Protein 3RGV (pdb70)

Secondary structure (DSSP, 8-state):
-EEE---SEEEEETTPPEEE--EEE-SS--EEEEEEE-TTS--EEEEEE-STT-EEEETTEEEE-BTTTTB--EEESS--STT-EEEEEEEESSS-------EEEEEE---SS---EEEEEEESSSSS-EEEEEES--TT---PPPSSTT-EEPPPEEEEEGGGTEEEEEEEEE-S-SS--TTTTTTTS---TT-B----/-EEEE-SEEEEETT--EEEEEEE-S--SEEEEEEEETTTEEEEEEEESSTT--EE-S--TTEEEE--SSSEEEEEESS--GGG-EEEEEEEESSTTS--EE---EEEEEES-SSS-B--EEEEEEPPHHHHHHHSEEEEEEEEEEEBSS-EEEEEEETTEEE-TTEEE-SS-EESSSSSTTPPEEEEEEEEEEHHHHH-TT--EEEEEEE--B-TTS----SS---BSEEEEEEE-/--EEEEEEEEEE---SSSPPEEEEEEEETTEEEEEEETTSSS---EE-SGGGTTS-HHHHHHHHHHHHHHHHHHHHHHHHHHHHTT--SSS--EEEEEEEEEE-TTSSEEEEEEEEEETTEEEEEE-TTSS-EEESSHHHHHHHHHHHHTTHHHHHHHHIIIIIHHHHHHHHHHHHHHHS--BPPEEEEEEEEETTTEEEEEEEEEEEBSS--EEEEEETTEE-GGG-EEPPPEE-SSS-EEEEEEEEEETTGGGG-EEEEE-TTSSS-EEE---/---PPPEEEEEESS---TTS-EEEEEEEEEESSS--EEEEEETTEE-S--EEPPPEE-TTS-EEEEEEEEE---SS--EEEEEE-TTSSS-EEEE--TT-/----PPP------

Organism: Mus musculus (NCBI:txid10090)

Foldseek 3Di:
DFKDWPAAEDEEEFQDKDKTWIATDDDAQWKKFKWWAAPPGDIGTQDIDRDPFDWTDHPQWIFTCCPVRNTTMIIHRTDHQSRQTFMWIWIGPPDDTDTDSGYGYGYWYQADDAAWAKDKDADPPVRPFIKIKTKSHGRPFFQDADPDPFKGKDGKDKDAPVVVGHIMIMIMMGGPDDPDDHVPHSPVGDGDPRHHYDDD/DKEKPPQEEEEAFFDKDKIKIFDPPQAAKKWKWWADPPPGTFTAWMGSHAPDIDGGDHPPQKDWHRHHRTMIMIMRGGDDQVRQTKMKMWGDRHDPHDIDIYPIHGYGYYNDQVQADFWDKEKAWFDPVCCVVPQKTKIKMKTWFGPDFAKDKFKAKPNHTDDPQKDWDPGWDQPDVPDPGGGTMIMMMHMDGSVQQVDQVMKIKMKMWDAGDDPPPDDDDPPDDNHGDIDMYMDD/DKKKKKKKWKWKDDPPPDDIWTKIWIDIRNHTFWIFTPPDPVTWIDTDDVLCVPDDPVVRVVVRVVSVVVSVVVRVVQVVVCVVVVHDPGDMWMKMKMWIFIADPVLFTDFGWIWIAIRPHGAKIADRVLLAMDGPDPVSVVVRVVCNVVVVSVVVVCCHGPVRSVVSVVVCVSPVPVPPDWDFWDKDWDWDDDPPQKIKIKIKTDFTPDQDKDKFKDFPPDTDVVFKDWDRWAAPVVRGIIIMIMGMGHNPPQQRMWMWMDDPRDPDIDIDGDD/DDWWDKDKDWAWPDLADAPDKTKIKMKIWTTPDPDKDKFKDKQRHTDDDKDKDDKDHDVSNIIIIMIMDMDGDHPDMWMKMWMDDPVDPDIDMGTDDSVD/DDDDDDDPPDDDD

Sequence (824 aa):
DSVTQMQGQVTLSENDFLFINCTYSTTGYPTLFWYVQYSGEGPQLLLQVTTANNKGSSRGFEATYDKGTTSFHLQKTSVQEIDSAVYYCAANSGTYQRFGTGTKLQVVPNIQNPDPAVYQLRDSKSSDKSVCLFTDFDSQTNVSQSKDSDVYITDKCVLDMRSMDFKSNSAVAWSNKSDFACANAFNNSIIPEDTFFPSPAVTQSPRNKVAVTGGKVTLSCNQTNNHNNMYWYRQDTGHGLRLIHYSYGAGSTEKGDIPDGYKASRPSQENFSLILELATPSQTSVYFCASGDFWGDTLYFGAGTRLSVLEDLKNVFPPEVAVFEPSEAEISHTQKATLVCLATGFYPDHVELSWWVNGKEVHSGVCTDPQPLKEQPALNDSRYALSSRLRVSATFWQNPRNHFRCQVQFYGLSENDEWTQDRAKPVTQIVSAEAWGPHSLRYFVTAVSRPGLGEPRYMEVGYVDDTEFVRFDSDAENPRYEPRARWMEQEGPEYWERETQKAKGNEQSFRVDLRTLLGCYNQSKGGSHTIQVISGCEVGSDGRLLRGYQQYAYDGSDYIALNEDLKTWTAADMAALITKHKWEQAGEAERLRAYLEGTCVEWLRRYLKNGNATLLRTDSPKAHVTHHSRPEDKVTLRCWALGFYPADITLTWQLNGEELIQDMELVETRPAGDGTFQKWASVVVPLGKEQYYTCHVYHQGLPEPLTLRWEGIQKTPQIQVYSRHPPENGKPNILNCYVTQFHPPHIEIQMLKNGKKIPKVEMSDMSFSKDWSFYILAHTEFTPTETDTYACRVKHDSMAEPKTVYWDRDMWIYVYRPMGCGGS

CATH classification: 2.60.40.10 (+1 more: 2.60.40.10)

Nearest PDB structures (foldseek):
  3c60-assembly2_E  TM=9.723E-01  e=3.727E-31  Mus musculus
  6dfq-assembly1_E  TM=9.556E-01  e=2.998E-24  Mus musculus
  6dfq-assembly3_C  TM=9.493E-01  e=4.108E-24  Mus musculus
  6fr5-assembly1_A  TM=9.395E-01  e=8.565E-24  Homo sapiens
  7n2q-assembly2_E  TM=9.392E-01  e=3.352E-23  Homo sapiens

InterPro domains:
  IPR001039 MHC class I alpha chain, alpha1 alpha2 domains [PR01638] (80-109)
  IPR001039 MHC class I alpha chain, alpha1 alpha2 domains [PR01638] (112-128)
  IPR001039 MHC class I alpha chain, alpha1 alpha2 domains [PR01638] (133-150)
  IPR001039 MHC class I alpha chain, alpha1 alpha2 domains [PR01638] (178-196)
  IPR003006 Immunoglobulin/major histocompatibility complex, conserved site [PS00290] (278-284)
  IPR003597 Immunoglobulin C1-set [PF07654] (217-287)
  IPR003597 Immunoglobulin C1-set [SM00407] (219-290)
  IPR007110 Immunoglobulin-like domain [PS50835] (206-294)
  IPR010579 MHC class I, alpha chain, C-terminal [PF06623] (335-359)
  IPR011161 MHC class I-like antigen recognition-like [PF00129] (23-200)
  IPR011162 MHC classes I/II-like antigen recognition protein [SSF54452] (23-202)
  IPR013783 Immunoglobulin-like fold [G3DSA:2.60.40.10] (203-304)
  IPR036179 Immunoglobulin-like domain superfamily [SSF48726] (207-297)
  IPR037055 MHC class I-like antigen recognition-like superfamily [G3DSA:3.30.500.10] (22-202)
  IPR050208 Antigen-presenting and immune regulatory MHC class I-related [PTHR16675] (13-328)

GO terms:
  GO:0001916 positive regulation of T cell mediated cytotoxicity (P, IDA)
  GO:0002485 antigen processing and presentation of endogenous peptide antigen via MHC class I via ER pathway, TAP-dependent (P, IDA)
  GO:0009897 external side of plasma membrane (C, IDA)
  GO:0042590 antigen processing and presentation of exogenous peptide antigen via MHC class I (P, IDA)
  GO:0042742 defense response to bacterium (P, IDA)
  GO:0042605 peptide antigen binding (F, IDA)
  GO:0010977 negative regulation of neuron projection development (P, IDA)
  GO:0048839 inner ear development (P, IDA)
  GO:0010977 negative regulation of neuron projection development (P, IMP)
  GO:0042288 MHC class I protein binding (F, IPI)
  GO:0098553 lumenal side of endoplasmic reticulum membrane (C, TAS)
  GO:0030670 phagocytic vesicle membrane (C, TAS)
  GO:0005515 protein binding (F, IPI)

Radius of gyration: 37.92 Å; Cα contacts (8 Å, |Δi|>4): 2000; chains: 5; bounding box: 95×48×114 Å

B-factor: mean 58.97, std 17.91, range [24.84, 131.24]

Structure (mmCIF, N/CA/C/O backbone):
data_3RGV
#
_entry.id   3RGV
#
_cell.length_a   118.872
_cell.length_b   146.409
_cell.length_c   168.565
_cell.angle_alpha   90.000
_cell.angle_beta   90.000
_cell.angle_gamma   90.000
#
_symmetry.space_group_name_H-M   'I 2 2 2'
#
loop_
_entity.id
_entity.type
_entity.pdbx_description
1 polymer 'Yae62 TCR a chain'
2 polymer 'Yae62 TCR b chain'
3 polymer 'H-2 class I histocompatibility antigen, K-B alpha chain'
4 polymer Beta-2-microglobulin
5 polymer peptide
#
loop_
_atom_site.group_PDB
_atom_site.id
_atom_site.type_symbol
_atom_site.label_atom_id
_atom_site.label_alt_id
_atom_site.label_comp_id
_atom_site.label_asym_id
_atom_site.label_entity_id
_atom_site.label_seq_id
_atom_site.pdbx_PDB_ins_code
_atom_site.Cartn_x
_atom_site.Cartn_y
_atom_site.Cartn_z
_atom_site.occupancy
_atom_site.B_iso_or_equiv
_atom_site.auth_seq_id
_atom_site.auth_comp_id
_atom_site.auth_asym_id
_atom_site.auth_atom_id
_atom_site.pdbx_PDB_model_num
ATOM 1 N N . ASP A 1 1 ? 20.116 61.514 -1.858 1.00 61.15 1 ASP A N 1
ATOM 2 C CA . ASP A 1 1 ? 19.511 60.260 -1.392 1.00 66.84 1 ASP A CA 1
ATOM 3 C C . ASP A 1 1 ? 18.657 60.396 -0.109 1.00 68.73 1 ASP A C 1
ATOM 4 O O . ASP A 1 1 ? 19.202 60.492 0.998 1.00 64.55 1 ASP A O 1
ATOM 9 N N . SER A 1 2 ? 17.329 60.359 -0.255 1.00 61.77 2 SER A N 1
ATOM 10 C CA . SER A 1 2 ? 16.419 60.736 0.833 1.00 56.73 2 SER A CA 1
ATOM 11 C C . SER A 1 2 ? 15.180 59.861 0.977 1.00 57.66 2 SER A C 1
ATOM 12 O O . SER A 1 2 ? 14.779 59.168 0.040 1.00 57.11 2 SER A O 1
ATOM 15 N N . VAL A 1 3 ? 14.561 59.913 2.152 1.00 51.26 3 VAL A N 1
ATOM 16 C CA . VAL A 1 3 ? 13.305 59.202 2.376 1.00 47.57 3 VAL A CA 1
ATOM 17 C C . VAL A 1 3 ? 12.296 60.016 3.174 1.00 48.74 3 VAL A C 1
ATOM 18 O O . VAL A 1 3 ? 12.652 60.736 4.105 1.00 50.44 3 VAL A O 1
ATOM 22 N N . THR A 1 4 ? 11.029 59.899 2.809 1.00 49.25 4 THR A N 1
ATOM 23 C CA . THR A 1 4 ? 9.988 60.619 3.522 1.00 50.26 4 THR A CA 1
ATOM 24 C C . THR A 1 4 ? 8.855 59.655 3.905 1.00 51.50 4 THR A C 1
ATOM 25 O O . THR A 1 4 ? 8.288 58.971 3.048 1.00 52.75 4 THR A O 1
ATOM 29 N N . GLN A 1 5 ? 8.554 59.570 5.199 1.00 49.67 5 GLN A N 1
ATOM 30 C CA . GLN A 1 5 ? 7.438 58.743 5.671 1.00 58.43 5 GLN A CA 1
ATOM 31 C C . GLN A 1 5 ? 6.500 59.582 6.549 1.00 61.59 5 GLN A C 1
ATOM 32 O O . GLN A 1 5 ? 6.864 59.997 7.654 1.00 53.49 5 GLN A O 1
ATOM 38 N N . MET A 1 6 ? 5.292 59.817 6.036 1.00 65.17 6 MET A N 1
ATOM 39 C CA . MET A 1 6 ? 4.469 60.954 6.469 1.00 70.76 6 MET A CA 1
ATOM 40 C C . MET A 1 6 ? 3.706 60.804 7.791 1.00 72.77 6 MET A C 1
ATOM 41 O O . MET A 1 6 ? 2.866 61.643 8.132 1.00 68.52 6 MET A O 1
ATOM 46 N N . GLN A 1 7 ? 4.007 59.751 8.541 1.00 69.55 7 GLN A N 1
ATOM 47 C CA . GLN A 1 7 ? 3.291 59.504 9.781 1.00 62.33 7 GLN A CA 1
ATOM 48 C C . GLN A 1 7 ? 4.225 59.630 10.976 1.00 57.02 7 GLN A C 1
ATOM 49 O O . GLN A 1 7 ? 5.284 59.014 11.005 1.00 60.10 7 GLN A O 1
ATOM 55 N N . GLY A 1 8 ? 3.834 60.433 11.958 1.00 56.54 8 GLY A N 1
ATOM 56 C CA . GLY A 1 8 ? 4.592 60.547 13.194 1.00 59.56 8 GLY A CA 1
ATOM 57 C C . GLY A 1 8 ? 4.239 59.482 14.226 1.00 55.36 8 GLY A C 1
ATOM 58 O O . GLY A 1 8 ? 5.092 58.666 14.596 1.00 55.62 8 GLY A O 1
ATOM 59 N N . GLN A 1 9 ? 3.001 59.527 14.723 1.00 50.26 9 GLN A N 1
ATOM 60 C CA . GLN A 1 9 ? 2.428 58.448 15.522 1.00 50.11 9 GLN A CA 1
ATOM 61 C C . GLN A 1 9 ? 1.436 57.729 14.664 1.00 53.70 9 GLN A C 1
ATOM 62 O O . GLN A 1 9 ? 0.821 58.300 13.755 1.00 54.37 9 GLN A O 1
ATOM 68 N N . VAL A 1 10 ? 1.259 56.465 14.982 1.00 50.06 10 VAL A N 1
ATOM 69 C CA . VAL A 1 10 ? 0.140 55.719 14.468 1.00 49.76 10 VAL A CA 1
ATOM 70 C C . VAL A 1 10 ? -0.218 54.792 15.598 1.00 47.77 10 VAL A C 1
ATOM 71 O O . VAL A 1 10 ? 0.669 54.179 16.185 1.00 46.94 10 VAL A O 1
ATOM 75 N N . THR A 1 11 ? -1.499 54.708 15.944 1.00 43.36 11 THR A N 1
ATOM 76 C CA . THR A 1 11 ? -1.897 53.691 16.898 1.00 41.61 11 THR A CA 1
ATOM 77 C C . THR A 1 11 ? -3.077 52.879 16.381 1.00 38.48 11 THR A C 1
ATOM 78 O O . THR A 1 11 ? -3.875 53.374 15.592 1.00 38.86 11 THR A O 1
ATOM 82 N N . LEU A 1 12 ? -3.149 51.618 16.795 1.00 39.07 12 LEU A N 1
ATOM 83 C CA . LEU A 1 12 ? -4.261 50.741 16.443 1.00 40.10 12 LEU A CA 1
ATOM 84 C C . LEU A 1 12 ? -4.555 49.638 17.453 1.00 44.98 12 LEU A C 1
ATOM 85 O O . LEU A 1 12 ? -3.898 49.519 18.487 1.00 42.54 12 LEU A O 1
ATOM 90 N N . SER A 1 13 ? -5.570 48.836 17.133 1.00 43.67 13 SER A N 1
ATOM 91 C CA . SER A 1 13 ? -5.968 47.719 17.969 1.00 39.79 13 SER A CA 1
ATOM 92 C C . SER A 1 13 ? -5.368 46.444 17.416 1.00 37.97 13 SER A C 1
ATOM 93 O O . SER A 1 13 ? -5.115 46.331 16.218 1.00 33.45 13 SER A O 1
ATOM 96 N N . GLU A 1 14 ? -5.129 45.473 18.283 1.00 40.15 14 GLU A N 1
ATOM 97 C CA . GLU A 1 14 ? -4.571 44.231 17.788 1.00 45.07 14 GLU A CA 1
ATOM 98 C C . GLU A 1 14 ? -5.444 43.621 16.711 1.00 42.90 14 GLU A C 1
ATOM 99 O O . GLU A 1 14 ? -6.654 43.795 16.708 1.00 42.82 14 GLU A O 1
ATOM 105 N N . ASN A 1 15 ? -4.800 42.910 15.796 1.00 45.42 15 ASN A N 1
ATOM 106 C CA . ASN A 1 15 ? -5.467 42.259 14.670 1.00 48.04 15 ASN A CA 1
ATOM 107 C C . ASN A 1 15 ? -5.839 43.221 13.538 1.00 47.32 15 ASN A C 1
ATOM 108 O O . ASN A 1 15 ? -6.117 42.787 12.408 1.00 47.07 15 ASN A O 1
ATOM 113 N N . ASP A 1 16 ? -5.820 44.520 13.836 1.00 42.11 16 ASP A N 1
ATOM 114 C CA . ASP A 1 16 ? -5.937 45.536 12.793 1.00 41.44 16 ASP A CA 1
ATOM 115 C C . ASP A 1 16 ? -4.866 45.335 11.714 1.00 46.39 16 ASP A C 1
ATOM 116 O O . ASP A 1 16 ? -3.756 44.854 11.977 1.00 44.60 16 ASP A O 1
ATOM 121 N N . PHE A 1 17 ? -5.204 45.699 10.488 1.00 46.75 17 PHE A N 1
ATOM 122 C CA . PHE A 1 17 ? -4.230 45.661 9.413 1.00 41.03 17 PHE A CA 1
ATOM 123 C C . PHE A 1 17 ? -3.392 46.953 9.473 1.00 41.24 17 PHE A C 1
ATOM 124 O O . PHE A 1 17 ? -3.927 48.060 9.651 1.00 36.79 17 PHE A O 1
ATOM 132 N N . LEU A 1 18 ? -2.071 46.783 9.350 1.00 43.55 18 LEU A N 1
ATOM 133 C CA . LEU A 1 18 ? -1.074 47.857 9.459 1.00 34.60 18 LEU A CA 1
ATOM 134 C C . LEU A 1 18 ? -0.530 48.288 8.095 1.00 31.74 18 LEU A C 1
ATOM 135 O O . LEU A 1 18 ? -0.196 47.458 7.256 1.00 33.71 18 LEU A O 1
ATOM 140 N N . PHE A 1 19 ? -0.419 49.591 7.892 1.00 29.74 19 PHE A N 1
ATOM 141 C CA . PHE A 1 19 ? 0.152 50.130 6.673 1.00 28.21 19 PHE A CA 1
ATOM 142 C C . PHE A 1 19 ? 0.831 51.451 6.978 1.00 35.98 19 PHE A C 1
ATOM 143 O O . PHE A 1 19 ? 0.185 52.396 7.441 1.00 34.16 19 PHE A O 1
ATOM 151 N N . ILE A 1 20 ? 2.144 51.500 6.728 1.00 41.93 20 ILE A N 1
ATOM 152 C CA . ILE A 1 20 ? 2.951 52.696 6.962 1.00 37.41 20 ILE A CA 1
ATOM 153 C C . ILE A 1 20 ? 3.621 53.142 5.687 1.00 38.07 20 ILE A C 1
ATOM 154 O O . ILE A 1 20 ? 4.165 52.331 4.916 1.00 38.15 20 ILE A O 1
ATOM 159 N N . ASN A 1 21 ? 3.592 54.449 5.492 1.00 38.63 21 ASN A N 1
ATOM 160 C CA . ASN A 1 21 ? 3.851 55.031 4.196 1.00 43.16 21 ASN A CA 1
ATOM 161 C C . ASN A 1 21 ? 5.309 55.317 3.979 1.00 46.70 21 ASN A C 1
ATOM 162 O O . ASN A 1 21 ? 5.954 55.929 4.822 1.00 53.05 21 ASN A O 1
ATOM 167 N N . CYS A 1 22 ? 5.837 54.896 2.842 1.00 45.77 22 CYS A N 1
ATOM 168 C CA . CYS A 1 22 ? 7.223 55.228 2.523 1.00 48.37 22 CYS A CA 1
ATOM 169 C C . CYS A 1 22 ? 7.473 55.517 1.041 1.00 51.35 22 CYS A C 1
ATOM 170 O O . CYS A 1 22 ? 7.203 54.669 0.167 1.00 47.42 22 CYS A O 1
ATOM 173 N N . THR A 1 23 ? 7.988 56.718 0.773 1.00 44.50 23 THR A N 1
ATOM 174 C CA . THR A 1 23 ? 8.495 57.063 -0.550 1.00 45.60 23 THR A CA 1
ATOM 175 C C . THR A 1 23 ? 9.909 57.633 -0.435 1.00 46.70 23 THR A C 1
ATOM 176 O O . THR A 1 23 ? 10.243 58.282 0.554 1.00 51.06 23 THR A O 1
ATOM 180 N N . TYR A 1 24 ? 10.735 57.403 -1.447 1.00 42.84 24 TYR A N 1
ATOM 181 C CA . TYR A 1 24 ? 12.137 57.803 -1.385 1.00 46.89 24 TYR A CA 1
ATOM 182 C C . TYR A 1 24 ? 12.548 58.642 -2.586 1.00 49.63 24 TYR A C 1
ATOM 183 O O . TYR A 1 24 ? 11.991 58.490 -3.663 1.00 53.66 24 TYR A O 1
ATOM 192 N N . SER A 1 25 ? 13.529 59.521 -2.403 1.00 55.94 25 SER A N 1
ATOM 193 C CA . SER A 1 25 ? 14.163 60.217 -3.527 1.00 57.29 25 SER A CA 1
ATOM 194 C C . SER A 1 25 ? 15.592 59.723 -3.586 1.00 62.30 25 SER A C 1
ATOM 195 O O . SER A 1 25 ? 16.313 59.768 -2.583 1.00 63.04 25 SER A O 1
ATOM 198 N N . THR A 1 26 ? 16.017 59.253 -4.752 1.00 64.30 26 THR A N 1
ATOM 199 C CA . THR A 1 26 ? 17.370 58.729 -4.883 1.00 59.57 26 THR A CA 1
ATOM 200 C C . THR A 1 26 ? 17.927 58.960 -6.294 1.00 56.87 26 THR A C 1
ATOM 201 O O . THR A 1 26 ? 17.170 59.089 -7.262 1.00 50.56 26 THR A O 1
ATOM 205 N N . THR A 1 27 ? 19.256 59.008 -6.405 1.00 64.82 27 THR A N 1
ATOM 206 C CA . THR A 1 27 ? 19.902 59.247 -7.703 1.00 62.26 27 THR A CA 1
ATOM 207 C C . THR A 1 27 ? 20.455 57.979 -8.355 1.00 56.89 27 THR A C 1
ATOM 208 O O . THR A 1 27 ? 20.554 57.878 -9.588 1.00 53.97 27 THR A O 1
ATOM 212 N N . GLY A 1 28 ? 20.817 57.016 -7.520 1.00 51.19 28 GLY A N 1
ATOM 213 C CA . GLY A 1 28 ? 21.240 55.727 -8.016 1.00 50.10 28 GLY A CA 1
ATOM 214 C C . GLY A 1 28 ? 20.142 54.708 -7.816 1.00 56.87 28 GLY A C 1
ATOM 215 O O . GLY A 1 28 ? 18.966 55.057 -7.676 1.00 61.25 28 GLY A O 1
ATOM 216 N N . TYR A 1 29 ? 20.530 53.441 -7.797 1.00 56.89 29 TYR A N 1
ATOM 217 C CA . TYR A 1 29 ? 19.593 52.334 -7.661 1.00 52.58 29 TYR A CA 1
ATOM 218 C C . TYR A 1 29 ? 19.772 51.760 -6.262 1.00 52.09 29 TYR A C 1
ATOM 219 O O . TYR A 1 29 ? 20.494 50.777 -6.069 1.00 48.45 29 TYR A O 1
ATOM 228 N N . PRO A 1 30 ? 19.114 52.391 -5.277 1.00 49.84 30 PRO A N 1
ATOM 229 C CA . PRO A 1 30 ? 19.325 52.157 -3.851 1.00 48.95 30 PRO A CA 1
ATOM 230 C C . PRO A 1 30 ? 18.756 50.826 -3.468 1.00 44.15 30 PRO A C 1
ATOM 231 O O . PRO A 1 30 ? 17.812 50.395 -4.116 1.00 44.49 30 PRO A O 1
ATOM 235 N N . THR A 1 31 ? 19.337 50.177 -2.468 1.00 37.20 31 THR A N 1
ATOM 236 C CA . THR A 1 31 ? 18.677 49.053 -1.852 1.00 43.85 31 THR A CA 1
ATOM 237 C C . THR A 1 31 ? 17.876 49.705 -0.719 1.00 42.39 31 THR A C 1
ATOM 238 O O . THR A 1 31 ? 18.256 50.793 -0.268 1.00 37.52 31 THR A O 1
ATOM 242 N N . LEU A 1 32 ? 16.761 49.078 -0.309 1.00 36.34 32 LEU A N 1
ATOM 243 C CA . LEU A 1 32 ? 15.811 49.673 0.648 1.00 35.26 32 LEU A CA 1
ATOM 244 C C . LEU A 1 32 ? 15.568 48.834 1.894 1.00 35.34 32 LEU A C 1
ATOM 245 O O . LEU A 1 32 ? 15.534 47.599 1.838 1.00 35.65 32 LEU A O 1
ATOM 250 N N . PHE A 1 33 ? 15.370 49.516 3.015 1.00 31.68 33 PHE A N 1
ATOM 251 C CA . PHE A 1 33 ? 15.327 48.844 4.300 1.00 31.20 33 PHE A CA 1
ATOM 252 C C . PHE A 1 33 ? 14.188 49.322 5.152 1.00 28.31 33 PHE A C 1
ATOM 253 O O . PHE A 1 33 ? 13.784 50.477 5.083 1.00 31.31 33 PHE A O 1
ATOM 261 N N . TRP A 1 34 ? 13.719 48.436 6.014 1.00 26.43 34 TRP A N 1
ATOM 262 C CA . TRP A 1 34 ? 12.925 48.848 7.160 1.00 30.26 34 TRP A CA 1
ATOM 263 C C . TRP A 1 34 ? 13.672 48.413 8.414 1.00 32.08 34 TRP A C 1
ATOM 264 O O . TRP A 1 34 ? 14.028 47.230 8.548 1.00 28.69 34 TRP A O 1
ATOM 275 N N . TYR A 1 35 ? 13.904 49.359 9.322 1.00 29.56 35 TYR A N 1
ATOM 276 C CA . TYR A 1 35 ? 14.532 49.050 10.600 1.00 29.46 35 TYR A CA 1
ATOM 277 C C . TYR A 1 35 ? 13.539 49.235 11.702 1.00 30.86 35 TYR A C 1
ATOM 278 O O . TYR A 1 35 ? 12.776 50.201 11.705 1.00 34.80 35 TYR A O 1
ATOM 287 N N . VAL A 1 36 ? 13.571 48.330 12.666 1.00 31.93 36 VAL A N 1
ATOM 288 C CA . VAL A 1 36 ? 12.653 48.400 13.796 1.00 35.48 36 VAL A CA 1
ATOM 289 C C . VAL A 1 36 ? 13.413 48.625 15.100 1.00 32.77 36 VAL A C 1
ATOM 290 O O . VAL A 1 36 ? 14.496 48.086 15.282 1.00 35.52 36 VAL A O 1
ATOM 294 N N . GLN A 1 37 ? 12.850 49.421 16.006 1.00 31.46 37 GLN A N 1
ATOM 295 C CA . GLN A 1 37 ? 13.538 49.741 17.253 1.00 33.63 37 GLN A CA 1
ATOM 296 C C . GLN A 1 37 ? 12.626 49.630 18.462 1.00 38.14 37 GLN A C 1
ATOM 297 O O . GLN A 1 37 ? 11.957 50.595 18.843 1.00 38.24 37 GLN A O 1
ATOM 303 N N . TYR A 1 38 ? 12.602 48.443 19.062 1.00 42.15 38 TYR A N 1
ATOM 304 C CA . TYR A 1 38 ? 11.769 48.183 20.226 1.00 41.95 38 TYR A CA 1
ATOM 305 C C . TYR A 1 38 ? 12.263 48.999 21.417 1.00 44.79 38 TYR A C 1
ATOM 306 O O . TYR A 1 38 ? 13.450 49.015 21.697 1.00 45.09 38 TYR A O 1
ATOM 315 N N . SER A 1 39 ? 11.358 49.685 22.107 1.00 49.19 39 SER A N 1
ATOM 316 C CA . SER A 1 39 ? 11.751 50.590 23.187 1.00 53.54 39 SER A CA 1
ATOM 317 C C . SER A 1 39 ? 12.778 49.950 24.109 1.00 50.84 39 SER A C 1
ATOM 318 O O . SER A 1 39 ? 12.661 48.767 24.438 1.00 50.95 39 SER A O 1
ATOM 321 N N . GLY A 1 40 ? 13.763 50.746 24.528 1.00 47.31 40 GLY A N 1
ATOM 322 C CA . GLY A 1 40 ? 14.832 50.289 25.401 1.00 48.02 40 GLY A CA 1
ATOM 323 C C . GLY A 1 40 ? 16.036 49.750 24.652 1.00 45.54 40 GLY A C 1
ATOM 324 O O . GLY A 1 40 ? 17.101 49.567 25.218 1.00 50.86 40 GLY A O 1
ATOM 325 N N . GLU A 1 41 ? 15.860 49.534 23.360 1.00 46.01 41 GLU A N 1
ATOM 326 C CA . GLU A 1 41 ? 16.785 48.776 22.545 1.00 44.48 41 GLU A CA 1
ATOM 327 C C . GLU A 1 41 ? 17.377 49.680 21.441 1.00 45.11 41 GLU A C 1
ATOM 328 O O . GLU A 1 41 ? 16.960 50.833 21.284 1.00 46.83 41 GLU A O 1
ATOM 334 N N . GLY A 1 42 ? 18.340 49.172 20.677 1.00 38.79 42 GLY A N 1
ATOM 335 C CA . GLY A 1 42 ? 18.813 49.890 19.504 1.00 33.42 42 GLY A CA 1
ATOM 336 C C . GLY A 1 42 ? 18.100 49.377 18.270 1.00 36.77 42 GLY A C 1
ATOM 337 O O . GLY A 1 42 ? 17.420 48.348 18.309 1.00 47.22 42 GLY A O 1
ATOM 338 N N . PRO A 1 43 ? 18.215 50.092 17.158 1.00 33.93 43 PRO A N 1
ATOM 339 C CA . PRO A 1 43 ? 17.462 49.689 15.959 1.00 33.24 43 PRO A CA 1
ATOM 340 C C . PRO A 1 43 ? 17.880 48.333 15.411 1.00 32.90 43 PRO A C 1
ATOM 341 O O . PRO A 1 43 ? 19.003 47.901 15.635 1.00 41.06 43 PRO A O 1
ATOM 345 N N . GLN A 1 44 ? 16.997 47.661 14.691 1.00 30.99 44 GLN A N 1
ATOM 346 C CA . GLN A 1 44 ? 17.407 46.451 13.989 1.00 32.46 44 GLN A CA 1
ATOM 347 C C . GLN A 1 44 ? 16.740 46.223 12.651 1.00 32.67 44 GLN A C 1
ATOM 348 O O . GLN A 1 44 ? 15.536 46.439 12.480 1.00 35.96 44 GLN A O 1
ATOM 354 N N . LEU A 1 45 ? 17.539 45.771 11.700 1.00 28.10 45 LEU A N 1
ATOM 355 C CA . LEU A 1 45 ? 17.029 45.501 10.385 1.00 29.65 45 LEU A CA 1
ATOM 356 C C . LEU A 1 45 ? 15.799 44.617 10.533 1.00 36.86 45 LEU A C 1
ATOM 357 O O . LEU A 1 45 ? 15.905 43.450 10.952 1.00 37.77 45 LEU A O 1
ATOM 362 N N . LEU A 1 46 ? 14.633 45.204 10.239 1.00 31.37 46 LEU A N 1
ATOM 363 C CA . LEU A 1 46 ? 13.411 44.442 10.014 1.00 33.19 46 LEU A CA 1
ATOM 364 C C . LEU A 1 46 ? 13.504 43.698 8.675 1.00 33.66 46 LEU A C 1
ATOM 365 O O . LEU A 1 46 ? 13.530 42.458 8.651 1.00 31.03 46 LEU A O 1
ATOM 370 N N . LEU A 1 47 ? 13.563 44.446 7.569 1.00 30.25 47 LEU A N 1
ATOM 371 C CA . LEU A 1 47 ? 13.766 43.812 6.257 1.00 33.56 47 LEU A CA 1
ATOM 372 C C . LEU A 1 47 ? 14.321 44.707 5.145 1.00 35.65 47 LEU A C 1
ATOM 373 O O . LEU A 1 47 ? 14.223 45.944 5.214 1.00 31.56 47 LEU A O 1
ATOM 378 N N . GLN A 1 48 ? 14.904 44.054 4.129 1.00 34.72 48 GLN A N 1
ATOM 379 C CA . GLN A 1 48 ? 15.507 44.731 2.974 1.00 32.87 48 GLN A CA 1
ATOM 380 C C . GLN A 1 48 ? 15.088 44.084 1.689 1.00 32.25 48 GLN A C 1
ATOM 381 O O . GLN A 1 48 ? 14.858 42.875 1.646 1.00 32.49 48 GLN A O 1
ATOM 387 N N . VAL A 1 49 ? 15.052 44.866 0.620 1.00 29.19 49 VAL A N 1
ATOM 388 C CA . VAL A 1 49 ? 15.047 44.271 -0.713 1.00 37.46 49 VAL A CA 1
ATOM 389 C C . VAL A 1 49 ? 16.003 45.083 -1.573 1.00 40.40 49 VAL A C 1
ATOM 390 O O . VAL A 1 49 ? 16.166 46.289 -1.337 1.00 37.28 49 VAL A O 1
ATOM 394 N N . THR A 1 50 ? 16.656 44.418 -2.534 1.00 41.50 50 THR A N 1
ATOM 395 C CA . THR A 1 50 ? 17.720 45.052 -3.329 1.00 47.46 50 THR A CA 1
ATOM 396 C C . THR A 1 50 ? 17.285 45.410 -4.736 1.00 48.67 50 THR A C 1
ATOM 397 O O . THR A 1 50 ? 17.775 46.382 -5.309 1.00 50.72 50 THR A O 1
ATOM 401 N N . THR A 1 51 ? 16.370 44.620 -5.287 1.00 47.72 51 THR A N 1
ATOM 402 C CA . THR A 1 51 ? 15.860 44.861 -6.628 1.00 47.33 51 THR A CA 1
ATOM 403 C C . THR A 1 51 ? 14.379 45.207 -6.642 1.00 48.20 51 THR A C 1
ATOM 404 O O . THR A 1 51 ? 13.568 44.597 -5.949 1.00 46.23 51 THR A O 1
ATOM 408 N N . ALA A 1 52 ? 14.027 46.197 -7.446 1.00 50.61 52 ALA A N 1
ATOM 409 C CA . ALA A 1 52 ? 12.643 46.351 -7.858 1.00 48.89 52 ALA A CA 1
ATOM 410 C C . ALA A 1 52 ? 12.324 45.193 -8.795 1.00 52.12 52 ALA A C 1
ATOM 411 O O . ALA A 1 52 ? 13.169 44.771 -9.589 1.00 65.33 52 ALA A O 1
ATOM 413 N N . ASN A 1 53 ? 11.125 44.646 -8.692 1.00 46.95 53 ASN A N 1
ATOM 414 C CA . ASN A 1 53 ? 10.208 44.989 -7.643 1.00 41.74 53 ASN A CA 1
ATOM 415 C C . ASN A 1 53 ? 9.903 43.663 -6.972 1.00 42.69 53 ASN A C 1
ATOM 416 O O . ASN A 1 53 ? 9.152 42.851 -7.492 1.00 43.62 53 ASN A O 1
ATOM 421 N N . ASN A 1 54 ? 10.579 43.408 -5.861 1.00 45.57 54 ASN A N 1
ATOM 422 C CA . ASN A 1 54 ? 10.373 42.198 -5.077 1.00 39.69 54 ASN A CA 1
ATOM 423 C C . ASN A 1 54 ? 9.962 42.616 -3.694 1.00 38.61 54 ASN A C 1
ATOM 424 O O . ASN A 1 54 ? 9.931 43.808 -3.373 1.00 37.56 54 ASN A O 1
ATOM 429 N N . LYS A 1 55 ? 9.660 41.649 -2.850 1.00 32.80 55 LYS A N 1
ATOM 430 C CA . LYS A 1 55 ? 9.199 42.033 -1.540 1.00 33.59 55 LYS A CA 1
ATOM 431 C C . LYS A 1 55 ? 9.888 41.209 -0.492 1.00 34.81 55 LYS A C 1
ATOM 432 O O . LYS A 1 55 ? 10.146 40.016 -0.672 1.00 34.08 55 LYS A O 1
ATOM 438 N N . GLY A 1 56 ? 10.203 41.868 0.606 1.00 33.60 56 GLY A N 1
ATOM 439 C CA . GLY A 1 56 ? 10.870 41.207 1.694 1.00 36.93 56 GLY A CA 1
ATOM 440 C C . GLY A 1 56 ? 9.829 40.946 2.725 1.00 37.27 56 GLY A C 1
ATOM 441 O O . GLY A 1 56 ? 8.822 41.648 2.762 1.00 41.10 56 GLY A O 1
ATOM 442 N N . SER A 1 57 ? 10.055 39.931 3.543 1.00 37.19 57 SER A N 1
ATOM 443 C CA . SER A 1 57 ? 9.133 39.634 4.618 1.00 41.59 57 SER A CA 1
ATOM 444 C C . SER A 1 57 ? 9.931 39.214 5.822 1.00 43.76 57 SER A C 1
ATOM 445 O O . SER A 1 57 ? 10.871 38.430 5.702 1.00 53.07 57 SER A O 1
ATOM 448 N N . SER A 1 58 ? 9.570 39.746 6.979 1.00 40.11 58 SER A N 1
ATOM 449 C CA . SER A 1 58 ? 10.127 39.274 8.230 1.00 41.15 58 SER A CA 1
ATOM 450 C C . SER A 1 58 ? 9.086 39.477 9.312 1.00 43.52 58 SER A C 1
ATOM 451 O O . SER A 1 58 ? 8.314 40.444 9.272 1.00 40.10 58 SER A O 1
ATOM 454 N N . ARG A 1 59 ? 9.059 38.563 10.275 1.00 45.48 59 ARG A N 1
ATOM 455 C CA . ARG A 1 59 ? 8.208 38.750 11.431 1.00 45.35 59 ARG A CA 1
ATOM 456 C C . ARG A 1 59 ? 6.822 39.166 10.954 1.00 42.22 59 ARG A C 1
ATOM 457 O O . ARG A 1 59 ? 6.148 39.973 11.591 1.00 39.25 59 ARG A O 1
ATOM 465 N N . GLY A 1 60 ? 6.417 38.626 9.806 1.00 41.87 60 GLY A N 1
ATOM 466 C CA . GLY A 1 60 ? 5.079 38.852 9.302 1.00 40.47 60 GLY A CA 1
ATOM 467 C C . GLY A 1 60 ? 4.776 40.235 8.755 1.00 40.82 60 GLY A C 1
ATOM 468 O O . GLY A 1 60 ? 3.618 40.536 8.474 1.00 46.09 60 GLY A O 1
ATOM 469 N N . PHE A 1 61 ? 5.797 41.077 8.610 1.00 40.23 61 PHE A N 1
ATOM 470 C CA . PHE A 1 61 ? 5.664 42.316 7.850 1.00 35.13 61 PHE A CA 1
ATOM 471 C C . PHE A 1 61 ? 6.086 42.063 6.420 1.00 38.88 61 PHE A C 1
ATOM 472 O O . PHE A 1 61 ? 6.843 41.135 6.151 1.00 44.02 61 PHE A O 1
ATOM 480 N N . GLU A 1 62 ? 5.610 42.878 5.491 1.00 34.38 62 GLU A N 1
ATOM 481 C CA . GLU A 1 62 ? 6.205 42.853 4.167 1.00 35.61 62 GLU A CA 1
ATOM 482 C C . GLU A 1 62 ? 6.208 44.214 3.485 1.00 35.36 62 GLU A C 1
ATOM 483 O O . GLU A 1 62 ? 5.494 45.128 3.898 1.00 33.66 62 GLU A O 1
ATOM 489 N N . ALA A 1 63 ? 7.065 44.355 2.476 1.00 34.87 63 ALA A N 1
ATOM 490 C CA . ALA A 1 63 ? 7.157 45.595 1.713 1.00 33.99 63 ALA A CA 1
ATOM 491 C C . ALA A 1 63 ? 7.734 45.338 0.332 1.00 35.07 63 ALA A C 1
ATOM 492 O O . ALA A 1 63 ? 8.692 44.580 0.173 1.00 35.99 63 ALA A O 1
ATOM 494 N N . THR A 1 64 ? 7.137 45.967 -0.670 1.00 35.26 64 THR A N 1
ATOM 495 C CA . THR A 1 64 ? 7.563 45.764 -2.045 1.00 34.46 64 THR A CA 1
ATOM 496 C C . THR A 1 64 ? 8.325 46.986 -2.572 1.00 36.24 64 THR A C 1
ATOM 497 O O . THR A 1 64 ? 7.991 48.134 -2.261 1.00 37.57 64 THR A O 1
ATOM 501 N N . TYR A 1 65 ? 9.371 46.713 -3.346 1.00 36.45 65 TYR A N 1
ATOM 502 C CA . TYR A 1 65 ? 10.219 47.731 -3.943 1.00 34.49 65 TYR A CA 1
ATOM 503 C C . TYR A 1 65 ? 9.472 48.340 -5.113 1.00 39.90 65 TYR A C 1
ATOM 504 O O . TYR A 1 65 ? 9.468 47.782 -6.216 1.00 40.08 65 TYR A O 1
ATOM 513 N N . ASP A 1 66 ? 8.840 49.482 -4.878 1.00 37.14 66 ASP A N 1
ATOM 514 C CA . ASP A 1 66 ? 7.896 50.033 -5.844 1.00 41.73 66 ASP A CA 1
ATOM 515 C C . ASP A 1 66 ? 8.538 51.141 -6.635 1.00 48.79 66 ASP A C 1
ATOM 516 O O . ASP A 1 66 ? 8.455 52.307 -6.247 1.00 49.89 66 ASP A O 1
ATOM 521 N N . LYS A 1 67 ? 9.176 50.790 -7.746 1.00 51.07 67 LYS A N 1
ATOM 522 C CA . LYS A 1 67 ? 9.982 51.766 -8.460 1.00 47.04 67 LYS A CA 1
ATOM 523 C C . LYS A 1 67 ? 9.061 52.788 -9.090 1.00 53.50 67 LYS A C 1
ATOM 524 O O . LYS A 1 67 ? 9.351 53.980 -9.059 1.00 53.79 67 LYS A O 1
ATOM 530 N N . GLY A 1 68 ? 7.934 52.323 -9.631 1.00 51.50 68 GLY A N 1
ATOM 531 C CA . GLY A 1 68 ? 7.005 53.199 -10.326 1.00 47.12 68 GLY A CA 1
ATOM 532 C C . GLY A 1 68 ? 6.465 54.310 -9.447 1.00 50.21 68 GLY A C 1
ATOM 533 O O . GLY A 1 68 ? 6.139 55.386 -9.923 1.00 55.34 68 GLY A O 1
ATOM 534 N N . THR A 1 69 ? 6.375 54.044 -8.152 1.00 52.09 69 THR A N 1
ATOM 535 C CA . THR A 1 69 ? 5.949 55.036 -7.179 1.00 48.01 69 THR A CA 1
ATOM 536 C C . THR A 1 69 ? 7.131 55.585 -6.400 1.00 53.90 69 THR A C 1
ATOM 537 O O . THR A 1 69 ? 7.008 56.607 -5.717 1.00 54.24 69 THR A O 1
ATOM 541 N N . THR A 1 70 ? 8.274 54.903 -6.499 1.00 53.23 70 THR A N 1
ATOM 542 C CA . THR A 1 70 ? 9.385 55.107 -5.570 1.00 50.60 70 THR A CA 1
ATOM 543 C C . THR A 1 70 ? 8.818 54.890 -4.161 1.00 48.96 70 THR A C 1
ATOM 544 O O . THR A 1 70 ? 8.771 55.803 -3.322 1.00 45.23 70 THR A O 1
ATOM 548 N N . SER A 1 71 ? 8.360 53.668 -3.920 1.00 44.38 71 SER A N 1
ATOM 549 C CA . SER A 1 71 ? 7.711 53.365 -2.660 1.00 46.97 71 SER A CA 1
ATOM 550 C C . SER A 1 71 ? 8.159 52.064 -2.015 1.00 42.70 71 SER A C 1
ATOM 551 O O . SER A 1 71 ? 8.468 51.075 -2.685 1.00 36.41 71 SER A O 1
ATOM 554 N N . PHE A 1 72 ? 8.173 52.088 -0.691 1.00 39.73 72 PHE A N 1
ATOM 555 C CA . PHE A 1 72 ? 8.517 50.922 0.075 1.00 36.89 72 PHE A CA 1
ATOM 556 C C . PHE A 1 72 ? 7.604 50.833 1.283 1.00 40.80 72 PHE A C 1
ATOM 557 O O . PHE A 1 72 ? 8.071 50.926 2.423 1.00 38.76 72 PHE A O 1
ATOM 565 N N . HIS A 1 73 ? 6.305 50.644 1.018 1.00 42.66 73 HIS A N 1
ATOM 566 C CA . HIS A 1 73 ? 5.269 50.704 2.051 1.00 34.65 73 HIS A CA 1
ATOM 567 C C . HIS A 1 73 ? 5.292 49.463 2.905 1.00 34.49 73 HIS A C 1
ATOM 568 O O . HIS A 1 73 ? 5.294 48.341 2.387 1.00 35.21 73 HIS A O 1
ATOM 575 N N . LEU A 1 74 ? 5.310 49.667 4.216 1.00 31.88 74 LEU A N 1
ATOM 576 C CA . LEU A 1 74 ? 5.394 48.558 5.161 1.00 32.83 74 LEU A CA 1
ATOM 577 C C . LEU A 1 74 ? 3.979 48.174 5.570 1.00 35.95 74 LEU A C 1
ATOM 578 O O . LEU A 1 74 ? 3.200 49.020 6.022 1.00 34.01 74 LEU A O 1
ATOM 583 N N . GLN A 1 75 ? 3.651 46.899 5.390 1.00 34.27 75 GLN A N 1
ATOM 584 C CA . GLN A 1 75 ? 2.286 46.404 5.548 1.00 31.34 75 GLN A CA 1
ATOM 585 C C . GLN A 1 75 ? 2.261 45.152 6.425 1.00 32.75 75 GLN A C 1
ATOM 586 O O . GLN A 1 75 ? 3.055 44.233 6.232 1.00 34.62 75 GLN A O 1
ATOM 592 N N . LYS A 1 76 ? 1.346 45.087 7.380 1.00 32.08 76 LYS A N 1
ATOM 593 C CA . LYS A 1 76 ? 1.204 43.843 8.117 1.00 36.57 76 LYS A CA 1
ATOM 594 C C . LYS A 1 76 ? -0.251 43.465 8.225 1.00 40.90 76 LYS A C 1
ATOM 595 O O . LYS A 1 76 ? -1.077 44.278 8.627 1.00 41.77 76 LYS A O 1
ATOM 601 N N . THR A 1 77 ? -0.547 42.220 7.872 1.00 38.12 77 THR A N 1
ATOM 602 C CA . THR A 1 77 ? -1.914 41.736 7.790 1.00 35.57 77 THR A CA 1
ATOM 603 C C . THR A 1 77 ? -2.677 41.779 9.115 1.00 48.10 77 THR A C 1
ATOM 604 O O . THR A 1 77 ? -3.891 42.049 9.133 1.00 53.38 77 THR A O 1
ATOM 608 N N . SER A 1 78 ? -1.986 41.524 10.224 1.00 42.38 78 SER A N 1
ATOM 609 C CA . SER A 1 78 ? -2.658 41.505 11.520 1.00 42.24 78 SER A CA 1
ATOM 610 C C . SER A 1 78 ? -1.731 41.943 12.635 1.00 43.30 78 SER A C 1
ATOM 611 O O . SER A 1 78 ? -1.099 41.115 13.286 1.00 42.39 78 SER A O 1
ATOM 614 N N . VAL A 1 79 ? -1.656 43.248 12.856 1.00 41.62 79 VAL A N 1
ATOM 615 C CA . VAL A 1 79 ? -0.711 43.794 13.812 1.00 37.08 79 VAL A CA 1
ATOM 616 C C . VAL A 1 79 ? -0.947 43.201 15.195 1.00 43.68 79 VAL A C 1
ATOM 617 O O . VAL A 1 79 ? -2.049 43.265 15.731 1.00 45.91 79 VAL A O 1
ATOM 621 N N . GLN A 1 80 ? 0.088 42.590 15.762 1.00 51.12 80 GLN A N 1
ATOM 622 C CA . GLN A 1 80 ? 0.039 42.160 17.158 1.00 50.12 80 GLN A CA 1
ATOM 623 C C . GLN A 1 80 ? 0.530 43.295 18.026 1.00 50.47 80 GLN A C 1
ATOM 624 O O . GLN A 1 80 ? 0.799 44.384 17.528 1.00 48.87 80 GLN A O 1
ATOM 630 N N . GLU A 1 81 ? 0.658 43.080 19.323 1.00 53.47 81 GLU A N 1
ATOM 631 C CA . GLU A 1 81 ? 1.108 44.200 20.118 1.00 45.07 81 GLU A CA 1
ATOM 632 C C . GLU A 1 81 ? 2.566 44.081 20.563 1.00 48.64 81 GLU A C 1
ATOM 633 O O . GLU A 1 81 ? 3.150 45.044 21.073 1.00 51.23 81 GLU A O 1
ATOM 639 N N . ILE A 1 82 ? 3.179 42.923 20.348 1.00 49.99 82 ILE A N 1
ATOM 640 C CA . ILE A 1 82 ? 4.630 42.878 20.468 1.00 50.02 82 ILE A CA 1
ATOM 641 C C . ILE A 1 82 ? 5.191 43.959 19.539 1.00 47.51 82 ILE A C 1
ATOM 642 O O . ILE A 1 82 ? 6.203 44.599 19.837 1.00 47.11 82 ILE A O 1
ATOM 647 N N . ASP A 1 83 ? 4.499 44.173 18.426 1.00 42.28 83 ASP A N 1
ATOM 648 C CA . ASP A 1 83 ? 4.952 45.073 17.374 1.00 41.09 83 ASP A CA 1
ATOM 649 C C . ASP A 1 83 ? 4.995 46.559 17.721 1.00 37.05 83 ASP A C 1
ATOM 650 O O . ASP A 1 83 ? 5.387 47.364 16.887 1.00 36.60 83 ASP A O 1
ATOM 655 N N . SER A 1 84 ? 4.600 46.933 18.932 1.00 36.77 84 SER A N 1
ATOM 656 C CA . SER A 1 84 ? 4.687 48.336 19.328 1.00 39.00 84 SER A CA 1
ATOM 657 C C . SER A 1 84 ? 6.161 48.756 19.355 1.00 41.90 84 SER A C 1
ATOM 658 O O . SER A 1 84 ? 6.955 48.216 20.136 1.00 42.57 84 SER A O 1
ATOM 661 N N . ALA A 1 85 ? 6.534 49.704 18.499 1.00 38.76 85 ALA A N 1
ATOM 662 C CA . ALA A 1 85 ? 7.942 50.041 18.327 1.00 35.98 85 ALA A CA 1
ATOM 663 C C . ALA A 1 85 ? 8.078 51.210 17.382 1.00 37.79 85 ALA A C 1
ATOM 664 O O . ALA A 1 85 ? 7.077 51.686 16.851 1.00 38.87 85 ALA A O 1
ATOM 666 N N . VAL A 1 86 ? 9.307 51.686 17.179 1.00 32.19 86 VAL A N 1
ATOM 667 C CA . VAL A 1 86 ? 9.530 52.714 16.172 1.00 33.02 86 VAL A CA 1
ATOM 668 C C . VAL A 1 86 ? 10.061 52.129 14.858 1.00 36.02 86 VAL A C 1
ATOM 669 O O . VAL A 1 86 ? 11.051 51.391 14.836 1.00 34.18 86 VAL A O 1
ATOM 673 N N . TYR A 1 87 ? 9.389 52.457 13.759 1.00 36.18 87 TYR A N 1
ATOM 674 C CA . TYR A 1 87 ? 9.729 51.867 12.473 1.00 34.07 87 TYR A CA 1
ATOM 675 C C . TYR A 1 87 ? 10.398 52.897 11.572 1.00 38.28 87 TYR A C 1
ATOM 676 O O . TYR A 1 87 ? 9.836 53.969 11.317 1.00 37.85 87 TYR A O 1
ATOM 685 N N . TYR A 1 88 ? 11.618 52.579 11.130 1.00 35.23 88 TYR A N 1
ATOM 686 C CA . TYR A 1 88 ? 12.380 53.475 10.269 1.00 32.69 88 TYR A CA 1
ATOM 687 C C . TYR A 1 88 ? 12.542 52.937 8.862 1.00 36.42 88 TYR A C 1
ATOM 688 O O . TYR A 1 88 ? 12.937 51.779 8.637 1.00 32.89 88 TYR A O 1
ATOM 697 N N . CYS A 1 89 ? 12.264 53.810 7.910 1.00 36.08 89 CYS A N 1
ATOM 698 C CA . CYS A 1 89 ? 12.431 53.481 6.521 1.00 34.81 89 CYS A CA 1
ATOM 699 C C . CYS A 1 89 ? 13.738 54.085 6.097 1.00 40.73 89 CYS A C 1
ATOM 700 O O . CYS A 1 89 ? 14.181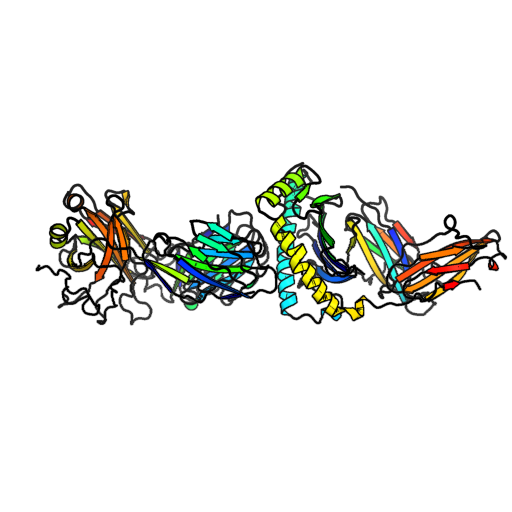 55.071 6.690 1.00 43.56 89 CYS A O 1
ATOM 703 N N . ALA A 1 90 ? 14.351 53.519 5.064 1.00 38.49 90 ALA A N 1
ATOM 704 C CA . ALA A 1 90 ? 15.637 54.015 4.624 1.00 36.28 90 ALA A CA 1
ATOM 705 C C . ALA A 1 90 ? 16.037 53.462 3.263 1.00 40.93 90 ALA A C 1
ATOM 706 O O . ALA A 1 90 ? 15.929 52.254 3.010 1.00 42.04 90 ALA A O 1
ATOM 708 N N . ALA A 1 91 ? 16.499 54.350 2.387 1.00 40.12 91 ALA A N 1
ATOM 709 C CA . ALA A 1 91 ? 17.172 53.936 1.159 1.00 39.22 91 ALA A CA 1
ATOM 710 C C . ALA A 1 91 ? 18.678 54.086 1.326 1.00 45.28 91 ALA A C 1
ATOM 711 O O . ALA A 1 91 ? 19.153 54.647 2.326 1.00 45.29 91 ALA A O 1
ATOM 713 N N . ASN A 1 92 ? 19.423 53.576 0.345 1.00 49.40 92 ASN A N 1
ATOM 714 C CA . ASN A 1 92 ? 20.887 53.683 0.317 1.00 43.99 92 ASN A CA 1
ATOM 715 C C . ASN A 1 92 ? 21.434 53.192 -1.007 1.00 41.16 92 ASN A C 1
ATOM 716 O O . ASN A 1 92 ? 21.278 52.025 -1.343 1.00 44.53 92 ASN A O 1
ATOM 721 N N . SER A 1 93 ? 22.048 54.098 -1.760 1.00 45.98 93 SER A N 1
ATOM 722 C CA . SER A 1 93 ? 22.702 53.778 -3.032 1.00 51.65 93 SER A CA 1
ATOM 723 C C . SER A 1 93 ? 24.246 53.891 -2.928 1.00 54.15 93 SER A C 1
ATOM 724 O O . SER A 1 93 ? 24.958 53.939 -3.945 1.00 50.62 93 SER A O 1
ATOM 727 N N . GLY A 1 94 ? 24.755 53.921 -1.697 1.00 45.04 94 GLY A N 1
ATOM 728 C CA . GLY A 1 94 ? 26.163 54.151 -1.460 1.00 43.19 94 GLY A CA 1
ATOM 729 C C . GLY A 1 94 ? 26.436 55.503 -0.834 1.00 44.96 94 GLY A C 1
ATOM 730 O O . GLY A 1 94 ? 27.519 56.043 -0.923 1.00 51.95 94 GLY A O 1
ATOM 731 N N . THR A 1 95 ? 25.429 56.062 -0.204 1.00 48.49 95 THR A N 1
ATOM 732 C CA . THR A 1 95 ? 25.570 57.280 0.557 1.00 43.74 95 THR A CA 1
ATOM 733 C C . THR A 1 95 ? 25.959 56.771 1.931 1.00 46.32 95 THR A C 1
ATOM 734 O O . THR A 1 95 ? 26.194 55.572 2.090 1.00 46.32 95 THR A O 1
ATOM 738 N N . TYR A 1 96 ? 26.018 57.625 2.942 1.00 46.14 96 TYR A N 1
ATOM 739 C CA . TYR A 1 96 ? 26.015 57.056 4.288 1.00 47.18 96 TYR A CA 1
ATOM 740 C C . TYR A 1 96 ? 24.595 57.071 4.863 1.00 50.32 96 TYR A C 1
ATOM 741 O O . TYR A 1 96 ? 23.760 57.882 4.469 1.00 50.86 96 TYR A O 1
ATOM 750 N N . GLN A 1 97 ? 24.311 56.155 5.776 1.00 50.18 97 GLN A N 1
ATOM 751 C CA . GLN A 1 97 ? 22.936 55.952 6.195 1.00 49.53 97 GLN A CA 1
ATOM 752 C C . GLN A 1 97 ? 22.460 56.983 7.201 1.00 46.29 97 GLN A C 1
ATOM 753 O O . GLN A 1 97 ? 23.038 57.106 8.281 1.00 41.96 97 GLN A O 1
ATOM 759 N N . ARG A 1 98 ? 21.411 57.724 6.848 1.00 46.78 98 ARG A N 1
ATOM 760 C CA . ARG A 1 98 ? 20.783 58.630 7.809 1.00 50.39 98 ARG A CA 1
ATOM 761 C C . ARG A 1 98 ? 19.378 58.149 8.163 1.00 49.71 98 ARG A C 1
ATOM 762 O O . ARG A 1 98 ? 18.802 57.324 7.454 1.00 46.97 98 ARG A O 1
ATOM 770 N N . PHE A 1 99 ? 18.850 58.636 9.282 1.00 47.78 99 PHE A N 1
ATOM 771 C CA . PHE A 1 99 ? 17.542 58.199 9.750 1.00 49.13 99 PHE A CA 1
ATOM 772 C C . PHE A 1 99 ? 16.653 59.388 10.086 1.00 61.43 99 PHE A C 1
ATOM 773 O O . PHE A 1 99 ? 17.087 60.346 10.736 1.00 61.91 99 PHE A O 1
ATOM 781 N N . GLY A 1 100 ? 15.404 59.318 9.636 1.00 60.19 100 GLY A N 1
ATOM 782 C CA . GLY A 1 100 ? 14.427 60.329 9.975 1.00 65.00 100 GLY A CA 1
ATOM 783 C C . GLY A 1 100 ? 13.965 60.173 11.412 1.00 60.47 100 GLY A C 1
ATOM 784 O O . GLY A 1 100 ? 14.758 59.855 12.307 1.00 53.87 100 GLY A O 1
ATOM 785 N N . THR A 1 101 ? 12.677 60.410 11.636 1.00 55.06 101 THR A N 1
ATOM 786 C CA . THR A 1 101 ? 12.110 60.243 12.960 1.00 51.76 101 THR A CA 1
ATOM 787 C C . THR A 1 101 ? 11.366 58.940 12.984 1.00 43.87 101 THR A C 1
ATOM 788 O O . THR A 1 101 ? 11.029 58.418 14.043 1.00 40.74 101 THR A O 1
ATOM 792 N N . GLY A 1 102 ? 11.126 58.417 11.789 1.00 48.13 102 GLY A N 1
ATOM 793 C CA . GLY A 1 102 ? 10.348 57.208 11.635 1.00 47.83 102 GLY A CA 1
ATOM 794 C C . GLY A 1 102 ? 8.965 57.361 12.238 1.00 51.37 102 GLY A C 1
ATOM 795 O O . GLY A 1 102 ? 8.520 58.470 12.570 1.00 51.56 102 GLY A O 1
ATOM 796 N N . THR A 1 103 ? 8.287 56.229 12.395 1.00 49.84 103 THR A N 1
ATOM 797 C CA . THR A 1 103 ? 6.897 56.221 12.824 1.00 47.00 103 THR A CA 1
ATOM 798 C C . THR A 1 103 ? 6.731 55.454 14.125 1.00 41.61 103 THR A C 1
ATOM 799 O O . THR A 1 103 ? 7.148 54.291 14.220 1.00 37.18 103 THR A O 1
ATOM 803 N N . LYS A 1 104 ? 6.130 56.099 15.126 1.00 39.17 104 LYS A N 1
ATOM 804 C CA . LYS A 1 104 ? 5.928 55.432 16.405 1.00 40.72 104 LYS A CA 1
ATOM 805 C C . LYS A 1 104 ? 4.624 54.679 16.441 1.00 41.88 104 LYS A C 1
ATOM 806 O O . LYS A 1 104 ? 3.561 55.288 16.475 1.00 47.41 104 LYS A O 1
ATOM 812 N N . LEU A 1 105 ? 4.720 53.352 16.463 1.00 40.03 105 LEU A N 1
ATOM 813 C CA . LEU A 1 105 ? 3.559 52.482 16.445 1.00 36.12 105 LEU A CA 1
ATOM 814 C C . LEU A 1 105 ? 3.185 52.017 17.852 1.00 39.93 105 LEU A C 1
ATOM 815 O O . LEU A 1 105 ? 3.985 51.378 18.544 1.00 41.97 105 LEU A O 1
ATOM 820 N N . GLN A 1 106 ? 1.972 52.382 18.270 1.00 41.10 106 GLN A N 1
ATOM 821 C CA . GLN A 1 106 ? 1.378 51.920 19.527 1.00 44.55 106 GLN A CA 1
ATOM 822 C C . GLN A 1 106 ? 0.279 50.932 19.220 1.00 44.04 106 GLN A C 1
ATOM 823 O O . GLN A 1 106 ? -0.747 51.315 18.676 1.00 42.71 106 GLN A O 1
ATOM 829 N N . VAL A 1 107 ? 0.478 49.664 19.561 1.00 43.81 107 VAL A N 1
ATOM 830 C CA . VAL A 1 107 ? -0.605 48.707 19.418 1.00 39.04 107 VAL A CA 1
ATOM 831 C C . VAL A 1 107 ? -1.300 48.399 20.737 1.00 41.01 107 VAL A C 1
ATOM 832 O O . VAL A 1 107 ? -0.694 47.983 21.724 1.00 43.58 107 VAL A O 1
ATOM 836 N N . VAL A 1 108 ? -2.602 48.609 20.721 1.00 47.23 108 VAL A N 1
ATOM 837 C CA . VAL A 1 108 ? -3.415 48.572 21.915 1.00 46.85 108 VAL A CA 1
ATOM 838 C C . VAL A 1 108 ? -4.379 47.354 21.887 1.00 46.92 108 VAL A C 1
ATOM 839 O O . VAL A 1 108 ? -4.834 46.918 20.814 1.00 41.47 108 VAL A O 1
ATOM 843 N N . PRO A 1 109 ? -4.666 46.774 23.065 1.00 46.25 109 PRO A N 1
ATOM 844 C CA . PRO A 1 109 ? -5.317 45.468 23.075 1.00 50.12 109 PRO A CA 1
ATOM 845 C C . PRO A 1 109 ? -6.816 45.620 23.103 1.00 57.09 109 PRO A C 1
ATOM 846 O O . PRO A 1 109 ? -7.312 46.605 23.645 1.00 59.70 109 PRO A O 1
ATOM 850 N N . ASN A 1 110 ? -7.534 44.661 22.531 1.00 59.76 110 ASN A N 1
ATOM 851 C CA . ASN A 1 110 ? -8.984 44.675 22.623 1.00 57.62 110 ASN A CA 1
ATOM 852 C C . ASN A 1 110 ? -9.331 44.202 24.013 1.00 59.69 110 ASN A C 1
ATOM 853 O O . ASN A 1 110 ? -9.238 43.016 24.305 1.00 61.03 110 ASN A O 1
ATOM 858 N N . ILE A 1 111 ? -9.695 45.133 24.886 1.00 62.01 111 ILE A N 1
ATOM 859 C CA . ILE A 1 111 ? -10.009 44.769 26.254 1.00 59.81 111 ILE A CA 1
ATOM 860 C C . ILE A 1 111 ? -11.358 44.059 26.312 1.00 64.08 111 ILE A C 1
ATOM 861 O O . ILE A 1 111 ? -12.391 44.628 25.979 1.00 62.67 111 ILE A O 1
ATOM 866 N N . GLN A 1 112 ? -11.323 42.794 26.718 1.00 66.29 112 GLN A N 1
ATOM 867 C CA . GLN A 1 112 ? -12.476 41.897 26.611 1.00 70.71 112 GLN A CA 1
ATOM 868 C C . GLN A 1 112 ? -13.733 42.317 27.405 1.00 66.50 112 GLN A C 1
ATOM 869 O O . GLN A 1 112 ? -14.799 42.529 26.827 1.00 64.78 112 GLN A O 1
ATOM 875 N N . ASN A 1 113 ? -13.591 42.420 28.725 1.00 63.13 113 ASN A N 1
ATOM 876 C CA . ASN A 1 113 ? -14.689 42.728 29.628 1.00 54.03 113 ASN A CA 1
ATOM 877 C C . ASN A 1 113 ? -14.324 43.863 30.561 1.00 51.34 113 ASN A C 1
ATOM 878 O O . ASN A 1 113 ? -13.873 43.635 31.687 1.00 47.86 113 ASN A O 1
ATOM 883 N N . PRO A 1 114 ? -14.504 45.097 30.087 1.00 49.31 114 PRO A N 1
ATOM 884 C CA . PRO A 1 114 ? -14.074 46.297 30.815 1.00 48.55 114 PRO A CA 1
ATOM 885 C C . PRO A 1 114 ? -14.766 46.389 32.153 1.00 51.40 114 PRO A C 1
ATOM 886 O O . PRO A 1 114 ? -15.966 46.137 32.216 1.00 55.75 114 PRO A O 1
ATOM 890 N N . ASP A 1 115 ? -14.025 46.744 33.198 1.00 50.34 115 ASP A N 1
ATOM 891 C CA . ASP A 1 115 ? -14.562 46.820 34.554 1.00 50.72 115 ASP A CA 1
ATOM 892 C C . ASP A 1 115 ? -13.914 47.988 35.286 1.00 52.94 115 ASP A C 1
ATOM 893 O O . ASP A 1 115 ? -13.271 47.808 36.328 1.00 53.91 115 ASP A O 1
ATOM 898 N N . PRO A 1 116 ? -14.088 49.198 34.741 1.00 51.36 116 PRO A N 1
ATOM 899 C CA . PRO A 1 116 ? -13.429 50.399 35.252 1.00 50.43 116 PRO A CA 1
ATOM 900 C C . PRO A 1 116 ? -13.659 50.558 36.738 1.00 52.86 116 PRO A C 1
ATOM 901 O O . PRO A 1 116 ? -14.725 50.201 37.252 1.00 54.12 116 PRO A O 1
ATOM 905 N N . ALA A 1 117 ? -12.653 51.105 37.411 1.00 52.95 117 ALA A N 1
ATOM 906 C CA . ALA A 1 117 ? -12.657 51.229 38.862 1.00 57.98 117 ALA A CA 1
ATOM 907 C C . ALA A 1 117 ? -11.446 52.021 39.317 1.00 57.94 117 ALA A C 1
ATOM 908 O O . ALA A 1 117 ? -10.410 52.020 38.652 1.00 58.72 117 ALA A O 1
ATOM 910 N N . VAL A 1 118 ? -11.569 52.692 40.454 1.00 57.97 118 VAL A N 1
ATOM 911 C CA . VAL A 1 118 ? -10.410 53.333 41.059 1.00 58.85 118 VAL A CA 1
ATOM 912 C C . VAL A 1 118 ? -10.197 52.809 42.473 1.00 57.90 118 VAL A C 1
ATOM 913 O O . VAL A 1 118 ? -11.018 53.027 43.365 1.00 60.96 118 VAL A O 1
ATOM 917 N N . TYR A 1 119 ? -9.101 52.095 42.671 1.00 56.99 119 TYR A N 1
ATOM 918 C CA . TYR A 1 119 ? -8.796 51.559 43.987 1.00 62.32 119 TYR A CA 1
ATOM 919 C C . TYR A 1 119 ? -7.723 52.418 44.657 1.00 61.49 119 TYR A C 1
ATOM 920 O O . TYR A 1 119 ? -6.923 53.063 43.978 1.00 57.73 119 TYR A O 1
ATOM 929 N N . GLN A 1 120 ? -7.735 52.443 45.987 1.00 61.09 120 GLN A N 1
ATOM 930 C CA . GLN A 1 120 ? -6.740 53.177 46.758 1.00 61.81 120 GLN A CA 1
ATOM 931 C C . GLN A 1 120 ? -5.897 52.198 47.562 1.00 59.66 120 GLN A C 1
ATOM 932 O O . GLN A 1 120 ? -6.441 51.372 48.292 1.00 60.63 120 GLN A O 1
ATOM 938 N N . LEU A 1 121 ? -4.574 52.297 47.428 1.00 57.29 121 LEU A N 1
ATOM 939 C CA . LEU A 1 121 ? -3.657 51.337 48.043 1.00 57.99 121 LEU A CA 1
ATOM 940 C C . LEU A 1 121 ? -2.874 51.906 49.224 1.00 64.20 121 LEU A C 1
ATOM 941 O O . LEU A 1 121 ? -2.613 53.108 49.313 1.00 68.31 121 LEU A O 1
ATOM 946 N N . ARG A 1 122 ? -2.503 51.020 50.134 1.00 58.18 122 ARG A N 1
ATOM 947 C CA . ARG A 1 122 ? -1.756 51.410 51.312 1.00 66.17 122 ARG A CA 1
ATOM 948 C C . ARG A 1 122 ? -0.286 51.048 51.152 1.00 72.32 122 ARG A C 1
ATOM 949 O O . ARG A 1 122 ? 0.048 50.067 50.487 1.00 65.49 122 ARG A O 1
ATOM 957 N N . ASP A 1 123 ? 0.601 51.826 51.766 1.00 75.43 123 ASP A N 1
ATOM 958 C CA . ASP A 1 123 ? 2.001 51.433 51.790 1.00 74.89 123 ASP A CA 1
ATOM 959 C C . ASP A 1 123 ? 2.135 50.186 52.664 1.00 80.55 123 ASP A C 1
ATOM 960 O O . ASP A 1 123 ? 1.391 50.007 53.631 1.00 85.52 123 ASP A O 1
ATOM 965 N N . SER A 1 124 ? 3.075 49.319 52.296 1.00 79.61 124 SER A N 1
ATOM 966 C CA . SER A 1 124 ? 3.343 48.075 53.010 1.00 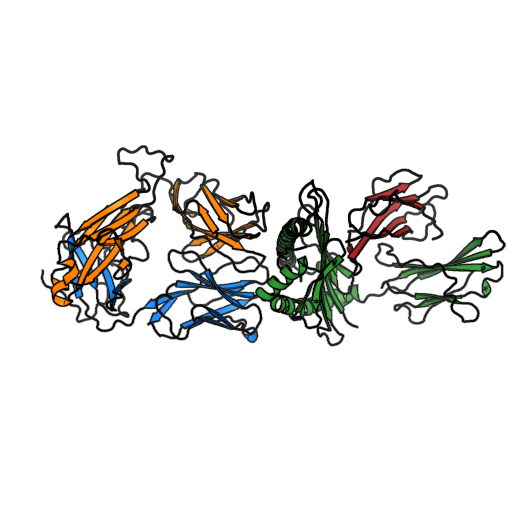75.10 124 SER A CA 1
ATOM 967 C C . SER A 1 124 ? 4.207 48.286 54.260 1.00 86.15 124 SER A C 1
ATOM 968 O O . SER A 1 124 ? 4.268 47.423 55.141 1.00 85.67 124 SER A O 1
ATOM 971 N N . LYS A 1 125 ? 4.894 49.423 54.326 1.00 89.65 125 LYS A N 1
ATOM 972 C CA . LYS A 1 125 ? 5.729 49.734 55.483 1.00 89.94 125 LYS A CA 1
ATOM 973 C C . LYS A 1 125 ? 5.170 50.948 56.220 1.00 91.71 125 LYS A C 1
ATOM 974 O O . LYS A 1 125 ? 4.826 50.871 57.403 1.00 93.44 125 LYS A O 1
ATOM 980 N N . SER A 1 126 ? 5.051 52.057 55.501 1.00 91.19 126 SER A N 1
ATOM 981 C CA . SER A 1 126 ? 4.597 53.313 56.083 1.00 98.21 126 SER A CA 1
ATOM 982 C C . SER A 1 126 ? 3.215 53.162 56.706 1.00 103.27 126 SER A C 1
ATOM 983 O O . SER A 1 126 ? 2.972 53.624 57.826 1.00 102.69 126 SER A O 1
ATOM 986 N N . SER A 1 127 ? 2.326 52.506 55.958 1.00 107.16 127 SER A N 1
ATOM 987 C CA . SER A 1 127 ? 0.910 52.322 56.315 1.00 107.93 127 SER A CA 1
ATOM 988 C C . SER A 1 127 ? 0.059 53.584 56.108 1.00 106.51 127 SER A C 1
ATOM 989 O O . SER A 1 127 ? -1.168 53.506 56.029 1.00 101.01 127 SER A O 1
ATOM 992 N N . ASP A 1 128 ? 0.719 54.735 55.989 1.00 110.10 128 ASP A N 1
ATOM 993 C CA . ASP A 1 128 ? 0.026 56.023 55.918 1.00 109.87 128 ASP A CA 1
ATOM 994 C C . ASP A 1 128 ? 0.019 56.699 54.538 1.00 104.48 128 ASP A C 1
ATOM 995 O O . ASP A 1 128 ? -0.805 57.577 54.296 1.00 100.84 128 ASP A O 1
ATOM 1000 N N . LYS A 1 129 ? 0.936 56.321 53.649 1.00 101.66 129 LYS A N 1
ATOM 1001 C CA . LYS A 1 129 ? 0.983 56.946 52.330 1.00 91.76 129 LYS A CA 1
ATOM 1002 C C . LYS A 1 129 ? 0.059 56.196 51.370 1.00 85.11 129 LYS A C 1
ATOM 1003 O O . LYS A 1 129 ? -0.113 54.975 51.470 1.00 80.63 129 LYS A O 1
ATOM 1009 N N . SER A 1 130 ? -0.549 56.944 50.455 1.00 84.22 130 SER A N 1
ATOM 1010 C CA . SER A 1 130 ? -1.559 56.398 49.558 1.00 79.83 130 SER A CA 1
ATOM 1011 C C . SER A 1 130 ? -1.165 56.529 48.101 1.00 70.84 130 SER A C 1
ATOM 1012 O O . SER A 1 130 ? -0.265 57.284 47.732 1.00 74.72 130 SER A O 1
ATOM 1015 N N . VAL A 1 131 ? -1.888 55.807 47.267 1.00 66.45 131 VAL A N 1
ATOM 1016 C CA . VAL A 1 131 ? -1.697 55.886 45.835 1.00 69.59 131 VAL A CA 1
ATOM 1017 C C . VAL A 1 131 ? -3.050 55.566 45.199 1.00 57.53 131 VAL A C 1
ATOM 1018 O O . VAL A 1 131 ? -3.824 54.824 45.775 1.00 59.52 131 VAL A O 1
ATOM 1022 N N . CYS A 1 132 ? -3.345 56.141 44.040 1.00 56.29 132 CYS A N 1
ATOM 1023 C CA . CYS A 1 132 ? -4.607 55.867 43.354 1.00 56.74 132 CYS A CA 1
ATOM 1024 C C . CYS A 1 132 ? -4.413 55.117 42.044 1.00 55.48 132 CYS A C 1
ATOM 1025 O O . CYS A 1 132 ? -3.514 55.415 41.259 1.00 55.72 132 CYS A O 1
ATOM 1028 N N . LEU A 1 133 ? -5.270 54.138 41.807 1.00 55.11 133 LEU A N 1
ATOM 1029 C CA . LEU A 1 133 ? -5.041 53.224 40.707 1.00 51.04 133 LEU A CA 1
ATOM 1030 C C . LEU A 1 133 ? -6.261 53.082 39.825 1.00 45.96 133 LEU A C 1
ATOM 1031 O O . LEU A 1 133 ? -7.173 52.335 40.137 1.00 51.73 133 LEU A O 1
ATOM 1036 N N . PHE A 1 134 ? -6.280 53.826 38.730 1.00 45.72 134 PHE A N 1
ATOM 1037 C CA . PHE A 1 134 ? -7.283 53.632 37.693 1.00 50.96 134 PHE A CA 1
ATOM 1038 C C . PHE A 1 134 ? -6.969 52.370 36.888 1.00 49.53 134 PHE A C 1
ATOM 1039 O O . PHE A 1 134 ? -5.873 52.214 36.370 1.00 51.96 134 PHE A O 1
ATOM 1047 N N . THR A 1 135 ? -7.921 51.459 36.776 1.00 48.48 135 THR A N 1
ATOM 1048 C CA . THR A 1 135 ? -7.590 50.190 36.168 1.00 46.57 135 THR A CA 1
ATOM 1049 C C . THR A 1 135 ? -8.775 49.536 35.486 1.00 47.21 135 THR A C 1
ATOM 1050 O O . THR A 1 135 ? -9.915 49.922 35.698 1.00 49.62 135 THR A O 1
ATOM 1054 N N . ASP A 1 136 ? -8.481 48.546 34.655 1.00 49.41 136 ASP A N 1
ATOM 1055 C CA . ASP A 1 136 ? -9.493 47.758 33.946 1.00 48.27 136 ASP A CA 1
ATOM 1056 C C . ASP A 1 136 ? -10.332 48.563 32.968 1.00 47.87 136 ASP A C 1
ATOM 1057 O O . ASP A 1 136 ? -11.255 48.037 32.369 1.00 47.32 136 ASP A O 1
ATOM 1062 N N . PHE A 1 137 ? -10.008 49.837 32.793 1.00 49.15 137 PHE A N 1
ATOM 1063 C CA . PHE A 1 137 ? -10.715 50.627 31.806 1.00 47.68 137 PHE A CA 1
ATOM 1064 C C . PHE A 1 137 ? -10.455 50.090 30.407 1.00 52.64 137 PHE A C 1
ATOM 1065 O O . PHE A 1 137 ? -9.680 49.151 30.232 1.00 50.18 137 PHE A O 1
ATOM 1073 N N . ASP A 1 138 ? -11.127 50.690 29.424 1.00 60.03 138 ASP A N 1
ATOM 1074 C CA . ASP A 1 138 ? -11.106 50.228 28.037 1.00 56.26 138 ASP A CA 1
ATOM 1075 C C . ASP A 1 138 ? -10.100 50.973 27.167 1.00 57.91 138 ASP A C 1
ATOM 1076 O O . ASP A 1 138 ? -9.753 52.130 27.422 1.00 54.60 138 ASP A O 1
ATOM 1081 N N . SER A 1 139 ? -9.666 50.306 26.105 1.00 64.47 139 SER A N 1
ATOM 1082 C CA . SER A 1 139 ? -8.517 50.762 25.326 1.00 66.82 139 SER A CA 1
ATOM 1083 C C . SER A 1 139 ? -8.652 52.123 24.660 1.00 67.25 139 SER A C 1
ATOM 1084 O O . SER A 1 139 ? -7.646 52.709 24.255 1.00 65.12 139 SER A O 1
ATOM 1087 N N . GLN A 1 140 ? -9.877 52.626 24.547 1.00 68.05 140 GLN A N 1
ATOM 1088 C CA . GLN A 1 140 ? -10.103 53.863 23.812 1.00 66.02 140 GLN A CA 1
ATOM 1089 C C . GLN A 1 140 ? -10.120 55.079 24.710 1.00 66.40 140 GLN A C 1
ATOM 1090 O O . GLN A 1 140 ? -9.858 56.186 24.243 1.00 63.24 140 GLN A O 1
ATOM 1096 N N . THR A 1 141 ? -10.438 54.884 25.988 1.00 66.55 141 THR A N 1
ATOM 1097 C CA . THR A 1 141 ? -10.462 56.006 26.914 1.00 66.65 141 THR A CA 1
ATOM 1098 C C . THR A 1 141 ? -9.041 56.512 27.069 1.00 69.38 141 THR A C 1
ATOM 1099 O O . THR A 1 141 ? -8.092 55.724 27.055 1.00 60.55 141 THR A O 1
ATOM 1103 N N . ASN A 1 142 ? -8.899 57.830 27.194 1.00 75.62 142 ASN A N 1
ATOM 1104 C CA . ASN A 1 142 ? -7.582 58.450 27.325 1.00 79.70 142 ASN A CA 1
ATOM 1105 C C . ASN A 1 142 ? -7.376 59.116 28.674 1.00 81.24 142 ASN A C 1
ATOM 1106 O O . ASN A 1 142 ? -8.219 59.897 29.134 1.00 84.57 142 ASN A O 1
ATOM 1111 N N . VAL A 1 143 ? -6.245 58.796 29.298 1.00 74.88 143 VAL A N 1
ATOM 1112 C CA . VAL A 1 143 ? -5.901 59.337 30.603 1.00 76.81 143 VAL A CA 1
ATOM 1113 C C . VAL A 1 143 ? -5.084 60.623 30.427 1.00 88.41 143 VAL A C 1
ATOM 1114 O O . VAL A 1 143 ? -3.940 60.618 29.932 1.00 76.14 143 VAL A O 1
ATOM 1118 N N . SER A 1 144 ? -5.710 61.731 30.816 1.00 91.34 144 SER A N 1
ATOM 1119 C CA . SER A 1 144 ? -5.163 63.061 30.593 1.00 86.37 144 SER A CA 1
ATOM 1120 C C . SER A 1 144 ? -4.255 63.445 31.748 1.00 80.76 144 SER A C 1
ATOM 1121 O O . SER A 1 144 ? -4.390 62.925 32.856 1.00 75.55 144 SER A O 1
ATOM 1124 N N . GLN A 1 145 ? -3.334 64.362 31.485 1.00 80.59 145 GLN A N 1
ATOM 1125 C CA . GLN A 1 145 ? -2.356 64.752 32.484 1.00 76.96 145 GLN A CA 1
ATOM 1126 C C . GLN A 1 145 ? -3.011 65.563 33.587 1.00 79.67 145 GLN A C 1
ATOM 1127 O O . GLN A 1 145 ? -4.075 66.149 33.400 1.00 81.21 145 GLN A O 1
ATOM 1133 N N . SER A 1 146 ? -2.366 65.576 34.745 1.00 84.15 146 SER A N 1
ATOM 1134 C CA . SER A 1 146 ? -2.856 66.299 35.908 1.00 82.51 146 SER A CA 1
ATOM 1135 C C . SER A 1 146 ? -2.878 67.802 35.672 1.00 83.51 146 SER A C 1
ATOM 1136 O O . SER A 1 146 ? -1.844 68.416 35.394 1.00 82.54 146 SER A O 1
ATOM 1139 N N . LYS A 1 147 ? -4.062 68.393 35.792 1.00 87.44 147 LYS A N 1
ATOM 1140 C CA . LYS A 1 147 ? -4.219 69.839 35.619 1.00 93.55 147 LYS A CA 1
ATOM 1141 C C . LYS A 1 147 ? -3.717 70.586 36.861 1.00 89.85 147 LYS A C 1
ATOM 1142 O O . LYS A 1 147 ? -3.415 71.780 36.812 1.00 82.88 147 LYS A O 1
ATOM 1148 N N . ASP A 1 148 ? -3.649 69.869 37.977 1.00 84.38 148 ASP A N 1
ATOM 1149 C CA . ASP A 1 148 ? -3.068 70.394 39.198 1.00 80.93 148 ASP A CA 1
ATOM 1150 C C . ASP A 1 148 ? -1.556 70.113 39.185 1.00 88.87 148 ASP A C 1
ATOM 1151 O O . ASP A 1 148 ? -1.099 69.043 38.770 1.00 87.13 148 ASP A O 1
ATOM 1156 N N . SER A 1 149 ? -0.777 71.089 39.626 1.00 89.91 149 SER A N 1
ATOM 1157 C CA . SER A 1 149 ? 0.662 70.988 39.515 1.00 89.72 149 SER A CA 1
ATOM 1158 C C . SER A 1 149 ? 1.267 69.991 40.514 1.00 88.65 149 SER A C 1
ATOM 1159 O O . SER A 1 149 ? 2.392 69.523 40.318 1.00 79.06 149 SER A O 1
ATOM 1162 N N . ASP A 1 150 ? 0.514 69.658 41.567 1.00 83.83 150 ASP A N 1
ATOM 1163 C CA . ASP A 1 150 ? 1.059 68.909 42.709 1.00 82.18 150 ASP A CA 1
ATOM 1164 C C . ASP A 1 150 ? 0.499 67.520 42.838 1.00 72.07 150 ASP A C 1
ATOM 1165 O O . ASP A 1 150 ? 0.674 66.862 43.863 1.00 68.40 150 ASP A O 1
ATOM 1170 N N . VAL A 1 151 ? -0.191 67.090 41.798 1.00 68.33 151 VAL A N 1
ATOM 1171 C CA . VAL A 1 151 ? -0.634 65.723 41.719 1.00 69.41 151 VAL A CA 1
ATOM 1172 C C . VAL A 1 151 ? 0.003 65.134 40.492 1.00 71.60 151 VAL A C 1
ATOM 1173 O O . VAL A 1 151 ? -0.017 65.750 39.423 1.00 71.38 151 VAL A O 1
ATOM 1177 N N . TYR A 1 152 ? 0.574 63.947 40.644 1.00 68.69 152 TYR A N 1
ATOM 1178 C CA . TYR A 1 152 ? 1.256 63.307 39.537 1.00 63.61 152 TYR A CA 1
ATOM 1179 C C . TYR A 1 152 ? 0.435 62.136 39.053 1.00 62.65 152 TYR A C 1
ATOM 1180 O O . TYR A 1 152 ? -0.091 61.361 39.847 1.00 62.91 152 TYR A O 1
ATOM 1189 N N . ILE A 1 153 ? 0.331 62.024 37.737 1.00 64.25 153 ILE A N 1
ATOM 1190 C CA . ILE A 1 153 ? -0.493 61.012 37.107 1.00 62.03 153 ILE A CA 1
ATOM 1191 C C . ILE A 1 153 ? 0.270 60.344 35.976 1.00 62.68 153 ILE A C 1
ATOM 1192 O O . ILE A 1 153 ? 0.640 60.988 34.989 1.00 67.49 153 ILE A O 1
ATOM 1197 N N . THR A 1 154 ? 0.512 59.051 36.123 1.00 58.50 154 THR A N 1
ATOM 1198 C CA . THR A 1 154 ? 1.189 58.288 35.087 1.00 60.50 154 THR A CA 1
ATOM 1199 C C . THR A 1 154 ? 0.336 58.152 33.824 1.00 62.24 154 THR A C 1
ATOM 1200 O O . THR A 1 154 ? -0.886 58.117 33.884 1.00 61.20 154 THR A O 1
ATOM 1204 N N . ASP A 1 155 ? 0.994 58.073 32.677 1.00 61.98 155 ASP A N 1
ATOM 1205 C CA . ASP A 1 155 ? 0.335 57.688 31.440 1.00 64.27 155 ASP A CA 1
ATOM 1206 C C . ASP A 1 155 ? -0.138 56.208 31.497 1.00 65.29 155 ASP A C 1
ATOM 1207 O O . ASP A 1 155 ? 0.396 55.390 32.256 1.00 60.21 155 ASP A O 1
ATOM 1212 N N . LYS A 1 156 ? -1.149 55.886 30.690 1.00 63.88 156 LYS A N 1
ATOM 1213 C CA . LYS A 1 156 ? -1.688 54.533 30.558 1.00 56.41 156 LYS A CA 1
ATOM 1214 C C . LYS A 1 156 ? -0.621 53.490 30.238 1.00 56.75 156 LYS A C 1
ATOM 1215 O O . LYS A 1 156 ? 0.291 53.749 29.455 1.00 64.36 156 LYS A O 1
ATOM 1221 N N . CYS A 1 157 ? -0.734 52.303 30.817 1.00 46.61 157 CYS A N 1
ATOM 1222 C CA . CYS A 1 157 ? 0.120 51.206 30.373 1.00 52.90 157 CYS A CA 1
ATOM 1223 C C . CYS A 1 157 ? -0.556 49.852 30.563 1.00 51.28 157 CYS A C 1
ATOM 1224 O O . CYS A 1 157 ? -1.312 49.636 31.506 1.00 52.66 157 CYS A O 1
ATOM 1227 N N . VAL A 1 158 ? -0.296 48.929 29.659 1.00 48.67 158 VAL A N 1
ATOM 1228 C CA . VAL A 1 158 ? -1.047 47.692 29.688 1.00 50.91 158 VAL A CA 1
ATOM 1229 C C . VAL A 1 158 ? -0.177 46.562 30.176 1.00 49.35 158 VAL A C 1
ATOM 1230 O O . VAL A 1 158 ? 1.003 46.551 29.893 1.00 52.71 158 VAL A O 1
ATOM 1234 N N . LEU A 1 159 ? -0.758 45.629 30.924 1.00 49.05 159 LEU A N 1
ATOM 1235 C CA . LEU A 1 159 ? -0.031 44.452 31.383 1.00 50.50 159 LEU A CA 1
ATOM 1236 C C . LEU A 1 159 ? -0.725 43.189 30.909 1.00 48.59 159 LEU A C 1
ATOM 1237 O O . LEU A 1 159 ? -1.871 43.250 30.473 1.00 48.43 159 LEU A O 1
ATOM 1242 N N . ASP A 1 160 ? -0.038 42.049 30.990 1.00 50.23 160 ASP A N 1
ATOM 1243 C CA . ASP A 1 160 ? -0.616 40.794 30.514 1.00 49.42 160 ASP A CA 1
ATOM 1244 C C . ASP A 1 160 ? -0.397 39.627 31.455 1.00 49.08 160 ASP A C 1
ATOM 1245 O O . ASP A 1 160 ? 0.727 39.225 31.697 1.00 53.92 160 ASP A O 1
ATOM 1250 N N . MET A 1 161 ? -1.485 39.066 31.964 1.00 50.09 161 MET A N 1
ATOM 1251 C CA . MET A 1 161 ? -1.393 37.866 32.767 1.00 54.16 161 MET A CA 1
ATOM 1252 C C . MET A 1 161 ? -1.454 36.657 31.833 1.00 62.10 161 MET A C 1
ATOM 1253 O O . MET A 1 161 ? -2.514 36.086 31.603 1.00 63.89 161 MET A O 1
ATOM 1258 N N . ARG A 1 162 ? -0.294 36.280 31.299 1.00 66.83 162 ARG A N 1
ATOM 1259 C CA . ARG A 1 162 ? -0.193 35.328 30.192 1.00 66.61 162 ARG A CA 1
ATOM 1260 C C . ARG A 1 162 ? -0.922 34.023 30.419 1.00 65.92 162 ARG A C 1
ATOM 1261 O O . ARG A 1 162 ? -1.677 33.561 29.566 1.00 67.02 162 ARG A O 1
ATOM 1269 N N . SER A 1 163 ? -0.680 33.422 31.571 1.00 67.21 163 SER A N 1
ATOM 1270 C CA . SER A 1 163 ? -1.256 32.126 31.871 1.00 70.53 163 SER A CA 1
ATOM 1271 C C . SER A 1 163 ? -2.746 32.220 32.114 1.00 73.27 163 SER A C 1
ATOM 1272 O O . SER A 1 163 ? -3.356 31.243 32.549 1.00 75.71 163 SER A O 1
ATOM 1275 N N . MET A 1 164 ? -3.339 33.379 31.829 1.00 71.77 164 MET A N 1
ATOM 1276 C CA . MET A 1 164 ? -4.703 33.631 32.302 1.00 71.32 164 MET A CA 1
ATOM 1277 C C . MET A 1 164 ? -5.884 33.742 31.305 1.00 66.55 164 MET A C 1
ATOM 1278 O O . MET A 1 164 ? -7.019 33.621 31.747 1.00 72.49 164 MET A O 1
ATOM 1283 N N . ASP A 1 165 ? -5.688 34.057 30.022 1.00 62.81 165 ASP A N 1
ATOM 1284 C CA . ASP A 1 165 ? -4.689 34.987 29.532 1.00 71.15 165 ASP A CA 1
ATOM 1285 C C . ASP A 1 165 ? -5.518 36.267 29.466 1.00 68.18 165 ASP A C 1
ATOM 1286 O O . ASP A 1 165 ? -6.700 36.228 29.133 1.00 63.22 165 ASP A O 1
ATOM 1291 N N . PHE A 1 166 ? -4.918 37.397 29.805 1.00 65.23 166 PHE A N 1
ATOM 1292 C CA . PHE A 1 166 ? -5.711 38.535 30.238 1.00 57.82 166 PHE A CA 1
ATOM 1293 C C . PHE A 1 166 ? -4.868 39.796 30.121 1.00 54.33 166 PHE A C 1
ATOM 1294 O O . PHE A 1 166 ? -3.727 39.833 30.561 1.00 56.21 166 PHE A O 1
ATOM 1302 N N . LYS A 1 167 ? -5.409 40.819 29.488 1.00 50.11 167 LYS A N 1
ATOM 1303 C CA . LYS A 1 167 ? -4.700 42.071 29.400 1.00 45.49 167 LYS A CA 1
ATOM 1304 C C . LYS A 1 167 ? -5.512 43.109 30.141 1.00 47.18 167 LYS A C 1
ATOM 1305 O O . LYS A 1 167 ? -6.734 43.068 30.125 1.00 52.92 167 LYS A O 1
ATOM 1311 N N . SER A 1 168 ? -4.855 44.025 30.828 1.00 39.62 168 SER A N 1
ATOM 1312 C CA . SER A 1 168 ? -5.604 45.072 31.474 1.00 42.66 168 SER A CA 1
ATOM 1313 C C . SER A 1 168 ? -4.855 46.362 31.277 1.00 42.52 168 SER A C 1
ATOM 1314 O O . SER A 1 168 ? -3.644 46.337 31.152 1.00 49.43 168 SER A O 1
ATOM 1317 N N . ASN A 1 169 ? -5.561 47.484 31.202 1.00 45.69 169 ASN A N 1
ATOM 1318 C CA . ASN A 1 169 ? -4.893 48.783 31.201 1.00 43.54 169 ASN A CA 1
ATOM 1319 C C . ASN A 1 169 ? -4.810 49.306 32.624 1.00 43.96 169 ASN A C 1
ATOM 1320 O O . ASN A 1 169 ? -5.448 48.755 33.516 1.00 46.30 169 ASN A O 1
ATOM 1325 N N . SER A 1 170 ? -4.025 50.356 32.841 1.00 41.34 170 SER A N 1
ATOM 1326 C CA . SER A 1 170 ? -3.928 50.975 34.162 1.00 43.42 170 SER A CA 1
ATOM 1327 C C . SER A 1 170 ? -3.152 52.278 34.160 1.00 44.86 170 SER A C 1
ATOM 1328 O O . SER A 1 170 ? -2.331 52.524 33.281 1.00 51.79 170 SER A O 1
ATOM 1331 N N . ALA A 1 171 ? -3.432 53.111 35.156 1.00 45.47 171 ALA A N 1
ATOM 1332 C CA . ALA A 1 171 ? -2.611 54.274 35.472 1.00 49.05 171 ALA A CA 1
ATOM 1333 C C . ALA A 1 171 ? -2.657 54.541 36.985 1.00 50.04 171 ALA A C 1
ATOM 1334 O O . ALA A 1 171 ? -3.587 54.130 37.666 1.00 48.47 171 ALA A O 1
ATOM 1336 N N . VAL A 1 172 ? -1.647 55.197 37.533 1.00 53.16 172 VAL A N 1
ATOM 1337 C CA . VAL A 1 172 ? -1.718 55.507 38.949 1.00 53.78 172 VAL A CA 1
ATOM 1338 C C . VAL A 1 172 ? -1.566 56.991 39.137 1.00 56.72 172 VAL A C 1
ATOM 1339 O O . VAL A 1 172 ? -1.191 57.719 38.221 1.00 60.38 172 VAL A O 1
ATOM 1343 N N . ALA A 1 173 ? -1.865 57.442 40.338 1.00 55.93 173 ALA A N 1
ATOM 1344 C CA . ALA A 1 173 ? -1.787 58.847 40.637 1.00 59.49 173 ALA A CA 1
ATOM 1345 C C . ALA A 1 173 ? -1.376 58.943 42.072 1.00 59.63 173 ALA A C 1
ATOM 1346 O O . ALA A 1 173 ? -1.622 58.028 42.849 1.00 58.70 173 ALA A O 1
ATOM 1348 N N . TRP A 1 174 ? -0.745 60.044 42.440 1.00 61.11 174 TRP A N 1
ATOM 1349 C CA . TRP A 1 174 ? -0.493 60.261 43.846 1.00 64.17 174 TRP A CA 1
ATOM 1350 C C . TRP A 1 174 ? -0.210 61.717 44.101 1.00 65.58 174 TRP A C 1
ATOM 1351 O O . TRP A 1 174 ? -0.081 62.502 43.161 1.00 65.30 174 TRP A O 1
ATOM 1362 N N . SER A 1 175 ? -0.171 62.078 45.379 1.00 72.38 175 SER A N 1
ATOM 1363 C CA . SER A 1 175 ? 0.405 63.349 45.798 1.00 78.70 175 SER A CA 1
ATOM 1364 C C . SER A 1 175 ? 0.546 63.422 47.309 1.00 86.17 175 SER A C 1
ATOM 1365 O O . SER A 1 175 ? -0.249 62.845 48.063 1.00 80.24 175 SER A O 1
ATOM 1368 N N . ASN A 1 176 ? 1.595 64.115 47.738 1.00 94.55 176 ASN A N 1
ATOM 1369 C CA . ASN A 1 176 ? 1.736 64.501 49.128 1.00 95.04 176 ASN A CA 1
ATOM 1370 C C . ASN A 1 176 ? 0.814 65.702 49.268 1.00 95.66 176 ASN A C 1
ATOM 1371 O O . ASN A 1 176 ? 1.184 66.817 48.901 1.00 96.97 176 ASN A O 1
ATOM 1376 N N . LYS A 1 177 ? -0.405 65.477 49.743 1.00 89.74 177 LYS A N 1
ATOM 1377 C CA . LYS A 1 177 ? -1.364 66.567 49.862 1.00 87.48 177 LYS A CA 1
ATOM 1378 C C . LYS A 1 177 ? -2.334 66.322 51.003 1.00 97.38 177 LYS A C 1
ATOM 1379 O O . LYS A 1 177 ? -2.450 65.206 51.517 1.00 98.95 177 LYS A O 1
ATOM 1385 N N . SER A 1 178 ? -3.036 67.379 51.389 1.00 100.51 178 SER A N 1
ATOM 1386 C CA . SER A 1 178 ? -3.933 67.331 52.532 1.00 105.46 178 SER A CA 1
ATOM 1387 C C . SER A 1 178 ? -5.332 66.843 52.146 1.00 105.08 178 SER A C 1
ATOM 1388 O O . SER A 1 178 ? -5.975 66.107 52.898 1.00 101.62 178 SER A O 1
ATOM 1391 N N . ASP A 1 179 ? -5.798 67.246 50.968 1.00 99.81 179 ASP A N 1
ATOM 1392 C CA . ASP A 1 179 ? -7.162 66.931 50.556 1.00 102.86 179 ASP A CA 1
ATOM 1393 C C . ASP A 1 179 ? -7.221 65.912 49.421 1.00 99.21 179 ASP A C 1
ATOM 1394 O O . ASP A 1 179 ? -8.267 65.737 48.788 1.00 100.30 179 ASP A O 1
ATOM 1399 N N . PHE A 1 180 ? -6.107 65.243 49.149 1.00 92.87 180 PHE A N 1
ATOM 1400 C CA . PHE A 1 180 ? -6.087 64.316 48.026 1.00 89.72 180 PHE A CA 1
ATOM 1401 C C . PHE A 1 180 ? -6.980 63.105 48.262 1.00 90.29 180 PHE A C 1
ATOM 1402 O O . PHE A 1 180 ? -6.834 62.382 49.249 1.00 90.77 180 PHE A O 1
ATOM 1410 N N . ALA A 1 181 ? -7.913 62.898 47.344 1.00 88.80 181 ALA A N 1
ATOM 1411 C CA . ALA A 1 181 ? -8.785 61.740 47.395 1.00 87.11 181 ALA A CA 1
ATOM 1412 C C . ALA A 1 181 ? -8.931 61.185 45.990 1.00 84.25 181 ALA A C 1
ATOM 1413 O O . ALA A 1 181 ? -8.699 61.883 45.001 1.00 84.76 181 ALA A O 1
ATOM 1415 N N . CYS A 1 182 ? -9.323 59.926 45.897 1.00 79.14 182 CYS A N 1
ATOM 1416 C CA . CYS A 1 182 ? -9.346 59.262 44.607 1.00 84.20 182 CYS A CA 1
ATOM 1417 C C . CYS A 1 182 ? -10.422 59.795 43.670 1.00 86.98 182 CYS A C 1
ATOM 1418 O O . CYS A 1 182 ? -10.149 60.060 42.496 1.00 85.79 182 CYS A O 1
ATOM 1421 N N . ALA A 1 183 ? -11.633 59.967 44.189 1.00 84.16 183 ALA A N 1
ATOM 1422 C CA . ALA A 1 183 ? -12.675 60.627 43.422 1.00 84.85 183 ALA A CA 1
ATOM 1423 C C . ALA A 1 183 ? -12.064 61.790 42.640 1.00 88.09 183 ALA A C 1
ATOM 1424 O O . ALA A 1 183 ? -12.378 62.003 41.470 1.00 91.23 183 ALA A O 1
ATOM 1426 N N . ASN A 1 184 ? -11.160 62.515 43.288 1.00 89.82 184 ASN A N 1
ATOM 1427 C CA . ASN A 1 184 ? -10.568 63.722 42.715 1.00 93.10 184 ASN A CA 1
ATOM 1428 C C . ASN A 1 184 ? -9.621 63.484 41.543 1.00 90.18 184 ASN A C 1
ATOM 1429 O O . ASN A 1 184 ? -9.854 63.990 40.448 1.00 91.14 184 ASN A O 1
ATOM 1434 N N . ALA A 1 185 ? -8.542 62.743 41.776 1.00 88.48 185 ALA A N 1
ATOM 1435 C CA . ALA A 1 185 ? -7.586 62.461 40.711 1.00 81.65 185 ALA A CA 1
ATOM 1436 C C . ALA A 1 185 ? -8.318 61.759 39.592 1.00 81.91 185 ALA A C 1
ATOM 1437 O O . ALA A 1 185 ? -9.237 60.979 39.845 1.00 84.66 185 ALA A O 1
ATOM 1439 N N . PHE A 1 186 ? -7.918 62.042 38.360 1.00 77.93 186 PHE A N 1
ATOM 1440 C CA . PHE A 1 186 ? -8.573 61.464 37.188 1.00 83.47 186 PHE A CA 1
ATOM 1441 C C . PHE A 1 186 ? -9.839 62.224 36.796 1.00 88.93 186 PHE A C 1
ATOM 1442 O O . PHE A 1 186 ? -10.544 61.814 35.877 1.00 93.29 186 PHE A O 1
ATOM 1450 N N . ASN A 1 187 ? -10.145 63.309 37.502 1.00 93.63 187 ASN A N 1
ATOM 1451 C CA . ASN A 1 187 ? -11.313 64.123 37.167 1.00 95.19 187 ASN A CA 1
ATOM 1452 C C . ASN A 1 187 ? -11.088 64.857 35.867 1.00 95.54 187 ASN A C 1
ATOM 1453 O O . ASN A 1 187 ? -12.027 65.106 35.105 1.00 96.69 187 ASN A O 1
ATOM 1458 N N . ASN A 1 188 ? -9.822 65.192 35.632 1.00 92.66 188 ASN A N 1
ATOM 1459 C CA . ASN A 1 188 ? -9.393 65.943 34.461 1.00 98.11 188 ASN A CA 1
ATOM 1460 C C . ASN A 1 188 ? -9.199 65.028 33.266 1.00 97.44 188 ASN A C 1
ATOM 1461 O O . ASN A 1 188 ? -8.704 65.442 32.215 1.00 96.60 188 ASN A O 1
ATOM 1466 N N . SER A 1 189 ? -9.576 63.771 33.458 1.00 97.73 189 SER A N 1
ATOM 1467 C CA . SER A 1 189 ? -9.628 62.792 32.390 1.00 94.34 189 SER A CA 1
ATOM 1468 C C . SER A 1 189 ? -11.096 62.434 32.196 1.00 91.75 189 SER A C 1
ATOM 1469 O O . SER A 1 189 ? -11.891 62.495 33.139 1.00 95.75 189 SER A O 1
ATOM 1472 N N . ILE A 1 190 ? -11.481 62.081 30.981 1.00 89.20 190 ILE A N 1
ATOM 1473 C CA . ILE A 1 190 ? -12.861 61.668 30.786 1.00 90.70 190 ILE A CA 1
ATOM 1474 C C . ILE A 1 190 ? -12.995 60.182 31.076 1.00 85.48 190 ILE A C 1
ATOM 1475 O O . ILE A 1 190 ? -12.760 59.328 30.219 1.00 78.28 190 ILE A O 1
ATOM 1480 N N . ILE A 1 191 ? -13.353 59.886 32.316 1.00 84.20 191 ILE A N 1
ATOM 1481 C CA . ILE A 1 191 ? -13.541 58.515 32.743 1.00 80.51 191 ILE A CA 1
ATOM 1482 C C . ILE A 1 191 ? -14.930 58.015 32.350 1.00 83.72 191 ILE A C 1
ATOM 1483 O O . ILE A 1 191 ? -15.889 58.795 32.325 1.00 83.00 191 ILE A O 1
ATOM 1488 N N . PRO A 1 192 ? -15.029 56.719 32.002 1.00 79.52 192 PRO A N 1
ATOM 1489 C CA . PRO A 1 192 ? -16.297 56.022 31.761 1.00 74.72 192 PRO A CA 1
ATOM 1490 C C . PRO A 1 192 ? -17.322 56.228 32.882 1.00 78.40 192 PRO A C 1
ATOM 1491 O O . PRO A 1 192 ? -16.970 56.250 34.065 1.00 75.31 192 PRO A O 1
ATOM 1495 N N . GLU A 1 193 ? -18.588 56.367 32.492 1.00 79.10 193 GLU A N 1
ATOM 1496 C CA . GLU A 1 193 ? -19.646 56.844 33.386 1.00 80.94 193 GLU A CA 1
ATOM 1497 C C . GLU A 1 193 ? -19.997 55.820 34.461 1.00 74.26 193 GLU A C 1
ATOM 1498 O O . GLU A 1 193 ? -20.772 56.094 35.375 1.00 69.83 193 GLU A O 1
ATOM 1504 N N . ASP A 1 194 ? -19.413 54.638 34.347 1.00 73.16 194 ASP A N 1
ATOM 1505 C CA . ASP A 1 194 ? -19.753 53.538 35.232 1.00 73.36 194 ASP A CA 1
ATOM 1506 C C . ASP A 1 194 ? -18.603 53.185 36.173 1.00 72.70 194 ASP A C 1
ATOM 1507 O O . ASP A 1 194 ? -18.707 52.228 36.942 1.00 70.15 194 ASP A O 1
ATOM 1512 N N . THR A 1 195 ? -17.507 53.946 36.109 1.00 70.78 195 THR A N 1
ATOM 1513 C CA . THR A 1 195 ? -16.291 53.554 36.822 1.00 64.22 195 THR A CA 1
ATOM 1514 C C . THR A 1 195 ? -16.565 53.416 38.317 1.00 64.32 195 THR A C 1
ATOM 1515 O O . THR A 1 195 ? -17.115 54.322 38.947 1.00 66.17 195 THR A O 1
ATOM 1519 N N . PHE A 1 196 ? -16.185 52.264 38.861 1.00 57.43 196 PHE A N 1
ATOM 1520 C CA . PHE A 1 196 ? -16.533 51.868 40.221 1.00 60.38 196 PHE A CA 1
ATOM 1521 C C . PHE A 1 196 ? -15.617 52.487 41.283 1.00 66.90 196 PHE A C 1
ATOM 1522 O O . PHE A 1 196 ? -14.446 52.130 41.381 1.00 68.99 196 PHE A O 1
ATOM 1530 N N . PHE A 1 197 ? -16.156 53.427 42.060 1.00 67.00 197 PHE A N 1
ATOM 1531 C CA . PHE A 1 197 ? -15.464 53.985 43.225 1.00 68.87 197 PHE A CA 1
ATOM 1532 C C . PHE A 1 197 ? -16.001 53.349 44.500 1.00 68.30 197 PHE A C 1
ATOM 1533 O O . PHE A 1 197 ? -17.114 53.649 44.921 1.00 73.65 197 PHE A O 1
ATOM 1541 N N . PRO A 1 198 ? -15.215 52.480 45.131 1.00 67.44 198 PRO A N 1
ATOM 1542 C CA . PRO A 1 198 ? -15.608 51.927 46.430 1.00 77.52 198 PRO A CA 1
ATOM 1543 C C . PRO A 1 198 ? -15.587 52.972 47.538 1.00 83.72 198 PRO A C 1
ATOM 1544 O O . PRO A 1 198 ? -15.069 54.073 47.354 1.00 81.22 198 PRO A O 1
ATOM 1548 N N . SER A 1 199 ? -16.151 52.615 48.687 1.00 94.77 199 SER A N 1
ATOM 1549 C CA . SER A 1 199 ? -16.093 53.464 49.872 1.00 102.59 199 SER A CA 1
ATOM 1550 C C . SER A 1 199 ? -15.120 52.862 50.887 1.00 106.15 199 SER A C 1
ATOM 1551 O O . SER A 1 199 ? -15.291 51.714 51.309 1.00 105.39 199 SER A O 1
ATOM 1554 N N . PRO A 1 200 ? -14.086 53.634 51.271 1.00 111.53 200 PRO A N 1
ATOM 1555 C CA . PRO A 1 200 ? -13.030 53.185 52.195 1.00 114.40 200 PRO A CA 1
ATOM 1556 C C . PRO A 1 200 ? -13.522 52.979 53.633 1.00 108.55 200 PRO A C 1
ATOM 1557 O O . PRO A 1 200 ? -12.727 52.621 54.507 1.00 99.99 200 PRO A O 1
ATOM 1561 N N . ALA B 2 1 ? 28.935 40.809 17.295 1.00 45.86 1 ALA B N 1
ATOM 1562 C CA . ALA B 2 1 ? 28.033 41.711 17.998 1.00 43.10 1 ALA B CA 1
ATOM 1563 C C . ALA B 2 1 ? 28.750 43.015 18.239 1.00 46.92 1 ALA B C 1
ATOM 1564 O O . ALA B 2 1 ? 29.981 43.037 18.282 1.00 55.23 1 ALA B O 1
ATOM 1566 N N . VAL B 2 2 ? 28.004 44.104 18.403 1.00 41.70 2 VAL B N 1
ATOM 1567 C CA . VAL B 2 2 ? 28.639 45.362 18.781 1.00 42.22 2 VAL B CA 1
ATOM 1568 C C . VAL B 2 2 ? 28.202 45.741 20.192 1.00 42.18 2 VAL B C 1
ATOM 1569 O O . VAL B 2 2 ? 27.023 45.679 20.519 1.00 40.67 2 VAL B O 1
ATOM 1573 N N . THR B 2 3 ? 29.168 46.080 21.042 1.00 46.00 3 THR B N 1
ATOM 1574 C CA . THR B 2 3 ? 28.881 46.401 22.441 1.00 47.69 3 THR B CA 1
ATOM 1575 C C . THR B 2 3 ? 29.389 47.807 22.796 1.00 45.11 3 THR B C 1
ATOM 1576 O O . THR B 2 3 ? 30.284 48.330 22.151 1.00 47.48 3 THR B O 1
ATOM 1580 N N . GLN B 2 4 ? 28.794 48.433 23.799 1.00 43.13 4 GLN B N 1
ATOM 1581 C CA . GLN B 2 4 ? 29.130 49.812 24.097 1.00 41.58 4 GLN B CA 1
ATOM 1582 C C . GLN B 2 4 ? 29.552 49.976 25.546 1.00 46.45 4 GLN B C 1
ATOM 1583 O O . GLN B 2 4 ? 28.978 49.374 26.451 1.00 49.00 4 GLN B O 1
ATOM 1589 N N . SER B 2 5 ? 30.570 50.793 25.763 1.00 46.31 5 SER B N 1
ATOM 1590 C CA . SER B 2 5 ? 31.090 50.989 27.096 1.00 44.66 5 SER B CA 1
ATOM 1591 C C . SER B 2 5 ? 31.273 52.474 27.252 1.00 46.79 5 SER B C 1
ATOM 1592 O O . SER B 2 5 ? 31.843 53.111 26.358 1.00 48.68 5 SER B O 1
ATOM 1595 N N . PRO B 2 6 ? 30.751 53.045 28.356 1.00 45.55 6 PRO B N 1
ATOM 1596 C CA . PRO B 2 6 ? 29.943 52.312 29.331 1.00 41.07 6 PRO B CA 1
ATOM 1597 C C . PRO B 2 6 ? 28.509 52.362 28.852 1.00 49.56 6 PRO B C 1
ATOM 1598 O O . PRO B 2 6 ? 28.241 53.008 27.838 1.00 48.74 6 PRO B O 1
ATOM 1602 N N . ARG B 2 7 ? 27.591 51.721 29.563 1.00 49.90 7 ARG B N 1
ATOM 1603 C CA . ARG B 2 7 ? 26.202 51.755 29.147 1.00 43.11 7 ARG B CA 1
ATOM 1604 C C . ARG B 2 7 ? 25.495 52.949 29.758 1.00 47.80 7 ARG B C 1
ATOM 1605 O O . ARG B 2 7 ? 24.576 53.507 29.157 1.00 51.91 7 ARG B O 1
ATOM 1613 N N . ASN B 2 8 ? 25.934 53.354 30.945 1.00 46.91 8 ASN B N 1
ATOM 1614 C CA . ASN B 2 8 ? 25.383 54.547 31.586 1.00 51.83 8 ASN B CA 1
ATOM 1615 C C . ASN B 2 8 ? 26.478 55.514 32.030 1.00 50.80 8 ASN B C 1
ATOM 1616 O O . ASN B 2 8 ? 27.598 55.093 32.290 1.00 57.20 8 ASN B O 1
ATOM 1621 N N . LYS B 2 9 ? 26.179 56.807 32.112 1.00 48.22 9 LYS B N 1
ATOM 1622 C CA . LYS B 2 9 ? 27.237 57.762 32.442 1.00 54.49 9 LYS B CA 1
ATOM 1623 C C . LYS B 2 9 ? 26.779 59.150 32.863 1.00 55.70 9 LYS B C 1
ATOM 1624 O O . LYS B 2 9 ? 25.965 59.791 32.198 1.00 54.01 9 LYS B O 1
ATOM 1630 N N . VAL B 2 10 ? 27.346 59.614 33.971 1.00 59.51 10 VAL B N 1
ATOM 1631 C CA . VAL B 2 10 ? 27.081 60.959 34.465 1.00 61.16 10 VAL B CA 1
ATOM 1632 C C . VAL B 2 10 ? 28.385 61.765 34.486 1.00 58.46 10 VAL B C 1
ATOM 1633 O O . VAL B 2 10 ? 29.434 61.256 34.884 1.00 56.73 10 VAL B O 1
ATOM 1637 N N . ALA B 2 11 ? 28.311 63.017 34.039 1.00 56.97 11 ALA B N 1
ATOM 1638 C CA . ALA B 2 11 ? 29.495 63.840 33.840 1.00 57.35 11 ALA B CA 1
ATOM 1639 C C . ALA B 2 11 ? 29.169 65.303 34.041 1.00 60.31 11 ALA B C 1
ATOM 1640 O O . ALA B 2 11 ? 28.095 65.747 33.673 1.00 66.43 11 ALA B O 1
ATOM 1642 N N . VAL B 2 12 ? 30.103 66.055 34.611 1.00 67.87 12 VAL B N 1
ATOM 1643 C CA . VAL B 2 12 ? 29.904 67.483 34.825 1.00 65.57 12 VAL B CA 1
ATOM 1644 C C . VAL B 2 12 ? 30.366 68.297 33.631 1.00 60.19 12 VAL B C 1
ATOM 1645 O O . VAL B 2 12 ? 31.404 68.008 33.040 1.00 57.72 12 VAL B O 1
ATOM 1649 N N . THR B 2 13 ? 29.587 69.315 33.289 1.00 58.50 13 THR B N 1
ATOM 1650 C CA . THR B 2 13 ? 29.953 70.256 32.239 1.00 60.63 13 THR B CA 1
ATOM 1651 C C . THR B 2 13 ? 31.431 70.640 32.279 1.00 60.52 13 THR B C 1
ATOM 1652 O O . THR B 2 13 ? 31.959 71.009 33.331 1.00 59.13 13 THR B O 1
ATOM 1656 N N . GLY B 2 14 ? 32.092 70.553 31.126 1.00 63.41 14 GLY B N 1
ATOM 1657 C CA . GLY B 2 14 ? 33.499 70.904 31.007 1.00 59.11 14 GLY B CA 1
ATOM 1658 C C . GLY B 2 14 ? 34.467 69.731 31.069 1.00 61.59 14 GLY B C 1
ATOM 1659 O O . GLY B 2 14 ? 35.629 69.854 30.657 1.00 62.36 14 GLY B O 1
ATOM 1660 N N . GLY B 2 15 ? 33.993 68.597 31.585 1.00 58.74 15 GLY B N 1
ATOM 1661 C CA . GLY B 2 15 ? 34.790 67.385 31.667 1.00 54.90 15 GLY B CA 1
ATOM 1662 C C . GLY B 2 15 ? 34.945 66.635 30.350 1.00 57.16 15 GLY B C 1
ATOM 1663 O O . GLY B 2 15 ? 34.291 66.935 29.349 1.00 56.89 15 GLY B O 1
ATOM 1664 N N . LYS B 2 16 ? 35.823 65.640 30.358 1.00 57.08 16 LYS B N 1
ATOM 1665 C CA . LYS B 2 16 ? 36.098 64.842 29.171 1.00 56.23 16 LYS B CA 1
ATOM 1666 C C . LYS B 2 16 ? 35.342 63.521 29.263 1.00 53.47 16 LYS B C 1
ATOM 1667 O O . LYS B 2 16 ? 35.299 62.896 30.328 1.00 45.08 16 LYS B O 1
ATOM 1673 N N . VAL B 2 17 ? 34.745 63.102 28.147 1.00 53.33 17 VAL B N 1
ATOM 1674 C CA . VAL B 2 17 ? 34.065 61.809 28.088 1.00 51.69 17 VAL B CA 1
ATOM 1675 C C . VAL B 2 17 ? 34.410 60.978 26.855 1.00 49.57 17 VAL B C 1
ATOM 1676 O O . VAL B 2 17 ? 34.439 61.479 25.732 1.00 49.57 17 VAL B O 1
ATOM 1680 N N . THR B 2 18 ? 34.642 59.692 27.071 1.00 46.20 18 THR B N 1
ATOM 1681 C CA . THR B 2 18 ? 34.946 58.803 25.970 1.00 45.70 18 THR B CA 1
ATOM 1682 C C . THR B 2 18 ? 33.934 57.701 26.037 1.00 43.69 18 THR B C 1
ATOM 1683 O O . THR B 2 18 ? 33.750 57.103 27.090 1.00 44.96 18 THR B O 1
ATOM 1687 N N . LEU B 2 19 ? 33.260 57.455 24.921 1.00 45.46 19 LEU B N 1
ATOM 1688 C CA . LEU B 2 19 ? 32.412 56.282 24.776 1.00 41.73 19 LEU B CA 1
ATOM 1689 C C . LEU B 2 19 ? 33.144 55.427 23.799 1.00 42.53 19 LEU B C 1
ATOM 1690 O O . LEU B 2 19 ? 33.547 55.889 22.730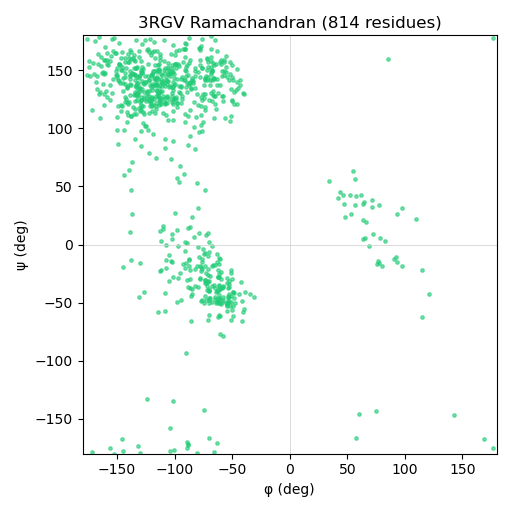 1.00 44.69 19 LEU B O 1
ATOM 1695 N N . SER B 2 20 ? 33.348 54.182 24.168 1.00 42.93 20 SER B N 1
ATOM 1696 C CA . SER B 2 20 ? 34.017 53.278 23.270 1.00 45.76 20 SER B CA 1
ATOM 1697 C C . SER B 2 20 ? 33.016 52.237 22.767 1.00 44.05 20 SER B C 1
ATOM 1698 O O . SER B 2 20 ? 32.088 51.840 23.473 1.00 39.09 20 SER B O 1
ATOM 1701 N N . CYS B 2 21 ? 33.206 51.829 21.523 1.00 41.08 21 CYS B N 1
ATOM 1702 C CA . CYS B 2 21 ? 32.418 50.774 20.940 1.00 39.87 21 CYS B CA 1
ATOM 1703 C C . CYS B 2 21 ? 33.338 49.700 20.377 1.00 41.98 21 CYS B C 1
ATOM 1704 O O . CYS B 2 21 ? 34.217 49.979 19.567 1.00 39.62 21 CYS B O 1
ATOM 1707 N N . ASN B 2 22 ? 33.121 48.469 20.810 1.00 39.17 22 ASN B N 1
ATOM 1708 C CA . ASN B 2 22 ? 33.892 47.347 20.337 1.00 38.52 22 ASN B CA 1
ATOM 1709 C C . ASN B 2 22 ? 33.063 46.310 19.568 1.00 45.60 22 ASN B C 1
ATOM 1710 O O . ASN B 2 22 ? 32.053 45.808 20.070 1.00 47.50 22 ASN B O 1
ATOM 1715 N N . GLN B 2 23 ? 33.506 45.965 18.361 1.00 42.66 23 GLN B N 1
ATOM 1716 C CA . GLN B 2 23 ? 32.681 45.173 17.445 1.00 40.39 23 GLN B CA 1
ATOM 1717 C C . GLN B 2 23 ? 33.238 43.810 17.009 1.00 47.37 23 GLN B C 1
ATOM 1718 O O . GLN B 2 23 ? 34.284 43.716 16.368 1.00 51.49 23 GLN B O 1
ATOM 1724 N N . THR B 2 24 ? 32.501 42.756 17.329 1.00 48.24 24 THR B N 1
ATOM 1725 C CA . THR B 2 24 ? 32.857 41.389 16.974 1.00 37.32 24 THR B CA 1
ATOM 1726 C C . THR B 2 24 ? 32.595 41.017 15.513 1.00 41.51 24 THR B C 1
ATOM 1727 O O . THR B 2 24 ? 33.159 40.052 15.017 1.00 48.62 24 THR B O 1
ATOM 1731 N N . ASN B 2 25 ? 31.741 41.765 14.815 1.00 47.86 25 ASN B N 1
ATOM 1732 C CA . ASN B 2 25 ? 31.559 41.574 13.366 1.00 44.53 25 ASN B CA 1
ATOM 1733 C C . ASN B 2 25 ? 32.832 41.981 12.686 1.00 49.48 25 ASN B C 1
ATOM 1734 O O . ASN B 2 25 ? 33.561 42.853 13.181 1.00 55.08 25 ASN B O 1
ATOM 1739 N N . ASN B 2 26 ? 33.147 41.373 11.560 1.00 47.66 26 ASN B N 1
ATOM 1740 C CA . ASN B 2 26 ? 34.424 41.744 10.971 1.00 44.83 26 ASN B CA 1
ATOM 1741 C C . ASN B 2 26 ? 34.228 42.806 9.935 1.00 43.48 26 ASN B C 1
ATOM 1742 O O . ASN B 2 26 ? 34.418 42.575 8.751 1.00 51.12 26 ASN B O 1
ATOM 1747 N N . HIS B 2 27 ? 33.828 43.980 10.401 1.00 39.01 27 HIS B N 1
ATOM 1748 C CA . HIS B 2 27 ? 33.297 44.996 9.520 1.00 38.81 27 HIS B CA 1
ATOM 1749 C C . HIS B 2 27 ? 34.246 46.157 9.406 1.00 37.10 27 HIS B C 1
ATOM 1750 O O . HIS B 2 27 ? 34.818 46.594 10.399 1.00 38.16 27 HIS B O 1
ATOM 1757 N N . ASN B 2 28 ? 34.399 46.689 8.201 1.00 35.25 28 ASN B N 1
ATOM 1758 C CA . ASN B 2 28 ? 35.139 47.938 8.074 1.00 36.24 28 ASN B CA 1
ATOM 1759 C C . ASN B 2 28 ? 34.432 49.178 8.641 1.00 37.42 28 ASN B C 1
ATOM 1760 O O . ASN B 2 28 ? 35.025 49.919 9.421 1.00 36.43 28 ASN B O 1
ATOM 1765 N N . ASN B 2 29 ? 33.170 49.389 8.267 1.00 32.93 29 ASN B N 1
ATOM 1766 C CA . ASN B 2 29 ? 32.509 50.650 8.547 1.00 30.28 29 ASN B CA 1
ATOM 1767 C C . ASN B 2 29 ? 31.906 50.691 9.915 1.00 33.39 29 ASN B C 1
ATOM 1768 O O . ASN B 2 29 ? 31.375 49.701 10.377 1.00 35.24 29 ASN B O 1
ATOM 1773 N N . MET B 2 30 ? 31.994 51.843 10.568 1.00 32.43 30 MET B N 1
ATOM 1774 C CA . MET B 2 30 ? 31.363 52.037 11.862 1.00 31.25 30 MET B CA 1
ATOM 1775 C C . MET B 2 30 ? 30.886 53.473 11.970 1.00 36.76 30 MET B C 1
ATOM 1776 O O . MET B 2 30 ? 31.477 54.369 11.375 1.00 36.57 30 MET B O 1
ATOM 1781 N N . TYR B 2 31 ? 29.815 53.682 12.734 1.00 37.33 31 TYR B N 1
ATOM 1782 C CA . TYR B 2 31 ? 29.165 54.978 12.813 1.00 35.96 31 TYR B CA 1
ATOM 1783 C C . TYR B 2 31 ? 28.788 55.244 14.266 1.00 38.55 31 TYR B C 1
ATOM 1784 O O . TYR B 2 31 ? 28.477 54.304 14.998 1.00 38.70 31 TYR B O 1
ATOM 1793 N N . TRP B 2 32 ? 28.862 56.508 14.691 1.00 36.82 32 TRP B N 1
ATOM 1794 C CA . TRP B 2 32 ? 28.296 56.920 15.976 1.00 37.02 32 TRP B CA 1
ATOM 1795 C C . TRP B 2 32 ? 27.108 57.819 15.744 1.00 39.05 32 TRP B C 1
ATOM 1796 O O . TRP B 2 32 ? 27.236 58.863 15.115 1.00 44.29 32 TRP B O 1
ATOM 1807 N N . TYR B 2 33 ? 25.948 57.410 16.246 1.00 39.60 33 TYR B N 1
ATOM 1808 C CA . TYR B 2 33 ? 24.747 58.218 16.132 1.00 38.40 33 TYR B CA 1
ATOM 1809 C C . TYR B 2 33 ? 24.299 58.661 17.496 1.00 35.03 33 TYR B C 1
ATOM 1810 O O . TYR B 2 33 ? 24.555 58.003 18.498 1.00 34.80 33 TYR B O 1
ATOM 1819 N N . ARG B 2 34 ? 23.592 59.774 17.513 1.00 35.22 34 ARG B N 1
ATOM 1820 C CA . ARG B 2 34 ? 22.978 60.271 18.719 1.00 38.51 34 ARG B CA 1
ATOM 1821 C C . ARG B 2 34 ? 21.450 60.286 18.510 1.00 46.67 34 ARG B C 1
ATOM 1822 O O . ARG B 2 34 ? 20.960 60.461 17.390 1.00 49.60 34 ARG B O 1
ATOM 1830 N N . GLN B 2 35 ? 20.687 60.088 19.574 1.00 43.76 35 GLN B N 1
ATOM 1831 C CA . GLN B 2 35 ? 19.245 60.012 19.419 1.00 46.03 35 GLN B CA 1
ATOM 1832 C C . GLN B 2 35 ? 18.470 60.806 20.462 1.00 49.21 35 GLN B C 1
ATOM 1833 O O . GLN B 2 35 ? 18.694 60.645 21.661 1.00 50.52 35 GLN B O 1
ATOM 1839 N N . ASP B 2 36 ? 17.549 61.652 20.005 1.00 48.72 36 ASP B N 1
ATOM 1840 C CA . ASP B 2 36 ? 16.731 62.447 20.917 1.00 51.83 36 ASP B CA 1
ATOM 1841 C C . ASP B 2 36 ? 15.440 62.901 20.267 1.00 60.15 36 ASP B C 1
ATOM 1842 O O . ASP B 2 36 ? 15.366 63.056 19.042 1.00 59.37 36 ASP B O 1
ATOM 1847 N N . THR B 2 37 ? 14.448 63.151 21.119 1.00 59.89 37 THR B N 1
ATOM 1848 C CA . THR B 2 37 ? 13.099 63.541 20.720 1.00 57.98 37 THR B CA 1
ATOM 1849 C C . THR B 2 37 ? 13.032 64.509 19.546 1.00 55.54 37 THR B C 1
ATOM 1850 O O . THR B 2 37 ? 13.699 65.539 19.543 1.00 62.27 37 THR B O 1
ATOM 1854 N N . GLY B 2 38 ? 12.222 64.168 18.550 1.00 56.03 38 GLY B N 1
ATOM 1855 C CA . GLY B 2 38 ? 12.024 65.026 17.392 1.00 56.47 38 GLY B CA 1
ATOM 1856 C C . GLY B 2 38 ? 13.090 64.996 16.305 1.00 61.26 38 GLY B C 1
ATOM 1857 O O . GLY B 2 38 ? 12.836 65.418 15.175 1.00 59.98 38 GLY B O 1
ATOM 1858 N N . HIS B 2 39 ? 14.284 64.507 16.629 1.00 61.28 39 HIS B N 1
ATOM 1859 C CA . HIS B 2 39 ? 15.361 64.447 15.645 1.00 56.91 39 HIS B CA 1
ATOM 1860 C C . HIS B 2 39 ? 15.742 63.030 15.238 1.00 55.47 39 HIS B C 1
ATOM 1861 O O . HIS B 2 39 ? 16.334 62.825 14.169 1.00 53.26 39 HIS B O 1
ATOM 1868 N N . GLY B 2 40 ? 15.422 62.061 16.092 1.00 48.02 40 GLY B N 1
ATOM 1869 C CA . GLY B 2 40 ? 15.789 60.678 15.839 1.00 53.86 40 GLY B CA 1
ATOM 1870 C C . GLY B 2 40 ? 17.291 60.402 15.718 1.00 57.41 40 GLY B C 1
ATOM 1871 O O . GLY B 2 40 ? 18.133 61.026 16.386 1.00 58.31 40 GLY B O 1
ATOM 1872 N N . LEU B 2 41 ? 17.634 59.453 14.854 1.00 49.76 41 LEU B N 1
ATOM 1873 C CA . LEU B 2 41 ? 19.024 59.057 14.672 1.00 48.83 41 LEU B CA 1
ATOM 1874 C C . LEU B 2 41 ? 19.848 60.035 13.832 1.00 48.29 41 LEU B C 1
ATOM 1875 O O . LEU B 2 41 ? 19.650 60.157 12.625 1.00 52.70 41 LEU B O 1
ATOM 1880 N N . ARG B 2 42 ? 20.795 60.711 14.470 1.00 46.05 42 ARG B N 1
ATOM 1881 C CA . ARG B 2 42 ? 21.659 61.639 13.751 1.00 48.77 42 ARG B CA 1
ATOM 1882 C C . ARG B 2 42 ? 23.128 61.242 13.799 1.00 49.07 42 ARG B C 1
ATOM 1883 O O . ARG B 2 42 ? 23.702 61.061 14.883 1.00 46.15 42 ARG B O 1
ATOM 1891 N N . LEU B 2 43 ? 23.731 61.127 12.615 1.00 46.73 43 LEU B N 1
ATOM 1892 C CA . LEU B 2 43 ? 25.110 60.665 12.494 1.00 42.06 43 LEU B CA 1
ATOM 1893 C C . LEU B 2 43 ? 26.095 61.738 12.925 1.00 45.68 43 LEU B C 1
ATOM 1894 O O . LEU B 2 43 ? 25.942 62.903 12.570 1.00 48.76 43 LEU B O 1
ATOM 1899 N N . ILE B 2 44 ? 27.112 61.340 13.682 1.00 44.84 44 ILE B N 1
ATOM 1900 C CA . ILE B 2 44 ? 28.102 62.277 14.197 1.00 42.27 44 ILE B CA 1
ATOM 1901 C C . ILE B 2 44 ? 29.425 62.092 13.489 1.00 43.58 44 ILE B C 1
ATOM 1902 O O . ILE B 2 44 ? 29.972 63.026 12.904 1.00 44.87 44 ILE B O 1
ATOM 1907 N N . HIS B 2 45 ? 29.932 60.867 13.562 1.00 43.99 45 HIS B N 1
ATOM 1908 C CA . HIS B 2 45 ? 31.175 60.481 12.909 1.00 41.82 45 HIS B CA 1
ATOM 1909 C C . HIS B 2 45 ? 31.059 59.060 12.377 1.00 39.38 45 HIS B C 1
ATOM 1910 O O . HIS B 2 45 ? 30.247 58.265 12.855 1.00 38.80 45 HIS B O 1
ATOM 1917 N N . TYR B 2 46 ? 31.874 58.741 11.390 1.00 34.10 46 TYR B N 1
ATOM 1918 C CA . TYR B 2 46 ? 31.938 57.387 10.919 1.00 32.18 46 TYR B CA 1
ATOM 1919 C C . TYR B 2 46 ? 33.322 57.067 10.425 1.00 39.99 46 TYR B C 1
ATOM 1920 O O . TYR B 2 46 ? 34.181 57.937 10.344 1.00 48.93 46 TYR B O 1
ATOM 1929 N N . SER B 2 47 ? 33.542 55.812 10.083 1.00 35.57 47 SER B N 1
ATOM 1930 C CA . SER B 2 47 ? 34.867 55.366 9.737 1.00 38.02 47 SER B CA 1
ATOM 1931 C C . SER B 2 47 ? 34.765 54.280 8.663 1.00 37.71 47 SER B C 1
ATOM 1932 O O . SER B 2 47 ? 34.126 53.244 8.880 1.00 32.12 47 SER B O 1
ATOM 1935 N N . TYR B 2 48 ? 35.374 54.535 7.502 1.00 38.33 48 TYR B N 1
ATOM 1936 C CA . TYR B 2 48 ? 35.439 53.537 6.436 1.00 37.75 48 TYR B CA 1
ATOM 1937 C C . TYR B 2 48 ? 36.204 52.301 6.879 1.00 37.58 48 TYR B C 1
ATOM 1938 O O . TYR B 2 48 ? 35.955 51.203 6.392 1.00 35.78 48 TYR B O 1
ATOM 1947 N N . GLY B 2 49 ? 37.138 52.479 7.803 1.00 36.18 49 GLY B N 1
ATOM 1948 C CA . GLY B 2 49 ? 37.863 51.347 8.350 1.00 38.40 49 GLY B CA 1
ATOM 1949 C C . GLY B 2 49 ? 38.925 51.821 9.312 1.00 43.88 49 GLY B C 1
ATOM 1950 O O . GLY B 2 49 ? 39.011 53.025 9.600 1.00 45.54 49 GLY B O 1
ATOM 1951 N N . ALA B 2 50 ? 39.735 50.882 9.802 1.00 42.89 50 ALA B N 1
ATOM 1952 C CA . ALA B 2 50 ? 40.828 51.206 10.721 1.00 44.86 50 ALA B CA 1
ATOM 1953 C C . ALA B 2 50 ? 41.707 52.352 10.192 1.00 46.58 50 ALA B C 1
ATOM 1954 O O . ALA B 2 50 ? 42.229 52.284 9.076 1.00 42.78 50 ALA B O 1
ATOM 1956 N N . GLY B 2 51 ? 41.845 53.411 10.989 1.00 46.19 51 GLY B N 1
ATOM 1957 C CA . GLY B 2 51 ? 42.641 54.560 10.590 1.00 48.82 51 GLY B CA 1
ATOM 1958 C C . GLY B 2 51 ? 41.897 55.875 10.387 1.00 54.26 51 GLY B C 1
ATOM 1959 O O . GLY B 2 51 ? 42.163 56.858 11.078 1.00 61.82 51 GLY B O 1
ATOM 1960 N N . SER B 2 52 ? 40.968 55.906 9.436 1.00 54.78 52 SER B N 1
ATOM 1961 C CA . SER B 2 52 ? 40.224 57.126 9.130 1.00 54.79 52 SER B CA 1
ATOM 1962 C C . SER B 2 52 ? 39.197 57.509 10.204 1.00 51.25 52 SER B C 1
ATOM 1963 O O . SER B 2 52 ? 38.764 56.675 11.000 1.00 47.07 52 SER B O 1
ATOM 1966 N N . THR B 2 53 ? 38.807 58.778 10.193 1.00 51.87 53 THR B N 1
ATOM 1967 C CA . THR B 2 53 ? 37.583 59.230 10.847 1.00 48.86 53 THR B CA 1
ATOM 1968 C C . THR B 2 53 ? 36.992 60.365 10.036 1.00 50.52 53 THR B C 1
ATOM 1969 O O . THR B 2 53 ? 37.593 61.434 9.915 1.00 55.62 53 THR B O 1
ATOM 1973 N N . GLU B 2 54 ? 35.816 60.151 9.469 1.00 49.50 54 GLU B N 1
ATOM 1974 C CA . GLU B 2 54 ? 35.173 61.243 8.764 1.00 52.40 54 GLU B CA 1
ATOM 1975 C C . GLU B 2 54 ? 34.029 61.838 9.577 1.00 48.62 54 GLU B C 1
ATOM 1976 O O . GLU B 2 54 ? 33.380 61.140 10.350 1.00 44.50 54 GLU B O 1
ATOM 1982 N N . LYS B 2 55 ? 33.825 63.143 9.417 1.00 50.70 55 LYS B N 1
ATOM 1983 C CA . LYS B 2 55 ? 32.732 63.853 10.067 1.00 48.37 55 LYS B CA 1
ATOM 1984 C C . LYS B 2 55 ? 31.415 63.389 9.478 1.00 46.92 55 LYS B C 1
ATOM 1985 O O . LYS B 2 55 ? 31.350 63.043 8.298 1.00 48.34 55 LYS B O 1
ATOM 1991 N N . GLY B 2 56 ? 30.375 63.387 10.304 1.00 43.61 56 GLY B N 1
ATOM 1992 C CA . GLY B 2 56 ? 29.037 63.044 9.865 1.00 47.28 56 GLY B CA 1
ATOM 1993 C C . GLY B 2 56 ? 28.197 64.287 9.659 1.00 48.85 56 GLY B C 1
ATOM 1994 O O . GLY B 2 56 ? 28.651 65.256 9.066 1.00 51.79 56 GLY B O 1
ATOM 1995 N N . ASP B 2 57 ? 26.971 64.273 10.158 1.00 49.42 57 ASP B N 1
ATOM 1996 C CA . ASP B 2 57 ? 26.078 65.414 9.982 1.00 52.87 57 ASP B CA 1
ATOM 1997 C C . ASP B 2 57 ? 26.237 66.480 11.046 1.00 51.69 57 ASP B C 1
ATOM 1998 O O . ASP B 2 57 ? 25.981 67.648 10.776 1.00 58.07 57 ASP B O 1
ATOM 2003 N N . ILE B 2 58 ? 26.626 66.081 12.255 1.00 47.73 58 ILE B N 1
ATOM 2004 C CA . ILE B 2 58 ? 26.581 66.991 13.395 1.00 49.41 58 ILE B CA 1
ATOM 2005 C C . ILE B 2 58 ? 27.797 66.936 14.324 1.00 51.72 58 ILE B C 1
ATOM 2006 O O . ILE B 2 58 ? 27.648 66.932 15.554 1.00 54.84 58 ILE B O 1
ATOM 2011 N N . PRO B 2 59 ? 29.000 66.962 13.743 1.00 50.21 59 PRO B N 1
ATOM 2012 C CA . PRO B 2 59 ? 30.274 66.675 14.414 1.00 48.32 59 PRO B CA 1
ATOM 2013 C C . PRO B 2 59 ? 30.654 67.615 15.567 1.00 53.98 59 PRO B C 1
ATOM 2014 O O . PRO B 2 59 ? 31.254 67.138 16.530 1.00 50.05 59 PRO B O 1
ATOM 2018 N N . ASP B 2 60 ? 30.329 68.905 15.484 1.00 55.78 60 ASP B N 1
ATOM 2019 C CA . ASP B 2 60 ? 30.751 69.862 16.522 1.00 57.17 60 ASP B CA 1
ATOM 2020 C C . ASP B 2 60 ? 30.524 69.341 17.944 1.00 56.98 60 ASP B C 1
ATOM 2021 O O . ASP B 2 60 ? 29.389 69.042 18.331 1.00 62.49 60 ASP B O 1
ATOM 2026 N N . GLY B 2 61 ? 31.599 69.253 18.722 1.00 55.30 61 GLY B N 1
ATOM 2027 C CA . GLY B 2 61 ? 31.513 68.822 20.110 1.00 49.66 61 GLY B CA 1
ATOM 2028 C C . GLY B 2 61 ? 32.237 67.512 20.321 1.00 48.55 61 GLY B C 1
ATOM 2029 O O . GLY B 2 61 ? 32.669 67.193 21.420 1.00 51.40 61 GLY B O 1
ATOM 2030 N N . TYR B 2 62 ? 32.409 66.772 19.235 1.00 51.19 62 TYR B N 1
ATOM 2031 C CA . TYR B 2 62 ? 32.840 65.385 19.306 1.00 50.46 62 TYR B CA 1
ATOM 2032 C C . TYR B 2 62 ? 34.072 65.089 18.477 1.00 48.44 62 TYR B C 1
ATOM 2033 O O . TYR B 2 62 ? 34.250 65.615 17.381 1.00 48.93 62 TYR B O 1
ATOM 2042 N N . LYS B 2 63 ? 34.902 64.197 18.979 1.00 48.44 63 LYS B N 1
ATOM 2043 C CA . LYS B 2 63 ? 36.000 63.700 18.180 1.00 51.19 63 LYS B CA 1
ATOM 2044 C C . LYS B 2 63 ? 36.015 62.176 18.215 1.00 50.40 63 LYS B C 1
ATOM 2045 O O . LYS B 2 63 ? 35.641 61.569 19.219 1.00 49.63 63 LYS B O 1
ATOM 2051 N N . ALA B 2 64 ? 36.413 61.552 17.112 1.00 47.17 64 ALA B N 1
ATOM 2052 C CA . ALA B 2 64 ? 36.406 60.095 17.062 1.00 46.55 64 ALA B CA 1
ATOM 2053 C C . ALA B 2 64 ? 37.730 59.511 16.598 1.00 48.25 64 ALA B C 1
ATOM 2054 O O . ALA B 2 64 ? 38.224 59.844 15.527 1.00 48.82 64 ALA B O 1
ATOM 2056 N N . SER B 2 65 ? 38.285 58.630 17.421 1.00 45.54 65 SER B N 1
ATOM 2057 C CA . SER B 2 65 ? 39.466 57.851 17.093 1.00 41.60 65 SER B CA 1
ATOM 2058 C C . SER B 2 65 ? 39.073 56.444 16.567 1.00 42.37 65 SER B C 1
ATOM 2059 O O . SER B 2 65 ? 38.183 55.799 17.116 1.00 39.15 65 SER B O 1
ATOM 2062 N N . ARG B 2 66 ? 39.726 55.974 15.502 1.00 48.14 66 ARG B N 1
ATOM 2063 C CA . ARG B 2 66 ? 39.533 54.590 15.021 1.00 43.23 66 ARG B CA 1
ATOM 2064 C C . ARG B 2 66 ? 40.864 53.817 14.995 1.00 41.32 66 ARG B C 1
ATOM 2065 O O . ARG B 2 66 ? 41.487 53.667 13.936 1.00 39.33 66 ARG B O 1
ATOM 2073 N N . PRO B 2 67 ? 41.313 53.342 16.175 1.00 44.05 67 PRO B N 1
ATOM 2074 C CA . PRO B 2 67 ? 42.618 52.691 16.377 1.00 39.76 67 PRO B CA 1
ATOM 2075 C C . PRO B 2 67 ? 42.781 51.439 15.529 1.00 47.73 67 PRO B C 1
ATOM 2076 O O . PRO B 2 67 ? 43.790 51.297 14.828 1.00 43.57 67 PRO B O 1
ATOM 2080 N N . SER B 2 68 ? 41.786 50.553 15.607 1.00 44.53 68 SER B N 1
ATOM 2081 C CA . SER B 2 68 ? 41.776 49.276 14.902 1.00 39.71 68 SER B CA 1
ATOM 2082 C C . SER B 2 68 ? 40.460 49.056 14.182 1.00 46.93 68 SER B C 1
ATOM 2083 O O . SER B 2 68 ? 39.587 49.923 14.170 1.00 50.65 68 SER B O 1
ATOM 2086 N N . GLN B 2 69 ? 40.282 47.871 13.620 1.00 48.52 69 GLN B N 1
ATOM 2087 C CA . GLN B 2 69 ? 39.016 47.581 12.967 1.00 46.54 69 GLN B CA 1
ATOM 2088 C C . GLN B 2 69 ? 37.945 47.300 13.994 1.00 44.34 69 GLN B C 1
ATOM 2089 O O . GLN B 2 69 ? 36.778 47.305 13.657 1.00 47.92 69 GLN B O 1
ATOM 2095 N N . GLU B 2 70 ? 38.337 47.050 15.240 1.00 47.60 70 GLU B N 1
ATOM 2096 C CA . GLU B 2 70 ? 37.381 46.582 16.248 1.00 47.67 70 GLU B CA 1
ATOM 2097 C C . GLU B 2 70 ? 36.863 47.708 17.100 1.00 45.58 70 GLU B C 1
ATOM 2098 O O . GLU B 2 70 ? 35.738 47.633 17.594 1.00 49.91 70 GLU B O 1
ATOM 2104 N N . ASN B 2 71 ? 37.669 48.748 17.286 1.00 39.64 71 ASN B N 1
ATOM 2105 C CA . ASN B 2 71 ? 37.266 49.829 18.180 1.00 40.49 71 ASN B CA 1
ATOM 2106 C C . ASN B 2 71 ? 37.066 51.177 17.508 1.00 42.26 71 ASN B C 1
ATOM 2107 O O . ASN B 2 71 ? 37.836 51.598 16.646 1.00 42.48 71 ASN B O 1
ATOM 2112 N N . PHE B 2 72 ? 35.992 51.836 17.911 1.00 44.80 72 PHE B N 1
ATOM 2113 C CA . PHE B 2 72 ? 35.651 53.160 17.440 1.00 41.41 72 PHE B CA 1
ATOM 2114 C C . PHE B 2 72 ? 35.158 53.839 18.686 1.00 40.71 72 PHE B C 1
ATOM 2115 O O . PHE B 2 72 ? 34.269 53.335 19.361 1.00 44.07 72 PHE B O 1
ATOM 2123 N N . SER B 2 73 ? 35.764 54.946 19.050 1.00 37.71 73 SER B N 1
ATOM 2124 C CA . SER B 2 73 ? 35.306 55.591 20.250 1.00 41.63 73 SER B CA 1
ATOM 2125 C C . SER B 2 73 ? 35.103 57.026 19.916 1.00 42.64 73 SER B C 1
ATOM 2126 O O . SER B 2 73 ? 35.802 57.574 19.063 1.00 37.38 73 SER B O 1
ATOM 2129 N N . LEU B 2 74 ? 34.098 57.635 20.530 1.00 45.75 74 LEU B N 1
ATOM 2130 C CA . LEU B 2 74 ? 34.008 59.076 20.396 1.00 51.28 74 LEU B CA 1
ATOM 2131 C C . LEU B 2 74 ? 34.209 59.761 21.722 1.00 51.23 74 LEU B C 1
ATOM 2132 O O . LEU B 2 74 ? 33.898 59.213 22.783 1.00 46.33 74 LEU B O 1
ATOM 2137 N N . ILE B 2 75 ? 34.780 60.955 21.620 1.00 51.17 75 ILE B N 1
ATOM 2138 C CA . ILE B 2 75 ? 35.239 61.721 22.753 1.00 51.92 75 ILE B CA 1
ATOM 2139 C C . ILE B 2 75 ? 34.592 63.099 22.737 1.00 52.31 75 ILE B C 1
ATOM 2140 O O . ILE B 2 75 ? 34.685 63.843 21.759 1.00 54.71 75 ILE B O 1
ATOM 2145 N N . LEU B 2 76 ? 33.914 63.429 23.820 1.00 50.07 76 LEU B N 1
ATOM 2146 C CA . LEU B 2 76 ? 33.450 64.782 23.998 1.00 54.26 76 LEU B CA 1
ATOM 2147 C C . LEU B 2 76 ? 34.566 65.462 24.742 1.00 60.59 76 LEU B C 1
ATOM 2148 O O . LEU B 2 76 ? 34.744 65.216 25.937 1.00 61.26 76 LEU B O 1
ATOM 2153 N N . GLU B 2 77 ? 35.330 66.303 24.045 1.00 66.21 77 GLU B N 1
ATOM 2154 C CA . GLU B 2 77 ? 36.575 66.829 24.614 1.00 68.05 77 GLU B CA 1
ATOM 2155 C C . GLU B 2 77 ? 36.339 67.642 25.891 1.00 68.33 77 GLU B C 1
ATOM 2156 O O . GLU B 2 77 ? 37.040 67.468 26.897 1.00 64.34 77 GLU B O 1
ATOM 2162 N N . LEU B 2 78 ? 35.351 68.530 25.840 1.00 63.65 78 LEU B N 1
ATOM 2163 C CA . LEU B 2 78 ? 34.822 69.141 27.051 1.00 63.66 78 LEU B CA 1
ATOM 2164 C C . LEU B 2 78 ? 33.319 69.283 26.923 1.00 62.76 78 LEU B C 1
ATOM 2165 O O . LEU B 2 78 ? 32.805 70.039 26.081 1.00 59.94 78 LEU B O 1
ATOM 2170 N N . ALA B 2 79 ? 32.635 68.526 27.778 1.00 61.79 79 ALA B N 1
ATOM 2171 C CA . ALA B 2 79 ? 31.203 68.272 27.669 1.00 62.67 79 ALA B CA 1
ATOM 2172 C C . ALA B 2 79 ? 30.320 69.487 27.922 1.00 64.76 79 ALA B C 1
ATOM 2173 O O . ALA B 2 79 ? 30.689 70.417 28.649 1.00 65.61 79 ALA B O 1
ATOM 2175 N N . THR B 2 80 ? 29.141 69.454 27.313 1.00 61.70 80 THR B N 1
ATOM 2176 C CA . THR B 2 80 ? 28.127 70.482 27.495 1.00 61.89 80 THR B CA 1
ATOM 2177 C C . THR B 2 80 ? 26.826 69.742 27.797 1.00 64.36 80 THR B C 1
ATOM 2178 O O . THR B 2 80 ? 26.769 68.528 27.616 1.00 64.98 80 THR B O 1
ATOM 2182 N N . PRO B 2 81 ? 25.785 70.449 28.280 1.00 67.63 81 PRO B N 1
ATOM 2183 C CA . PRO B 2 81 ? 24.510 69.763 28.556 1.00 61.35 81 PRO B CA 1
ATOM 2184 C C . PRO B 2 81 ? 23.739 69.486 27.290 1.00 56.84 81 PRO B C 1
ATOM 2185 O O . PRO B 2 81 ? 22.909 68.583 27.274 1.00 59.81 81 PRO B O 1
ATOM 2189 N N . SER B 2 82 ? 24.024 70.248 26.242 1.00 56.31 82 SER B N 1
ATOM 2190 C CA . SER B 2 82 ? 23.433 70.002 24.931 1.00 57.25 82 SER B CA 1
ATOM 2191 C C . SER B 2 82 ? 23.794 68.615 24.392 1.00 59.40 82 SER B C 1
ATOM 2192 O O . SER B 2 82 ? 23.201 68.168 23.416 1.00 60.81 82 SER B O 1
ATOM 2195 N N . GLN B 2 83 ? 24.757 67.942 25.024 1.00 57.37 83 GLN B N 1
ATOM 2196 C CA . GLN B 2 83 ? 25.185 66.607 24.596 1.00 53.58 83 GLN B CA 1
ATOM 2197 C C . GLN B 2 83 ? 24.616 65.482 25.467 1.00 52.18 83 GLN B C 1
ATOM 2198 O O . GLN B 2 83 ? 24.973 64.308 25.307 1.00 47.12 83 GLN B O 1
ATOM 2204 N N . THR B 2 84 ? 23.748 65.847 26.405 1.00 53.37 84 THR B N 1
ATOM 2205 C CA . THR B 2 84 ? 23.000 64.849 27.148 1.00 53.44 84 THR B CA 1
ATOM 2206 C C . THR B 2 84 ? 22.120 64.166 26.136 1.00 50.65 84 THR B C 1
ATOM 2207 O O . THR B 2 84 ? 21.383 64.832 25.406 1.00 49.85 84 THR B O 1
ATOM 2211 N N . SER B 2 85 ? 22.183 62.845 26.091 1.00 47.55 85 SER B N 1
ATOM 2212 C CA . SER B 2 85 ? 21.504 62.126 25.039 1.00 42.78 85 SER B CA 1
ATOM 2213 C C . SER B 2 85 ? 21.773 60.642 25.129 1.00 43.48 85 SER B C 1
ATOM 2214 O O . SER B 2 85 ? 22.534 60.195 25.993 1.00 44.95 85 SER B O 1
ATOM 2217 N N . VAL B 2 86 ? 21.149 59.874 24.237 1.00 39.42 86 VAL B N 1
ATOM 2218 C CA . VAL B 2 86 ? 21.453 58.452 24.131 1.00 39.62 86 VAL B CA 1
ATOM 2219 C C . VAL B 2 86 ? 22.310 58.191 22.893 1.00 38.37 86 VAL B C 1
ATOM 2220 O O . VAL B 2 86 ? 22.019 58.731 21.828 1.00 41.69 86 VAL B O 1
ATOM 2224 N N . TYR B 2 87 ? 23.358 57.377 23.019 1.00 34.98 87 TYR B N 1
ATOM 2225 C CA . TYR B 2 87 ? 24.300 57.199 21.912 1.00 35.33 87 TYR B CA 1
ATOM 2226 C C . TYR B 2 87 ? 24.341 55.780 21.362 1.00 37.56 87 TYR B C 1
ATOM 2227 O O . TYR B 2 87 ? 24.318 54.811 22.125 1.00 38.42 87 TYR B O 1
ATOM 2236 N N . PHE B 2 88 ? 24.428 55.673 20.035 1.00 37.67 88 PHE B N 1
ATOM 2237 C CA . PHE B 2 88 ? 24.366 54.388 19.346 1.00 35.40 88 PHE B CA 1
ATOM 2238 C C . PHE B 2 88 ? 25.499 54.219 18.353 1.00 35.99 88 PHE B C 1
ATOM 2239 O O . PHE B 2 88 ? 25.749 55.086 17.515 1.00 35.28 88 PHE B O 1
ATOM 2247 N N . CYS B 2 89 ? 26.134 53.059 18.429 1.00 34.30 89 CYS B N 1
ATOM 2248 C CA . CYS B 2 89 ? 27.232 52.677 17.566 1.00 33.52 89 CYS B CA 1
ATOM 2249 C C . CYS B 2 89 ? 26.743 51.628 16.562 1.00 35.46 89 CYS B C 1
ATOM 2250 O O . CYS B 2 89 ? 26.004 50.716 16.919 1.00 39.11 89 CYS B O 1
ATOM 2253 N N . ALA B 2 90 ? 27.143 51.733 15.306 1.00 35.18 90 ALA B N 1
ATOM 2254 C CA . ALA B 2 90 ? 26.757 50.706 14.349 1.00 32.22 90 ALA B CA 1
ATOM 2255 C C . ALA B 2 90 ? 27.948 50.263 13.546 1.00 32.69 90 ALA B C 1
ATOM 2256 O O . ALA B 2 90 ? 28.896 51.020 13.366 1.00 32.72 90 ALA B O 1
ATOM 2258 N N . SER B 2 91 ? 27.901 49.027 13.067 1.00 32.70 91 SER B N 1
ATOM 2259 C CA . SER B 2 91 ? 28.941 48.525 12.179 1.00 34.67 91 SER B CA 1
ATOM 2260 C C . SER B 2 91 ? 28.296 48.190 10.842 1.00 30.53 91 SER B C 1
ATOM 2261 O O . SER B 2 91 ? 27.098 48.142 10.747 1.00 32.07 91 SER B O 1
ATOM 2264 N N . GLY B 2 92 ? 29.092 47.984 9.808 1.00 35.99 92 GLY B N 1
ATOM 2265 C CA . GLY B 2 92 ? 28.576 47.755 8.472 1.00 34.59 92 GLY B CA 1
ATOM 2266 C C . GLY B 2 92 ? 29.628 47.049 7.633 1.00 38.26 92 GLY B C 1
ATOM 2267 O O . GLY B 2 92 ? 30.773 47.501 7.554 1.00 40.36 92 GLY B O 1
ATOM 2268 N N . ASP B 2 93 ? 29.249 45.931 7.019 1.00 38.58 93 ASP B N 1
ATOM 2269 C CA . ASP B 2 93 ? 30.171 45.142 6.223 1.00 35.97 93 ASP B CA 1
ATOM 2270 C C . ASP B 2 93 ? 30.758 45.923 5.045 1.00 37.19 93 ASP B C 1
ATOM 2271 O O . ASP B 2 93 ? 31.963 45.879 4.806 1.00 44.03 93 ASP B O 1
ATOM 2276 N N . PHE B 2 94 ? 29.912 46.628 4.303 1.00 39.98 94 PHE B N 1
ATOM 2277 C CA . PHE B 2 94 ? 30.383 47.559 3.273 1.00 38.44 94 PHE B CA 1
ATOM 2278 C C . PHE B 2 94 ? 29.485 48.807 3.119 1.00 39.13 94 PHE B C 1
ATOM 2279 O O . PHE B 2 94 ? 28.629 49.086 3.969 1.00 38.18 94 PHE B O 1
ATOM 2287 N N . TRP B 2 95 ? 29.691 49.571 2.052 1.00 39.44 95 TRP B N 1
ATOM 2288 C CA . TRP B 2 95 ? 29.055 50.891 1.949 1.00 40.97 95 TRP B CA 1
ATOM 2289 C C . TRP B 2 95 ? 27.613 50.825 1.424 1.00 42.55 95 TRP B C 1
ATOM 2290 O O . TRP B 2 95 ? 27.375 50.696 0.216 1.00 42.25 95 TRP B O 1
ATOM 2301 N N . GLY B 2 96 ? 26.656 50.920 2.345 1.00 40.06 96 GLY B N 1
ATOM 2302 C CA . GLY B 2 96 ? 25.253 50.939 1.983 1.00 38.77 96 GLY B CA 1
ATOM 2303 C C . GLY B 2 96 ? 24.660 49.567 2.133 1.00 42.26 96 GLY B C 1
ATOM 2304 O O . GLY B 2 96 ? 23.760 49.158 1.395 1.00 47.62 96 GLY B O 1
ATOM 2305 N N . ASP B 2 97 ? 25.197 48.833 3.090 1.00 39.93 97 ASP B N 1
ATOM 2306 C CA . ASP B 2 97 ? 24.688 47.524 3.414 1.00 35.47 97 ASP B CA 1
ATOM 2307 C C . ASP B 2 97 ? 24.018 47.707 4.759 1.00 39.81 97 ASP B C 1
ATOM 2308 O O . ASP B 2 97 ? 24.070 48.798 5.321 1.00 40.19 97 ASP B O 1
ATOM 2313 N N . THR B 2 98 ? 23.375 46.660 5.265 1.00 39.81 98 THR B N 1
ATOM 2314 C CA . THR B 2 98 ? 22.704 46.717 6.552 1.00 33.73 98 THR B CA 1
ATOM 2315 C C . THR B 2 98 ? 23.624 47.273 7.627 1.00 39.18 98 TH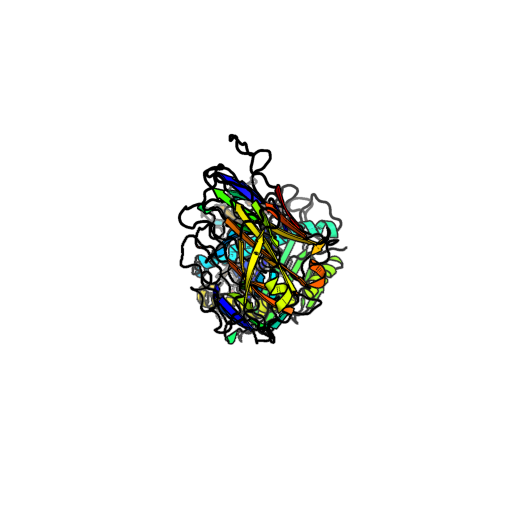R B C 1
ATOM 2316 O O . THR B 2 98 ? 24.847 47.155 7.545 1.00 40.76 98 THR B O 1
ATOM 2320 N N . LEU B 2 99 ? 23.030 47.855 8.653 1.00 34.27 99 LEU B N 1
ATOM 2321 C CA . LEU B 2 99 ? 23.790 48.313 9.785 1.00 31.12 99 LEU B CA 1
ATOM 2322 C C . LEU B 2 99 ? 23.389 47.499 11.000 1.00 36.04 99 LEU B C 1
ATOM 2323 O O . LEU B 2 99 ? 22.217 47.154 11.175 1.00 42.30 99 LEU B O 1
ATOM 2328 N N . TYR B 2 100 ? 24.360 47.195 11.845 1.00 31.97 100 TYR B N 1
ATOM 2329 C CA . TYR B 2 100 ? 24.107 46.459 13.065 1.00 31.41 100 TYR B CA 1
ATOM 2330 C C . TYR B 2 100 ? 24.424 47.400 14.198 1.00 31.19 100 TYR B C 1
ATOM 2331 O O . TYR B 2 100 ? 25.455 48.050 14.176 1.00 37.38 100 TYR B O 1
ATOM 2340 N N . PHE B 2 101 ? 23.530 47.488 15.175 1.00 30.06 101 PHE B N 1
ATOM 2341 C CA . PHE B 2 101 ? 23.604 48.532 16.181 1.00 32.87 101 PHE B CA 1
ATOM 2342 C C . PHE B 2 101 ? 23.915 48.005 17.559 1.00 36.29 101 PHE B C 1
ATOM 2343 O O . PHE B 2 101 ? 23.683 46.834 17.850 1.00 36.99 101 PHE B O 1
ATOM 2351 N N . GLY B 2 102 ? 24.420 48.890 18.412 1.00 32.38 102 GLY B N 1
ATOM 2352 C CA . GLY B 2 102 ? 24.712 48.542 19.786 1.00 32.84 102 GLY B CA 1
ATOM 2353 C C . GLY B 2 102 ? 23.510 48.824 20.648 1.00 36.09 102 GLY B C 1
ATOM 2354 O O . GLY B 2 102 ? 22.545 49.410 20.174 1.00 35.72 102 GLY B O 1
ATOM 2355 N N . ALA B 2 103 ? 23.575 48.425 21.914 1.00 39.51 103 ALA B N 1
ATOM 2356 C CA . ALA B 2 103 ? 22.446 48.579 22.830 1.00 38.42 103 ALA B CA 1
ATOM 2357 C C . ALA B 2 103 ? 22.333 49.985 23.376 1.00 43.26 103 ALA B C 1
ATOM 2358 O O . ALA B 2 103 ? 21.405 50.284 24.135 1.00 49.33 103 ALA B O 1
ATOM 2360 N N . GLY B 2 104 ? 23.279 50.838 22.994 1.00 40.43 104 GLY B N 1
ATOM 2361 C CA . GLY B 2 104 ? 23.213 52.258 23.299 1.00 37.72 104 GLY B CA 1
ATOM 2362 C C . GLY B 2 104 ? 23.770 52.604 24.656 1.00 39.32 104 GLY B C 1
ATOM 2363 O O . GLY B 2 104 ? 23.896 51.728 25.513 1.00 42.79 104 GLY B O 1
ATOM 2364 N N . THR B 2 105 ? 24.125 53.871 24.851 1.00 37.09 105 THR B N 1
ATOM 2365 C CA . THR B 2 105 ? 24.551 54.326 26.171 1.00 41.26 105 THR B CA 1
ATOM 2366 C C . THR B 2 105 ? 23.872 55.614 26.557 1.00 42.55 105 THR B C 1
ATOM 2367 O O . THR B 2 105 ? 23.631 56.495 25.732 1.00 42.16 105 THR B O 1
ATOM 2371 N N . ARG B 2 106 ? 23.576 55.720 27.836 1.00 44.19 106 ARG B N 1
ATOM 2372 C CA . ARG B 2 106 ? 22.791 56.819 28.320 1.00 49.08 106 ARG B CA 1
ATOM 2373 C C . ARG B 2 106 ? 23.782 57.763 28.957 1.00 48.55 106 ARG B C 1
ATOM 2374 O O . ARG B 2 106 ? 24.525 57.368 29.854 1.00 44.98 106 ARG B O 1
ATOM 2382 N N . LEU B 2 107 ? 23.807 59.002 28.472 1.00 48.71 107 LEU B N 1
ATOM 2383 C CA . LEU B 2 107 ? 24.762 59.995 28.949 1.00 49.11 107 LEU B CA 1
ATOM 2384 C C . LEU B 2 107 ? 24.080 61.277 29.382 1.00 49.28 107 LEU B C 1
ATOM 2385 O O . LEU B 2 107 ? 23.674 62.086 28.548 1.00 49.90 107 LEU B O 1
ATOM 2390 N N . SER B 2 108 ? 23.984 61.473 30.691 1.00 49.98 108 SER B N 1
ATOM 2391 C CA . SER B 2 108 ? 23.467 62.723 31.220 1.00 56.35 108 SER B CA 1
ATOM 2392 C C . SER B 2 108 ? 24.605 63.652 31.640 1.00 59.93 108 SER B C 1
ATOM 2393 O O . SER B 2 108 ? 25.473 63.259 32.413 1.00 60.96 108 SER B O 1
ATOM 2396 N N . VAL B 2 109 ? 24.609 64.875 31.113 1.00 59.00 109 VAL B N 1
ATOM 2397 C CA . VAL B 2 109 ? 25.610 65.878 31.494 1.00 60.29 109 VAL B CA 1
ATOM 2398 C C . VAL B 2 109 ? 24.986 67.123 32.140 1.00 62.16 109 VAL B C 1
ATOM 2399 O O . VAL B 2 109 ? 24.161 67.833 31.545 1.00 61.47 109 VAL B O 1
ATOM 2403 N N . LEU B 2 110 ? 25.407 67.363 33.374 1.00 62.72 110 LEU B N 1
ATOM 2404 C CA . LEU B 2 110 ? 24.895 68.438 34.206 1.00 72.23 110 LEU B CA 1
ATOM 2405 C C . LEU B 2 110 ? 26.060 69.150 34.879 1.00 72.74 110 LEU B C 1
ATOM 2406 O O . LEU B 2 110 ? 27.066 68.522 35.199 1.00 76.11 110 LEU B O 1
ATOM 2411 N N . GLU B 2 111 ? 25.932 70.458 35.086 1.00 72.43 111 GLU B N 1
ATOM 2412 C CA . GLU B 2 111 ? 27.060 71.266 35.560 1.00 79.81 111 GLU B CA 1
ATOM 2413 C C . GLU B 2 111 ? 27.410 71.042 37.029 1.00 84.97 111 GLU B C 1
ATOM 2414 O O . GLU B 2 111 ? 28.547 71.263 37.435 1.00 91.10 111 GLU B O 1
ATOM 2420 N N . ASP B 2 112 ? 26.446 70.596 37.823 1.00 82.03 112 ASP B N 1
ATOM 2421 C CA . ASP B 2 112 ? 26.727 70.297 39.218 1.00 83.52 112 ASP B CA 1
ATOM 2422 C C . ASP B 2 112 ? 26.446 68.827 39.501 1.00 78.31 112 ASP B C 1
ATOM 2423 O O . ASP B 2 112 ? 25.540 68.252 38.910 1.00 77.35 112 ASP B O 1
ATOM 2428 N N . LEU B 2 113 ? 27.220 68.222 40.398 1.00 77.77 113 LEU B N 1
ATOM 2429 C CA . LEU B 2 113 ? 26.991 66.831 40.789 1.00 77.17 113 LEU B CA 1
ATOM 2430 C C . LEU B 2 113 ? 26.304 66.701 42.141 1.00 80.87 113 LEU B C 1
ATOM 2431 O O . LEU B 2 113 ? 26.209 65.604 42.687 1.00 82.98 113 LEU B O 1
ATOM 2436 N N . LYS B 2 114 ? 25.838 67.814 42.690 1.00 84.20 114 LYS B N 1
ATOM 2437 C CA . LYS B 2 114 ? 25.125 67.764 43.959 1.00 89.90 114 LYS B CA 1
ATOM 2438 C C . LYS B 2 114 ? 23.641 67.510 43.742 1.00 88.18 114 LYS B C 1
ATOM 2439 O O . LYS B 2 114 ? 22.919 67.190 44.687 1.00 89.63 114 LYS B O 1
ATOM 2445 N N . ASN B 2 115 ? 23.189 67.651 42.496 1.00 85.33 115 ASN B N 1
ATOM 2446 C CA . ASN B 2 115 ? 21.780 67.443 42.164 1.00 84.59 115 ASN B CA 1
ATOM 2447 C C . ASN B 2 115 ? 21.482 65.997 41.800 1.00 84.63 115 ASN B C 1
ATOM 2448 O O . ASN B 2 115 ? 20.344 65.666 41.449 1.00 83.59 115 ASN B O 1
ATOM 2453 N N . VAL B 2 116 ? 22.515 65.154 41.863 1.00 77.82 116 VAL B N 1
ATOM 2454 C CA . VAL B 2 116 ? 22.362 63.711 41.710 1.00 70.52 116 VAL B CA 1
ATOM 2455 C C . VAL B 2 116 ? 21.688 63.152 42.960 1.00 76.13 116 VAL B C 1
ATOM 2456 O O . VAL B 2 116 ? 21.681 63.800 44.001 1.00 78.70 116 VAL B O 1
ATOM 2460 N N . PHE B 2 117 ? 21.106 61.963 42.848 1.00 73.13 117 PHE B N 1
ATOM 2461 C CA . PHE B 2 117 ? 20.293 61.387 43.909 1.00 69.00 117 PHE B CA 1
ATOM 2462 C C . PHE B 2 117 ? 19.915 59.969 43.518 1.00 70.03 117 PHE B C 1
ATOM 2463 O O . PHE B 2 117 ? 19.663 59.701 42.338 1.00 72.48 117 PHE B O 1
ATOM 2471 N N . PRO B 2 118 ? 19.833 59.058 44.500 1.00 66.02 118 PRO B N 1
ATOM 2472 C CA . PRO B 2 118 ? 19.363 57.714 44.171 1.00 62.20 118 PRO B CA 1
ATOM 2473 C C . PRO B 2 118 ? 17.830 57.618 44.321 1.00 66.55 118 PRO B C 1
ATOM 2474 O O . PRO B 2 118 ? 17.166 58.549 44.811 1.00 62.48 118 PRO B O 1
ATOM 2478 N N . PRO B 2 119 ? 17.254 56.491 43.895 1.00 61.97 119 PRO B N 1
ATOM 2479 C CA . PRO B 2 119 ? 15.807 56.407 44.001 1.00 58.10 119 PRO B CA 1
ATOM 2480 C C . PRO B 2 119 ? 15.424 56.080 45.420 1.00 60.54 119 PRO B C 1
ATOM 2481 O O . PRO B 2 119 ? 16.271 55.727 46.245 1.00 54.86 119 PRO B O 1
ATOM 2485 N N . GLU B 2 120 ? 14.129 56.196 45.686 1.00 67.15 120 GLU B N 1
ATOM 2486 C CA . GLU B 2 120 ? 13.549 55.825 46.958 1.00 60.82 120 GLU B CA 1
ATOM 2487 C C . GLU B 2 120 ? 12.326 54.997 46.620 1.00 54.49 120 GLU B C 1
ATOM 2488 O O . GLU B 2 120 ? 11.493 55.407 45.820 1.00 56.72 120 GLU B O 1
ATOM 2494 N N . VAL B 2 121 ? 12.223 53.827 47.227 1.00 52.44 121 VAL B N 1
ATOM 2495 C CA . VAL B 2 121 ? 11.362 52.792 46.697 1.00 46.03 121 VAL B CA 1
ATOM 2496 C C . VAL B 2 121 ? 10.424 52.216 47.728 1.00 49.77 121 VAL B C 1
ATOM 2497 O O . VAL B 2 121 ? 10.868 51.600 48.694 1.00 50.46 121 VAL B O 1
ATOM 2501 N N . ALA B 2 122 ? 9.123 52.405 47.524 1.00 57.85 122 ALA B N 1
ATOM 2502 C CA . ALA B 2 122 ? 8.117 51.700 48.329 1.00 57.58 122 ALA B CA 1
ATOM 2503 C C . ALA B 2 122 ? 7.107 50.998 47.435 1.00 52.20 122 ALA B C 1
ATOM 2504 O O . ALA B 2 122 ? 6.699 51.525 46.403 1.00 56.88 122 ALA B O 1
ATOM 2506 N N . VAL B 2 123 ? 6.731 49.790 47.821 1.00 49.55 123 VAL B N 1
ATOM 2507 C CA . VAL B 2 123 ? 5.657 49.099 47.137 1.00 54.09 123 VAL B CA 1
ATOM 2508 C C . VAL B 2 123 ? 4.367 49.285 47.927 1.00 56.04 123 VAL B C 1
ATOM 2509 O O . VAL B 2 123 ? 4.388 49.306 49.154 1.00 62.30 123 VAL B O 1
ATOM 2513 N N . PHE B 2 124 ? 3.253 49.446 47.222 1.00 52.64 124 PHE B N 1
ATOM 2514 C CA . PHE B 2 124 ? 1.961 49.596 47.872 1.00 57.42 124 PHE B CA 1
ATOM 2515 C C . PHE B 2 124 ? 1.125 48.355 47.647 1.00 51.32 124 PHE B C 1
ATOM 2516 O O . PHE B 2 124 ? 1.131 47.808 46.554 1.00 50.57 124 PHE B O 1
ATOM 2524 N N . GLU B 2 125 ? 0.411 47.921 48.686 1.00 56.58 125 GLU B N 1
ATOM 2525 C CA . GLU B 2 125 ? -0.343 46.662 48.657 1.00 56.07 125 GLU B CA 1
ATOM 2526 C C . GLU B 2 125 ? -1.715 46.765 47.982 1.00 51.24 125 GLU B C 1
ATOM 2527 O O . GLU B 2 125 ? -2.386 47.799 48.039 1.00 57.32 125 GLU B O 1
ATOM 2533 N N . PRO B 2 126 ? -2.154 45.668 47.371 1.00 50.51 126 PRO B N 1
ATOM 2534 C CA . PRO B 2 126 ? -3.462 45.588 46.711 1.00 55.24 126 PRO B CA 1
ATOM 2535 C C . PRO B 2 126 ? -4.596 46.077 47.600 1.00 58.75 126 PRO B C 1
ATOM 2536 O O . PRO B 2 126 ? -4.573 45.870 48.817 1.00 58.55 126 PRO B O 1
ATOM 2540 N N . SER B 2 127 ? -5.580 46.721 46.977 1.00 64.45 127 SER B N 1
ATOM 2541 C CA . SER B 2 127 ? -6.799 47.162 47.652 1.00 62.66 127 SER B CA 1
ATOM 2542 C C . SER B 2 127 ? -7.707 45.974 47.955 1.00 62.08 127 SER B C 1
ATOM 2543 O O . SER B 2 127 ? -8.011 45.171 47.068 1.00 53.81 127 SER B O 1
ATOM 2546 N N . GLU B 2 128 ? -8.149 45.864 49.205 1.00 68.53 128 GLU B N 1
ATOM 2547 C CA . GLU B 2 128 ? -9.128 44.837 49.551 1.00 70.06 128 GLU B CA 1
ATOM 2548 C C . GLU B 2 128 ? -10.351 44.952 48.642 1.00 63.04 128 GLU B C 1
ATOM 2549 O O . GLU B 2 128 ? -11.022 43.955 48.351 1.00 63.45 128 GLU B O 1
ATOM 2555 N N . ALA B 2 129 ? -10.618 46.168 48.175 1.00 59.44 129 ALA B N 1
ATOM 2556 C CA . ALA B 2 129 ? -11.748 46.409 47.280 1.00 62.85 129 ALA B CA 1
ATOM 2557 C C . ALA B 2 129 ? -11.583 45.667 45.962 1.00 60.19 129 ALA B C 1
ATOM 2558 O O . ALA B 2 129 ? -12.500 44.979 45.516 1.00 58.90 129 ALA B O 1
ATOM 2560 N N . GLU B 2 130 ? -10.409 45.807 45.348 1.00 59.71 130 GLU B N 1
ATOM 2561 C CA . GLU B 2 130 ? -10.138 45.183 44.058 1.00 54.82 130 GLU B CA 1
ATOM 2562 C C . GLU B 2 130 ? -10.193 43.673 44.186 1.00 54.36 130 GLU B C 1
ATOM 2563 O O . GLU B 2 130 ? -10.846 42.991 43.398 1.00 54.71 130 GLU B O 1
ATOM 2569 N N . ILE B 2 131 ? -9.507 43.149 45.191 1.00 56.47 131 ILE B N 1
ATOM 2570 C CA . ILE B 2 131 ? -9.515 41.715 45.408 1.00 58.17 131 ILE B CA 1
ATOM 2571 C C . ILE B 2 131 ? -10.948 41.216 45.398 1.00 57.42 131 ILE B C 1
ATOM 2572 O O . ILE B 2 131 ? -11.292 40.297 44.655 1.00 58.37 131 ILE B O 1
ATOM 2577 N N . SER B 2 132 ? -11.781 41.844 46.214 1.00 56.19 132 SER B N 1
ATOM 2578 C CA . SER B 2 132 ? -13.188 41.474 46.307 1.00 60.49 132 SER B CA 1
ATOM 2579 C C . SER B 2 132 ? -13.894 41.491 44.942 1.00 61.39 132 SER B C 1
ATOM 2580 O O . SER B 2 132 ? -14.520 40.504 44.530 1.00 62.09 132 SER B O 1
ATOM 2583 N N . HIS B 2 133 ? -13.772 42.615 44.246 1.00 55.26 133 HIS B N 1
ATOM 2584 C CA . HIS B 2 133 ? -14.468 42.843 42.986 1.00 54.97 133 HIS B CA 1
ATOM 2585 C C . HIS B 2 133 ? -13.937 41.980 41.829 1.00 55.72 133 HIS B C 1
ATOM 2586 O O . HIS B 2 133 ? -14.716 41.369 41.089 1.00 54.40 133 HIS B O 1
ATOM 2593 N N . THR B 2 134 ? -12.612 41.920 41.688 1.00 55.37 134 THR B N 1
ATOM 2594 C CA . THR B 2 134 ? -11.996 41.352 40.489 1.00 53.11 134 THR B CA 1
ATOM 2595 C C . THR B 2 134 ? -11.342 39.995 40.669 1.00 50.66 134 THR B C 1
ATOM 2596 O O . THR B 2 134 ? -11.017 39.342 39.682 1.00 49.16 134 THR B O 1
ATOM 2600 N N . GLN B 2 135 ? -11.134 39.573 41.911 1.00 50.26 135 GLN B N 1
ATOM 2601 C CA . GLN B 2 135 ? -10.404 38.331 42.175 1.00 52.75 135 GLN B CA 1
ATOM 2602 C C . GLN B 2 135 ? -8.969 38.450 41.676 1.00 54.19 135 GLN B C 1
ATOM 2603 O O . GLN B 2 135 ? -8.383 37.482 41.185 1.00 49.78 135 GLN B O 1
ATOM 2609 N N . LYS B 2 136 ? -8.418 39.652 41.795 1.00 52.17 136 LYS B N 1
ATOM 2610 C CA . LYS B 2 136 ? -7.090 39.948 41.303 1.00 47.51 136 LYS B CA 1
ATOM 2611 C C . LYS B 2 136 ? -6.430 40.969 42.209 1.00 48.82 136 LYS B C 1
ATOM 2612 O O . LYS B 2 136 ? -7.095 41.803 42.816 1.00 50.93 136 LYS B O 1
ATOM 2618 N N . ALA B 2 137 ? -5.111 40.896 42.301 1.00 50.89 137 ALA B N 1
ATOM 2619 C CA . ALA B 2 137 ? -4.375 41.711 43.252 1.00 51.24 137 ALA B CA 1
ATOM 2620 C C . ALA B 2 137 ? -3.294 42.454 42.530 1.00 47.35 137 ALA B C 1
ATOM 2621 O O . ALA B 2 137 ? -2.357 41.844 42.015 1.00 47.90 137 ALA B O 1
ATOM 2623 N N . THR B 2 138 ? -3.425 43.774 42.492 1.00 48.32 138 THR B N 1
ATOM 2624 C CA . THR B 2 138 ? -2.422 44.616 41.866 1.00 47.26 138 THR B CA 1
ATOM 2625 C C . THR B 2 138 ? -1.559 45.219 42.948 1.00 49.58 138 THR B C 1
ATOM 2626 O O . THR B 2 138 ? -2.082 45.717 43.940 1.00 53.50 138 THR B O 1
ATOM 2630 N N . LEU B 2 139 ? -0.242 45.168 42.785 1.00 48.19 139 LEU B N 1
ATOM 2631 C CA . LEU B 2 139 ? 0.613 46.014 43.616 1.00 48.71 139 LEU B CA 1
ATOM 2632 C C . LEU B 2 139 ? 1.362 47.041 42.784 1.00 43.37 139 LEU B C 1
ATOM 2633 O O . LEU B 2 139 ? 1.635 46.816 41.612 1.00 43.85 139 LEU B O 1
ATOM 2638 N N . VAL B 2 140 ? 1.659 48.180 43.391 1.00 41.23 140 VAL B N 1
ATOM 2639 C CA . VAL B 2 140 ? 2.379 49.228 42.707 1.00 42.04 140 VAL B CA 1
ATOM 2640 C C . VAL B 2 140 ? 3.701 49.437 43.391 1.00 50.17 140 VAL B C 1
ATOM 2641 O O . VAL B 2 140 ? 3.778 49.435 44.613 1.00 52.70 140 VAL B O 1
ATOM 2645 N N . CYS B 2 141 ? 4.742 49.622 42.595 1.00 52.38 141 CYS B N 1
ATOM 2646 C CA . CYS B 2 141 ? 6.038 50.034 43.102 1.00 51.86 141 CYS B CA 1
ATOM 2647 C C . CYS B 2 141 ? 6.279 51.437 42.559 1.00 53.64 141 CYS B C 1
ATOM 2648 O O . CYS B 2 141 ? 6.069 51.698 41.375 1.00 53.84 141 CYS B O 1
ATOM 2651 N N . LEU B 2 142 ? 6.678 52.348 43.435 1.00 54.14 142 LEU B N 1
ATOM 2652 C CA . LEU B 2 142 ? 6.945 53.728 43.051 1.00 50.41 142 LEU B CA 1
ATOM 2653 C C . LEU B 2 142 ? 8.377 54.084 43.374 1.00 56.45 142 LEU B C 1
ATOM 2654 O O . LEU B 2 142 ? 8.807 53.959 44.526 1.00 57.96 142 LEU B O 1
ATOM 2659 N N . ALA B 2 143 ? 9.119 54.537 42.371 1.00 58.26 143 ALA B N 1
ATOM 2660 C CA . ALA B 2 143 ? 10.465 55.060 42.604 1.00 52.47 143 ALA B CA 1
ATOM 2661 C C . ALA B 2 143 ? 10.436 56.575 42.459 1.00 56.47 143 ALA B C 1
ATOM 2662 O O . ALA B 2 143 ? 9.950 57.097 41.453 1.00 52.41 143 ALA B O 1
ATOM 2664 N N . THR B 2 144 ? 10.942 57.279 43.471 1.00 61.61 144 THR B N 1
ATOM 2665 C CA . THR B 2 144 ? 10.723 58.720 43.565 1.00 65.34 144 THR B CA 1
ATOM 2666 C C . THR B 2 144 ? 11.968 59.494 43.943 1.00 66.58 144 THR B C 1
ATOM 2667 O O . THR B 2 144 ? 12.801 59.016 44.711 1.00 67.09 144 THR B O 1
ATOM 2671 N N . GLY B 2 145 ? 12.064 60.705 43.405 1.00 65.41 145 GLY B N 1
ATOM 2672 C CA . GLY B 2 145 ? 13.076 61.667 43.804 1.00 70.98 145 GLY B CA 1
ATOM 2673 C C . GLY B 2 145 ? 14.500 61.375 43.382 1.00 66.34 145 GLY B C 1
ATOM 2674 O O . GLY B 2 145 ? 15.426 61.635 44.149 1.00 70.61 145 GLY B O 1
ATOM 2675 N N . PHE B 2 146 ? 14.683 60.851 42.174 1.00 59.84 146 PHE B N 1
ATOM 2676 C CA . PHE B 2 146 ? 16.012 60.478 41.718 1.00 62.91 146 PHE B CA 1
ATOM 2677 C C . PHE B 2 146 ? 16.428 61.294 40.511 1.00 67.17 146 PHE B C 1
ATOM 2678 O O . PHE B 2 146 ? 15.580 61.870 39.835 1.00 64.00 146 PHE B O 1
ATOM 2686 N N . TYR B 2 147 ? 17.739 61.340 40.258 1.00 68.06 147 TYR B N 1
ATOM 2687 C CA . TYR B 2 147 ? 18.315 62.130 39.168 1.00 66.53 147 TYR B CA 1
ATOM 2688 C C . TYR B 2 147 ? 19.700 61.608 38.820 1.00 70.69 147 TYR B C 1
ATOM 2689 O O . TYR B 2 147 ? 20.514 61.390 39.709 1.00 69.53 147 TYR B O 1
ATOM 2698 N N . PRO B 2 148 ? 19.981 61.397 37.526 1.00 72.85 148 PRO B N 1
ATOM 2699 C CA . PRO B 2 148 ? 19.126 61.588 36.353 1.00 73.95 148 PRO B CA 1
ATOM 2700 C C . PRO B 2 148 ? 18.302 60.336 36.027 1.00 72.39 148 PRO B C 1
ATOM 2701 O O . PRO B 2 148 ? 18.321 59.365 36.786 1.00 66.58 148 PRO B O 1
ATOM 2705 N N . ASP B 2 149 ? 17.603 60.348 34.896 1.00 72.41 149 ASP B N 1
ATOM 2706 C CA . ASP B 2 149 ? 16.664 59.272 34.582 1.00 70.99 149 ASP B CA 1
ATOM 2707 C C . ASP B 2 149 ? 17.326 57.947 34.163 1.00 71.03 149 ASP B C 1
ATOM 2708 O O . ASP B 2 149 ? 16.916 57.319 33.188 1.00 76.12 149 ASP B O 1
ATOM 2713 N N . HIS B 2 150 ? 18.333 57.515 34.914 1.00 66.18 150 HIS B N 1
ATOM 2714 C CA . HIS B 2 150 ? 19.038 56.275 34.594 1.00 68.35 150 HIS B CA 1
ATOM 2715 C C . HIS B 2 150 ? 18.614 55.136 35.511 1.00 68.20 150 HIS B C 1
ATOM 2716 O O . HIS B 2 150 ? 19.382 54.738 36.386 1.00 68.68 150 HIS B O 1
ATOM 2723 N N . VAL B 2 151 ? 17.421 54.589 35.324 1.00 63.99 151 VAL B N 1
ATOM 2724 C CA . VAL B 2 151 ? 16.994 53.490 36.191 1.00 60.98 151 VAL B CA 1
ATOM 2725 C C . VAL B 2 151 ? 16.622 52.224 35.421 1.00 58.29 151 VAL B C 1
ATOM 2726 O O . VAL B 2 151 ? 16.512 52.249 34.201 1.00 64.44 151 VAL B O 1
ATOM 2730 N N . GLU B 2 152 ? 16.461 51.115 36.137 1.00 55.34 152 GLU B N 1
ATOM 2731 C CA . GLU B 2 152 ? 15.942 49.877 35.552 1.00 52.81 152 GLU B CA 1
ATOM 2732 C C . GLU B 2 152 ? 15.193 49.074 36.590 1.00 55.36 152 GLU B C 1
ATOM 2733 O O . GLU B 2 152 ? 15.800 48.343 37.383 1.00 53.57 152 GLU B O 1
ATOM 2739 N N . LEU B 2 153 ? 13.866 49.211 36.559 1.00 55.56 153 LEU B N 1
ATOM 2740 C CA . LEU B 2 153 ? 12.962 48.599 37.536 1.00 51.14 153 LEU B CA 1
ATOM 2741 C C . LEU B 2 153 ? 12.526 47.166 37.170 1.00 51.92 153 LEU B C 1
ATOM 2742 O O . LEU B 2 153 ? 12.220 46.874 36.010 1.00 49.48 153 LEU B O 1
ATOM 2747 N N . SER B 2 154 ? 12.519 46.276 38.164 1.00 49.09 154 SER B N 1
ATOM 2748 C CA . SER B 2 154 ? 12.134 44.882 37.948 1.00 50.81 154 SER B CA 1
ATOM 2749 C C . SER B 2 154 ? 11.332 44.292 39.116 1.00 50.14 154 SER B C 1
ATOM 2750 O O . SER B 2 154 ? 11.477 44.714 40.268 1.00 50.71 154 SER B O 1
ATOM 2753 N N . TRP B 2 155 ? 10.482 43.313 38.825 1.00 45.28 155 TRP B N 1
ATOM 2754 C CA . TRP B 2 155 ? 9.769 42.642 39.906 1.00 49.06 155 TRP B CA 1
ATOM 2755 C C . TRP B 2 155 ? 10.412 41.301 40.217 1.00 48.94 155 TRP B C 1
ATOM 2756 O O . TRP B 2 155 ? 10.766 40.528 39.328 1.00 48.40 155 TRP B O 1
ATOM 2767 N N . TRP B 2 156 ? 10.576 41.039 41.500 1.00 47.93 156 TRP B N 1
ATOM 2768 C CA . TRP B 2 156 ? 11.084 39.763 41.935 1.00 49.14 156 TRP B CA 1
ATOM 2769 C C . TRP B 2 156 ? 10.061 39.101 42.821 1.00 47.58 156 TRP B C 1
ATOM 2770 O O . TRP B 2 156 ? 9.750 39.601 43.899 1.00 48.87 156 TRP B O 1
ATOM 2781 N N . VAL B 2 157 ? 9.528 37.981 42.356 1.00 44.67 157 VAL B N 1
ATOM 2782 C CA . VAL B 2 157 ? 8.555 37.235 43.139 1.00 55.80 157 VAL B CA 1
ATOM 2783 C C . VAL B 2 157 ? 9.153 35.924 43.625 1.00 58.73 157 VAL B C 1
ATOM 2784 O O . VAL B 2 157 ? 9.432 35.025 42.824 1.00 56.61 157 VAL B O 1
ATOM 2788 N N . ASN B 2 158 ? 9.328 35.814 44.940 1.00 57.54 158 ASN B N 1
ATOM 2789 C CA . ASN B 2 158 ? 9.887 34.611 45.537 1.00 55.55 158 ASN B CA 1
ATOM 2790 C C . ASN B 2 158 ? 11.283 34.375 45.032 1.00 56.86 158 ASN B C 1
ATOM 2791 O O . ASN B 2 158 ? 11.628 33.239 44.686 1.00 55.04 158 ASN B O 1
ATOM 2796 N N . GLY B 2 159 ? 12.059 35.460 44.960 1.00 53.26 159 GLY B N 1
ATOM 2797 C CA . GLY B 2 159 ? 13.468 35.414 44.596 1.00 60.77 159 GLY B CA 1
ATOM 2798 C C . GLY B 2 159 ? 13.802 35.233 43.121 1.00 63.90 159 GLY B C 1
ATOM 2799 O O . GLY B 2 159 ? 14.954 35.418 42.708 1.00 59.91 159 GLY B O 1
ATOM 2800 N N . LYS B 2 160 ? 12.804 34.843 42.332 1.00 61.38 160 LYS B N 1
ATOM 2801 C CA . LYS B 2 160 ? 12.949 34.780 40.889 1.00 56.32 160 LYS B CA 1
ATOM 2802 C C . LYS B 2 160 ? 12.332 36.031 40.278 1.00 56.17 160 LYS B C 1
ATOM 2803 O O . LYS B 2 160 ? 11.468 36.669 40.886 1.00 54.71 160 LYS B O 1
ATOM 2809 N N . GLU B 2 161 ? 12.798 36.386 39.083 1.00 60.79 161 GLU B N 1
ATOM 2810 C CA . GLU B 2 161 ? 12.366 37.601 38.401 1.00 58.12 161 GLU B CA 1
ATOM 2811 C C . GLU B 2 161 ? 11.237 37.228 37.477 1.00 56.16 161 GLU B C 1
ATOM 2812 O O . GLU B 2 161 ? 11.329 36.202 36.804 1.00 56.28 161 GLU B O 1
ATOM 2818 N N . VAL B 2 162 ? 10.177 38.043 37.460 1.00 54.44 162 VAL B N 1
ATOM 2819 C CA . VAL B 2 162 ? 8.987 37.775 36.630 1.00 58.38 162 VAL B CA 1
ATOM 2820 C C . VAL B 2 162 ? 8.789 38.798 35.523 1.00 53.29 162 VAL B C 1
ATOM 2821 O O . VAL B 2 162 ? 9.252 39.931 35.621 1.00 52.56 162 VAL B O 1
ATOM 2825 N N . HIS B 2 163 ? 8.099 38.383 34.465 1.00 55.58 163 HIS B N 1
ATOM 2826 C CA . HIS B 2 163 ? 7.799 39.279 33.350 1.00 57.18 163 HIS B CA 1
ATOM 2827 C C . HIS B 2 163 ? 6.303 39.314 33.045 1.00 57.96 163 HIS B C 1
ATOM 2828 O O . HIS B 2 163 ? 5.749 40.380 32.785 1.00 60.09 163 HIS B O 1
ATOM 2835 N N . SER B 2 164 ? 5.651 38.155 33.096 1.00 57.87 164 SER B N 1
ATOM 2836 C CA . SER B 2 164 ? 4.192 38.092 33.047 1.00 53.85 164 SER B CA 1
ATOM 2837 C C . SER B 2 164 ? 3.551 38.961 34.143 1.00 48.19 164 SER B C 1
ATOM 2838 O O . SER B 2 164 ? 4.136 39.203 35.196 1.00 46.41 164 SER B O 1
ATOM 2841 N N . GLY B 2 165 ? 2.341 39.432 33.890 1.00 49.81 165 GLY B N 1
ATOM 2842 C CA . GLY B 2 165 ? 1.627 40.212 34.878 1.00 49.53 165 GLY B CA 1
ATOM 2843 C C . GLY B 2 165 ? 2.273 41.547 35.208 1.00 48.97 165 GLY B C 1
ATOM 2844 O O . GLY B 2 165 ? 1.807 42.258 36.101 1.00 49.42 165 GLY B O 1
ATOM 2845 N N . VAL B 2 166 ? 3.334 41.905 34.493 1.00 44.92 166 VAL B N 1
ATOM 2846 C CA . VAL B 2 166 ? 4.043 43.139 34.804 1.00 45.32 166 VAL B CA 1
ATOM 2847 C C . VAL B 2 166 ? 3.949 44.217 33.736 1.00 47.01 166 VAL B C 1
ATOM 2848 O O . VAL B 2 166 ? 3.831 43.931 32.543 1.00 49.25 166 VAL B O 1
ATOM 2852 N N . CYS B 2 167 ? 3.985 45.463 34.185 1.00 42.23 167 CYS B N 1
ATOM 2853 C CA . CYS B 2 167 ? 4.173 46.595 33.291 1.00 46.91 167 CYS B CA 1
ATOM 2854 C C . CYS B 2 167 ? 4.750 47.751 34.091 1.00 48.68 167 CYS B C 1
ATOM 2855 O O . CYS B 2 167 ? 4.615 47.826 35.311 1.00 49.64 167 CYS B O 1
ATOM 2858 N N . THR B 2 168 ? 5.396 48.661 33.393 1.00 49.38 168 THR B N 1
ATOM 2859 C CA . THR B 2 168 ? 6.122 49.712 34.054 1.00 51.73 168 THR B CA 1
ATOM 2860 C C . THR B 2 168 ? 6.153 50.884 33.084 1.00 56.07 168 THR B C 1
ATOM 2861 O O . THR B 2 168 ? 6.241 50.680 31.876 1.00 60.96 168 THR B O 1
ATOM 2865 N N . ASP B 2 169 ? 6.038 52.103 33.608 1.00 58.13 169 ASP B N 1
ATOM 2866 C CA . ASP B 2 169 ? 5.944 53.306 32.771 1.00 59.37 169 ASP B CA 1
ATOM 2867 C C . ASP B 2 169 ? 6.977 53.296 31.660 1.00 66.66 169 ASP B C 1
ATOM 2868 O O . ASP B 2 169 ? 8.051 52.702 31.796 1.00 65.16 169 ASP B O 1
ATOM 2873 N N . PRO B 2 170 ? 6.649 53.947 30.542 1.00 71.35 170 PRO B N 1
ATOM 2874 C CA . PRO B 2 170 ? 7.581 54.045 29.413 1.00 73.19 170 PRO B CA 1
ATOM 2875 C C . PRO B 2 170 ? 8.713 55.034 29.718 1.00 78.70 170 PRO B C 1
ATOM 2876 O O . PRO B 2 170 ? 9.834 54.879 29.221 1.00 75.08 170 PRO B O 1
ATOM 2880 N N . GLN B 2 171 ? 8.420 56.048 30.531 1.00 76.47 171 GLN B N 1
ATOM 2881 C CA . GLN B 2 171 ? 9.435 57.031 30.905 1.00 73.96 171 GLN B CA 1
ATOM 2882 C C . GLN B 2 171 ? 8.988 57.922 32.050 1.00 66.75 171 GLN B C 1
ATOM 2883 O O . GLN B 2 171 ? 7.845 58.370 32.087 1.00 65.29 171 GLN B O 1
ATOM 2889 N N . PRO B 2 172 ? 9.922 58.203 32.965 1.00 62.80 172 PRO B N 1
ATOM 2890 C CA . PRO B 2 172 ? 9.775 58.852 34.268 1.00 58.68 172 PRO B CA 1
ATOM 2891 C C . PRO B 2 172 ? 9.045 60.175 34.206 1.00 61.78 172 PRO B C 1
ATOM 2892 O O . PRO B 2 172 ? 9.015 60.816 33.160 1.00 63.08 172 PRO B O 1
ATOM 2896 N N . LEU B 2 173 ? 8.469 60.566 35.338 1.00 63.91 173 LEU B N 1
ATOM 2897 C CA . LEU B 2 173 ? 7.772 61.837 35.487 1.00 66.16 173 LEU B CA 1
ATOM 2898 C C . LEU B 2 173 ? 8.704 62.904 36.029 1.00 76.73 173 LEU B C 1
ATOM 2899 O O . LEU B 2 173 ? 9.554 62.617 36.869 1.00 78.37 173 LEU B O 1
ATOM 2904 N N . LYS B 2 174 ? 8.541 64.138 35.567 1.00 75.39 174 LYS B N 1
ATOM 2905 C CA . LYS B 2 174 ? 9.266 65.247 36.161 1.00 77.06 174 LYS B CA 1
ATOM 2906 C C . LYS B 2 174 ? 8.574 65.546 37.486 1.00 78.83 174 LYS B C 1
ATOM 2907 O O . LYS B 2 174 ? 7.484 66.101 37.493 1.00 77.63 174 LYS B O 1
ATOM 2913 N N . GLU B 2 175 ? 9.192 65.161 38.602 1.00 79.90 175 GLU B N 1
ATOM 2914 C CA . GLU B 2 175 ? 8.561 65.275 39.923 1.00 79.71 175 GLU B CA 1
ATOM 2915 C C . GLU B 2 175 ? 8.010 66.673 40.195 1.00 83.65 175 GLU B C 1
ATOM 2916 O O . GLU B 2 175 ? 7.111 66.846 41.013 1.00 76.51 175 GLU B O 1
ATOM 2922 N N . GLN B 2 176 ? 8.575 67.664 39.507 1.00 100.70 176 GLN B N 1
ATOM 2923 C CA . GLN B 2 176 ? 8.070 69.044 39.495 1.00 103.50 176 GLN B CA 1
ATOM 2924 C C . GLN B 2 176 ? 8.709 69.791 38.328 1.00 101.19 176 GLN B C 1
ATOM 2925 O O . GLN B 2 176 ? 9.909 70.086 38.359 1.00 97.57 176 GLN B O 1
ATOM 2931 N N . PRO B 2 177 ? 7.899 70.091 37.295 1.00 105.71 177 PRO B N 1
ATOM 2932 C CA . PRO B 2 177 ? 8.352 70.511 35.958 1.00 110.52 177 PRO B CA 1
ATOM 2933 C C . PRO B 2 177 ? 8.875 71.951 35.900 1.00 112.80 177 PRO B C 1
ATOM 2934 O O . PRO B 2 177 ? 9.428 72.370 34.872 1.00 109.96 177 PRO B O 1
ATOM 2938 N N . ALA B 2 178 ? 8.697 72.693 36.991 1.00 110.12 178 ALA B N 1
ATOM 2939 C CA . ALA B 2 178 ? 9.242 74.042 37.088 1.00 112.51 178 ALA B CA 1
ATOM 2940 C C . ALA B 2 178 ? 10.766 74.010 36.958 1.00 116.44 178 ALA B C 1
ATOM 2941 O O . ALA B 2 178 ? 11.308 74.321 35.892 1.00 117.12 178 ALA B O 1
ATOM 2943 N N . LEU B 2 179 ? 11.446 73.615 38.035 1.00 115.16 179 LEU B N 1
ATOM 2944 C CA . LEU B 2 179 ? 12.910 73.512 38.047 1.00 120.24 179 LEU B CA 1
ATOM 2945 C C . LEU B 2 179 ? 13.495 72.822 36.800 1.00 121.18 179 LEU B C 1
ATOM 2946 O O . LEU B 2 179 ? 12.995 71.785 36.354 1.00 120.00 179 LEU B O 1
ATOM 2951 N N . ASN B 2 180 ? 14.554 73.413 36.244 1.00 121.04 180 ASN B N 1
ATOM 2952 C CA . ASN B 2 180 ? 15.128 72.964 34.971 1.00 120.46 180 ASN B CA 1
ATOM 2953 C C . ASN B 2 180 ? 15.849 71.621 35.072 1.00 116.84 180 ASN B C 1
ATOM 2954 O O . ASN B 2 180 ? 16.228 71.019 34.064 1.00 110.68 180 ASN B O 1
ATOM 2959 N N . ASP B 2 181 ? 16.028 71.162 36.306 1.00 116.48 181 ASP B N 1
ATOM 2960 C CA . ASP B 2 181 ? 16.631 69.865 3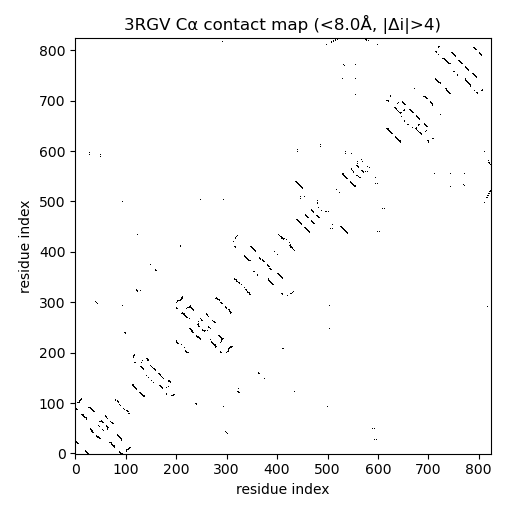6.581 1.00 112.73 181 ASP B CA 1
ATOM 2961 C C . ASP B 2 181 ? 15.834 69.160 37.683 1.00 111.24 181 ASP B C 1
ATOM 2962 O O . ASP B 2 181 ? 16.301 69.026 38.816 1.00 109.02 181 ASP B O 1
ATOM 2967 N N . SER B 2 182 ? 14.626 68.718 37.352 1.00 105.14 182 SER B N 1
ATOM 2968 C CA . SER B 2 182 ? 13.749 68.146 38.361 1.00 94.62 182 SER B CA 1
ATOM 2969 C C . SER B 2 182 ? 14.064 66.682 38.562 1.00 85.51 182 SER B C 1
ATOM 2970 O O . SER B 2 182 ? 14.393 65.969 37.611 1.00 84.73 182 SER B O 1
ATOM 2973 N N . ARG B 2 183 ? 13.973 66.241 39.810 1.00 76.99 183 ARG B N 1
ATOM 2974 C CA . ARG B 2 183 ? 14.121 64.830 40.120 1.00 74.89 183 ARG B CA 1
ATOM 2975 C C . ARG B 2 183 ? 12.953 64.035 39.544 1.00 77.02 183 ARG B C 1
ATOM 2976 O O . ARG B 2 183 ? 11.837 64.536 39.437 1.00 78.91 183 ARG B O 1
ATOM 2984 N N . TYR B 2 184 ? 13.215 62.789 39.180 1.00 71.98 184 TYR B N 1
ATOM 2985 C CA . TYR B 2 184 ? 12.235 61.983 38.474 1.00 66.26 184 TYR B CA 1
ATOM 2986 C C . TYR B 2 184 ? 11.469 61.012 39.376 1.00 67.00 184 TYR B C 1
ATOM 2987 O O . TYR B 2 184 ? 11.844 60.776 40.521 1.00 66.35 184 TYR B O 1
ATOM 2996 N N . ALA B 2 185 ? 10.383 60.460 38.843 1.00 66.38 185 ALA B N 1
ATOM 2997 C CA . ALA B 2 185 ? 9.608 59.436 39.530 1.00 61.01 185 ALA B CA 1
ATOM 2998 C C . ALA B 2 185 ? 9.138 58.447 38.473 1.00 58.92 185 ALA B C 1
ATOM 2999 O O . ALA B 2 185 ? 9.128 58.781 37.283 1.00 58.19 185 ALA B O 1
ATOM 3001 N N . LEU B 2 186 ? 8.769 57.237 38.892 1.00 49.94 186 LEU B N 1
ATOM 3002 C CA . LEU B 2 186 ? 8.486 56.164 37.940 1.00 47.63 186 LEU B CA 1
ATOM 3003 C C . LEU B 2 186 ? 7.757 55.016 38.595 1.00 49.41 186 LEU B C 1
ATOM 3004 O O . LEU B 2 186 ? 8.202 54.516 39.620 1.00 52.82 186 LEU B O 1
ATOM 3009 N N . SER B 2 187 ? 6.650 54.581 37.998 1.00 46.38 187 SER B N 1
ATOM 3010 C CA . SER B 2 187 ? 5.800 53.585 38.639 1.00 46.96 187 SER B CA 1
ATOM 3011 C C . SER B 2 187 ? 5.748 52.282 37.867 1.00 47.38 187 SER B C 1
ATOM 3012 O O . SER B 2 187 ? 6.158 52.204 36.715 1.00 47.28 187 SER B O 1
ATOM 3015 N N . SER B 2 188 ? 5.234 51.250 38.512 1.00 44.47 188 SER B N 1
ATOM 3016 C CA . SER B 2 188 ? 5.166 49.957 37.869 1.00 48.12 188 SER B CA 1
ATOM 3017 C C . SER B 2 188 ? 4.191 49.075 38.627 1.00 44.74 188 SER B C 1
ATOM 3018 O O . SER B 2 188 ? 4.049 49.226 39.840 1.00 45.41 188 SER B O 1
ATOM 3021 N N . ARG B 2 189 ? 3.504 48.183 37.914 1.00 38.96 189 ARG B N 1
ATOM 3022 C CA . ARG B 2 189 ? 2.578 47.244 38.550 1.00 42.68 189 ARG B CA 1
ATOM 3023 C C . ARG B 2 189 ? 2.978 45.814 38.302 1.00 44.28 189 ARG B C 1
ATOM 3024 O O . ARG B 2 189 ? 3.518 45.475 37.245 1.00 44.47 189 ARG B O 1
ATOM 3032 N N . LEU B 2 190 ? 2.702 44.980 39.295 1.00 43.60 190 LEU B N 1
ATOM 3033 C CA . LEU B 2 190 ? 2.725 43.542 39.137 1.00 41.53 190 LEU B CA 1
ATOM 3034 C C . LEU B 2 190 ? 1.327 43.112 39.520 1.00 43.40 190 LEU B C 1
ATOM 3035 O O . LEU B 2 190 ? 0.816 43.501 40.568 1.00 45.15 190 LEU B O 1
ATOM 3040 N N . ARG B 2 191 ? 0.680 42.347 38.659 1.00 40.21 191 ARG B N 1
ATOM 3041 C CA . ARG B 2 191 ? -0.645 41.877 38.986 1.00 40.75 191 ARG B CA 1
ATOM 3042 C C . ARG B 2 191 ? -0.673 40.357 39.070 1.00 45.28 191 ARG B C 1
ATOM 3043 O O . ARG B 2 191 ? -0.088 39.646 38.238 1.00 43.63 191 ARG B O 1
ATOM 3051 N N . VAL B 2 192 ? -1.357 39.870 40.096 1.00 47.26 192 VAL B N 1
ATOM 3052 C CA . VAL B 2 192 ? -1.432 38.449 40.375 1.00 47.10 192 VAL B CA 1
ATOM 3053 C C . VAL B 2 192 ? -2.844 38.090 40.799 1.00 48.81 192 VAL B C 1
ATOM 3054 O O . VAL B 2 192 ? -3.586 38.947 41.270 1.00 44.22 192 VAL B O 1
ATOM 3058 N N . SER B 2 193 ? -3.215 36.822 40.641 1.00 52.96 193 SER B N 1
ATOM 3059 C CA . SER B 2 193 ? -4.524 36.363 41.105 1.00 51.16 193 SER B CA 1
ATOM 3060 C C . SER B 2 193 ? -4.680 36.644 42.604 1.00 54.64 193 SER B C 1
ATOM 3061 O O . SER B 2 193 ? -3.688 36.814 43.314 1.00 53.97 193 SER B O 1
ATOM 3064 N N . ALA B 2 194 ? -5.915 36.695 43.093 1.00 52.43 194 ALA B N 1
ATOM 3065 C CA . ALA B 2 194 ? -6.128 37.083 44.479 1.00 48.25 194 ALA B CA 1
ATOM 3066 C C . ALA B 2 194 ? -5.634 36.012 45.436 1.00 50.96 194 ALA B C 1
ATOM 3067 O O . ALA B 2 194 ? -5.030 36.310 46.461 1.00 50.59 194 ALA B O 1
ATOM 3069 N N . THR B 2 195 ? -5.880 34.755 45.088 1.00 58.24 195 THR B N 1
ATOM 3070 C CA . THR B 2 195 ? -5.410 33.632 45.898 1.00 55.23 195 THR B CA 1
ATOM 3071 C C . THR B 2 195 ? -3.913 33.724 46.162 1.00 53.59 195 THR B C 1
ATOM 3072 O O . THR B 2 195 ? -3.456 33.555 47.292 1.00 56.56 195 THR B O 1
ATOM 3076 N N . PHE B 2 196 ? -3.160 34.025 45.114 1.00 51.25 196 PHE B N 1
ATOM 3077 C CA . PHE B 2 196 ? -1.709 34.069 45.205 1.00 53.26 196 PHE B CA 1
ATOM 3078 C C . PHE B 2 196 ? -1.207 35.053 46.249 1.00 53.29 196 PHE B C 1
ATOM 3079 O O . PHE B 2 196 ? -0.342 34.724 47.057 1.00 56.92 196 PHE B O 1
ATOM 3087 N N . TRP B 2 197 ? -1.753 36.259 46.229 1.00 51.95 197 TRP B N 1
ATOM 3088 C CA . TRP B 2 197 ? -1.245 37.325 47.076 1.00 49.65 197 TRP B CA 1
ATOM 3089 C C . TRP B 2 197 ? -1.689 37.235 48.514 1.00 52.78 197 TRP B C 1
ATOM 3090 O O . TRP B 2 197 ? -0.990 37.717 49.406 1.00 51.44 197 TRP B O 1
ATOM 3101 N N . GLN B 2 198 ? -2.864 36.662 48.754 1.00 60.26 198 GLN B N 1
ATOM 3102 C CA . GLN B 2 198 ? -3.321 36.538 50.141 1.00 65.57 198 GLN B CA 1
ATOM 3103 C C . GLN B 2 198 ? -2.656 35.372 50.910 1.00 70.73 198 GLN B C 1
ATOM 3104 O O . GLN B 2 198 ? -2.770 35.279 52.144 1.00 67.84 198 GLN B O 1
ATOM 3110 N N . ASN B 2 199 ? -1.941 34.522 50.167 1.00 61.96 199 ASN B N 1
ATOM 3111 C CA . ASN B 2 199 ? -1.061 33.506 50.739 1.00 64.35 199 ASN B CA 1
ATOM 3112 C C . ASN B 2 199 ? 0.231 34.172 51.244 1.00 66.40 199 ASN B C 1
ATOM 3113 O O . ASN B 2 199 ? 0.898 34.859 50.476 1.00 69.25 199 ASN B O 1
ATOM 3118 N N . PRO B 2 200 ? 0.587 33.982 52.536 1.00 65.71 200 PRO B N 1
ATOM 3119 C CA . PRO B 2 200 ? 1.648 34.786 53.168 1.00 65.86 200 PRO B CA 1
ATOM 3120 C C . PRO B 2 200 ? 3.043 34.170 53.045 1.00 68.62 200 PRO B C 1
ATOM 3121 O O . PRO B 2 200 ? 4.038 34.783 53.462 1.00 65.36 200 PRO B O 1
ATOM 3125 N N . ARG B 2 201 ? 3.107 32.961 52.497 1.00 68.36 201 ARG B N 1
ATOM 3126 C CA . ARG B 2 201 ? 4.382 32.320 52.203 1.00 66.64 201 ARG B CA 1
ATOM 3127 C C . ARG B 2 201 ? 5.061 33.032 51.029 1.00 67.60 201 ARG B C 1
ATOM 3128 O O . ARG B 2 201 ? 6.280 32.937 50.858 1.00 71.18 201 ARG B O 1
ATOM 3136 N N . ASN B 2 202 ? 4.258 33.751 50.238 1.00 62.12 202 ASN B N 1
ATOM 3137 C CA . ASN B 2 202 ? 4.714 34.452 49.032 1.00 57.80 202 ASN B CA 1
ATOM 3138 C C . ASN B 2 202 ? 5.389 35.809 49.251 1.00 61.52 202 ASN B C 1
ATOM 3139 O O . ASN B 2 202 ? 4.838 36.695 49.927 1.00 58.46 202 ASN B O 1
ATOM 3144 N N . HIS B 2 203 ? 6.570 35.972 48.652 1.00 55.31 203 HIS B N 1
ATOM 3145 C CA . HI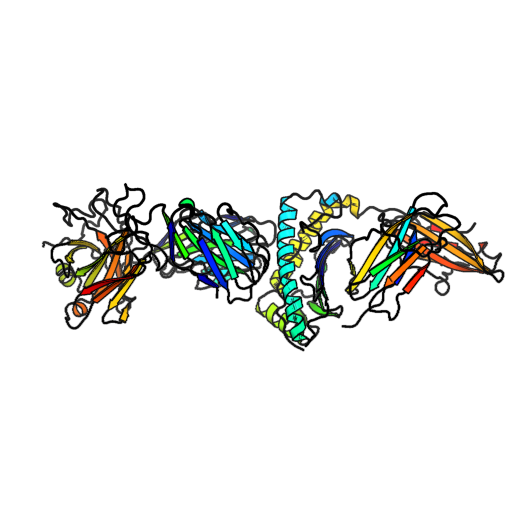S B 2 203 ? 7.367 37.177 48.860 1.00 55.56 203 HIS B CA 1
ATOM 3146 C C . HIS B 2 203 ? 7.495 38.057 47.620 1.00 51.16 203 HIS B C 1
ATOM 3147 O O . HIS B 2 203 ? 7.926 37.610 46.561 1.00 52.29 203 HIS B O 1
ATOM 3154 N N . PHE B 2 204 ? 7.130 39.323 47.782 1.00 49.91 204 PHE B N 1
ATOM 3155 C CA . PHE B 2 204 ? 7.078 40.267 46.675 1.00 50.88 204 PHE B CA 1
ATOM 3156 C C . PHE B 2 204 ? 8.138 41.353 46.827 1.00 53.66 204 PHE B C 1
ATOM 3157 O O . PHE B 2 204 ? 8.185 42.043 47.845 1.00 55.48 204 PHE B O 1
ATOM 3165 N N . ARG B 2 205 ? 9.003 41.497 45.827 1.00 49.37 205 ARG B N 1
ATOM 3166 C CA . ARG B 2 205 ? 9.989 42.563 45.862 1.00 48.78 205 ARG B CA 1
ATOM 3167 C C . ARG B 2 205 ? 10.148 43.198 44.508 1.00 47.86 205 ARG B C 1
ATOM 3168 O O . ARG B 2 205 ? 10.161 42.518 43.483 1.00 48.04 205 ARG B O 1
ATOM 3176 N N . CYS B 2 206 ? 10.245 44.518 44.517 1.00 49.87 206 CYS B N 1
ATOM 3177 C CA . CYS B 2 206 ? 10.571 45.265 43.316 1.00 55.08 206 CYS B CA 1
ATOM 3178 C C . CYS B 2 206 ? 11.889 45.985 43.574 1.00 57.39 206 CYS B C 1
ATOM 3179 O O . CYS B 2 206 ? 12.159 46.459 44.690 1.00 56.84 206 CYS B O 1
ATOM 3182 N N . GLN B 2 207 ? 12.719 46.048 42.545 1.00 54.53 207 GLN B N 1
ATOM 3183 C CA . GLN B 2 207 ? 14.096 46.456 42.731 1.00 53.35 207 GLN B CA 1
ATOM 3184 C C . GLN B 2 207 ? 14.535 47.344 41.594 1.00 52.74 207 GLN B C 1
ATOM 3185 O O . GLN B 2 207 ? 14.667 46.877 40.467 1.00 58.69 207 GLN B O 1
ATOM 3191 N N . VAL B 2 208 ? 14.757 48.622 41.884 1.00 42.17 208 VAL B N 1
ATOM 3192 C CA . VAL B 2 208 ? 15.245 49.534 40.863 1.00 46.53 208 VAL B CA 1
ATOM 3193 C C . VAL B 2 208 ? 16.771 49.656 40.871 1.00 51.07 208 VAL B C 1
ATOM 3194 O O . VAL B 2 208 ? 17.377 49.900 41.915 1.00 50.17 208 VAL B O 1
ATOM 3198 N N . GLN B 2 209 ? 17.384 49.458 39.703 1.00 50.82 209 GLN B N 1
ATOM 3199 C CA . GLN B 2 209 ? 18.811 49.720 39.505 1.00 47.32 209 GLN B CA 1
ATOM 3200 C C . GLN B 2 209 ? 19.031 51.197 39.216 1.00 49.86 209 GLN B C 1
ATOM 3201 O O . GLN B 2 209 ? 18.469 51.740 38.267 1.00 52.43 209 GLN B O 1
ATOM 3207 N N . PHE B 2 210 ? 19.841 51.854 40.032 1.00 50.44 210 PHE B N 1
ATOM 3208 C CA . PHE B 2 210 ? 20.192 53.238 39.767 1.00 54.42 210 PHE B CA 1
ATOM 3209 C C . PHE B 2 210 ? 21.589 53.323 39.155 1.00 59.61 210 PHE B C 1
ATOM 3210 O O . PHE B 2 210 ? 22.443 52.485 39.440 1.00 60.73 210 PHE B O 1
ATOM 3218 N N . TYR B 2 211 ? 21.806 54.318 38.296 1.00 58.86 211 TYR B N 1
ATOM 3219 C CA . TYR B 2 211 ? 23.101 54.531 37.664 1.00 57.34 211 TYR B CA 1
ATOM 3220 C C . TYR B 2 211 ? 23.574 55.950 37.922 1.00 65.57 211 TYR B C 1
ATOM 3221 O O . TYR B 2 211 ? 23.112 56.900 37.284 1.00 64.46 211 TYR B O 1
ATOM 3230 N N . GLY B 2 212 ? 24.495 56.075 38.877 1.00 69.71 212 GLY B N 1
ATOM 3231 C CA . GLY B 2 212 ? 25.054 57.353 39.277 1.00 67.75 212 GLY B CA 1
ATOM 3232 C C . GLY B 2 212 ? 26.570 57.397 39.180 1.00 71.72 212 GLY B C 1
ATOM 3233 O O . GLY B 2 212 ? 27.147 56.977 38.174 1.00 75.12 212 GLY B O 1
ATOM 3234 N N . LEU B 2 213 ? 27.213 57.897 40.235 1.00 70.51 213 LEU B N 1
ATOM 3235 C CA . LEU B 2 213 ? 28.640 58.199 40.206 1.00 69.00 213 LEU B CA 1
ATOM 3236 C C . LEU B 2 213 ? 29.507 56.948 40.351 1.00 80.26 213 LEU B C 1
ATOM 3237 O O . LEU B 2 213 ? 29.008 55.867 40.695 1.00 77.17 213 LEU B O 1
ATOM 3242 N N . SER B 2 214 ? 30.805 57.105 40.078 1.00 84.45 214 SER B N 1
ATOM 3243 C CA . SER B 2 214 ? 31.769 56.003 40.137 1.00 87.09 214 SER B CA 1
ATOM 3244 C C . SER B 2 214 ? 32.631 56.082 41.399 1.00 89.98 214 SER B C 1
ATOM 3245 O O . SER B 2 214 ? 32.445 56.963 42.239 1.00 90.21 214 SER B O 1
ATOM 3248 N N . GLU B 2 215 ? 33.581 55.161 41.533 1.00 96.71 215 GLU B N 1
ATOM 3249 C CA . GLU B 2 215 ? 34.551 55.244 42.624 1.00 103.62 215 GLU B CA 1
ATOM 3250 C C . GLU B 2 215 ? 35.414 56.500 42.465 1.00 100.06 215 GLU B C 1
ATOM 3251 O O . GLU B 2 215 ? 35.721 57.191 43.443 1.00 93.47 215 GLU B O 1
ATOM 3257 N N . ASN B 2 216 ? 35.796 56.784 41.220 1.00 97.83 216 ASN B N 1
ATOM 3258 C CA . ASN B 2 216 ? 36.752 57.854 40.929 1.00 98.10 216 ASN B CA 1
ATOM 3259 C C . ASN B 2 216 ? 36.136 59.184 40.495 1.00 90.95 216 ASN B C 1
ATOM 3260 O O . ASN B 2 216 ? 36.833 60.068 39.991 1.00 86.22 216 ASN B O 1
ATOM 3265 N N . ASP B 2 217 ? 34.827 59.315 40.678 1.00 89.81 217 ASP B N 1
ATOM 3266 C CA . ASP B 2 217 ? 34.248 60.638 40.836 1.00 94.95 217 ASP B CA 1
ATOM 3267 C C . ASP B 2 217 ? 34.613 60.949 42.287 1.00 99.68 217 ASP B C 1
ATOM 3268 O O . ASP B 2 217 ? 34.900 60.030 43.061 1.00 100.90 217 ASP B O 1
ATOM 3273 N N . GLU B 2 218 ? 34.639 62.217 42.674 1.00 99.07 218 GLU B N 1
ATOM 3274 C CA . GLU B 2 218 ? 34.919 62.514 44.076 1.00 103.27 218 GLU B CA 1
ATOM 3275 C C . GLU B 2 218 ? 33.782 63.287 44.740 1.00 99.13 218 GLU B C 1
ATOM 3276 O O . GLU B 2 218 ? 33.236 64.235 44.172 1.00 92.72 218 GLU B O 1
ATOM 3282 N N . TRP B 2 219 ? 33.431 62.862 45.948 1.00 97.57 219 TRP B N 1
ATOM 3283 C CA . TRP B 2 219 ? 32.244 63.371 46.621 1.00 103.09 219 TRP B CA 1
ATOM 3284 C C . TRP B 2 219 ? 32.595 64.184 47.861 1.00 104.95 219 TRP B C 1
ATOM 3285 O O . TRP B 2 219 ? 33.210 63.672 48.803 1.00 96.96 219 TRP B O 1
ATOM 3296 N N . THR B 2 220 ? 32.185 65.452 47.846 1.00 109.37 220 THR B N 1
ATOM 3297 C CA . THR B 2 220 ? 32.434 66.374 48.954 1.00 112.61 220 THR B CA 1
ATOM 3298 C C . THR B 2 220 ? 31.392 66.296 50.085 1.00 110.55 220 THR B C 1
ATOM 3299 O O . THR B 2 220 ? 31.759 66.311 51.261 1.00 109.92 220 THR B O 1
ATOM 3303 N N . GLN B 2 221 ? 30.111 66.194 49.727 1.00 107.27 221 GLN B N 1
ATOM 3304 C CA . GLN B 2 221 ? 29.000 66.315 50.689 1.00 107.08 221 GLN B CA 1
ATOM 3305 C C . GLN B 2 221 ? 28.932 65.319 51.856 1.00 106.18 221 GLN B C 1
ATOM 3306 O O . GLN B 2 221 ? 29.496 64.220 51.812 1.00 107.20 221 GLN B O 1
ATOM 3312 N N . ASP B 2 222 ? 28.213 65.736 52.895 1.00 106.61 222 ASP B N 1
ATOM 3313 C CA . ASP B 2 222 ? 27.905 64.906 54.055 1.00 112.58 222 ASP B CA 1
ATOM 3314 C C . ASP B 2 222 ? 26.906 63.807 53.681 1.00 109.35 222 ASP B C 1
ATOM 3315 O O . ASP B 2 222 ? 27.083 62.636 54.030 1.00 106.19 222 ASP B O 1
ATOM 3320 N N . ARG B 2 223 ? 25.845 64.208 52.987 1.00 104.05 223 ARG B N 1
ATOM 3321 C CA . ARG B 2 223 ? 24.920 63.282 52.348 1.00 99.88 223 ARG B CA 1
ATOM 3322 C C . ARG B 2 223 ? 25.702 62.163 51.643 1.00 98.68 223 ARG B C 1
ATOM 3323 O O . ARG B 2 223 ? 26.711 62.435 50.998 1.00 103.80 223 ARG B O 1
ATOM 3331 N N . ALA B 2 224 ? 25.253 60.914 51.769 1.00 88.85 224 ALA B N 1
ATOM 3332 C CA . ALA B 2 224 ? 26.014 59.776 51.234 1.00 87.19 224 ALA B CA 1
ATOM 3333 C C . ALA B 2 224 ? 26.229 59.877 49.725 1.00 90.03 224 ALA B C 1
ATOM 3334 O O . ALA B 2 224 ? 25.444 60.523 49.029 1.00 92.23 224 ALA B O 1
ATOM 3336 N N . LYS B 2 225 ? 27.284 59.235 49.221 1.00 81.03 225 LYS B N 1
ATOM 3337 C CA . LYS B 2 225 ? 27.630 59.329 47.801 1.00 78.24 225 LYS B CA 1
ATOM 3338 C C . LYS B 2 225 ? 26.611 58.597 46.923 1.00 82.45 225 LYS B C 1
ATOM 3339 O O . LYS B 2 225 ? 26.361 57.403 47.120 1.00 81.76 225 LYS B O 1
ATOM 3345 N N . PRO B 2 226 ? 26.019 59.314 45.947 1.00 78.31 226 PRO B N 1
ATOM 3346 C CA . PRO B 2 226 ? 24.983 58.751 45.077 1.00 70.94 226 PRO B CA 1
ATOM 3347 C C . PRO B 2 226 ? 25.594 57.951 43.942 1.00 64.53 226 PRO B C 1
ATOM 3348 O O . PRO B 2 226 ? 25.733 58.463 42.837 1.00 68.67 226 PRO B O 1
ATOM 3352 N N . VAL B 2 227 ? 25.945 56.704 44.210 1.00 60.96 227 VAL B N 1
ATOM 3353 C CA . VAL B 2 227 ? 26.625 55.891 43.220 1.00 66.79 227 VAL B CA 1
ATOM 3354 C C . VAL B 2 227 ? 25.663 54.894 42.595 1.00 64.45 227 VAL B C 1
ATOM 3355 O O . VAL B 2 227 ? 24.583 54.650 43.127 1.00 61.44 227 VAL B O 1
ATOM 3359 N N . THR B 2 228 ? 26.056 54.317 41.463 1.00 63.66 228 THR B N 1
ATOM 3360 C CA . THR B 2 228 ? 25.277 53.237 40.877 1.00 59.84 228 THR B CA 1
ATOM 3361 C C . THR B 2 228 ? 24.988 52.181 41.956 1.00 59.72 228 THR B C 1
ATOM 3362 O O . THR B 2 228 ? 25.894 51.672 42.607 1.00 58.47 228 THR B O 1
ATOM 3366 N N . GLN B 2 229 ? 23.713 51.878 42.165 1.00 64.75 229 GLN B N 1
ATOM 3367 C CA . GLN B 2 229 ? 23.321 51.006 43.267 1.00 64.65 229 GLN B CA 1
ATOM 3368 C C . GLN B 2 229 ? 21.971 50.316 43.043 1.00 59.72 229 GLN B C 1
ATOM 3369 O O . GLN B 2 229 ? 21.360 50.431 41.982 1.00 55.62 229 GLN B O 1
ATOM 3375 N N . ILE B 2 230 ? 21.524 49.593 44.061 1.00 56.89 230 ILE B N 1
ATOM 3376 C CA . ILE B 2 230 ? 20.228 48.946 44.051 1.00 52.97 230 ILE B CA 1
ATOM 3377 C C . ILE B 2 230 ? 19.451 49.334 45.301 1.00 53.92 230 ILE B C 1
ATOM 3378 O O . ILE B 2 230 ? 19.890 49.064 46.423 1.00 52.64 230 ILE B O 1
ATOM 3383 N N . VAL B 2 231 ? 18.299 49.970 45.102 1.00 52.39 231 VAL B N 1
ATOM 3384 C CA . VAL B 2 231 ? 17.361 50.218 46.191 1.00 53.99 231 VAL B CA 1
ATOM 3385 C C . VAL B 2 231 ? 16.188 49.259 46.043 1.00 52.22 231 VAL B C 1
ATOM 3386 O O . VAL B 2 231 ? 15.748 49.002 44.928 1.00 54.86 231 VAL B O 1
ATOM 3390 N N . SER B 2 232 ? 15.690 48.718 47.152 1.00 52.76 232 SER B N 1
ATOM 3391 C CA . SER B 2 232 ? 14.608 47.725 47.092 1.00 53.43 232 SER B CA 1
ATOM 3392 C C . SER B 2 232 ? 13.463 48.038 48.049 1.00 54.32 232 SER B C 1
ATOM 3393 O O . SER B 2 232 ? 13.630 48.820 48.993 1.00 53.61 232 SER B O 1
ATOM 3396 N N . ALA B 2 233 ? 12.304 47.426 47.792 1.00 52.89 233 ALA B N 1
ATOM 3397 C CA . ALA B 2 233 ? 11.188 47.411 48.737 1.00 47.54 233 ALA B CA 1
ATOM 3398 C C . ALA B 2 233 ? 10.499 46.056 48.612 1.00 54.17 233 ALA B C 1
ATOM 3399 O O . ALA B 2 233 ? 10.428 45.514 47.510 1.00 59.03 233 ALA B O 1
ATOM 3401 N N . GLU B 2 234 ? 10.013 45.491 49.719 1.00 53.73 234 GLU B N 1
ATOM 3402 C CA . GLU B 2 234 ? 9.371 44.169 49.649 1.00 56.70 234 GLU B CA 1
ATOM 3403 C C . GLU B 2 234 ? 7.994 44.076 50.331 1.00 61.33 234 GLU B C 1
ATOM 3404 O O . GLU B 2 234 ? 7.499 45.075 50.859 1.00 64.84 234 GLU B O 1
ATOM 3410 N N . ALA B 2 235 ? 7.382 42.885 50.301 1.00 54.21 235 ALA B N 1
ATOM 3411 C CA . ALA B 2 235 ? 6.051 42.660 50.881 1.00 55.69 235 ALA B CA 1
ATOM 3412 C C . ALA B 2 235 ? 5.616 41.175 50.849 1.00 56.87 235 ALA B C 1
ATOM 3413 O O . ALA B 2 235 ? 6.117 40.414 50.027 1.00 55.76 235 ALA B O 1
ATOM 3415 N N . TRP B 2 236 ? 4.680 40.786 51.728 1.00 55.55 236 TRP B N 1
ATOM 3416 C CA . TRP B 2 236 ? 4.186 39.396 51.859 1.00 56.26 236 TRP B CA 1
ATOM 3417 C C . TRP B 2 236 ? 2.630 39.284 51.814 1.00 63.22 236 TRP B C 1
ATOM 3418 O O . TRP B 2 236 ? 1.959 40.306 52.017 1.00 59.78 236 TRP B O 1
ATOM 3430 N N . GLY C 3 1 ? 29.820 52.627 -32.901 1.00 91.32 1 GLY C N 1
ATOM 3431 C CA . GLY C 3 1 ? 28.438 52.192 -33.023 1.00 82.70 1 GLY C CA 1
ATOM 3432 C C . GLY C 3 1 ? 27.885 51.859 -31.660 1.00 75.68 1 GLY C C 1
ATOM 3433 O O . GLY C 3 1 ? 26.916 52.480 -31.212 1.00 79.12 1 GLY C O 1
ATOM 3434 N N . PRO C 3 2 ? 28.494 50.859 -31.003 1.00 73.12 2 PRO C N 1
ATOM 3435 C CA . PRO C 3 2 ? 28.273 50.548 -29.590 1.00 72.45 2 PRO C CA 1
ATOM 3436 C C . PRO C 3 2 ? 29.011 51.561 -28.734 1.00 68.17 2 PRO C C 1
ATOM 3437 O O . PRO C 3 2 ? 29.692 52.426 -29.284 1.00 62.68 2 PRO C O 1
ATOM 3441 N N . HIS C 3 3 ? 28.859 51.464 -27.417 1.00 66.02 3 HIS C N 1
ATOM 3442 C CA . HIS C 3 3 ? 29.647 52.255 -26.477 1.00 60.41 3 HIS C CA 1
ATOM 3443 C C . HIS C 3 3 ? 29.762 51.505 -25.156 1.00 58.47 3 HIS C C 1
ATOM 3444 O O . HIS C 3 3 ? 29.208 50.423 -25.002 1.00 52.24 3 HIS C O 1
ATOM 3451 N N . SER C 3 4 ? 30.484 52.073 -24.200 1.00 59.57 4 SER C N 1
ATOM 3452 C CA . SER C 3 4 ? 30.836 51.316 -23.009 1.00 52.68 4 SER C CA 1
ATOM 3453 C C . SER C 3 4 ? 31.316 52.200 -21.885 1.00 49.53 4 SER C C 1
ATOM 3454 O O . SER C 3 4 ? 31.857 53.282 -22.108 1.00 50.99 4 SER C O 1
ATOM 3457 N N . LEU C 3 5 ? 31.133 51.710 -20.668 1.00 47.34 5 LEU C N 1
ATOM 3458 C CA . LEU C 3 5 ? 31.663 52.370 -19.487 1.00 45.32 5 LEU C CA 1
ATOM 3459 C C . LEU C 3 5 ? 32.238 51.310 -18.556 1.00 44.63 5 LEU C C 1
ATOM 3460 O O . LEU C 3 5 ? 31.497 50.515 -17.987 1.00 49.52 5 LEU C O 1
ATOM 3465 N N . ARG C 3 6 ? 33.558 51.291 -18.419 1.00 40.58 6 ARG C N 1
ATOM 3466 C CA . ARG C 3 6 ? 34.229 50.325 -17.576 1.00 37.98 6 ARG C CA 1
ATOM 3467 C C . ARG C 3 6 ? 35.021 51.020 -16.474 1.00 42.23 6 ARG C C 1
ATOM 3468 O O . ARG C 3 6 ? 35.570 52.114 -16.668 1.00 43.03 6 ARG C O 1
ATOM 3476 N N . TYR C 3 7 ? 35.081 50.381 -15.313 1.00 39.69 7 TYR C N 1
ATOM 3477 C CA . TYR C 3 7 ? 35.980 50.823 -14.255 1.00 39.63 7 TYR C CA 1
ATOM 3478 C C . TYR C 3 7 ? 37.066 49.798 -13.989 1.00 39.90 7 TYR C C 1
ATOM 3479 O O . TYR C 3 7 ? 36.800 48.600 -13.891 1.00 38.60 7 TYR C O 1
ATOM 3488 N N . PHE C 3 8 ? 38.295 50.294 -13.874 1.00 42.86 8 PHE C N 1
ATOM 3489 C CA . PHE C 3 8 ? 39.459 49.465 -13.611 1.00 39.69 8 PHE C CA 1
ATOM 3490 C C . PHE C 3 8 ? 39.934 49.694 -12.189 1.00 40.48 8 PHE C C 1
ATOM 3491 O O . PHE C 3 8 ? 40.252 50.815 -11.789 1.00 40.58 8 PHE C O 1
ATOM 3499 N N . VAL C 3 9 ? 39.963 48.624 -11.416 1.00 35.54 9 VAL C N 1
ATOM 3500 C CA . VAL C 3 9 ? 40.300 48.753 -10.024 1.00 38.39 9 VAL C CA 1
ATOM 3501 C C . VAL C 3 9 ? 41.591 48.004 -9.725 1.00 38.75 9 VAL C C 1
ATOM 3502 O O . VAL C 3 9 ? 41.780 46.859 -10.148 1.00 38.85 9 VAL C O 1
ATOM 3506 N N . THR C 3 10 ? 42.487 48.666 -9.003 1.00 36.87 10 THR C N 1
ATOM 3507 C CA . THR C 3 10 ? 43.768 48.069 -8.678 1.00 38.36 10 THR C CA 1
ATOM 3508 C C . THR C 3 10 ? 44.056 48.226 -7.221 1.00 37.78 10 THR C C 1
ATOM 3509 O O . THR C 3 10 ? 43.967 49.327 -6.681 1.00 41.12 10 THR C O 1
ATOM 3513 N N . ALA C 3 11 ? 44.441 47.134 -6.586 1.00 35.93 11 ALA C N 1
ATOM 3514 C CA . ALA C 3 11 ? 44.974 47.225 -5.242 1.00 41.80 11 ALA C CA 1
ATOM 3515 C C . ALA C 3 11 ? 46.339 46.537 -5.154 1.00 42.95 11 ALA C C 1
ATOM 3516 O O . ALA C 3 11 ? 46.489 45.378 -5.547 1.00 44.12 11 ALA C O 1
ATOM 3518 N N . VAL C 3 12 ? 47.339 47.256 -4.658 1.00 45.97 12 VAL C N 1
ATOM 3519 C CA . VAL C 3 12 ? 48.682 46.682 -4.506 1.00 48.01 12 VAL C CA 1
ATOM 3520 C C . VAL C 3 12 ? 49.276 46.909 -3.147 1.00 45.07 12 VAL C C 1
ATOM 3521 O O . VAL C 3 12 ? 49.495 48.046 -2.735 1.00 45.06 12 VAL C O 1
ATOM 3525 N N . SER C 3 13 ? 49.531 45.812 -2.454 1.00 45.44 13 SER C N 1
ATOM 3526 C CA . SER C 3 13 ? 50.205 45.877 -1.175 1.00 56.25 13 SER C CA 1
ATOM 3527 C C . SER C 3 13 ? 51.654 46.302 -1.396 1.00 63.81 13 SER C C 1
ATOM 3528 O O . SER C 3 13 ? 52.352 45.770 -2.261 1.00 58.39 13 SER C O 1
ATOM 3531 N N . ARG C 3 14 ? 52.098 47.292 -0.634 1.00 71.51 14 ARG C N 1
ATOM 3532 C CA . ARG C 3 14 ? 53.509 47.647 -0.635 1.00 67.30 14 ARG C CA 1
ATOM 3533 C C . ARG C 3 14 ? 54.087 47.387 0.746 1.00 73.76 14 ARG C C 1
ATOM 3534 O O . ARG C 3 14 ? 54.314 48.320 1.512 1.00 75.56 14 ARG C O 1
ATOM 3542 N N . PRO C 3 15 ? 54.291 46.102 1.080 1.00 78.06 15 PRO C N 1
ATOM 3543 C CA . PRO C 3 15 ? 54.872 45.742 2.374 1.00 81.78 15 PRO C CA 1
ATOM 3544 C C . PRO C 3 15 ? 56.397 45.649 2.275 1.00 81.33 15 PRO C C 1
ATOM 3545 O O . PRO C 3 15 ? 56.981 45.638 1.172 1.00 67.08 15 PRO C O 1
ATOM 3549 N N . GLY C 3 16 ? 57.030 45.577 3.441 1.00 81.85 16 GLY C N 1
ATOM 3550 C CA . GLY C 3 16 ? 56.307 45.582 4.706 1.00 81.99 16 GLY C CA 1
ATOM 3551 C C . GLY C 3 16 ? 56.017 46.985 5.216 1.00 90.09 16 GLY C C 1
ATOM 3552 O O . GLY C 3 16 ? 55.671 47.162 6.397 1.00 83.83 16 GLY C O 1
ATOM 3553 N N . LEU C 3 17 ? 56.162 47.981 4.330 1.00 90.95 17 LEU C N 1
ATOM 3554 C CA . LEU C 3 17 ? 55.938 49.398 4.689 1.00 94.09 17 LEU C CA 1
ATOM 3555 C C . LEU C 3 17 ? 54.495 49.913 4.456 1.00 89.38 17 LEU C C 1
ATOM 3556 O O . LEU C 3 17 ? 54.251 50.844 3.670 1.00 78.87 17 LEU C O 1
ATOM 3561 N N . GLY C 3 18 ? 53.554 49.271 5.147 1.00 80.34 18 GLY C N 1
ATOM 3562 C CA . GLY C 3 18 ? 52.217 49.796 5.325 1.00 77.82 18 GLY C CA 1
ATOM 3563 C C . GLY C 3 18 ? 51.222 49.757 4.178 1.00 79.87 18 GLY C C 1
ATOM 3564 O O . GLY C 3 18 ? 51.168 48.817 3.363 1.00 73.18 18 GLY C O 1
ATOM 3565 N N . GLU C 3 19 ? 50.428 50.822 4.129 1.00 75.36 19 GLU C N 1
ATOM 3566 C CA . GLU C 3 19 ? 49.178 50.846 3.384 1.00 72.32 19 GLU C CA 1
ATOM 3567 C C . GLU C 3 19 ? 49.331 50.574 1.902 1.00 69.36 19 GLU C C 1
ATOM 3568 O O . GLU C 3 19 ? 50.131 51.230 1.234 1.00 68.08 19 GLU C O 1
ATOM 3574 N N . PRO C 3 20 ? 48.549 49.599 1.393 1.00 69.07 20 PRO C N 1
ATOM 3575 C CA . PRO C 3 20 ? 48.439 49.237 -0.027 1.00 58.35 20 PRO C CA 1
ATOM 3576 C C . PRO C 3 20 ? 48.069 50.440 -0.856 1.00 50.13 20 PRO C C 1
ATOM 3577 O O . PRO C 3 20 ? 47.609 51.445 -0.311 1.00 47.53 20 PRO C O 1
ATOM 3581 N N . ARG C 3 21 ? 48.293 50.345 -2.157 1.00 47.09 21 ARG C N 1
ATOM 3582 C CA . ARG C 3 21 ? 47.921 51.431 -3.043 1.00 51.63 21 ARG C CA 1
ATOM 3583 C C . ARG C 3 21 ? 46.598 51.138 -3.755 1.00 50.32 21 ARG C C 1
ATOM 3584 O O . ARG C 3 21 ? 46.419 50.088 -4.405 1.00 43.56 21 ARG C O 1
ATOM 3592 N N . TYR C 3 22 ? 45.671 52.080 -3.634 1.00 45.90 22 TYR C N 1
ATOM 3593 C CA . TYR C 3 22 ? 44.359 51.900 -4.223 1.00 45.64 22 TYR C CA 1
ATOM 3594 C C . TYR C 3 22 ? 44.120 52.780 -5.445 1.00 41.60 22 TYR C C 1
ATOM 3595 O O . TYR C 3 22 ? 44.199 54.002 -5.372 1.00 41.55 22 TYR C O 1
ATOM 3604 N N . MET C 3 23 ? 43.816 52.146 -6.570 1.00 38.97 23 MET C N 1
ATOM 3605 C CA . MET C 3 23 ? 43.628 52.885 -7.807 1.00 42.78 23 MET C CA 1
ATOM 3606 C C . MET C 3 23 ? 42.344 52.575 -8.545 1.00 43.05 23 MET C C 1
ATOM 3607 O O . MET C 3 23 ? 42.125 51.429 -8.940 1.00 46.50 23 MET C O 1
ATOM 3612 N N . GLU C 3 24 ? 41.499 53.585 -8.742 1.00 35.24 24 GLU C N 1
ATOM 3613 C CA . GLU C 3 24 ? 40.283 53.387 -9.533 1.00 39.50 24 GLU C CA 1
ATOM 3614 C C . GLU C 3 24 ? 40.307 54.312 -10.722 1.00 42.84 24 GLU C C 1
ATOM 3615 O O . GLU C 3 24 ? 40.692 55.471 -10.606 1.00 46.52 24 GLU C O 1
ATOM 3621 N N . VAL C 3 25 ? 39.894 53.803 -11.872 1.00 42.33 25 VAL C N 1
ATOM 3622 C CA . VAL C 3 25 ? 40.035 54.537 -13.120 1.00 42.17 25 VAL C CA 1
ATOM 3623 C C . VAL C 3 25 ? 38.869 54.221 -14.022 1.00 41.16 25 VAL C C 1
ATOM 3624 O O . VAL C 3 25 ? 38.678 53.068 -14.399 1.00 42.82 25 VAL C O 1
ATOM 3628 N N . GLY C 3 26 ? 38.094 55.229 -14.387 1.00 37.21 26 GLY C N 1
ATOM 3629 C CA . GLY C 3 26 ? 36.928 54.971 -15.199 1.00 44.86 26 GLY C CA 1
ATOM 3630 C C . GLY C 3 26 ? 37.215 55.300 -16.638 1.00 43.52 26 GLY C C 1
ATOM 3631 O O . GLY C 3 26 ? 37.911 56.266 -16.896 1.00 41.99 26 GLY C O 1
ATOM 3632 N N . TYR C 3 27 ? 36.671 54.517 -17.569 1.00 42.83 27 TYR C N 1
ATOM 3633 C CA . TYR C 3 27 ? 36.844 54.799 -18.993 1.00 44.16 27 TYR C CA 1
ATOM 3634 C C . TYR C 3 27 ? 35.524 54.716 -19.724 1.00 46.51 27 TYR C C 1
ATOM 3635 O O . TYR C 3 27 ? 34.865 53.674 -19.702 1.00 49.87 27 TYR C O 1
ATOM 3644 N N . VAL C 3 28 ? 35.133 55.775 -20.415 1.00 48.47 28 VAL C N 1
ATOM 3645 C CA . VAL C 3 28 ? 34.026 55.607 -21.351 1.00 51.25 28 VAL C CA 1
ATOM 3646 C C . VAL C 3 28 ? 34.576 55.510 -22.757 1.00 53.27 28 VAL C C 1
ATOM 3647 O O . VAL C 3 28 ? 35.473 56.265 -23.136 1.00 51.26 28 VAL C O 1
ATOM 3651 N N . ASP C 3 29 ? 34.050 54.549 -23.508 1.00 55.63 29 ASP C N 1
ATOM 3652 C CA . ASP C 3 29 ? 34.555 54.246 -24.839 1.00 60.24 29 ASP C CA 1
ATOM 3653 C C . ASP C 3 29 ? 36.077 54.165 -24.858 1.00 57.61 29 ASP C C 1
ATOM 3654 O O . ASP C 3 29 ? 36.739 54.686 -25.758 1.00 59.49 29 ASP C O 1
ATOM 3659 N N . ASP C 3 30 ? 36.619 53.516 -23.840 1.00 55.78 30 ASP C N 1
ATOM 3660 C CA . ASP C 3 30 ? 38.050 53.275 -23.758 1.00 60.19 30 ASP C CA 1
ATOM 3661 C C . ASP C 3 30 ? 38.901 54.547 -23.649 1.00 59.58 30 ASP C C 1
ATOM 3662 O O . ASP C 3 30 ? 40.099 54.523 -23.935 1.00 53.48 30 ASP C O 1
ATOM 3667 N N . THR C 3 31 ? 38.285 55.647 -23.220 1.00 58.16 31 THR C N 1
ATOM 3668 C CA . THR C 3 31 ? 39.033 56.865 -22.919 1.00 53.64 31 THR C CA 1
ATOM 3669 C C . THR C 3 31 ? 38.829 57.265 -21.453 1.00 53.34 31 THR C C 1
ATOM 3670 O O . THR C 3 31 ? 37.699 57.442 -20.982 1.00 55.16 31 THR C O 1
ATOM 3674 N N . GLU C 3 32 ? 39.932 57.381 -20.730 1.00 48.45 32 GLU C N 1
ATOM 3675 C CA . GLU C 3 32 ? 39.886 57.703 -19.317 1.00 48.05 32 GLU C CA 1
ATOM 3676 C C . GLU C 3 32 ? 39.085 58.980 -19.103 1.00 52.67 32 GLU C C 1
ATOM 3677 O O . GLU C 3 32 ? 39.134 59.884 -19.931 1.00 56.75 32 GLU C O 1
ATOM 3683 N N . PHE C 3 33 ? 38.336 59.056 -18.006 1.00 50.53 33 PHE C N 1
ATOM 3684 C CA . PHE C 3 33 ? 37.609 60.281 -17.692 1.00 51.62 33 PHE C CA 1
ATOM 3685 C C . PHE C 3 33 ? 37.508 60.596 -16.194 1.00 55.48 33 PHE C C 1
ATOM 3686 O O . PHE C 3 33 ? 37.252 61.740 -15.815 1.00 59.15 33 PHE C O 1
ATOM 3694 N N . VAL C 3 34 ? 37.710 59.592 -15.346 1.00 50.81 34 VAL C N 1
ATOM 3695 C CA . VAL C 3 34 ? 37.717 59.811 -13.904 1.00 46.16 34 VAL C CA 1
ATOM 3696 C C . VAL C 3 34 ? 38.765 58.920 -13.291 1.00 45.83 34 VAL C C 1
ATOM 3697 O O . VAL C 3 34 ? 39.016 57.827 -13.787 1.00 48.45 34 VAL C O 1
ATOM 3701 N N . ARG C 3 35 ? 39.380 59.377 -12.210 1.00 47.73 35 ARG C N 1
ATOM 3702 C CA . ARG C 3 35 ? 40.452 58.611 -11.589 1.00 44.05 35 ARG C CA 1
ATOM 3703 C C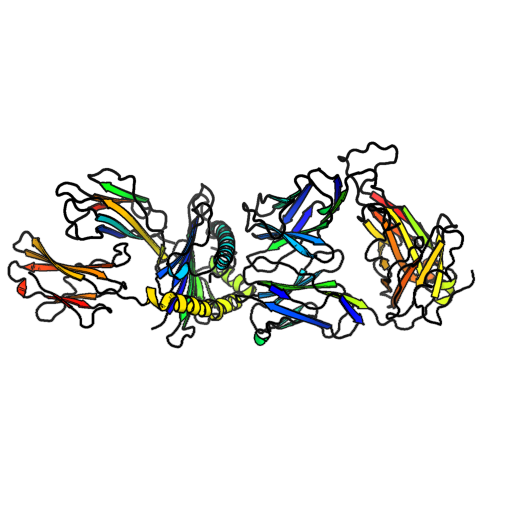 . ARG C 3 35 ? 40.528 58.859 -10.092 1.00 47.29 35 ARG C C 1
ATOM 3704 O O . ARG C 3 35 ? 40.153 59.928 -9.597 1.00 52.73 35 ARG C O 1
ATOM 3712 N N . PHE C 3 36 ? 41.015 57.854 -9.378 1.00 39.52 36 PHE C N 1
ATOM 3713 C CA . PHE C 3 36 ? 41.157 57.924 -7.932 1.00 45.70 36 PHE C CA 1
ATOM 3714 C C . PHE C 3 36 ? 42.428 57.201 -7.487 1.00 51.34 36 PHE C C 1
ATOM 3715 O O . PHE C 3 36 ? 42.656 56.024 -7.831 1.00 50.54 36 PHE C O 1
ATOM 3723 N N . ASP C 3 37 ? 43.246 57.921 -6.716 1.00 54.14 37 ASP C N 1
ATOM 3724 C CA . ASP C 3 37 ? 44.572 57.470 -6.300 1.00 50.94 37 ASP C CA 1
ATOM 3725 C C . ASP C 3 37 ? 44.698 57.622 -4.791 1.00 50.46 37 ASP C C 1
ATOM 3726 O O . ASP C 3 37 ? 44.597 58.725 -4.274 1.00 55.54 37 ASP C O 1
ATOM 3731 N N . SER C 3 38 ? 44.901 56.521 -4.079 1.00 50.79 38 SER C N 1
ATOM 3732 C CA . SER C 3 38 ? 45.039 56.579 -2.624 1.00 55.20 38 SER C CA 1
ATOM 3733 C C . SER C 3 38 ? 46.287 57.361 -2.233 1.00 62.62 38 SER C C 1
ATOM 3734 O O . SER C 3 38 ? 46.422 57.822 -1.094 1.00 58.10 38 SER C O 1
ATOM 3737 N N . ASP C 3 39 ? 47.184 57.514 -3.206 1.00 65.94 39 ASP C N 1
ATOM 3738 C CA . ASP C 3 39 ? 48.552 57.960 -2.970 1.00 65.05 39 ASP C CA 1
ATOM 3739 C C . ASP C 3 39 ? 48.727 59.485 -2.946 1.00 65.15 39 ASP C C 1
ATOM 3740 O O . ASP C 3 39 ? 49.703 59.985 -2.385 1.00 77.01 39 ASP C O 1
ATOM 3745 N N . ALA C 3 40 ? 47.808 60.230 -3.551 1.00 61.04 40 ALA C N 1
ATOM 3746 C CA . ALA C 3 40 ? 47.820 61.685 -3.389 1.00 68.52 40 ALA C CA 1
ATOM 3747 C C . ALA C 3 40 ? 47.452 62.025 -1.950 1.00 70.70 40 ALA C C 1
ATOM 3748 O O . ALA C 3 40 ? 46.850 61.213 -1.254 1.00 70.69 40 ALA C O 1
ATOM 3750 N N . GLU C 3 41 ? 47.824 63.207 -1.479 1.00 75.02 41 GLU C N 1
ATOM 3751 C CA . GLU C 3 41 ? 47.199 63.673 -0.257 1.00 81.66 41 GLU C CA 1
ATOM 3752 C C . GLU C 3 41 ? 45.974 64.419 -0.721 1.00 84.60 41 GLU C C 1
ATOM 3753 O O . GLU C 3 41 ? 45.939 64.920 -1.857 1.00 74.00 41 GLU C O 1
ATOM 3759 N N . ASN C 3 42 ? 44.977 64.475 0.164 1.00 93.21 42 ASN C N 1
ATOM 3760 C CA . ASN C 3 42 ? 43.611 64.853 -0.195 1.00 87.33 42 ASN C CA 1
ATOM 3761 C C . ASN C 3 42 ? 43.067 63.938 -1.297 1.00 81.22 42 ASN C C 1
ATOM 3762 O O . ASN C 3 42 ? 42.670 64.420 -2.373 1.00 77.19 42 ASN C O 1
ATOM 3767 N N . PRO C 3 43 ? 43.071 62.611 -1.037 1.00 73.24 43 PRO C N 1
ATOM 3768 C CA . PRO C 3 43 ? 42.647 61.616 -2.027 1.00 65.97 43 PRO C CA 1
ATOM 3769 C C . PRO C 3 43 ? 41.160 61.778 -2.312 1.00 67.99 43 PRO C C 1
ATOM 3770 O O . PRO C 3 43 ? 40.340 61.803 -1.382 1.00 67.82 43 PRO C O 1
ATOM 3774 N N . ARG C 3 44 ? 40.824 61.897 -3.592 1.00 59.86 44 ARG C N 1
ATOM 3775 C CA . ARG C 3 44 ? 39.497 62.314 -3.994 1.00 57.86 44 ARG C CA 1
ATOM 3776 C C . ARG C 3 44 ? 39.265 61.887 -5.441 1.00 61.86 44 ARG C C 1
ATOM 3777 O O . ARG C 3 44 ? 40.221 61.634 -6.170 1.00 62.55 44 ARG C O 1
ATOM 3785 N N . TYR C 3 45 ? 38.006 61.782 -5.858 1.00 57.23 45 TYR C N 1
ATOM 3786 C CA . TYR C 3 45 ? 37.704 61.424 -7.240 1.00 56.44 45 TYR C CA 1
ATOM 3787 C C . TYR C 3 45 ? 37.932 62.649 -8.121 1.00 63.96 45 TYR C C 1
ATOM 3788 O O . TYR C 3 45 ? 37.301 63.692 -7.921 1.00 65.05 45 TYR C O 1
ATOM 3797 N N . GLU C 3 46 ? 38.850 62.526 -9.080 1.00 64.00 46 GLU C N 1
ATOM 3798 C CA . GLU C 3 46 ? 39.191 63.635 -9.970 1.00 59.91 46 GLU C CA 1
ATOM 3799 C C . GLU C 3 46 ? 38.659 63.394 -11.369 1.00 60.84 46 GLU C C 1
ATOM 3800 O O . GLU C 3 46 ? 38.598 62.250 -11.822 1.00 60.94 46 GLU C O 1
ATOM 3806 N N . PRO C 3 47 ? 38.294 64.478 -12.070 1.00 62.02 47 PRO C N 1
ATOM 3807 C CA . PRO C 3 47 ? 37.925 64.436 -13.488 1.00 58.86 47 PRO C CA 1
ATOM 3808 C C . PRO C 3 47 ? 39.186 64.385 -14.320 1.00 60.15 47 PRO C C 1
ATOM 3809 O O . PRO C 3 47 ? 40.196 64.938 -13.883 1.00 63.26 47 PRO C O 1
ATOM 3813 N N . ARG C 3 48 ? 39.140 63.735 -15.480 1.00 59.15 48 ARG C N 1
ATOM 3814 C CA . ARG C 3 48 ? 40.309 63.664 -16.360 1.00 61.83 48 ARG C CA 1
ATOM 3815 C C . ARG C 3 48 ? 39.905 63.879 -17.800 1.00 59.24 48 ARG C C 1
ATOM 3816 O O . ARG C 3 48 ? 40.554 63.404 -18.729 1.00 57.85 48 ARG C O 1
ATOM 3824 N N . ALA C 3 49 ? 38.802 64.590 -17.956 1.00 56.33 49 ALA C N 1
ATOM 3825 C CA . ALA C 3 49 ? 38.350 65.064 -19.238 1.00 60.41 49 ALA C CA 1
ATOM 3826 C C . ALA C 3 49 ? 37.667 66.359 -18.879 1.00 72.76 49 ALA C C 1
ATOM 3827 O O . ALA C 3 49 ? 37.023 66.448 -17.836 1.00 69.21 49 ALA C O 1
ATOM 3829 N N . ARG C 3 50 ? 37.823 67.382 -19.706 1.00 78.15 50 ARG C N 1
ATOM 3830 C CA . ARG C 3 50 ? 37.225 68.665 -19.367 1.00 77.82 50 ARG C CA 1
ATOM 3831 C C . ARG C 3 50 ? 35.700 68.621 -19.334 1.00 70.95 50 ARG C C 1
ATOM 3832 O O . ARG C 3 50 ? 35.074 69.246 -18.482 1.00 70.15 50 ARG C O 1
ATOM 3840 N N . TRP C 3 51 ? 35.097 67.868 -20.240 1.00 66.98 51 TRP C N 1
ATOM 3841 C CA . TRP C 3 51 ? 33.645 67.804 -20.260 1.00 68.27 51 TRP C CA 1
ATOM 3842 C C . TRP C 3 51 ? 33.110 67.243 -18.952 1.00 70.80 51 TRP C C 1
ATOM 3843 O O . TRP C 3 51 ? 31.912 67.311 -18.691 1.00 73.34 51 TRP C O 1
ATOM 3854 N N . MET C 3 52 ? 33.999 66.690 -18.130 1.00 72.14 52 MET C N 1
ATOM 3855 C CA . MET C 3 52 ? 33.587 66.123 -16.849 1.00 68.58 52 MET C CA 1
ATOM 3856 C C . MET C 3 52 ? 33.629 67.152 -15.731 1.00 69.87 52 MET C C 1
ATOM 3857 O O . MET C 3 52 ? 33.052 66.926 -14.673 1.00 73.70 52 MET C O 1
ATOM 3862 N N . GLU C 3 53 ? 34.315 68.272 -15.954 1.00 76.69 53 GLU C N 1
ATOM 3863 C CA . GLU C 3 53 ? 34.306 69.363 -14.980 1.00 73.43 53 GLU C CA 1
ATOM 3864 C C . GLU C 3 53 ? 32.878 69.852 -14.846 1.00 66.41 53 GLU C C 1
ATOM 3865 O O . GLU C 3 53 ? 32.472 70.344 -13.797 1.00 65.82 53 GLU C O 1
ATOM 3871 N N . GLN C 3 54 ? 32.120 69.676 -15.921 1.00 64.89 54 GLN C N 1
ATOM 3872 C CA . GLN C 3 54 ? 30.701 70.000 -15.943 1.00 70.77 54 GLN C CA 1
ATOM 3873 C C . GLN C 3 54 ? 29.866 69.410 -14.789 1.00 69.08 54 GLN C C 1
ATOM 3874 O O . GLN C 3 54 ? 28.794 69.923 -14.484 1.00 65.27 54 GLN C O 1
ATOM 3880 N N . GLU C 3 55 ? 30.347 68.341 -14.156 1.00 76.35 55 GLU C N 1
ATOM 3881 C CA . GLU C 3 55 ? 29.616 67.689 -13.060 1.00 70.99 55 GLU C CA 1
ATOM 3882 C C . GLU C 3 55 ? 29.764 68.483 -11.778 1.00 64.12 55 GLU C C 1
ATOM 3883 O O . GLU C 3 55 ? 30.831 69.043 -11.514 1.00 59.65 55 GLU C O 1
ATOM 3889 N N . GLY C 3 56 ? 28.698 68.505 -10.982 1.00 55.39 56 GLY C N 1
ATOM 3890 C CA . GLY C 3 56 ? 28.650 69.303 -9.769 1.00 63.41 56 GLY C CA 1
ATOM 3891 C C . GLY C 3 56 ? 29.662 68.919 -8.713 1.00 67.84 56 GLY C C 1
ATOM 3892 O O . GLY C 3 56 ? 30.545 68.116 -8.976 1.00 68.05 56 GLY C O 1
ATOM 3893 N N . PRO C 3 57 ? 29.542 69.496 -7.504 1.00 71.62 57 PRO C N 1
ATOM 3894 C CA . PRO C 3 57 ? 30.479 69.240 -6.408 1.00 73.35 57 PRO C CA 1
ATOM 3895 C C . PRO C 3 57 ? 29.954 68.069 -5.595 1.00 72.66 57 PRO C C 1
ATOM 3896 O O . PRO C 3 57 ? 30.674 67.390 -4.852 1.00 71.12 57 PRO C O 1
ATOM 3900 N N . GLU C 3 58 ? 28.662 67.837 -5.765 1.00 71.57 58 GLU C N 1
ATOM 3901 C CA . GLU C 3 58 ? 27.967 66.836 -4.999 1.00 74.81 58 GLU C CA 1
ATOM 3902 C C . GLU C 3 58 ? 28.099 65.504 -5.707 1.00 74.29 58 GLU C C 1
ATOM 3903 O O . GLU C 3 58 ? 27.788 64.459 -5.143 1.00 75.99 58 GLU C O 1
ATOM 3909 N N . TYR C 3 59 ? 28.556 65.550 -6.952 1.00 67.70 59 TYR C N 1
ATOM 3910 C CA . TYR C 3 59 ? 28.854 64.341 -7.689 1.00 61.12 59 TYR C CA 1
ATOM 3911 C C . TYR C 3 59 ? 30.152 63.768 -7.145 1.00 61.94 59 TYR C C 1
ATOM 3912 O O . TYR C 3 59 ? 30.225 62.595 -6.794 1.00 58.29 59 TYR C O 1
ATOM 3921 N N . TRP C 3 60 ? 31.173 64.608 -7.051 1.00 58.86 60 TRP C N 1
ATOM 3922 C CA . TRP C 3 60 ? 32.479 64.135 -6.634 1.00 59.25 60 TRP C CA 1
ATOM 3923 C C . TRP C 3 60 ? 32.457 63.662 -5.194 1.00 62.96 60 TRP C C 1
ATOM 3924 O O . TRP C 3 60 ? 33.149 62.704 -4.846 1.00 60.68 60 TRP C O 1
ATOM 3935 N N . GLU C 3 61 ? 31.668 64.318 -4.348 1.00 64.26 61 GLU C N 1
ATOM 3936 C CA . GLU C 3 61 ? 31.596 63.883 -2.958 1.00 63.73 61 GLU C CA 1
ATOM 3937 C C . GLU C 3 61 ? 31.071 62.461 -2.896 1.00 57.35 61 GLU C C 1
ATOM 3938 O O . GLU C 3 61 ? 31.521 61.637 -2.101 1.00 50.95 61 GLU C O 1
ATOM 3944 N N . ARG C 3 62 ? 30.119 62.185 -3.770 1.00 58.40 62 ARG C N 1
ATOM 3945 C CA . ARG C 3 62 ? 29.422 60.918 -3.773 1.00 57.52 62 ARG C CA 1
ATOM 3946 C C . ARG C 3 62 ? 30.364 59.784 -4.175 1.00 56.73 62 ARG C C 1
ATOM 3947 O O . ARG C 3 62 ? 30.433 58.744 -3.510 1.00 49.29 62 ARG C O 1
ATOM 3955 N N . GLU C 3 63 ? 31.079 59.991 -5.277 1.00 55.56 63 GLU C N 1
ATOM 3956 C CA . GLU C 3 63 ? 31.980 58.980 -5.811 1.00 49.90 63 GLU C CA 1
ATOM 3957 C C . GLU C 3 63 ? 33.207 58.768 -4.923 1.00 51.19 63 GLU C C 1
ATOM 3958 O O . GLU C 3 63 ? 33.665 57.638 -4.755 1.00 50.98 63 GLU C O 1
ATOM 3964 N N . THR C 3 64 ? 33.742 59.839 -4.347 1.00 48.90 64 THR C N 1
ATOM 3965 C CA . THR C 3 64 ? 34.851 59.689 -3.419 1.00 45.18 64 THR C CA 1
ATOM 3966 C C . THR C 3 64 ? 34.493 58.718 -2.303 1.00 47.92 64 THR C C 1
ATOM 3967 O O . THR C 3 64 ? 35.189 57.713 -2.083 1.00 44.25 64 THR C O 1
ATOM 3971 N N . GLN C 3 65 ? 33.406 59.038 -1.599 1.00 48.58 65 GLN C N 1
ATOM 3972 C CA . GLN C 3 65 ? 32.852 58.189 -0.545 1.00 42.60 65 GLN C CA 1
ATOM 3973 C C . GLN C 3 65 ? 32.908 56.709 -0.906 1.00 42.43 65 GLN C C 1
ATOM 3974 O O . GLN C 3 65 ? 33.455 55.899 -0.164 1.00 42.20 65 GLN C O 1
ATOM 3980 N N . LYS C 3 66 ? 32.324 56.361 -2.047 1.00 42.23 66 LYS C N 1
ATOM 3981 C CA . LYS C 3 66 ? 32.261 54.976 -2.479 1.00 37.60 66 LYS C CA 1
ATOM 3982 C C . LYS C 3 66 ? 33.663 54.464 -2.690 1.00 39.57 66 LYS C C 1
ATOM 3983 O O . LYS C 3 66 ? 34.016 53.389 -2.216 1.00 43.34 66 LYS C O 1
ATOM 3989 N N . ALA C 3 67 ? 34.478 55.244 -3.385 1.00 42.86 67 ALA C N 1
ATOM 3990 C CA . ALA C 3 67 ? 35.876 54.882 -3.570 1.00 40.18 67 ALA C CA 1
ATOM 3991 C C . ALA C 3 67 ? 36.525 54.572 -2.232 1.00 38.09 67 ALA C C 1
ATOM 3992 O O . ALA C 3 67 ? 37.118 53.512 -2.051 1.00 37.66 67 ALA C O 1
ATOM 3994 N N . LYS C 3 68 ? 36.409 55.505 -1.293 1.00 40.12 68 LYS C N 1
ATOM 3995 C CA . LYS C 3 68 ? 36.982 55.324 0.040 1.00 39.68 68 LYS C CA 1
ATOM 3996 C C . LYS C 3 68 ? 36.637 53.955 0.609 1.00 38.80 68 LYS C C 1
ATOM 3997 O O . LYS C 3 68 ? 37.517 53.217 1.053 1.00 41.88 68 LYS C O 1
ATOM 4003 N N . GLY C 3 69 ? 35.356 53.611 0.567 1.00 36.79 69 GLY C N 1
ATOM 4004 C CA . GLY C 3 69 ? 34.892 52.329 1.068 1.00 36.76 69 GLY C CA 1
ATOM 4005 C C . GLY C 3 69 ? 35.443 51.146 0.308 1.00 31.40 69 GLY C C 1
ATOM 4006 O O . GLY C 3 69 ? 35.954 50.200 0.895 1.00 28.68 69 GLY C O 1
ATOM 4007 N N . ASN C 3 70 ? 35.330 51.193 -1.008 1.00 31.83 70 ASN C N 1
ATOM 4008 C CA . ASN C 3 70 ? 35.934 50.168 -1.832 1.00 35.97 70 ASN C CA 1
ATOM 4009 C C . ASN C 3 70 ? 37.374 49.913 -1.432 1.00 36.13 70 ASN C C 1
ATOM 4010 O O . ASN C 3 70 ? 37.798 48.772 -1.293 1.00 35.10 70 ASN C O 1
ATOM 4015 N N . GLU C 3 71 ? 38.123 50.991 -1.246 1.00 36.05 71 GLU C N 1
ATOM 4016 C CA . GLU C 3 71 ? 39.517 50.889 -0.859 1.00 38.93 71 GLU C CA 1
ATOM 4017 C C . GLU C 3 71 ? 39.688 50.029 0.380 1.00 37.38 71 GLU C C 1
ATOM 4018 O O . GLU C 3 71 ? 40.528 49.134 0.437 1.00 36.15 71 GLU C O 1
ATOM 4024 N N . GLN C 3 72 ? 38.881 50.321 1.383 1.00 36.80 72 GLN C N 1
ATOM 4025 C CA . GLN C 3 72 ? 38.939 49.608 2.641 1.00 34.45 72 GLN C CA 1
ATOM 4026 C C . GLN C 3 72 ? 38.613 48.120 2.457 1.00 35.31 72 GLN C C 1
ATOM 4027 O O . GLN C 3 72 ? 39.052 47.253 3.219 1.00 33.23 72 GLN C O 1
ATOM 4033 N N . SER C 3 73 ? 37.823 47.833 1.435 1.00 33.79 73 SER C N 1
ATOM 4034 C CA . SER C 3 73 ? 37.377 46.487 1.202 1.00 31.81 73 SER C CA 1
ATOM 4035 C C . SER C 3 73 ? 38.503 45.661 0.654 1.00 34.51 73 SER C C 1
ATOM 4036 O O . SER C 3 73 ? 38.708 44.539 1.082 1.00 37.85 73 SER C O 1
ATOM 4039 N N . PHE C 3 74 ? 39.236 46.228 -0.295 1.00 36.85 74 PHE C N 1
ATOM 4040 C CA . PHE C 3 74 ? 40.389 45.554 -0.881 1.00 38.81 74 PHE C CA 1
ATOM 4041 C C . PHE C 3 74 ? 41.574 45.502 0.067 1.00 38.35 74 PHE C C 1
ATOM 4042 O O . PHE C 3 74 ? 42.321 44.526 0.078 1.00 37.31 74 PHE C O 1
ATOM 4050 N N . ARG C 3 75 ? 41.718 46.535 0.887 1.00 38.20 75 ARG C N 1
ATOM 4051 C CA . ARG C 3 75 ? 42.761 46.547 1.899 1.00 37.07 75 ARG C CA 1
ATOM 4052 C C . ARG C 3 75 ? 42.761 45.265 2.694 1.00 38.07 75 ARG C C 1
ATOM 4053 O O . ARG C 3 75 ? 43.825 44.725 2.992 1.00 46.88 75 ARG C O 1
ATOM 4061 N N . VAL C 3 76 ? 41.584 44.755 3.036 1.00 36.09 76 VAL C N 1
ATOM 4062 C CA . VAL C 3 76 ? 41.573 43.510 3.791 1.00 41.72 76 VAL C CA 1
ATOM 4063 C C . VAL C 3 76 ? 41.571 42.288 2.889 1.00 44.17 76 VAL C C 1
ATOM 4064 O O . VAL C 3 76 ? 42.208 41.295 3.210 1.00 47.23 76 VAL C O 1
ATOM 4068 N N . ASP C 3 77 ? 40.889 42.345 1.755 1.00 40.48 77 ASP C N 1
ATOM 4069 C CA . ASP C 3 77 ? 40.967 41.205 0.862 1.00 40.43 77 ASP C CA 1
ATOM 4070 C C . ASP C 3 77 ? 42.440 40.888 0.559 1.00 45.84 77 ASP C C 1
ATOM 4071 O O . ASP C 3 77 ? 42.839 39.730 0.600 1.00 50.00 77 ASP C O 1
ATOM 4076 N N . LEU C 3 78 ? 43.260 41.901 0.284 1.00 44.76 78 LEU C N 1
ATOM 4077 C CA . LEU C 3 78 ? 44.691 41.648 0.031 1.00 48.86 78 LEU C CA 1
ATOM 4078 C C . LEU C 3 78 ? 45.264 40.813 1.150 1.00 52.31 78 LEU C C 1
ATOM 4079 O O . LEU C 3 78 ? 45.940 39.813 0.909 1.00 56.40 78 LEU C O 1
ATOM 4084 N N . ARG C 3 79 ? 44.998 41.245 2.379 1.00 49.84 79 ARG C N 1
ATOM 4085 C CA . ARG C 3 79 ? 45.532 40.579 3.555 1.00 50.14 79 ARG C CA 1
ATOM 4086 C C . ARG C 3 79 ? 44.889 39.210 3.833 1.00 49.67 79 ARG C C 1
ATOM 4087 O O . ARG C 3 79 ? 45.540 38.309 4.340 1.00 52.30 79 ARG C O 1
ATOM 4095 N N . THR C 3 80 ? 43.613 39.053 3.503 1.00 53.64 80 THR C N 1
ATOM 4096 C CA . THR C 3 80 ? 42.945 37.764 3.677 1.00 55.27 80 THR C CA 1
ATOM 4097 C C . THR C 3 80 ? 43.608 36.772 2.740 1.00 54.45 80 THR C C 1
ATOM 4098 O O . THR C 3 80 ? 43.954 35.663 3.127 1.00 63.63 80 THR C O 1
ATOM 4102 N N . LEU C 3 81 ? 43.797 37.196 1.501 1.00 53.18 81 LEU C N 1
ATOM 4103 C CA . LEU C 3 81 ? 44.228 36.300 0.438 1.00 59.41 81 LEU C CA 1
ATOM 4104 C C . LEU C 3 81 ? 45.575 35.608 0.691 1.00 62.26 81 LEU C C 1
ATOM 4105 O O . LEU C 3 81 ? 45.752 34.443 0.322 1.00 63.91 81 LEU C O 1
ATOM 4110 N N . LEU C 3 82 ? 46.520 36.317 1.303 1.00 57.30 82 LEU C N 1
ATOM 4111 C CA . LEU C 3 82 ? 47.821 35.731 1.594 1.00 58.43 82 LEU C CA 1
ATOM 4112 C C . LEU C 3 82 ? 47.641 34.436 2.379 1.00 64.78 82 LEU C C 1
ATOM 4113 O O . LEU C 3 82 ? 48.160 33.387 1.991 1.00 63.51 82 LEU C O 1
ATOM 4118 N N . GLY C 3 83 ? 46.884 34.508 3.471 1.00 61.37 83 GLY C N 1
ATOM 4119 C CA . GLY C 3 83 ? 46.630 33.336 4.284 1.00 65.69 83 GLY C CA 1
ATOM 4120 C C . GLY C 3 83 ? 46.095 32.149 3.495 1.00 74.21 83 GLY C C 1
ATOM 4121 O O . GLY C 3 83 ? 46.440 31.001 3.780 1.00 81.15 83 GLY C O 1
ATOM 4122 N N . CYS C 3 84 ? 45.259 32.416 2.497 1.00 71.18 84 CYS C N 1
ATOM 4123 C CA . CYS C 3 84 ? 44.620 31.340 1.743 1.00 76.18 84 CYS C CA 1
ATOM 4124 C C . CYS C 3 84 ? 45.562 30.706 0.731 1.00 76.82 84 CYS C C 1
ATOM 4125 O O . CYS C 3 84 ? 45.418 29.530 0.393 1.00 81.77 84 CYS C O 1
ATOM 4128 N N . TYR C 3 85 ? 46.518 31.488 0.241 1.00 74.04 85 TYR C N 1
ATOM 4129 C CA . TYR C 3 85 ? 47.533 30.961 -0.667 1.00 73.09 85 TYR C CA 1
ATOM 4130 C C . TYR C 3 85 ? 48.848 30.669 0.065 1.00 76.96 85 TYR C C 1
ATOM 4131 O O . TYR C 3 85 ? 49.913 30.712 -0.545 1.00 76.76 85 TYR C O 1
ATOM 4140 N N . ASN C 3 86 ? 48.769 30.375 1.365 1.00 76.63 86 ASN C N 1
ATOM 4141 C CA . ASN C 3 86 ? 49.956 30.117 2.193 1.00 77.78 86 ASN C CA 1
ATOM 4142 C C . ASN C 3 86 ? 51.162 30.976 1.751 1.00 71.73 86 ASN C C 1
ATOM 4143 O O . ASN C 3 86 ? 52.238 30.446 1.469 1.00 81.02 86 ASN C O 1
ATOM 4148 N N . GLN C 3 87 ? 50.978 32.296 1.701 1.00 66.14 87 GLN C N 1
ATOM 4149 C CA . GLN C 3 87 ? 52.017 33.210 1.206 1.00 65.97 87 GLN C CA 1
ATOM 4150 C C . GLN C 3 87 ? 52.737 34.033 2.279 1.00 70.91 87 GLN C C 1
ATOM 4151 O O . GLN C 3 87 ? 52.140 34.434 3.284 1.00 65.85 87 GLN C O 1
ATOM 4157 N N . SER C 3 88 ? 54.019 34.303 2.027 1.00 74.10 88 SER C N 1
ATOM 4158 C CA . SER C 3 88 ? 54.881 35.020 2.963 1.00 74.07 88 SER C CA 1
ATOM 4159 C C . SER C 3 88 ? 54.433 36.457 3.152 1.00 69.51 88 SER C C 1
ATOM 4160 O O . SER C 3 88 ? 54.011 37.110 2.192 1.00 73.50 88 SER C O 1
ATOM 4163 N N . LYS C 3 89 ? 54.559 36.958 4.379 1.00 66.01 89 LYS C N 1
ATOM 4164 C CA . LYS C 3 89 ? 53.990 38.261 4.730 1.00 77.16 89 LYS C CA 1
ATOM 4165 C C . LYS C 3 89 ? 54.774 39.491 4.216 1.00 74.42 89 LYS C C 1
ATOM 4166 O O . LYS C 3 89 ? 54.258 40.621 4.228 1.00 77.23 89 LYS C O 1
ATOM 4172 N N . GLY C 3 90 ? 55.993 39.279 3.732 1.00 68.69 90 GLY C N 1
ATOM 4173 C CA . GLY C 3 90 ? 56.820 40.402 3.319 1.00 77.62 90 GLY C CA 1
ATOM 4174 C C . GLY C 3 90 ? 56.522 41.000 1.952 1.00 76.23 90 GLY C C 1
ATOM 4175 O O . GLY C 3 90 ? 56.622 42.219 1.751 1.00 64.75 90 GLY C O 1
ATOM 4176 N N . GLY C 3 91 ? 56.161 40.132 1.010 1.00 79.75 91 GLY C N 1
ATOM 4177 C CA . GLY C 3 91 ? 56.034 40.510 -0.387 1.00 77.51 91 GLY C CA 1
ATOM 4178 C C . GLY C 3 91 ? 54.768 41.264 -0.748 1.00 73.43 91 GLY C C 1
ATOM 4179 O O . GLY C 3 91 ? 53.825 41.343 0.049 1.00 72.44 91 GLY C O 1
ATOM 4180 N N . SER C 3 92 ? 54.750 41.808 -1.965 1.00 63.99 92 SER C N 1
ATOM 4181 C CA . SER C 3 92 ? 53.642 42.636 -2.428 1.00 64.14 92 SER C CA 1
ATOM 4182 C C . SER C 3 92 ? 52.780 41.912 -3.456 1.00 57.26 92 SER C C 1
ATOM 4183 O O . SER C 3 92 ? 53.294 41.189 -4.302 1.00 52.19 92 SER C O 1
ATOM 4186 N N . HIS C 3 93 ? 51.466 42.116 -3.382 1.00 59.30 93 HIS C N 1
ATOM 4187 C CA . HIS C 3 93 ? 50.542 41.460 -4.304 1.00 52.63 93 HIS C CA 1
ATOM 4188 C C . HIS C 3 93 ? 49.498 42.386 -4.898 1.00 48.68 93 HIS C C 1
ATOM 4189 O O . HIS C 3 93 ? 49.377 43.559 -4.532 1.00 44.81 93 HIS C O 1
ATOM 4196 N N . THR C 3 94 ? 48.713 41.816 -5.801 1.00 54.03 94 THR C N 1
ATOM 4197 C CA . THR C 3 94 ? 47.863 42.599 -6.681 1.00 55.04 94 THR C CA 1
ATOM 4198 C C . THR C 3 94 ? 46.443 42.056 -6.895 1.00 49.72 94 THR C C 1
ATOM 4199 O O . THR C 3 94 ? 46.244 41.022 -7.542 1.00 49.89 94 THR C O 1
ATOM 4203 N N . ILE C 3 95 ? 45.459 42.767 -6.360 1.00 42.94 95 ILE C N 1
ATOM 4204 C CA . ILE C 3 95 ? 44.085 42.521 -6.767 1.00 45.26 95 ILE C CA 1
ATOM 4205 C C . ILE C 3 95 ? 43.710 43.500 -7.852 1.00 46.28 95 ILE C C 1
ATOM 4206 O O . ILE C 3 95 ? 43.912 44.717 -7.711 1.00 46.17 95 ILE C O 1
ATOM 4211 N N . GLN C 3 96 ? 43.156 42.974 -8.937 1.00 42.37 96 GLN C N 1
ATOM 4212 C CA . GLN C 3 96 ? 42.695 43.828 -10.016 1.00 41.41 96 GLN C CA 1
ATOM 4213 C C . GLN C 3 96 ? 41.275 43.458 -10.353 1.00 39.79 96 GLN C C 1
ATOM 4214 O O . GLN C 3 96 ? 40.903 42.303 -10.212 1.00 44.02 96 GLN C O 1
ATOM 4220 N N . VAL C 3 97 ? 40.486 44.433 -10.794 1.00 35.81 97 VAL C N 1
ATOM 4221 C CA . VAL C 3 97 ? 39.103 44.180 -11.172 1.00 37.60 97 VAL C CA 1
ATOM 4222 C C . VAL C 3 97 ? 38.712 45.024 -12.362 1.00 39.50 97 VAL C C 1
ATOM 4223 O O . VAL C 3 97 ? 39.051 46.199 -12.440 1.00 43.68 97 VAL C O 1
ATOM 4227 N N . ILE C 3 98 ? 37.986 44.421 -13.287 1.00 39.86 98 ILE C N 1
ATOM 4228 C CA . ILE C 3 98 ? 37.395 45.155 -14.386 1.00 41.17 98 ILE C CA 1
ATOM 4229 C C . ILE C 3 98 ? 35.890 44.949 -14.346 1.00 43.10 98 ILE C C 1
ATOM 4230 O O . ILE C 3 98 ? 35.427 43.807 -14.381 1.00 42.03 98 ILE C O 1
ATOM 4235 N N . SER C 3 99 ? 35.124 46.033 -14.255 1.00 40.55 99 SER C N 1
ATOM 4236 C CA . SER C 3 99 ? 33.668 45.898 -14.265 1.00 46.04 99 SER C CA 1
ATOM 4237 C C . SER C 3 99 ? 33.003 47.010 -15.048 1.00 45.53 99 SER C C 1
ATOM 4238 O O . SER C 3 99 ? 33.379 48.167 -14.916 1.00 49.23 99 SER C O 1
ATOM 4241 N N . GLY C 3 100 ? 32.022 46.656 -15.874 1.00 48.89 100 GLY C N 1
ATOM 4242 C CA . GLY C 3 100 ? 31.288 47.658 -16.627 1.00 44.43 100 GLY C CA 1
ATOM 4243 C C . GLY C 3 100 ? 30.389 47.099 -17.705 1.00 44.35 100 GLY C C 1
ATOM 4244 O O . GLY C 3 100 ? 30.134 45.887 -17.757 1.00 42.83 100 GLY C O 1
ATOM 4245 N N . CYS C 3 101 ? 29.909 47.993 -18.568 1.00 45.60 101 CYS C N 1
ATOM 4246 C CA . CYS C 3 101 ? 28.867 47.652 -19.537 1.00 47.20 101 CYS C CA 1
ATOM 4247 C C . CYS C 3 101 ? 29.171 48.116 -20.934 1.00 45.63 101 CYS C C 1
ATOM 4248 O O . CYS C 3 101 ? 29.473 49.283 -21.169 1.00 44.77 101 CYS C O 1
ATOM 4251 N N . GLU C 3 102 ? 29.089 47.173 -21.857 1.00 48.41 102 GLU C N 1
ATOM 4252 C CA . GLU C 3 102 ? 29.079 47.485 -23.270 1.00 53.00 102 GLU C CA 1
ATOM 4253 C C . GLU C 3 102 ? 27.612 47.520 -23.715 1.00 58.13 102 GLU C C 1
ATOM 4254 O O . GLU C 3 102 ? 26.832 46.616 -23.404 1.00 57.76 102 GLU C O 1
ATOM 4260 N N . VAL C 3 103 ? 27.228 48.575 -24.421 1.00 56.00 103 VAL C N 1
ATOM 4261 C CA . VAL C 3 103 ? 25.872 48.676 -24.933 1.00 62.34 103 VAL C CA 1
ATOM 4262 C C . VAL C 3 103 ? 25.842 48.700 -26.460 1.00 69.27 103 VAL C C 1
ATOM 4263 O O . VAL C 3 103 ? 26.726 49.280 -27.101 1.00 68.70 103 VAL C O 1
ATOM 4267 N N . GLY C 3 104 ? 24.814 48.065 -27.027 1.00 73.53 104 GLY C N 1
ATOM 4268 C CA . GLY C 3 104 ? 24.569 48.085 -28.459 1.00 81.59 104 GLY C CA 1
ATOM 4269 C C . GLY C 3 104 ? 24.209 49.454 -29.028 1.00 89.65 104 GLY C C 1
ATOM 4270 O O . GLY C 3 104 ? 24.171 50.474 -28.318 1.00 86.25 104 GLY C O 1
ATOM 4271 N N . SER C 3 105 ? 23.956 49.475 -30.334 1.00 94.61 105 SER C N 1
ATOM 4272 C CA . SER C 3 105 ? 23.577 50.702 -31.028 1.00 98.43 105 SER C CA 1
ATOM 4273 C C . SER C 3 105 ? 22.147 51.071 -30.629 1.00 96.32 105 SER C C 1
ATOM 4274 O O . SER C 3 105 ? 21.776 52.248 -30.561 1.00 94.24 105 SER C O 1
ATOM 4277 N N . ASP C 3 106 ? 21.361 50.033 -30.357 1.00 96.60 106 ASP C N 1
ATOM 4278 C CA . ASP C 3 106 ? 19.993 50.163 -29.865 1.00 92.32 106 ASP C CA 1
ATOM 4279 C C . ASP C 3 106 ? 19.977 50.454 -28.365 1.00 91.57 106 ASP C C 1
ATOM 4280 O O . ASP C 3 106 ? 19.061 50.022 -27.664 1.00 87.46 106 ASP C O 1
ATOM 4285 N N . GLY C 3 107 ? 21.007 51.155 -27.884 1.00 93.66 107 GLY C N 1
ATOM 4286 C CA . GLY C 3 107 ? 21.106 51.607 -26.499 1.00 85.50 107 GLY C CA 1
ATOM 4287 C C . GLY C 3 107 ? 20.812 50.579 -25.420 1.00 75.85 107 GLY C C 1
ATOM 4288 O O . GLY C 3 107 ? 20.458 50.936 -24.294 1.00 64.37 107 GLY C O 1
ATOM 4289 N N . ARG C 3 108 ? 20.968 49.304 -25.767 1.00 80.53 108 ARG C N 1
ATOM 4290 C CA . ARG C 3 108 ? 20.594 48.199 -24.889 1.00 74.35 108 ARG C CA 1
ATOM 4291 C C . ARG C 3 108 ? 21.813 47.427 -24.395 1.00 75.62 108 ARG C C 1
ATOM 4292 O O . ARG C 3 108 ? 22.768 47.205 -25.144 1.00 71.06 108 ARG C O 1
ATOM 4300 N N . LEU C 3 109 ? 21.762 46.997 -23.138 1.00 70.03 109 LEU C N 1
ATOM 4301 C CA . LEU C 3 109 ? 22.827 46.196 -22.555 1.00 59.34 109 LEU C CA 1
ATOM 4302 C C . LEU C 3 109 ? 23.182 45.048 -23.507 1.00 60.28 109 LEU C C 1
ATOM 4303 O O . LEU C 3 109 ? 22.334 44.232 -23.848 1.00 58.41 109 LEU C O 1
ATOM 4308 N N . LEU C 3 110 ? 24.441 45.003 -23.938 1.00 64.12 110 LEU C N 1
ATOM 4309 C CA . LEU C 3 110 ? 24.895 44.055 -24.954 1.00 60.31 110 LEU C CA 1
ATOM 4310 C C . LEU C 3 110 ? 25.769 42.983 -24.309 1.00 59.39 110 LEU C C 1
ATOM 4311 O O . LEU C 3 110 ? 25.673 41.799 -24.635 1.00 55.67 110 LEU C O 1
ATOM 4316 N N . ARG C 3 111 ? 26.632 43.413 -23.398 1.00 60.37 111 ARG C N 1
ATOM 4317 C CA . ARG C 3 111 ? 27.400 42.497 -22.564 1.00 57.04 111 ARG C CA 1
ATOM 4318 C C . ARG C 3 111 ? 27.811 43.218 -21.284 1.00 57.35 111 ARG C C 1
ATOM 4319 O O . ARG C 3 111 ? 28.396 44.311 -21.308 1.00 50.05 111 ARG C O 1
ATOM 4327 N N . GLY C 3 112 ? 27.444 42.611 -20.164 1.00 56.31 112 GLY C N 1
ATOM 4328 C CA . GLY C 3 112 ? 27.804 43.118 -18.857 1.00 47.40 112 GLY C CA 1
ATOM 4329 C C . GLY C 3 112 ? 28.899 42.225 -18.329 1.00 47.38 112 GLY C C 1
ATOM 4330 O O . GLY C 3 112 ? 28.976 41.035 -18.665 1.00 41.47 112 GLY C O 1
ATOM 4331 N N . TYR C 3 113 ? 29.782 42.790 -17.522 1.00 49.34 113 TYR C N 1
ATOM 4332 C CA . TYR C 3 113 ? 30.887 41.981 -17.043 1.00 50.40 113 TYR C CA 1
ATOM 4333 C C . TYR C 3 113 ? 31.582 42.537 -15.818 1.00 43.87 113 TYR C C 1
ATOM 4334 O O . TYR C 3 113 ? 31.681 43.755 -15.622 1.00 39.77 113 TYR C O 1
ATOM 4343 N N . GLN C 3 114 ? 32.039 41.599 -14.996 1.00 40.11 114 GLN C N 1
ATOM 4344 C CA . GLN C 3 114 ? 32.789 41.907 -13.805 1.00 40.51 114 GLN C CA 1
ATOM 4345 C C . GLN C 3 114 ? 33.751 40.765 -13.514 1.00 44.91 114 GLN C C 1
ATOM 4346 O O . GLN C 3 114 ? 33.331 39.670 -13.145 1.00 42.45 114 GLN C O 1
ATOM 4352 N N . GLN C 3 115 ? 35.044 41.030 -13.702 1.00 46.13 115 GLN C N 1
ATOM 4353 C CA . GLN C 3 115 ? 36.078 40.020 -13.505 1.00 43.87 115 GLN C CA 1
ATOM 4354 C C . GLN C 3 115 ? 37.201 40.477 -12.582 1.00 39.98 115 GLN C C 1
ATOM 4355 O O . GLN C 3 115 ? 37.718 41.583 -12.686 1.00 36.85 115 GLN C O 1
ATOM 4361 N N . TYR C 3 116 ? 37.544 39.595 -11.658 1.00 42.14 116 TYR C N 1
ATOM 4362 C CA . TYR C 3 116 ? 38.584 39.836 -10.681 1.00 42.35 116 TYR C CA 1
ATOM 4363 C C . TYR C 3 116 ? 39.789 39.017 -11.084 1.00 43.21 116 TYR C C 1
ATOM 4364 O O . TYR C 3 116 ? 39.650 38.004 -11.777 1.00 47.42 116 TYR C O 1
ATOM 4373 N N . ALA C 3 117 ? 40.962 39.451 -10.635 1.00 39.85 117 ALA C N 1
ATOM 4374 C CA . ALA C 3 117 ? 42.207 38.733 -10.855 1.00 40.57 117 ALA C CA 1
ATOM 4375 C C . ALA C 3 117 ? 43.113 38.971 -9.659 1.00 46.89 117 ALA C C 1
ATOM 4376 O O . ALA C 3 117 ? 43.187 40.085 -9.134 1.00 50.42 117 ALA C O 1
ATOM 4378 N N . TYR C 3 118 ? 43.792 37.921 -9.220 1.00 47.16 118 TYR C N 1
ATOM 4379 C CA . TYR C 3 118 ? 44.756 38.034 -8.132 1.00 50.85 118 TYR C CA 1
ATOM 4380 C C . TYR C 3 118 ? 46.173 37.709 -8.601 1.00 50.91 118 TYR C C 1
ATOM 4381 O O . TYR C 3 118 ? 46.467 36.573 -8.990 1.00 43.41 118 TYR C O 1
ATOM 4390 N N . ASP C 3 119 ? 47.047 38.710 -8.529 1.00 52.30 119 ASP C N 1
ATOM 4391 C CA . ASP C 3 119 ? 48.419 38.591 -9.015 1.00 51.14 119 ASP C CA 1
ATOM 4392 C C . ASP C 3 119 ? 48.414 38.219 -10.487 1.00 52.52 119 ASP C C 1
ATOM 4393 O O . ASP C 3 119 ? 49.192 37.358 -10.922 1.00 52.10 119 ASP C O 1
ATOM 4398 N N . GLY C 3 120 ? 47.518 38.857 -11.242 1.00 48.20 120 GLY C N 1
ATOM 4399 C CA . GLY C 3 120 ? 47.548 38.785 -12.691 1.00 41.74 120 GLY C CA 1
ATOM 4400 C C . GLY C 3 120 ? 46.983 37.517 -13.287 1.00 37.98 120 GLY C C 1
ATOM 4401 O O . GLY C 3 120 ? 47.041 37.304 -14.495 1.00 34.74 120 GLY C O 1
ATOM 4402 N N . SER C 3 121 ? 46.427 36.663 -12.447 1.00 39.91 121 SER C N 1
ATOM 4403 C CA . SER C 3 121 ? 45.708 35.514 -12.961 1.00 44.97 121 SER C CA 1
ATOM 4404 C C . SER C 3 121 ? 44.248 35.634 -12.541 1.00 53.45 121 SER C C 1
ATOM 4405 O O . SER C 3 121 ? 43.925 36.296 -11.544 1.00 50.43 121 SER C O 1
ATOM 4408 N N . ASP C 3 122 ? 43.368 35.006 -13.314 1.00 52.06 122 ASP C N 1
ATOM 4409 C CA . ASP C 3 122 ? 41.944 35.061 -13.041 1.00 46.27 122 ASP C CA 1
ATOM 4410 C C . ASP C 3 122 ? 41.604 34.518 -11.671 1.00 45.50 122 ASP C C 1
ATOM 4411 O O . ASP C 3 122 ? 42.282 33.648 -11.151 1.00 49.36 122 ASP C O 1
ATOM 4416 N N . TYR C 3 123 ? 40.554 35.053 -11.074 1.00 48.64 123 TYR C N 1
ATOM 4417 C CA . TYR C 3 123 ? 40.165 34.616 -9.750 1.00 47.02 123 TYR C CA 1
ATOM 4418 C C . TYR C 3 123 ? 38.677 34.311 -9.732 1.00 52.82 123 TYR C C 1
ATOM 4419 O O . TYR C 3 123 ? 38.259 33.282 -9.215 1.00 56.44 123 TYR C O 1
ATOM 4428 N N . ILE C 3 124 ? 37.873 35.187 -10.318 1.00 50.48 124 ILE C N 1
ATOM 4429 C CA . ILE C 3 124 ? 36.453 34.900 -10.462 1.00 46.72 124 ILE C CA 1
ATOM 4430 C C . ILE C 3 124 ? 35.869 35.841 -11.491 1.00 47.79 124 ILE C C 1
ATOM 4431 O O . ILE C 3 124 ? 36.450 36.881 -11.792 1.00 51.23 124 ILE C O 1
ATOM 4436 N N . ALA C 3 125 ? 34.711 35.491 -12.026 1.00 47.43 125 ALA C N 1
ATOM 4437 C CA . ALA C 3 125 ? 34.079 36.333 -13.022 1.00 45.96 125 ALA C CA 1
ATOM 4438 C C . ALA C 3 125 ? 32.568 36.122 -13.066 1.00 51.08 125 ALA C C 1
ATOM 4439 O O . ALA C 3 125 ? 32.039 35.122 -12.569 1.00 49.62 125 ALA C O 1
ATOM 4441 N N . LEU C 3 126 ? 31.873 37.078 -13.666 1.00 48.93 126 LEU C N 1
ATOM 4442 C CA . LEU C 3 126 ? 30.459 36.920 -13.887 1.00 46.53 126 LEU C CA 1
ATOM 4443 C C . LEU C 3 126 ? 30.293 36.269 -15.237 1.00 53.83 126 LEU C C 1
ATOM 4444 O O . LEU C 3 126 ? 31.080 36.531 -16.145 1.00 57.07 126 LEU C O 1
ATOM 4449 N N . ASN C 3 127 ? 29.283 35.414 -15.370 1.00 54.08 127 ASN C N 1
ATOM 4450 C CA . ASN C 3 127 ? 29.006 34.743 -16.636 1.00 53.93 127 ASN C CA 1
ATOM 4451 C C . ASN C 3 127 ? 28.019 35.571 -17.446 1.00 57.47 127 ASN C C 1
ATOM 4452 O O . ASN C 3 127 ? 27.361 36.444 -16.891 1.00 55.61 127 ASN C O 1
ATOM 4457 N N . GLU C 3 128 ? 27.936 35.325 -18.752 1.00 61.84 128 GLU C N 1
ATOM 4458 C CA . GLU C 3 128 ? 27.074 36.124 -19.636 1.00 68.58 128 GLU C CA 1
ATOM 4459 C C . GLU C 3 128 ? 25.618 36.215 -19.144 1.00 66.87 128 GLU C C 1
ATOM 4460 O O . GLU C 3 128 ? 24.940 37.226 -19.335 1.00 60.88 128 GLU C O 1
ATOM 4466 N N . ASP C 3 129 ? 25.151 35.142 -18.518 1.00 63.52 129 ASP C N 1
ATOM 4467 C CA . ASP C 3 129 ? 23.790 35.060 -17.994 1.00 66.11 129 ASP C CA 1
ATOM 4468 C C . ASP C 3 129 ? 23.523 35.949 -16.770 1.00 66.05 129 ASP C C 1
ATOM 4469 O O . ASP C 3 129 ? 22.425 35.917 -16.203 1.00 67.61 129 ASP C O 1
ATOM 4474 N N . LEU C 3 130 ? 24.532 36.710 -16.354 1.00 59.40 130 LEU C N 1
ATOM 4475 C CA . LEU C 3 130 ? 24.397 37.688 -15.272 1.00 51.97 130 LEU C CA 1
ATOM 4476 C C . LEU C 3 130 ? 23.827 37.146 -13.984 1.00 52.82 130 LEU C C 1
ATOM 4477 O O . LEU C 3 130 ? 23.243 37.899 -13.208 1.00 53.63 130 LEU C O 1
ATOM 4482 N N . LYS C 3 131 ? 23.998 35.853 -13.744 1.00 53.89 131 LYS C N 1
ATOM 4483 C CA . LYS C 3 131 ? 23.365 35.241 -12.589 1.00 56.43 131 LYS C CA 1
ATOM 4484 C C . LYS C 3 131 ? 24.300 34.288 -11.886 1.00 54.17 131 LYS C C 1
ATOM 4485 O O . LYS C 3 131 ? 24.049 33.864 -10.759 1.00 50.50 131 LYS C O 1
ATOM 4491 N N . THR C 3 132 ? 25.395 33.958 -12.554 1.00 61.72 132 THR C N 1
ATOM 4492 C CA . THR C 3 132 ? 26.303 32.937 -12.040 1.00 62.45 132 THR C CA 1
ATOM 4493 C C . THR C 3 132 ? 27.791 33.309 -12.113 1.00 55.93 132 THR C C 1
ATOM 4494 O O . THR C 3 132 ? 28.213 34.167 -12.890 1.00 52.87 132 THR C O 1
ATOM 4498 N N . TRP C 3 133 ? 28.584 32.635 -11.295 1.00 58.70 133 TRP C N 1
ATOM 4499 C CA . TRP C 3 133 ? 30.006 32.907 -11.232 1.00 56.05 133 TRP C CA 1
ATOM 4500 C C . TRP C 3 133 ? 30.825 31.728 -11.744 1.00 57.65 133 TRP C C 1
ATOM 4501 O O . TRP C 3 133 ? 30.397 30.577 -11.655 1.00 57.77 133 TRP C O 1
ATOM 4512 N N . THR C 3 134 ? 31.999 32.025 -12.292 1.00 55.99 134 THR C N 1
ATOM 4513 C CA . THR C 3 134 ? 32.987 30.992 -12.571 1.00 56.64 134 THR C CA 1
ATOM 4514 C C . THR C 3 134 ? 34.169 31.230 -11.656 1.00 58.27 134 THR C C 1
ATOM 4515 O O . THR C 3 134 ? 34.756 32.310 -11.673 1.00 55.17 134 THR C O 1
ATOM 4519 N N . ALA C 3 135 ? 34.511 30.233 -10.846 1.00 65.10 135 ALA C N 1
ATOM 4520 C CA . ALA C 3 135 ? 35.603 30.382 -9.890 1.00 57.29 135 ALA C CA 1
ATOM 4521 C C . ALA C 3 135 ? 36.865 29.770 -10.460 1.00 58.24 135 ALA C C 1
ATOM 4522 O O . ALA C 3 135 ? 36.883 28.588 -10.783 1.00 63.82 135 ALA C O 1
ATOM 4524 N N . ALA C 3 136 ? 37.913 30.582 -10.579 1.00 61.25 136 ALA C N 1
ATOM 4525 C CA . ALA C 3 136 ? 39.210 30.141 -11.105 1.00 59.79 136 ALA C CA 1
ATOM 4526 C C . ALA C 3 136 ? 39.860 29.013 -10.321 1.00 59.84 136 ALA C C 1
ATOM 4527 O O . ALA C 3 136 ? 40.681 28.299 -10.877 1.00 68.23 136 ALA C O 1
ATOM 4529 N N . ASP C 3 137 ? 39.518 28.855 -9.044 1.00 57.92 137 ASP C N 1
ATOM 4530 C CA . ASP C 3 137 ? 40.168 27.834 -8.226 1.00 63.36 137 ASP C CA 1
ATOM 4531 C C . ASP C 3 137 ? 39.539 27.659 -6.862 1.00 68.01 137 ASP C C 1
ATOM 4532 O O . ASP C 3 137 ? 38.585 28.349 -6.522 1.00 69.41 137 ASP C O 1
ATOM 4537 N N . MET C 3 138 ? 40.113 26.755 -6.071 1.00 74.67 138 MET C N 1
ATOM 4538 C CA . MET C 3 138 ? 39.560 26.391 -4.761 1.00 78.36 138 MET C CA 1
ATOM 4539 C C . MET C 3 138 ? 39.289 27.577 -3.838 1.00 73.39 138 MET C C 1
ATOM 4540 O O . MET C 3 138 ? 38.367 27.522 -3.022 1.00 71.67 138 MET C O 1
ATOM 4545 N N . ALA C 3 139 ? 40.103 28.627 -3.961 1.00 72.73 139 ALA C N 1
ATOM 4546 C CA . ALA C 3 139 ? 39.967 29.830 -3.139 1.00 67.31 139 ALA C CA 1
ATOM 4547 C C . ALA C 3 139 ? 38.759 30.646 -3.561 1.00 64.84 139 ALA C C 1
ATOM 4548 O O . ALA C 3 139 ? 37.952 31.068 -2.730 1.00 65.12 139 ALA C O 1
ATOM 4550 N N . ALA C 3 140 ? 38.647 30.861 -4.864 1.00 62.93 140 ALA C N 1
ATOM 4551 C CA . ALA C 3 140 ? 37.539 31.605 -5.442 1.00 57.75 140 ALA C CA 1
ATOM 4552 C C . ALA C 3 140 ? 36.214 30.861 -5.309 1.00 56.91 140 ALA C C 1
ATOM 4553 O O . ALA C 3 140 ? 35.151 31.448 -5.436 1.00 54.58 140 ALA C O 1
ATOM 4555 N N . LEU C 3 141 ? 36.274 29.564 -5.064 1.00 61.43 141 LEU C N 1
ATOM 4556 C CA . LEU C 3 141 ? 35.052 28.814 -4.846 1.00 67.83 141 LEU C CA 1
ATOM 4557 C C . LEU C 3 141 ? 34.319 29.354 -3.606 1.00 67.17 141 LEU C C 1
ATOM 4558 O O . LEU C 3 141 ? 33.121 29.645 -3.650 1.00 62.50 141 LEU C O 1
ATOM 4563 N N . ILE C 3 142 ? 35.049 29.484 -2.502 1.00 64.75 142 ILE C N 1
ATOM 4564 C CA . ILE C 3 142 ? 34.477 29.961 -1.251 1.00 61.33 142 ILE C CA 1
ATOM 4565 C C . ILE C 3 142 ? 33.865 31.337 -1.424 1.00 61.27 142 ILE C C 1
ATOM 4566 O O . ILE C 3 142 ? 32.841 31.645 -0.824 1.00 63.56 142 ILE C O 1
ATOM 4571 N N . THR C 3 143 ? 34.503 32.168 -2.238 1.00 58.60 143 THR C N 1
ATOM 4572 C CA . THR C 3 143 ? 33.973 33.489 -2.531 1.00 54.82 143 THR C CA 1
ATOM 4573 C C . THR C 3 143 ? 32.627 33.373 -3.237 1.00 56.61 143 THR C C 1
ATOM 4574 O O . THR C 3 143 ? 31.603 33.821 -2.726 1.00 52.80 143 THR C O 1
ATOM 4578 N N . LYS C 3 144 ? 32.652 32.762 -4.418 1.00 61.67 144 LYS C N 1
ATOM 4579 C CA . LYS C 3 144 ? 31.456 32.396 -5.178 1.00 56.15 144 LYS C CA 1
ATOM 4580 C C . LYS C 3 144 ? 30.360 31.823 -4.289 1.00 60.09 144 LYS C C 1
ATOM 4581 O O . LYS C 3 144 ? 29.204 32.232 -4.379 1.00 62.32 144 LYS C O 1
ATOM 4587 N N . HIS C 3 145 ? 30.719 30.874 -3.433 1.00 60.03 145 HIS C N 1
ATOM 4588 C CA . HIS C 3 145 ? 29.751 30.304 -2.506 1.00 65.24 145 HIS C CA 1
ATOM 4589 C C . HIS C 3 145 ? 29.029 31.349 -1.665 1.00 60.65 145 HIS C C 1
ATOM 4590 O O . HIS C 3 145 ? 27.807 31.284 -1.526 1.00 63.23 145 HIS C O 1
ATOM 4597 N N . LYS C 3 146 ? 29.786 32.302 -1.116 1.00 57.38 146 LYS C N 1
ATOM 4598 C CA . LYS C 3 146 ? 29.230 33.367 -0.275 1.00 53.85 146 LYS C CA 1
ATOM 4599 C C . LYS C 3 146 ? 28.438 34.394 -1.071 1.00 53.22 146 LYS C C 1
ATOM 4600 O O . LYS C 3 146 ? 27.426 34.919 -0.610 1.00 56.42 146 LYS C O 1
ATOM 4606 N N . TRP C 3 147 ? 28.904 34.672 -2.274 1.00 49.72 147 TRP C N 1
ATOM 4607 C CA . TRP C 3 147 ? 28.280 35.670 -3.115 1.00 50.46 147 TRP C CA 1
ATOM 4608 C C . TRP C 3 147 ? 26.921 35.228 -3.654 1.00 59.20 147 TRP C C 1
ATOM 4609 O O . TRP C 3 147 ? 26.063 36.063 -3.978 1.00 52.76 147 TRP C O 1
ATOM 4620 N N . GLU C 3 148 ? 26.741 33.912 -3.763 1.00 60.10 148 GLU C N 1
ATOM 4621 C CA . GLU C 3 148 ? 25.452 33.340 -4.110 1.00 55.66 148 GLU C CA 1
ATOM 4622 C C . GLU C 3 148 ? 24.598 33.387 -2.862 1.00 62.19 148 GLU C C 1
ATOM 4623 O O . GLU C 3 148 ? 23.459 33.859 -2.891 1.00 62.17 148 GLU C O 1
ATOM 4629 N N . GLN C 3 149 ? 25.177 32.925 -1.759 1.00 61.28 149 GLN C N 1
ATOM 4630 C CA . GLN C 3 149 ? 24.516 32.919 -0.457 1.00 60.56 149 GLN C CA 1
ATOM 4631 C C . GLN C 3 149 ? 23.893 34.268 -0.059 1.00 60.38 149 GLN C C 1
ATOM 4632 O O . GLN C 3 149 ? 22.900 34.309 0.668 1.00 61.70 149 GLN C O 1
ATOM 4638 N N . ALA C 3 150 ? 24.469 35.370 -0.524 1.00 58.75 150 ALA C N 1
ATOM 4639 C CA . ALA C 3 150 ? 24.016 36.685 -0.072 1.00 57.97 150 ALA C CA 1
ATOM 4640 C C . ALA C 3 150 ? 23.232 37.472 -1.134 1.00 58.27 150 ALA C C 1
ATOM 4641 O O . ALA C 3 150 ? 22.763 38.591 -0.886 1.00 48.35 150 ALA C O 1
ATOM 4643 N N . GLY C 3 151 ? 23.082 36.876 -2.311 1.00 56.57 151 GLY C N 1
ATOM 4644 C CA . GLY C 3 151 ? 22.281 37.476 -3.359 1.00 51.80 151 GLY C CA 1
ATOM 4645 C C . GLY C 3 151 ? 23.007 38.597 -4.063 1.00 53.44 151 GLY C C 1
ATOM 4646 O O . GLY C 3 151 ? 22.390 39.571 -4.487 1.00 56.61 151 GLY C O 1
ATOM 4647 N N . GLU C 3 152 ? 24.322 38.450 -4.198 1.00 50.57 152 GLU C N 1
ATOM 4648 C CA . GLU C 3 152 ? 25.142 39.468 -4.827 1.00 43.76 152 GLU C CA 1
ATOM 4649 C C . GLU C 3 152 ? 24.812 39.650 -6.304 1.00 46.79 152 GLU C C 1
ATOM 4650 O O . GLU C 3 152 ? 24.704 40.783 -6.787 1.00 49.28 152 GLU C O 1
ATOM 4656 N N . ALA C 3 153 ? 24.659 38.545 -7.026 1.00 43.15 153 ALA C N 1
ATOM 4657 C CA . ALA C 3 153 ? 24.445 38.627 -8.468 1.00 45.34 153 ALA C CA 1
ATOM 4658 C C . ALA C 3 153 ? 23.320 39.585 -8.825 1.00 52.43 153 ALA C C 1
ATOM 4659 O O . ALA C 3 153 ? 23.451 40.394 -9.749 1.00 51.99 153 ALA C O 1
ATOM 4661 N N . GLU C 3 154 ? 22.213 39.511 -8.092 1.00 50.01 154 GLU C N 1
ATOM 4662 C CA . GLU C 3 154 ? 21.074 40.329 -8.468 1.00 56.95 154 GLU C CA 1
ATOM 4663 C C . GLU C 3 154 ? 21.361 41.804 -8.255 1.00 52.41 154 GLU C C 1
ATOM 4664 O O . GLU C 3 154 ? 20.935 42.653 -9.041 1.00 51.87 154 GLU C O 1
ATOM 4670 N N . ARG C 3 155 ? 22.115 42.094 -7.206 1.00 50.59 155 ARG C N 1
ATOM 4671 C CA . ARG C 3 155 ? 22.424 43.467 -6.836 1.00 48.64 155 ARG C CA 1
ATOM 4672 C C . ARG C 3 155 ? 23.430 44.126 -7.771 1.00 52.46 155 ARG C C 1
ATOM 4673 O O . ARG C 3 155 ? 23.409 45.348 -7.977 1.00 52.72 155 ARG C O 1
ATOM 4681 N N . LEU C 3 156 ? 24.322 43.318 -8.327 1.00 49.30 156 LEU C N 1
ATOM 4682 C CA . LEU C 3 156 ? 25.263 43.818 -9.314 1.00 45.35 156 LEU C CA 1
ATOM 4683 C C . LEU C 3 156 ? 24.543 43.998 -10.648 1.00 44.12 156 LEU C C 1
ATOM 4684 O O . LEU C 3 156 ? 24.653 45.039 -11.299 1.00 40.11 156 LEU C O 1
ATOM 4689 N N . ARG C 3 157 ? 23.792 42.972 -11.034 1.00 44.11 157 ARG C N 1
ATOM 4690 C CA . ARG C 3 157 ? 22.964 43.018 -12.229 1.00 45.08 157 ARG C CA 1
ATOM 4691 C C . ARG C 3 157 ? 22.105 44.296 -12.297 1.00 48.21 157 ARG C C 1
ATOM 4692 O O . ARG C 3 157 ? 21.964 44.903 -13.364 1.00 45.53 157 ARG C O 1
ATOM 4700 N N . ALA C 3 158 ? 21.524 44.694 -11.166 1.00 44.17 158 ALA C N 1
ATOM 4701 C CA . ALA C 3 158 ? 20.830 45.978 -11.076 1.00 46.68 158 ALA C CA 1
ATOM 4702 C C . ALA C 3 158 ? 21.720 47.081 -11.624 1.00 50.06 158 ALA C C 1
ATOM 4703 O O . ALA C 3 158 ? 21.370 47.754 -12.589 1.00 51.16 158 ALA C O 1
ATOM 4705 N N . TYR C 3 159 ? 22.871 47.254 -10.979 1.00 52.02 159 TYR C N 1
ATOM 4706 C CA . TYR C 3 159 ? 23.910 48.185 -11.411 1.00 48.02 159 TYR C CA 1
ATOM 4707 C C . TYR C 3 159 ? 24.253 48.008 -12.890 1.00 45.01 159 TYR C C 1
ATOM 4708 O O . TYR C 3 159 ? 24.164 48.949 -13.681 1.00 44.51 159 TYR C O 1
ATOM 4717 N N . LEU C 3 160 ? 24.641 46.793 -13.256 1.00 39.27 160 LEU C N 1
ATOM 4718 C CA . LEU C 3 160 ? 25.026 46.499 -14.632 1.00 44.57 160 LEU C CA 1
ATOM 4719 C C . LEU C 3 160 ? 23.970 46.875 -15.694 1.00 51.54 160 LEU C C 1
ATOM 4720 O O . LEU C 3 160 ? 24.284 47.545 -16.681 1.00 51.33 160 LEU C O 1
ATOM 4725 N N . GLU C 3 161 ? 22.726 46.443 -15.500 1.00 52.47 161 GLU C N 1
ATOM 4726 C CA . GLU C 3 161 ? 21.657 46.777 -16.449 1.00 55.32 161 GLU C CA 1
ATOM 4727 C C . GLU C 3 161 ? 21.058 48.177 -16.214 1.00 51.43 161 GLU C C 1
ATOM 4728 O O . GLU C 3 161 ? 20.702 48.883 -17.153 1.00 47.85 161 GLU C O 1
ATOM 4734 N N . GLY C 3 162 ? 20.959 48.587 -14.960 1.00 49.99 162 GLY C N 1
ATOM 4735 C CA . GLY C 3 162 ? 20.361 49.871 -14.663 1.00 52.75 162 GLY C CA 1
ATOM 4736 C C . GLY C 3 162 ? 21.338 51.024 -14.638 1.00 49.16 162 GLY C C 1
ATOM 4737 O O . GLY C 3 162 ? 21.631 51.638 -15.665 1.00 44.36 162 GLY C O 1
ATOM 4738 N N . THR C 3 163 ? 21.826 51.307 -13.435 1.00 49.62 163 THR C N 1
ATOM 4739 C CA . THR C 3 163 ? 22.683 52.446 -13.165 1.00 48.62 163 THR C CA 1
ATOM 4740 C C . THR C 3 163 ? 23.721 52.687 -14.238 1.00 47.66 163 THR C C 1
ATOM 4741 O O . THR C 3 163 ? 23.795 53.758 -14.824 1.00 46.89 163 THR C O 1
ATOM 4745 N N . CYS C 3 164 ? 24.542 51.674 -14.463 1.00 48.71 164 CYS C N 1
ATOM 4746 C CA . CYS C 3 164 ? 25.656 51.777 -15.386 1.00 49.89 164 CYS C CA 1
ATOM 4747 C C . CYS C 3 164 ? 25.191 52.315 -16.717 1.00 46.77 164 CYS C C 1
ATOM 4748 O O . CYS C 3 164 ? 25.564 53.411 -17.122 1.00 48.65 164 CYS C O 1
ATOM 4751 N N . VAL C 3 165 ? 24.356 51.530 -17.380 1.00 50.56 165 VAL C N 1
ATOM 4752 C CA . VAL C 3 165 ? 23.778 51.887 -18.670 1.00 52.27 165 VAL C CA 1
ATOM 4753 C C . VAL C 3 165 ? 23.143 53.302 -18.718 1.00 47.00 165 VAL C C 1
ATOM 4754 O O . VAL C 3 165 ? 23.309 54.022 -19.701 1.00 47.26 165 VAL C O 1
ATOM 4758 N N . GLU C 3 166 ? 22.436 53.706 -17.663 1.00 48.02 166 GLU C N 1
ATOM 4759 C CA . GLU C 3 166 ? 21.856 55.057 -17.624 1.00 54.40 166 GLU C CA 1
ATOM 4760 C C . GLU C 3 166 ? 22.947 56.121 -17.652 1.00 54.56 166 GLU C C 1
ATOM 4761 O O . GLU C 3 166 ? 22.811 57.156 -18.303 1.00 54.28 166 GLU C O 1
ATOM 4767 N N . TRP C 3 167 ? 24.025 55.862 -16.922 1.00 50.82 167 TRP C N 1
ATOM 4768 C CA . TRP C 3 167 ? 25.062 56.855 -16.740 1.00 48.69 167 TRP C CA 1
ATOM 4769 C C . TRP C 3 167 ? 26.023 56.896 -17.907 1.00 51.21 167 TRP C C 1
ATOM 4770 O O . TRP C 3 167 ? 26.709 57.895 -18.133 1.00 50.81 167 TRP C O 1
ATOM 4781 N N . LEU C 3 168 ? 26.074 55.809 -18.657 1.00 48.60 168 LEU C N 1
ATOM 4782 C CA . LEU C 3 168 ? 26.797 55.853 -19.899 1.00 46.32 168 LEU C CA 1
ATOM 4783 C C . LEU C 3 168 ? 26.089 56.909 -20.752 1.00 55.42 168 LEU C C 1
ATOM 4784 O O . LEU C 3 168 ? 26.736 57.746 -21.370 1.00 55.56 168 LEU C O 1
ATOM 4789 N N . ARG C 3 169 ? 24.757 56.888 -20.759 1.00 54.56 169 ARG C N 1
ATOM 4790 C CA . ARG C 3 169 ? 23.997 57.863 -21.540 1.00 56.91 169 ARG C CA 1
ATOM 4791 C C . ARG C 3 169 ? 24.326 59.276 -21.095 1.00 57.33 169 ARG C C 1
ATOM 4792 O O . ARG C 3 169 ? 24.618 60.146 -21.910 1.00 62.22 169 ARG C O 1
ATOM 4800 N N . ARG C 3 170 ? 24.278 59.503 -19.792 1.00 55.48 170 ARG C N 1
ATOM 4801 C CA . ARG C 3 170 ? 24.537 60.829 -19.262 1.00 57.06 170 ARG C CA 1
ATOM 4802 C C . ARG C 3 170 ? 25.935 61.306 -19.616 1.00 58.99 170 ARG C C 1
ATOM 4803 O O . ARG C 3 170 ? 26.141 62.473 -19.916 1.00 59.80 170 ARG C O 1
ATOM 4811 N N . TYR C 3 171 ? 26.901 60.399 -19.590 1.00 61.50 171 TYR C N 1
ATOM 4812 C CA . TYR C 3 171 ? 28.264 60.779 -19.934 1.00 64.15 171 TYR C CA 1
ATOM 4813 C C . TYR C 3 171 ? 28.390 61.041 -21.431 1.00 67.42 171 TYR C C 1
ATOM 4814 O O . TYR C 3 171 ? 29.070 61.976 -21.849 1.00 71.88 171 TYR C O 1
ATOM 4823 N N . LEU C 3 172 ? 27.721 60.228 -22.238 1.00 66.23 172 LEU C N 1
ATOM 4824 C CA . LEU C 3 172 ? 27.743 60.435 -23.680 1.00 65.54 172 LEU C CA 1
ATOM 4825 C C . LEU C 3 172 ? 27.175 61.811 -24.044 1.00 69.79 172 LEU C C 1
ATOM 4826 O O . LEU C 3 172 ? 27.900 62.645 -24.589 1.00 71.87 172 LEU C O 1
ATOM 4831 N N . LYS C 3 173 ? 25.904 62.062 -23.726 1.00 66.33 173 LYS C N 1
ATOM 4832 C CA . LYS C 3 173 ? 25.319 63.380 -23.981 1.00 69.51 173 LYS C CA 1
ATOM 4833 C C . LYS C 3 173 ? 26.275 64.479 -23.559 1.00 70.61 173 LYS C C 1
ATOM 4834 O O . LYS C 3 173 ? 26.446 65.470 -24.262 1.00 76.49 173 LYS C O 1
ATOM 4840 N N . ASN C 3 174 ? 26.904 64.287 -22.409 1.00 66.79 174 ASN C N 1
ATOM 4841 C CA . ASN C 3 174 ? 27.868 65.241 -21.895 1.00 68.75 174 ASN C CA 1
ATOM 4842 C C . ASN C 3 174 ? 29.087 65.426 -22.785 1.00 69.07 174 ASN C C 1
ATOM 4843 O O . ASN C 3 174 ? 29.773 66.438 -22.687 1.00 65.54 174 ASN C O 1
ATOM 4848 N N . GLY C 3 175 ? 29.376 64.447 -23.634 1.00 68.11 175 GLY C N 1
ATOM 4849 C CA . GLY C 3 175 ? 30.643 64.456 -24.342 1.00 76.00 175 GLY C CA 1
ATOM 4850 C C . GLY C 3 175 ? 30.618 64.061 -25.807 1.00 81.63 175 GLY C C 1
ATOM 4851 O O . GLY C 3 175 ? 31.691 63.854 -26.392 1.00 79.79 175 GLY C O 1
ATOM 4852 N N . ASN C 3 176 ? 29.417 63.952 -26.391 1.00 74.58 176 ASN C N 1
ATOM 4853 C CA . ASN C 3 176 ? 29.248 63.690 -27.828 1.00 75.17 176 ASN C CA 1
ATOM 4854 C C . ASN C 3 176 ? 30.379 64.397 -28.568 1.00 81.62 176 ASN C C 1
ATOM 4855 O O . ASN C 3 176 ? 31.012 63.847 -29.476 1.00 78.31 176 ASN C O 1
ATOM 4860 N N . ALA C 3 177 ? 30.642 65.622 -28.124 1.00 84.55 177 ALA C N 1
ATOM 4861 C CA . ALA C 3 177 ? 31.658 66.491 -28.696 1.00 81.23 177 ALA C CA 1
ATOM 4862 C C . ALA C 3 177 ? 33.056 65.902 -28.692 1.00 77.96 177 ALA C C 1
ATOM 4863 O O . ALA C 3 177 ? 33.557 65.424 -29.708 1.00 79.69 177 ALA C O 1
ATOM 4865 N N . THR C 3 178 ? 33.682 65.963 -27.527 1.00 80.31 178 THR C N 1
ATOM 4866 C CA . THR C 3 178 ? 35.092 65.640 -27.380 1.00 77.32 178 THR C CA 1
ATOM 4867 C C . THR C 3 178 ? 35.390 64.202 -27.753 1.00 72.47 178 THR C C 1
ATOM 4868 O O . THR C 3 178 ? 36.509 63.883 -28.131 1.00 71.10 178 THR C O 1
ATOM 4872 N N . LEU C 3 179 ? 34.386 63.337 -27.641 1.00 73.30 179 LEU C N 1
ATOM 4873 C CA . LEU C 3 179 ? 34.602 61.900 -27.777 1.00 68.86 179 LEU C CA 1
ATOM 4874 C C . LEU C 3 179 ? 34.565 61.376 -29.199 1.00 68.16 179 LEU C C 1
ATOM 4875 O O . LEU C 3 179 ? 35.404 60.565 -29.590 1.00 68.43 179 LEU C O 1
ATOM 4880 N N . LEU C 3 180 ? 33.588 61.817 -29.975 1.00 70.54 180 LEU C N 1
ATOM 4881 C CA . LEU C 3 180 ? 33.501 61.348 -31.347 1.00 73.59 180 LEU C CA 1
ATOM 4882 C C . LEU C 3 180 ? 34.309 62.222 -32.285 1.00 69.53 180 LEU C C 1
ATOM 4883 O O . LEU C 3 180 ? 34.182 62.129 -33.502 1.00 65.98 180 LEU C O 1
ATOM 4888 N N . ARG C 3 181 ? 35.166 63.055 -31.706 1.00 71.43 181 ARG C N 1
ATOM 4889 C CA . ARG C 3 181 ? 36.083 63.855 -32.502 1.00 67.65 181 ARG C CA 1
ATOM 4890 C C . ARG C 3 181 ? 37.060 62.967 -33.274 1.00 67.08 181 ARG C C 1
ATOM 4891 O O . ARG C 3 181 ? 37.181 61.766 -33.015 1.00 59.59 181 ARG C O 1
ATOM 4899 N N . THR C 3 182 ? 37.755 63.568 -34.232 1.00 71.10 182 THR C N 1
ATOM 4900 C CA . THR C 3 182 ? 38.543 62.785 -35.171 1.00 71.28 182 THR C CA 1
ATOM 4901 C C . THR C 3 182 ? 39.615 63.623 -35.885 1.00 71.51 182 THR C C 1
ATOM 4902 O O . THR C 3 182 ? 39.296 64.599 -36.574 1.00 72.00 182 THR C O 1
ATOM 4906 N N . ASP C 3 183 ? 40.879 63.224 -35.698 1.00 63.94 183 ASP C N 1
ATOM 4907 C CA . ASP C 3 183 ? 42.040 63.884 -36.298 1.00 61.28 183 ASP C CA 1
ATOM 4908 C C . ASP C 3 183 ? 42.747 62.945 -37.257 1.00 61.56 183 ASP C C 1
ATOM 4909 O O . ASP C 3 183 ? 43.234 61.884 -36.867 1.00 58.05 183 ASP C O 1
ATOM 4914 N N . SER C 3 184 ? 42.811 63.346 -38.518 1.00 65.39 184 SER C N 1
ATOM 4915 C CA . SER C 3 184 ? 43.449 62.527 -39.529 1.00 58.03 184 SER C CA 1
ATOM 4916 C C . SER C 3 184 ? 44.966 62.529 -39.381 1.00 55.56 184 SER C C 1
ATOM 4917 O O . SER C 3 184 ? 45.575 63.532 -39.008 1.00 55.06 184 SER C O 1
ATOM 4920 N N . PRO C 3 185 ? 45.580 61.386 -39.682 1.00 55.91 185 PRO C N 1
ATOM 4921 C CA . PRO C 3 185 ? 47.025 61.210 -39.550 1.00 53.29 185 PRO C CA 1
ATOM 4922 C C . PRO C 3 185 ? 47.798 62.018 -40.583 1.00 51.49 185 PRO C C 1
ATOM 4923 O O . PRO C 3 185 ? 47.418 62.053 -41.748 1.00 49.47 185 PRO C O 1
ATOM 4927 N N . LYS C 3 186 ? 48.875 62.661 -40.152 1.00 56.16 186 LYS C N 1
ATOM 4928 C CA . LYS C 3 186 ? 49.761 63.378 -41.057 1.00 54.84 186 LYS C CA 1
ATOM 4929 C C . LYS C 3 186 ? 50.916 62.452 -41.444 1.00 53.65 186 LYS C C 1
ATOM 4930 O O . LYS C 3 186 ? 51.656 61.972 -40.579 1.00 51.40 186 LYS C O 1
ATOM 4936 N N . ALA C 3 187 ? 51.074 62.201 -42.739 1.00 49.11 187 ALA C N 1
ATOM 4937 C CA . ALA C 3 187 ? 51.976 61.142 -43.175 1.00 52.34 187 ALA C CA 1
ATOM 4938 C C . ALA C 3 187 ? 53.117 61.606 -44.070 1.00 59.70 187 ALA C C 1
ATOM 4939 O O . ALA C 3 187 ? 52.944 62.511 -44.887 1.00 60.54 187 ALA C O 1
ATOM 4941 N N . HIS C 3 188 ? 54.278 60.967 -43.908 1.00 60.79 188 HIS C N 1
ATOM 4942 C CA . HIS C 3 188 ? 55.474 61.263 -44.702 1.00 60.23 188 HIS C CA 1
ATOM 4943 C C . HIS C 3 188 ? 56.445 60.087 -44.682 1.00 59.31 188 HIS C C 1
ATOM 4944 O O . HIS C 3 188 ? 56.435 59.283 -43.747 1.00 58.81 188 HIS C O 1
ATOM 4951 N N . VAL C 3 189 ? 57.285 59.987 -45.709 1.00 60.66 189 VAL C N 1
ATOM 4952 C CA . VAL C 3 189 ? 58.162 58.823 -45.858 1.00 59.70 189 VAL C CA 1
ATOM 4953 C C . VAL C 3 189 ? 59.637 59.173 -45.786 1.00 60.59 189 VAL C C 1
ATOM 4954 O O . VAL C 3 189 ? 60.147 59.845 -46.672 1.00 67.63 189 VAL C O 1
ATOM 4958 N N . THR C 3 190 ? 60.329 58.709 -44.746 1.00 56.31 190 THR C N 1
ATOM 4959 C CA . THR C 3 190 ? 61.755 58.988 -44.638 1.00 58.54 190 THR C CA 1
ATOM 4960 C C . THR C 3 190 ? 62.589 57.911 -45.295 1.00 67.43 190 THR C C 1
ATOM 4961 O O . THR C 3 190 ? 62.099 56.830 -45.624 1.00 63.24 190 THR C O 1
ATOM 4965 N N . HIS C 3 191 ? 63.870 58.222 -45.449 1.00 77.02 191 HIS C N 1
ATOM 4966 C CA . HIS C 3 191 ? 64.785 57.419 -46.237 1.00 79.44 191 HIS C CA 1
ATOM 4967 C C . HIS C 3 191 ? 66.162 57.367 -45.572 1.00 82.42 191 HIS C C 1
ATOM 4968 O O . HIS C 3 191 ? 66.766 58.404 -45.282 1.00 85.72 191 HIS C O 1
ATOM 4975 N N . HIS C 3 192 ? 66.654 56.158 -45.325 1.00 83.71 192 HIS C N 1
ATOM 4976 C CA . HIS C 3 192 ? 67.990 55.987 -44.766 1.00 86.21 192 HIS C CA 1
ATOM 4977 C C . HIS C 3 192 ? 68.772 54.923 -45.511 1.00 85.94 192 HIS C C 1
ATOM 4978 O O . HIS C 3 192 ? 68.262 53.830 -45.783 1.00 77.85 192 HIS C O 1
ATOM 4985 N N . SER C 3 193 ? 70.028 55.237 -45.804 1.00 87.66 193 SER C N 1
ATOM 4986 C CA . SER C 3 193 ? 70.904 54.289 -46.471 1.00 89.91 193 SER C CA 1
ATOM 4987 C C . SER C 3 193 ? 71.381 53.143 -45.575 1.00 88.77 193 SER C C 1
ATOM 4988 O O . SER C 3 193 ? 71.657 53.314 -44.380 1.00 80.11 193 SER C O 1
ATOM 4991 N N . ARG C 3 194 ? 71.461 51.970 -46.191 1.00 90.15 194 ARG C N 1
ATOM 4992 C CA . ARG C 3 194 ? 71.945 50.763 -45.551 1.00 89.59 194 ARG C CA 1
ATOM 4993 C C . ARG C 3 194 ? 73.185 50.287 -46.298 1.00 94.21 194 ARG C C 1
ATOM 4994 O O . ARG C 3 194 ? 73.293 50.481 -47.512 1.00 93.97 194 ARG C O 1
ATOM 5002 N N . PRO C 3 195 ? 74.113 49.635 -45.583 1.00 98.43 195 PRO C N 1
ATOM 5003 C CA . PRO C 3 195 ? 75.434 49.322 -46.128 1.00 97.38 195 PRO C CA 1
ATOM 5004 C C . PRO C 3 195 ? 75.392 48.837 -47.570 1.00 99.12 195 PRO C C 1
ATOM 5005 O O . PRO C 3 195 ? 75.893 49.528 -48.464 1.00 98.41 195 PRO C O 1
ATOM 5009 N N . GLU C 3 196 ? 74.792 47.670 -47.794 1.00 93.36 196 GLU C N 1
ATOM 5010 C CA . GLU C 3 196 ? 75.009 46.962 -49.055 1.00 96.90 196 GLU C CA 1
ATOM 5011 C C . GLU C 3 196 ? 74.188 47.446 -50.247 1.00 94.55 196 GLU C C 1
ATOM 5012 O O . GLU C 3 196 ? 73.534 46.646 -50.922 1.00 86.99 196 GLU C O 1
ATOM 5018 N N . ASP C 3 197 ? 74.257 48.746 -50.523 1.00 95.64 197 ASP C N 1
ATOM 5019 C CA . ASP C 3 197 ? 73.488 49.336 -51.609 1.00 93.83 197 ASP C CA 1
ATOM 5020 C C . ASP C 3 197 ? 72.020 49.008 -51.358 1.00 94.22 197 ASP C C 1
ATOM 5021 O O . ASP C 3 197 ? 71.241 48.779 -52.291 1.00 89.12 197 ASP C O 1
ATOM 5026 N N . LYS C 3 198 ? 71.672 48.971 -50.071 1.00 95.34 198 LYS C N 1
ATOM 5027 C CA . LYS C 3 198 ? 70.304 48.759 -49.606 1.00 89.81 198 LYS C CA 1
ATOM 5028 C C . LYS C 3 198 ? 69.767 50.057 -49.008 1.00 84.82 198 LYS C C 1
ATOM 5029 O O . LYS C 3 198 ? 70.536 50.928 -48.597 1.00 81.32 198 LYS C O 1
ATOM 5035 N N . VAL C 3 199 ? 68.444 50.177 -48.954 1.00 83.39 199 VAL C N 1
ATOM 5036 C CA . VAL C 3 199 ? 67.805 51.306 -48.282 1.00 83.93 199 VAL C CA 1
ATOM 5037 C C . VAL C 3 199 ? 66.664 50.866 -47.362 1.00 77.70 199 VAL C C 1
ATOM 5038 O O . VAL C 3 199 ? 66.037 49.825 -47.575 1.00 74.54 199 VAL C O 1
ATOM 5042 N N . THR C 3 200 ? 66.415 51.659 -46.325 1.00 77.22 200 THR C N 1
ATOM 5043 C CA . THR C 3 200 ? 65.246 51.455 -45.482 1.00 77.53 200 THR C CA 1
ATOM 5044 C C . THR C 3 200 ? 64.248 52.569 -45.748 1.00 70.98 200 THR C C 1
ATOM 5045 O O . THR C 3 200 ? 64.590 53.755 -45.684 1.00 72.85 200 THR C O 1
ATOM 5049 N N . LEU C 3 201 ? 63.019 52.179 -46.063 1.00 67.16 201 LEU C N 1
ATOM 5050 C CA . LEU C 3 201 ? 61.938 53.137 -46.245 1.00 65.16 201 LEU C CA 1
ATOM 5051 C C . LEU C 3 201 ? 61.009 53.116 -45.040 1.00 60.34 201 LEU C C 1
ATOM 5052 O O . LEU C 3 201 ? 60.505 52.069 -44.632 1.00 58.38 201 LEU C O 1
ATOM 5057 N N . ARG C 3 202 ? 60.802 54.282 -44.453 1.00 57.47 202 ARG C N 1
ATOM 5058 C CA . ARG C 3 202 ? 59.961 54.345 -43.282 1.00 56.63 202 ARG C CA 1
ATOM 5059 C C . ARG C 3 202 ? 58.796 55.263 -43.525 1.00 56.13 202 ARG C C 1
ATOM 5060 O O . ARG C 3 202 ? 58.971 56.444 -43.820 1.00 55.87 202 ARG C O 1
ATOM 5068 N N . CYS C 3 203 ? 57.603 54.696 -43.400 1.00 59.29 203 CYS C N 1
ATOM 5069 C CA . CYS C 3 203 ? 56.371 55.438 -43.576 1.00 58.54 203 CYS C CA 1
ATOM 5070 C C . CYS C 3 203 ? 55.828 55.861 -42.221 1.00 56.56 203 CYS C C 1
ATOM 5071 O O . CYS C 3 203 ? 55.567 55.020 -41.356 1.00 54.22 203 CYS C O 1
ATOM 5074 N N . TRP C 3 204 ? 55.655 57.165 -42.041 1.00 54.39 204 TRP C N 1
ATOM 5075 C CA . TRP C 3 204 ? 55.239 57.706 -40.753 1.00 48.89 204 TRP C CA 1
ATOM 5076 C C . TRP C 3 204 ? 53.801 58.157 -40.752 1.00 47.34 204 TRP C C 1
ATOM 5077 O O . TRP C 3 204 ? 53.294 58.583 -41.775 1.00 59.16 204 TRP C O 1
ATOM 5088 N N . ALA C 3 205 ? 53.157 58.098 -39.592 1.00 43.43 205 ALA C N 1
ATOM 5089 C CA . ALA C 3 205 ? 51.789 58.572 -39.434 1.00 41.65 205 ALA C CA 1
ATOM 5090 C C . ALA C 3 205 ? 51.719 59.244 -38.080 1.00 44.21 205 ALA C C 1
ATOM 5091 O O . ALA C 3 205 ? 52.020 58.622 -37.055 1.00 39.78 205 ALA C O 1
ATOM 5093 N N . LEU C 3 206 ? 51.333 60.518 -38.074 1.00 47.01 206 LEU C N 1
ATOM 5094 C CA . LEU C 3 206 ? 51.465 61.328 -36.869 1.00 42.67 206 LEU C CA 1
ATOM 5095 C C . LEU C 3 206 ? 50.235 62.155 -36.525 1.00 45.49 206 LEU C C 1
ATOM 5096 O O . LEU C 3 206 ? 49.528 62.634 -37.407 1.00 47.13 206 LEU C O 1
ATOM 5101 N N . GLY C 3 207 ? 49.995 62.326 -35.228 1.00 46.49 207 GLY C N 1
ATOM 5102 C CA . GLY C 3 207 ? 48.934 63.197 -34.757 1.00 46.35 207 GLY C CA 1
ATOM 5103 C C . GLY C 3 207 ? 47.523 62.765 -35.121 1.00 45.97 207 GLY C C 1
ATOM 5104 O O . GLY C 3 207 ? 46.659 63.604 -35.383 1.00 52.75 207 GLY C O 1
ATOM 5105 N N . PHE C 3 208 ? 47.268 61.465 -35.121 1.00 40.78 208 PHE C N 1
ATOM 5106 C CA . PHE C 3 208 ? 45.934 60.989 -35.427 1.00 48.49 208 PHE C CA 1
ATOM 5107 C C . PHE C 3 208 ? 45.189 60.535 -34.176 1.00 51.52 208 PHE C C 1
ATOM 5108 O O . PHE C 3 208 ? 45.797 60.039 -33.239 1.00 51.97 208 PHE C O 1
ATOM 5116 N N . TYR C 3 209 ? 43.877 60.756 -34.158 1.00 50.16 209 TYR C N 1
ATOM 5117 C CA . TYR C 3 209 ? 42.994 60.234 -33.132 1.00 49.29 209 TYR C CA 1
ATOM 5118 C C . TYR C 3 209 ? 41.763 59.839 -33.929 1.00 56.03 209 TYR C C 1
ATOM 5119 O O . TYR C 3 209 ? 41.355 60.594 -34.807 1.00 56.53 209 TYR C O 1
ATOM 5128 N N . PRO C 3 210 ? 41.166 58.658 -33.664 1.00 53.99 210 PRO C N 1
ATOM 5129 C CA . PRO C 3 210 ? 41.400 57.649 -32.631 1.00 52.67 210 PRO C CA 1
ATOM 5130 C C . PRO C 3 210 ? 42.697 56.905 -32.841 1.00 59.59 210 PRO C C 1
ATOM 5131 O O . PRO C 3 210 ? 43.528 57.294 -33.662 1.00 54.64 210 PRO C O 1
ATOM 5135 N N . ALA C 3 211 ? 42.837 55.801 -32.115 1.00 64.77 211 ALA C N 1
ATOM 5136 C CA . ALA C 3 211 ? 44.095 55.081 -32.059 1.00 54.39 211 ALA C CA 1
ATOM 5137 C C . ALA C 3 211 ? 44.226 53.956 -33.084 1.00 56.89 211 ALA C C 1
ATOM 5138 O O . ALA C 3 211 ? 45.342 53.488 -33.319 1.00 61.00 211 ALA C O 1
ATOM 5140 N N . ASP C 3 212 ? 43.132 53.495 -33.698 1.00 56.37 212 ASP C N 1
ATOM 5141 C CA . ASP C 3 212 ? 43.329 52.449 -34.715 1.00 57.38 212 ASP C CA 1
ATOM 5142 C C . ASP C 3 212 ? 43.543 52.959 -36.118 1.00 57.26 212 ASP C C 1
ATOM 5143 O O . ASP C 3 212 ? 42.852 53.862 -36.596 1.00 58.76 212 ASP C O 1
ATOM 5148 N N . ILE C 3 213 ? 44.526 52.339 -36.758 1.00 52.59 213 ILE C N 1
ATOM 5149 C CA . ILE C 3 213 ? 45.080 52.790 -38.013 1.00 50.50 213 ILE C CA 1
ATOM 5150 C C . ILE C 3 213 ? 45.773 51.583 -38.578 1.00 52.47 213 ILE C C 1
ATOM 5151 O O . ILE C 3 213 ? 46.262 50.746 -37.826 1.00 57.00 213 ILE C O 1
ATOM 5156 N N . THR C 3 214 ? 45.794 51.461 -39.895 1.00 52.75 214 THR C N 1
ATOM 5157 C CA . THR C 3 214 ? 46.497 50.354 -40.513 1.00 53.95 214 THR C CA 1
ATOM 5158 C C . THR C 3 214 ? 47.326 50.895 -41.638 1.00 55.55 214 THR C C 1
ATOM 5159 O O . THR C 3 214 ? 46.780 51.387 -42.624 1.00 61.23 214 THR C O 1
ATOM 5163 N N . LEU C 3 215 ? 48.644 50.837 -41.494 1.00 52.76 215 LEU C N 1
ATOM 5164 C CA . LEU C 3 215 ? 49.486 51.188 -42.624 1.00 57.97 215 LEU C CA 1
ATOM 5165 C C . LEU C 3 215 ? 50.173 49.952 -43.201 1.00 55.29 215 LEU C C 1
ATOM 5166 O O . LEU C 3 215 ? 50.424 48.977 -42.491 1.00 51.06 215 LEU C O 1
ATOM 5171 N N . THR C 3 216 ? 50.423 50.011 -44.506 1.00 56.02 216 THR C N 1
ATOM 5172 C CA . THR C 3 216 ? 50.718 48.854 -45.323 1.00 55.59 216 THR C CA 1
ATOM 5173 C C . THR C 3 216 ? 51.698 49.297 -46.377 1.00 63.92 216 THR C C 1
ATOM 5174 O O . THR C 3 216 ? 51.731 50.473 -46.755 1.00 66.10 216 THR C O 1
ATOM 5178 N N . TRP C 3 217 ? 52.502 48.354 -46.847 1.00 66.37 217 TRP C N 1
ATOM 5179 C CA . TRP C 3 217 ? 53.494 48.621 -47.870 1.00 67.75 217 TRP C CA 1
ATOM 5180 C C . TRP C 3 217 ? 53.259 47.681 -49.024 1.00 69.84 217 TRP C C 1
ATOM 5181 O O . TRP C 3 217 ? 53.148 46.475 -48.825 1.00 72.11 217 TRP C O 1
ATOM 5192 N N . GLN C 3 218 ? 53.201 48.205 -50.238 1.00 73.39 218 GLN C N 1
ATOM 5193 C CA . GLN C 3 218 ? 53.138 47.304 -51.378 1.00 79.44 218 GLN C CA 1
ATOM 5194 C C . GLN C 3 218 ? 54.076 47.656 -52.521 1.00 86.98 218 GLN C C 1
ATOM 5195 O O . GLN C 3 218 ? 54.539 48.798 -52.644 1.00 85.40 218 GLN C O 1
ATOM 5201 N N . LEU C 3 219 ? 54.375 46.635 -53.324 1.00 90.78 219 LEU C N 1
ATOM 5202 C CA . LEU C 3 219 ? 54.968 46.799 -54.652 1.00 92.40 219 LEU C CA 1
ATOM 5203 C C . LEU C 3 219 ? 54.166 45.927 -55.611 1.00 90.31 219 LEU C C 1
ATOM 5204 O O . LEU C 3 219 ? 53.777 44.810 -55.263 1.00 88.01 219 LEU C O 1
ATOM 5209 N N . ASN C 3 220 ? 53.896 46.441 -56.805 1.00 90.37 220 ASN C N 1
ATOM 5210 C CA . ASN C 3 220 ? 53.061 45.713 -57.748 1.00 95.11 220 ASN C CA 1
ATOM 5211 C C . ASN C 3 220 ? 51.745 45.302 -57.107 1.00 95.11 220 ASN C C 1
ATOM 5212 O O . ASN C 3 220 ? 51.295 44.168 -57.273 1.00 92.18 220 ASN C O 1
ATOM 5217 N N . GLY C 3 221 ? 51.150 46.216 -56.349 1.00 94.02 221 GLY C N 1
ATOM 5218 C CA . GLY C 3 221 ? 49.823 46.004 -55.798 1.00 93.02 221 GLY C CA 1
ATOM 5219 C C . GLY C 3 221 ? 49.692 44.944 -54.718 1.00 90.41 221 GLY C C 1
ATOM 5220 O O . GLY C 3 221 ? 48.595 44.725 -54.196 1.00 87.41 221 GLY C O 1
ATOM 5221 N N . GLU C 3 222 ? 50.792 44.279 -54.373 1.00 93.23 222 GLU C N 1
ATOM 5222 C CA . GLU C 3 222 ? 50.746 43.299 -53.285 1.00 98.23 222 GLU C CA 1
ATOM 5223 C C . GLU C 3 222 ? 51.341 43.823 -51.965 1.00 92.34 222 GLU C C 1
ATOM 5224 O O . GLU C 3 222 ? 52.472 44.326 -51.925 1.00 83.41 222 GLU C O 1
ATOM 5230 N N . GLU C 3 223 ? 50.555 43.702 -50.895 1.00 89.04 223 GLU C N 1
ATOM 5231 C CA . GLU C 3 223 ? 50.983 44.107 -49.562 1.00 79.05 223 GLU C CA 1
ATOM 5232 C C . GLU C 3 223 ? 52.172 43.257 -49.111 1.00 79.62 223 GLU C C 1
ATOM 5233 O O . GLU C 3 223 ? 52.197 42.045 -49.330 1.00 82.21 223 GLU C O 1
ATOM 5239 N N . LEU C 3 224 ? 53.163 43.902 -48.498 1.00 74.50 224 LEU C N 1
ATOM 5240 C CA . LEU C 3 224 ? 54.419 43.246 -48.126 1.00 71.78 224 LEU C CA 1
ATOM 5241 C C . LEU C 3 224 ? 54.473 42.798 -46.669 1.00 69.32 224 LEU C C 1
ATOM 5242 O O . LEU C 3 224 ? 55.373 43.183 -45.930 1.00 66.90 224 LEU C O 1
ATOM 5247 N N . ILE C 3 225 ? 53.522 41.971 -46.259 1.00 71.24 225 ILE C N 1
ATOM 5248 C CA . ILE C 3 225 ? 53.351 41.687 -44.842 1.00 64.87 225 ILE C CA 1
ATOM 5249 C C . ILE C 3 225 ? 54.552 41.015 -44.171 1.00 67.80 225 ILE C C 1
ATOM 5250 O O . ILE C 3 225 ? 54.881 41.366 -43.043 1.00 70.84 225 ILE C O 1
ATOM 5255 N N . GLN C 3 226 ? 55.216 40.071 -44.839 1.00 64.50 226 GLN C N 1
ATOM 5256 C CA . GLN C 3 226 ? 56.346 39.385 -44.195 1.00 64.93 226 GLN C CA 1
ATOM 5257 C C . GLN C 3 226 ? 57.666 40.143 -44.335 1.00 67.27 226 GLN C C 1
ATOM 5258 O O . GLN C 3 226 ? 58.741 39.546 -44.236 1.00 64.70 226 GLN C O 1
ATOM 5264 N N . ASP C 3 227 ? 57.583 41.452 -44.552 1.00 65.24 227 ASP C N 1
ATOM 5265 C CA . ASP C 3 227 ? 58.774 42.245 -44.821 1.00 68.23 227 ASP C CA 1
ATOM 5266 C C . ASP C 3 227 ? 58.853 43.489 -43.957 1.00 69.97 227 ASP C C 1
ATOM 5267 O O . ASP C 3 227 ? 59.915 44.110 -43.845 1.00 78.27 227 ASP C O 1
ATOM 5272 N N . MET C 3 228 ? 57.732 43.847 -43.345 1.00 67.70 228 MET C N 1
ATOM 5273 C CA . MET C 3 228 ? 57.661 45.074 -42.570 1.00 65.68 228 MET C CA 1
ATOM 5274 C C . MET C 3 228 ? 58.121 44.901 -41.137 1.00 64.51 228 MET C C 1
ATOM 5275 O O . MET C 3 228 ? 57.737 43.954 -40.448 1.00 63.93 228 MET C O 1
ATOM 5280 N N . GLU C 3 229 ? 58.952 45.830 -40.694 1.00 66.38 229 GLU C N 1
ATOM 5281 C CA . GLU C 3 229 ? 59.040 46.114 -39.277 1.00 67.61 229 GLU C CA 1
ATOM 5282 C C . GLU C 3 229 ? 57.901 47.095 -39.036 1.00 63.09 229 GLU C C 1
ATOM 5283 O O . GLU C 3 229 ? 57.631 47.972 -39.862 1.00 57.32 229 GLU C O 1
ATOM 5289 N N . LEU C 3 230 ? 57.221 46.947 -37.914 1.00 63.10 230 LEU C N 1
ATOM 5290 C CA . LEU C 3 230 ? 56.130 47.844 -37.610 1.00 59.39 230 LEU C CA 1
ATOM 5291 C C . LEU C 3 230 ? 55.931 47.917 -36.096 1.00 61.89 230 LEU C C 1
ATOM 5292 O O . LEU C 3 230 ? 55.882 46.890 -35.416 1.00 63.06 230 LEU C O 1
ATOM 5297 N N . VAL C 3 231 ? 55.850 49.138 -35.573 1.00 57.00 231 VAL C N 1
ATOM 5298 C CA . VAL C 3 231 ? 55.788 49.356 -34.132 1.00 55.58 231 VAL C CA 1
ATOM 5299 C C . VAL C 3 231 ? 54.353 49.370 -33.629 1.00 53.15 231 VAL C C 1
ATOM 5300 O O . VAL C 3 231 ? 53.450 49.768 -34.361 1.00 48.80 231 VAL C O 1
ATOM 5304 N N . GLU C 3 232 ? 54.149 48.931 -32.386 1.00 52.51 232 GLU C N 1
ATOM 5305 C CA . GLU C 3 232 ? 52.858 49.088 -31.729 1.00 48.81 232 GLU C CA 1
ATOM 5306 C C . GLU C 3 232 ? 52.553 50.570 -31.732 1.00 49.79 232 GLU C C 1
ATOM 5307 O O . GLU C 3 232 ? 53.464 51.381 -31.633 1.00 46.91 232 GLU C O 1
ATOM 5313 N N . THR C 3 233 ? 51.275 50.917 -31.865 1.00 52.12 233 THR C N 1
ATOM 5314 C CA . THR C 3 233 ? 50.843 52.305 -31.913 1.00 42.00 233 THR C CA 1
ATOM 5315 C C . THR C 3 233 ? 51.067 52.948 -30.567 1.00 42.92 233 THR C C 1
ATOM 5316 O O . THR C 3 233 ? 50.841 52.322 -29.529 1.00 44.46 233 THR C O 1
ATOM 5320 N N . ARG C 3 234 ? 51.482 54.205 -30.577 1.00 38.65 234 ARG C N 1
ATOM 5321 C CA . ARG C 3 234 ? 51.924 54.842 -29.347 1.00 40.25 234 ARG C CA 1
ATOM 5322 C C . ARG C 3 234 ? 51.447 56.302 -29.181 1.00 40.63 234 ARG C C 1
ATOM 5323 O O . ARG C 3 234 ? 51.332 57.056 -30.160 1.00 37.96 234 ARG C O 1
ATOM 5331 N N . PRO C 3 235 ? 51.183 56.705 -27.929 1.00 37.03 235 PRO C N 1
ATOM 5332 C CA . PRO C 3 235 ? 50.724 58.041 -27.563 1.00 36.37 235 PRO C CA 1
ATOM 5333 C C . PRO C 3 235 ? 51.765 59.115 -27.802 1.00 43.93 235 PRO C C 1
ATOM 5334 O O . PRO C 3 235 ? 52.893 58.984 -27.339 1.00 45.14 235 PRO C O 1
ATOM 5338 N N . ALA C 3 236 ? 51.391 60.182 -28.496 1.00 46.56 236 ALA C N 1
ATOM 5339 C CA . ALA C 3 236 ? 52.247 61.349 -28.555 1.00 44.13 236 ALA C CA 1
ATOM 5340 C C . ALA C 3 236 ? 52.255 62.004 -27.180 1.00 48.99 236 ALA C C 1
ATOM 5341 O O . ALA C 3 236 ? 53.234 62.660 -26.807 1.00 47.26 236 ALA C O 1
ATOM 5343 N N . GLY C 3 237 ? 51.161 61.808 -26.435 1.00 54.28 237 GLY C N 1
ATOM 5344 C CA . GLY C 3 237 ? 50.933 62.475 -25.156 1.00 53.50 237 GLY C CA 1
ATOM 5345 C C . GLY C 3 237 ? 50.127 63.756 -25.348 1.00 58.73 237 GLY C C 1
ATOM 5346 O O . GLY C 3 237 ? 50.207 64.692 -24.550 1.00 52.57 237 GLY C O 1
ATOM 5347 N N . ASP C 3 238 ? 49.339 63.776 -26.422 1.00 64.21 238 ASP C N 1
ATOM 5348 C CA . ASP C 3 238 ? 48.670 64.984 -26.904 1.00 61.47 238 ASP C CA 1
ATOM 5349 C C . ASP C 3 238 ? 47.252 65.206 -26.421 1.00 63.22 238 ASP C C 1
ATOM 5350 O O . ASP C 3 238 ? 46.926 66.307 -25.994 1.00 78.95 238 ASP C O 1
ATOM 5355 N N . GLY C 3 239 ? 46.399 64.191 -26.493 1.00 58.42 239 GLY C N 1
ATOM 5356 C CA . GLY C 3 239 ? 46.781 62.853 -26.875 1.00 59.16 239 GLY C CA 1
ATOM 5357 C C . GLY C 3 239 ? 46.301 62.430 -28.246 1.00 57.25 239 GLY C C 1
ATOM 5358 O O . GLY C 3 239 ? 45.210 61.874 -28.408 1.00 50.50 239 GLY C O 1
ATOM 5359 N N . THR C 3 240 ? 47.141 62.695 -29.237 1.00 56.24 240 THR C N 1
ATOM 5360 C CA . THR C 3 240 ? 47.041 62.021 -30.518 1.00 53.84 240 THR C CA 1
ATOM 5361 C C . THR C 3 240 ? 47.886 60.747 -30.458 1.00 50.94 240 THR C C 1
ATOM 5362 O O . THR C 3 240 ? 48.355 60.362 -29.384 1.00 50.12 240 THR C O 1
ATOM 5366 N N . PHE C 3 241 ? 48.091 60.104 -31.606 1.00 47.85 241 PHE C N 1
ATOM 5367 C CA . PHE C 3 241 ? 48.915 58.904 -31.657 1.00 42.18 241 PHE C CA 1
ATOM 5368 C C . PHE C 3 241 ? 49.889 58.881 -32.820 1.00 44.61 241 PHE C C 1
ATOM 5369 O O . PHE C 3 241 ? 49.762 59.673 -33.757 1.00 45.28 241 PHE C O 1
ATOM 5377 N N . GLN C 3 242 ? 50.884 57.993 -32.720 1.00 43.62 242 GLN C N 1
ATOM 5378 C CA . GLN C 3 242 ? 51.894 57.801 -33.759 1.00 40.34 242 GLN C CA 1
ATOM 5379 C C . GLN C 3 242 ? 52.010 56.328 -34.119 1.00 39.80 242 GLN C C 1
ATOM 5380 O O . GLN C 3 242 ? 51.662 55.452 -33.314 1.00 40.85 242 GLN C O 1
ATOM 5386 N N . LYS C 3 243 ? 52.521 56.059 -35.316 1.00 34.36 243 LYS C N 1
ATOM 5387 C CA . LYS C 3 243 ? 52.825 54.695 -35.739 1.00 34.79 243 LYS C CA 1
ATOM 5388 C C . LYS C 3 243 ? 53.670 54.754 -36.996 1.00 40.65 243 LYS C C 1
ATOM 5389 O O . LYS C 3 243 ? 53.498 55.650 -37.810 1.00 44.98 243 LYS C O 1
ATOM 5395 N N . TRP C 3 244 ? 54.608 53.828 -37.154 1.00 46.67 244 TRP C N 1
ATOM 5396 C CA . TRP C 3 244 ? 55.339 53.750 -38.410 1.00 45.88 244 TRP C CA 1
ATOM 5397 C C . TRP C 3 244 ? 55.511 52.321 -38.905 1.00 48.43 244 TRP C C 1
ATOM 5398 O O . TRP C 3 244 ? 55.352 51.359 -38.149 1.00 49.73 244 TRP C O 1
ATOM 5409 N N . ALA C 3 245 ? 55.785 52.199 -40.197 1.00 49.51 245 ALA C N 1
ATOM 5410 C CA . ALA C 3 245 ? 56.022 50.914 -40.819 1.00 48.64 245 ALA C CA 1
ATOM 5411 C C . ALA C 3 245 ? 57.168 51.115 -41.773 1.00 54.34 245 ALA C C 1
ATOM 5412 O O . ALA C 3 245 ? 57.158 52.046 -42.576 1.00 57.04 245 ALA C O 1
ATOM 5414 N N . SER C 3 246 ? 58.174 50.258 -41.662 1.00 58.74 246 SER C N 1
ATOM 5415 C CA . SER C 3 246 ? 59.353 50.365 -42.504 1.00 60.32 246 SER C CA 1
ATOM 5416 C C . SER C 3 246 ? 59.596 49.040 -43.205 1.00 64.91 246 SER C C 1
ATOM 5417 O O . SER C 3 246 ? 58.901 48.050 -42.964 1.00 63.04 246 SER C O 1
ATOM 5420 N N . VAL C 3 247 ? 60.595 49.025 -44.073 1.00 66.84 247 VAL C N 1
ATOM 5421 C CA . VAL C 3 247 ? 60.787 47.895 -44.956 1.00 70.15 247 VAL C CA 1
ATOM 5422 C C . VAL C 3 247 ? 62.058 48.108 -45.764 1.00 71.09 247 VAL C C 1
ATOM 5423 O O . VAL C 3 247 ? 62.400 49.242 -46.104 1.00 68.42 247 VAL C O 1
ATOM 5427 N N . VAL C 3 248 ? 62.758 47.015 -46.055 1.00 75.94 248 VAL C N 1
ATOM 5428 C CA . VAL C 3 248 ? 64.049 47.066 -46.745 1.00 73.96 248 VAL C CA 1
ATOM 5429 C C . VAL C 3 248 ? 63.925 47.087 -48.268 1.00 75.22 248 VAL C C 1
ATOM 5430 O O . VAL C 3 248 ? 63.111 46.374 -48.863 1.00 74.39 248 VAL C O 1
ATOM 5434 N N . VAL C 3 249 ? 64.761 47.896 -48.899 1.00 75.86 249 VAL C N 1
ATOM 5435 C CA . VAL C 3 249 ? 64.675 48.079 -50.340 1.00 81.89 249 VAL C CA 1
ATOM 5436 C C . VAL C 3 249 ? 66.056 48.235 -50.991 1.00 87.22 249 VAL C C 1
ATOM 5437 O O . VAL C 3 249 ? 66.972 48.805 -50.392 1.00 84.66 249 VAL C O 1
ATOM 5441 N N . PRO C 3 250 ? 66.219 47.692 -52.211 1.00 85.95 250 PRO C N 1
ATOM 5442 C CA . PRO C 3 250 ? 67.455 47.885 -52.977 1.00 84.02 250 PRO C CA 1
ATOM 5443 C C . PRO C 3 250 ? 67.604 49.318 -53.514 1.00 87.13 250 PRO C C 1
ATOM 5444 O O . PRO C 3 250 ? 66.625 49.937 -53.950 1.00 78.75 250 PRO C O 1
ATOM 5448 N N . LEU C 3 251 ? 68.839 49.823 -53.479 1.00 88.59 251 LEU C N 1
ATOM 5449 C CA . LEU C 3 251 ? 69.134 51.217 -53.802 1.00 85.86 251 LEU C CA 1
ATOM 5450 C C . LEU C 3 251 ? 68.858 51.549 -55.265 1.00 89.06 251 LEU C C 1
ATOM 5451 O O . LEU C 3 251 ? 69.589 51.117 -56.156 1.00 88.22 251 LEU C O 1
ATOM 5456 N N . GLY C 3 252 ? 67.805 52.327 -55.500 1.00 88.12 252 GLY C N 1
ATOM 5457 C CA . GLY C 3 252 ? 67.400 52.697 -56.843 1.00 88.65 252 GLY C CA 1
ATOM 5458 C C . GLY C 3 252 ? 65.983 52.249 -57.151 1.00 94.68 252 GLY C C 1
ATOM 5459 O O . GLY C 3 252 ? 65.198 52.998 -57.739 1.00 93.27 252 GLY C O 1
ATOM 5460 N N . LYS C 3 253 ? 65.655 51.023 -56.744 1.00 90.20 253 LYS C N 1
ATOM 5461 C CA . LYS C 3 253 ? 64.327 50.468 -56.977 1.00 91.11 253 LYS C CA 1
ATOM 5462 C C . LYS C 3 253 ? 63.232 51.092 -56.100 1.00 93.43 253 LYS C C 1
ATOM 5463 O O . LYS C 3 253 ? 62.094 50.618 -56.099 1.00 94.43 253 LYS C O 1
ATOM 5469 N N . GLU C 3 254 ? 63.556 52.150 -55.362 1.00 92.30 254 GLU C N 1
ATOM 5470 C CA . GLU C 3 254 ? 62.583 52.712 -54.424 1.00 89.68 254 GLU C CA 1
ATOM 5471 C C . GLU C 3 254 ? 61.272 53.153 -55.068 1.00 93.93 254 GLU C C 1
ATOM 5472 O O . GLU C 3 254 ? 60.213 53.005 -54.465 1.00 95.81 254 GLU C O 1
ATOM 5478 N N . GLN C 3 255 ? 61.329 53.682 -56.286 1.00 97.37 255 GLN C N 1
ATOM 5479 C CA . GLN C 3 255 ? 60.127 54.260 -56.901 1.00 101.21 255 GLN C CA 1
ATOM 5480 C C . GLN C 3 255 ? 58.990 53.244 -57.148 1.00 93.17 255 GLN C C 1
ATOM 5481 O O . GLN C 3 255 ? 57.872 53.625 -57.504 1.00 81.06 255 GLN C O 1
ATOM 5487 N N . TYR C 3 256 ? 59.282 51.960 -56.939 1.00 91.94 256 TYR C N 1
ATOM 5488 C CA . TYR C 3 256 ? 58.289 50.897 -57.112 1.00 93.70 256 TYR C CA 1
ATOM 5489 C C . TYR C 3 256 ? 57.526 50.589 -55.816 1.00 94.14 256 TYR C C 1
ATOM 5490 O O . TYR C 3 256 ? 56.681 49.679 -55.778 1.00 89.57 256 TYR C O 1
ATOM 5499 N N . TYR C 3 257 ? 57.831 51.339 -54.759 1.00 91.70 257 TYR C N 1
ATOM 5500 C CA . TYR C 3 257 ? 57.311 51.046 -53.421 1.00 84.23 257 TYR C CA 1
ATOM 5501 C C . TYR C 3 257 ? 56.349 52.120 -52.905 1.00 85.45 257 TYR C C 1
ATOM 5502 O O . TYR C 3 257 ? 56.702 53.304 -52.850 1.00 83.73 257 TYR C O 1
ATOM 5511 N N . THR C 3 258 ? 55.138 51.699 -52.526 1.00 80.23 258 THR C N 1
ATOM 5512 C CA . THR C 3 258 ? 54.100 52.625 -52.067 1.00 73.72 258 THR C CA 1
ATOM 5513 C C . THR C 3 258 ? 53.590 52.314 -50.663 1.00 75.39 258 THR C C 1
ATOM 5514 O O . THR C 3 258 ? 53.412 51.148 -50.286 1.00 76.68 258 THR C O 1
ATOM 5518 N N . CYS C 3 259 ? 53.330 53.373 -49.903 1.00 70.92 259 CYS C N 1
ATOM 5519 C CA . CYS C 3 259 ? 52.785 53.243 -48.558 1.00 70.30 259 CYS C CA 1
ATOM 5520 C C . CYS C 3 259 ? 51.270 53.466 -48.552 1.00 69.91 259 CYS C C 1
ATOM 5521 O O . CYS C 3 259 ? 50.741 54.149 -49.426 1.00 69.89 259 CYS C O 1
ATOM 5524 N N . HIS C 3 260 ? 50.579 52.904 -47.563 1.00 62.38 260 HIS C N 1
ATOM 5525 C CA . HIS C 3 260 ? 49.117 52.967 -47.522 1.00 61.44 260 HIS C CA 1
ATOM 5526 C C . HIS C 3 260 ? 48.553 53.196 -46.118 1.00 64.31 260 HIS C C 1
ATOM 5527 O O . HIS C 3 260 ? 48.775 52.384 -45.230 1.00 65.67 260 HIS C O 1
ATOM 5534 N N . VAL C 3 261 ? 47.794 54.274 -45.919 1.00 61.95 261 VAL C N 1
ATOM 5535 C CA . VAL C 3 261 ? 47.318 54.607 -44.577 1.00 55.76 261 VAL C CA 1
ATOM 5536 C C . VAL C 3 261 ? 45.802 54.616 -44.412 1.00 57.24 261 VAL C C 1
ATOM 5537 O O . VAL C 3 261 ? 45.150 55.626 -44.654 1.00 62.01 261 VAL C O 1
ATOM 5541 N N . TYR C 3 262 ? 45.244 53.503 -43.962 1.00 58.53 262 TYR C N 1
ATOM 5542 C CA . TYR C 3 262 ? 43.813 53.422 -43.697 1.00 53.93 262 TYR C CA 1
ATOM 5543 C C . TYR C 3 262 ? 43.480 53.900 -42.295 1.00 54.96 262 TYR C C 1
ATOM 5544 O O . TYR C 3 262 ? 43.895 53.285 -41.319 1.00 56.68 262 TYR C O 1
ATOM 5553 N N . HIS C 3 263 ? 42.723 54.989 -42.193 1.00 59.65 263 HIS C N 1
ATOM 5554 C CA . HIS C 3 263 ? 42.300 55.519 -40.893 1.00 59.30 263 HIS C CA 1
ATOM 5555 C C . HIS C 3 263 ? 40.942 56.195 -41.013 1.00 54.16 263 HIS C C 1
ATOM 5556 O O . HIS C 3 263 ? 40.669 56.863 -41.998 1.00 54.02 263 HIS C O 1
ATOM 5563 N N . GLN C 3 264 ? 40.094 56.039 -40.007 1.00 59.75 264 GLN C N 1
ATOM 5564 C CA . GLN C 3 264 ? 38.685 56.421 -40.161 1.00 67.78 264 GLN C CA 1
ATOM 5565 C C . GLN C 3 264 ? 38.432 57.914 -40.413 1.00 67.19 264 GLN C C 1
ATOM 5566 O O . GLN C 3 264 ? 37.338 58.299 -40.835 1.00 63.67 264 GLN C O 1
ATOM 5572 N N . GLY C 3 265 ? 39.436 58.749 -40.164 1.00 65.42 265 GLY C N 1
ATOM 5573 C CA . GLY C 3 265 ? 39.261 60.186 -40.291 1.00 64.40 265 GLY C CA 1
ATOM 5574 C C . GLY C 3 265 ? 39.524 60.713 -41.688 1.00 69.45 265 GLY C C 1
ATOM 5575 O O . GLY C 3 265 ? 39.109 61.825 -42.026 1.00 73.34 265 GLY C O 1
ATOM 5576 N N . LEU C 3 266 ? 40.224 59.923 -42.497 1.00 65.04 266 LEU C N 1
ATOM 5577 C CA . LEU C 3 266 ? 40.480 60.300 -43.880 1.00 66.33 266 LEU C CA 1
ATOM 5578 C C . LEU C 3 266 ? 39.552 59.594 -44.874 1.00 69.04 266 LEU C C 1
ATOM 5579 O O . LEU C 3 266 ? 39.468 58.363 -44.907 1.00 64.30 266 LEU C O 1
ATOM 5584 N N . PRO C 3 267 ? 38.857 60.400 -45.692 1.00 75.28 267 PRO C N 1
ATOM 5585 C CA . PRO C 3 267 ? 37.780 60.037 -46.624 1.00 74.63 267 PRO C CA 1
ATOM 5586 C C . PRO C 3 267 ? 38.176 58.909 -47.574 1.00 80.45 267 PRO C C 1
ATOM 5587 O O . PRO C 3 267 ? 37.381 58.006 -47.832 1.00 78.86 267 PRO C O 1
ATOM 5591 N N . GLU C 3 268 ? 39.395 58.974 -48.097 1.00 78.87 268 GLU C N 1
ATOM 5592 C CA . GLU C 3 268 ? 39.908 57.933 -48.972 1.00 77.09 268 GLU C CA 1
ATOM 5593 C C . GLU C 3 268 ? 41.327 57.600 -48.522 1.00 76.42 268 GLU C C 1
ATOM 5594 O O . GLU C 3 268 ? 42.134 58.507 -48.307 1.00 75.27 268 GLU C O 1
ATOM 5600 N N . PRO C 3 269 ? 41.630 56.298 -48.365 1.00 75.58 269 PRO C N 1
ATOM 5601 C CA . PRO C 3 269 ? 42.939 55.816 -47.899 1.00 66.45 269 PRO C CA 1
ATOM 5602 C C . PRO C 3 269 ? 44.090 56.505 -48.619 1.00 67.43 269 PRO C C 1
ATOM 5603 O O . PRO C 3 269 ? 44.067 56.603 -49.851 1.00 68.45 269 PRO C O 1
ATOM 5607 N N . LEU C 3 270 ? 45.084 56.969 -47.861 1.00 66.90 270 LEU C N 1
ATOM 5608 C CA . LEU C 3 270 ? 46.256 57.622 -48.447 1.00 65.65 270 LEU C CA 1
ATOM 5609 C C . LEU C 3 270 ? 47.141 56.627 -49.174 1.00 69.24 270 LEU C C 1
ATOM 5610 O O . LEU C 3 270 ? 47.176 55.444 -48.841 1.00 70.05 270 LEU C O 1
ATOM 5615 N N . THR C 3 271 ? 47.871 57.123 -50.161 1.00 70.23 271 THR C N 1
ATOM 5616 C CA . THR C 3 271 ? 48.823 56.303 -50.885 1.00 71.19 271 THR C CA 1
ATOM 5617 C C . THR C 3 271 ? 50.094 57.131 -51.028 1.00 71.40 271 THR C C 1
ATOM 5618 O O . THR C 3 271 ? 50.098 58.155 -51.710 1.00 73.85 271 THR C O 1
ATOM 5622 N N . LEU C 3 272 ? 51.163 56.703 -50.361 1.00 71.13 272 LEU C N 1
ATOM 5623 C CA . LEU C 3 272 ? 52.379 57.512 -50.279 1.00 73.57 272 LEU C CA 1
ATOM 5624 C C . LEU C 3 272 ? 53.593 56.931 -51.011 1.00 73.27 272 LEU C C 1
ATOM 5625 O O . LEU C 3 272 ? 53.627 55.745 -51.345 1.00 72.05 272 LEU C O 1
ATOM 5630 N N . ARG C 3 273 ? 54.595 57.784 -51.228 1.00 79.34 273 ARG C N 1
ATOM 5631 C CA . ARG C 3 273 ? 55.786 57.446 -52.007 1.00 83.00 273 ARG C CA 1
ATOM 5632 C C . ARG C 3 273 ? 56.937 58.437 -51.730 1.00 84.73 273 ARG C C 1
ATOM 5633 O O . ARG C 3 273 ? 56.690 59.617 -51.444 1.00 80.21 273 ARG C O 1
ATOM 5641 N N . TRP C 3 274 ? 58.181 57.955 -51.814 1.00 83.67 274 TRP C N 1
ATOM 5642 C CA . TRP C 3 274 ? 59.388 58.802 -51.717 1.00 82.49 274 TRP C CA 1
ATOM 5643 C C . TRP C 3 274 ? 59.982 59.020 -53.122 1.00 96.71 274 TRP C C 1
ATOM 5644 O O . TRP C 3 274 ? 59.886 58.128 -53.972 1.00 101.16 274 TRP C O 1
ATOM 5655 N N . GLU C 3 275 ? 60.596 60.178 -53.389 1.00 100.28 275 GLU C N 1
ATOM 5656 C CA . GLU C 3 275 ? 60.876 61.216 -52.397 1.00 95.62 275 GLU C CA 1
ATOM 5657 C C . GLU C 3 275 ? 59.765 62.246 -52.249 1.00 96.42 275 GLU C C 1
ATOM 5658 O O . GLU C 3 275 ? 59.583 62.787 -51.154 1.00 97.20 275 GLU C O 1
ATOM 5665 N N . GLY D 4 1 ? 50.200 32.478 -10.220 1.00 67.80 0 GLY D N 1
ATOM 5666 C CA . GLY D 4 1 ? 50.360 33.732 -10.937 1.00 73.94 0 GLY D CA 1
ATOM 5667 C C . GLY D 4 1 ? 51.794 34.049 -11.348 1.00 85.15 0 GLY D C 1
ATOM 5668 O O . GLY D 4 1 ? 52.663 34.252 -10.494 1.00 82.21 0 GLY D O 1
ATOM 5669 N N . ILE D 4 2 ? 52.040 34.103 -12.659 1.00 88.40 1 ILE D N 1
ATOM 5670 C CA . ILE D 4 2 ? 53.379 34.396 -13.199 1.00 86.05 1 ILE D CA 1
ATOM 5671 C C . ILE D 4 2 ? 53.520 35.854 -13.646 1.00 79.21 1 ILE D C 1
ATOM 5672 O O . ILE D 4 2 ? 52.580 36.649 -13.494 1.00 75.56 1 ILE D O 1
ATOM 5677 N N . GLN D 4 3 ? 54.684 36.196 -14.204 1.00 69.24 2 GLN D N 1
ATOM 5678 C CA . GLN D 4 3 ? 55.038 37.611 -14.411 1.00 69.70 2 GLN D CA 1
ATOM 5679 C C . GLN D 4 3 ? 55.519 38.044 -15.808 1.00 64.71 2 GLN D C 1
ATOM 5680 O O . GLN D 4 3 ? 56.478 37.496 -16.351 1.00 67.48 2 GLN D O 1
ATOM 5686 N N . LYS D 4 4 ? 54.867 39.070 -16.351 1.00 57.67 3 LYS D N 1
ATOM 5687 C CA . LYS D 4 4 ? 55.143 39.540 -17.704 1.00 57.61 3 LYS D CA 1
ATOM 5688 C C . LYS D 4 4 ? 56.201 40.645 -17.764 1.00 54.24 3 LYS D C 1
ATOM 5689 O O . LYS D 4 4 ? 56.223 41.538 -16.916 1.00 50.58 3 LYS D O 1
ATOM 5695 N N . THR D 4 5 ? 57.053 40.582 -18.790 1.00 51.04 4 THR D N 1
ATOM 5696 C CA . THR D 4 5 ? 58.171 41.518 -18.978 1.00 47.74 4 THR D CA 1
ATOM 5697 C C . THR D 4 5 ? 57.875 42.735 -19.888 1.00 42.93 4 THR D C 1
ATOM 5698 O O . THR D 4 5 ? 57.295 42.576 -20.966 1.00 44.92 4 THR D O 1
ATOM 5702 N N . PRO D 4 6 ? 58.309 43.944 -19.465 1.00 40.20 5 PRO D N 1
ATOM 5703 C CA . PRO D 4 6 ? 57.943 45.252 -20.043 1.00 36.21 5 PRO D CA 1
ATOM 5704 C C . PRO D 4 6 ? 58.434 45.446 -21.448 1.00 38.03 5 PRO D C 1
ATOM 5705 O O . PRO D 4 6 ? 59.515 44.993 -21.769 1.00 40.63 5 PRO D O 1
ATOM 5709 N N . GLN D 4 7 ? 57.627 46.094 -22.276 1.00 38.52 6 GLN D N 1
ATOM 5710 C CA . GLN D 4 7 ? 58.006 46.431 -23.635 1.00 36.46 6 GLN D CA 1
ATOM 5711 C C . GLN D 4 7 ? 58.292 47.898 -23.629 1.00 39.37 6 GLN D C 1
ATOM 5712 O O . GLN D 4 7 ? 57.644 48.656 -22.892 1.00 39.57 6 GLN D O 1
ATOM 5718 N N . ILE D 4 8 ? 59.240 48.314 -24.460 1.00 36.82 7 ILE D N 1
ATOM 5719 C CA . ILE D 4 8 ? 59.643 49.709 -24.451 1.00 37.51 7 ILE D CA 1
ATOM 5720 C C . ILE D 4 8 ? 59.734 50.385 -25.801 1.00 37.16 7 ILE D C 1
ATOM 5721 O O . ILE D 4 8 ? 60.214 49.813 -26.772 1.00 39.56 7 ILE D O 1
ATOM 5726 N N . GLN D 4 9 ? 59.266 51.623 -25.842 1.00 37.76 8 GLN D N 1
ATOM 5727 C CA . GLN D 4 9 ? 59.564 52.495 -26.954 1.00 37.54 8 GLN D CA 1
ATOM 5728 C C . GLN D 4 9 ? 60.059 53.838 -26.455 1.00 35.46 8 GLN D C 1
ATOM 5729 O O . GLN D 4 9 ? 59.509 54.410 -25.517 1.00 32.76 8 GLN D O 1
ATOM 5735 N N . VAL D 4 10 ? 61.112 54.338 -27.081 1.00 38.72 9 VAL D N 1
ATOM 5736 C CA . VAL D 4 10 ? 61.613 55.657 -26.735 1.00 35.54 9 VAL D CA 1
ATOM 5737 C C . VAL D 4 10 ? 61.579 56.514 -27.968 1.00 35.76 9 VAL D C 1
ATOM 5738 O O . VAL D 4 10 ? 62.214 56.190 -28.971 1.00 38.93 9 VAL D O 1
ATOM 5742 N N . TYR D 4 11 ? 60.816 57.598 -27.894 1.00 38.89 10 TYR D N 1
ATOM 5743 C CA . TYR D 4 11 ? 60.578 58.455 -29.048 1.00 41.27 10 TYR D CA 1
ATOM 5744 C C . TYR D 4 11 ? 60.147 59.860 -28.647 1.00 40.36 10 TYR D C 1
ATOM 5745 O O . TYR D 4 11 ? 59.773 60.131 -27.500 1.00 39.82 10 TYR D O 1
ATOM 5754 N N . SER D 4 12 ? 60.214 60.757 -29.614 1.00 46.00 11 SER D N 1
ATOM 5755 C CA . SER D 4 12 ? 59.862 62.139 -29.387 1.00 46.06 11 SER D CA 1
ATOM 5756 C C . SER D 4 12 ? 58.471 62.387 -29.914 1.00 48.15 11 SER D C 1
ATOM 5757 O O . SER D 4 12 ? 58.061 61.793 -30.925 1.00 43.30 11 SER D O 1
ATOM 5760 N N . ARG D 4 13 ? 57.767 63.280 -29.224 1.00 49.96 12 ARG D N 1
ATOM 5761 C CA . ARG D 4 13 ? 56.441 63.724 -29.626 1.00 50.22 12 ARG D CA 1
ATOM 5762 C C . ARG D 4 13 ? 56.451 64.403 -30.996 1.00 51.39 12 ARG D C 1
ATOM 5763 O O . ARG D 4 13 ? 55.658 64.053 -31.871 1.00 46.82 12 ARG D O 1
ATOM 5771 N N . HIS D 4 14 ? 57.355 65.360 -31.187 1.00 49.68 13 HIS D N 1
ATOM 5772 C CA . HIS D 4 14 ? 57.461 66.047 -32.465 1.00 51.29 13 HIS D CA 1
ATOM 5773 C C . HIS D 4 14 ? 58.730 65.660 -33.179 1.00 56.92 13 HIS D C 1
ATOM 5774 O O . HIS D 4 14 ? 59.776 65.530 -32.534 1.00 59.15 13 HIS D O 1
ATOM 5781 N N . PRO D 4 15 ? 58.649 65.494 -34.516 1.00 57.50 14 PRO D N 1
ATOM 5782 C CA . PRO D 4 15 ? 59.768 65.071 -35.366 1.00 63.86 14 PRO D CA 1
ATOM 5783 C C . PRO D 4 15 ? 60.976 65.958 -35.115 1.00 65.63 14 PRO D C 1
ATOM 5784 O O . PRO D 4 15 ? 60.987 67.103 -35.558 1.00 70.21 14 PRO D O 1
ATOM 5788 N N . PRO D 4 16 ? 61.985 65.419 -34.416 1.00 64.01 15 PRO D N 1
ATOM 5789 C CA . PRO D 4 16 ? 63.107 66.160 -33.841 1.00 63.94 15 PRO D CA 1
ATOM 5790 C C . PRO D 4 16 ? 63.749 67.126 -34.822 1.00 68.23 15 PRO D C 1
ATOM 5791 O O . PRO D 4 16 ? 64.055 66.758 -35.969 1.00 64.53 15 PRO D O 1
ATOM 5795 N N . GLU D 4 17 ? 63.934 68.360 -34.361 1.00 66.06 16 GLU D N 1
ATOM 5796 C CA . GLU D 4 17 ? 64.727 69.347 -35.079 1.00 71.59 16 GLU D CA 1
ATOM 5797 C C . GLU D 4 17 ? 65.691 69.964 -34.068 1.00 65.43 16 GLU D C 1
ATOM 5798 O O . GLU D 4 17 ? 65.287 70.376 -32.973 1.00 61.47 16 GLU D O 1
ATOM 5804 N N . ASN D 4 18 ? 66.969 69.998 -34.423 1.00 61.67 17 ASN D N 1
ATOM 5805 C CA . ASN D 4 18 ? 67.984 70.353 -33.448 1.00 62.40 17 ASN D CA 1
ATOM 5806 C C . ASN D 4 18 ? 67.801 71.762 -32.935 1.00 55.67 17 ASN D C 1
ATOM 5807 O O . ASN D 4 18 ? 67.626 72.695 -33.711 1.00 55.69 17 ASN D O 1
ATOM 5812 N N . GLY D 4 19 ? 67.822 71.918 -31.622 1.00 57.65 18 GLY D N 1
ATOM 5813 C CA . GLY D 4 19 ? 67.733 73.246 -31.052 1.00 61.60 18 GLY D CA 1
ATOM 5814 C C . GLY D 4 19 ? 66.316 73.657 -30.709 1.00 62.06 18 GLY D C 1
ATOM 5815 O O . GLY D 4 19 ? 66.122 74.615 -29.969 1.00 62.96 18 GLY D O 1
ATOM 5816 N N . LYS D 4 20 ? 65.326 72.929 -31.225 1.00 67.53 19 LYS D N 1
ATOM 5817 C CA . LYS D 4 20 ? 63.927 73.288 -31.013 1.00 59.23 19 LYS D CA 1
ATOM 5818 C C . LYS D 4 20 ? 63.314 72.391 -29.959 1.00 57.23 19 LYS D C 1
ATOM 5819 O O . LYS D 4 20 ? 63.419 71.165 -30.058 1.00 56.91 19 LYS D O 1
ATOM 5825 N N . PRO D 4 21 ? 62.640 72.999 -28.962 1.00 58.06 20 PRO D N 1
ATOM 5826 C CA . PRO D 4 21 ? 62.130 72.283 -27.780 1.00 52.33 20 PRO D CA 1
ATOM 5827 C C . PRO D 4 21 ? 61.214 71.153 -28.188 1.00 48.39 20 PRO D C 1
ATOM 5828 O O . PRO D 4 21 ? 60.627 71.159 -29.277 1.00 51.76 20 PRO D O 1
ATOM 5832 N N . ASN D 4 22 ? 61.084 70.182 -27.307 1.00 44.60 21 ASN D N 1
ATOM 5833 C CA . ASN D 4 22 ? 60.371 68.980 -27.657 1.00 50.16 21 ASN D CA 1
ATOM 5834 C C . ASN D 4 22 ? 60.076 68.234 -26.385 1.00 49.40 21 ASN D C 1
ATOM 5835 O O . ASN D 4 22 ? 60.443 68.670 -25.300 1.00 51.23 21 ASN D O 1
ATOM 5840 N N . ILE D 4 23 ? 59.390 67.114 -26.513 1.00 52.18 22 ILE D N 1
ATOM 5841 C CA . ILE D 4 23 ? 59.214 66.227 -25.384 1.00 51.10 22 ILE D CA 1
ATOM 5842 C C . ILE D 4 23 ? 59.666 64.863 -25.832 1.00 51.23 22 ILE D C 1
ATOM 5843 O O . ILE D 4 23 ? 59.378 64.433 -26.957 1.00 51.69 22 ILE D O 1
ATOM 5848 N N . LEU D 4 24 ? 60.390 64.194 -24.949 1.00 50.01 23 LEU D N 1
ATOM 5849 C CA . LEU D 4 24 ? 60.806 62.830 -25.194 1.00 49.70 23 LEU D CA 1
ATOM 5850 C C . LEU D 4 24 ? 60.054 61.950 -24.242 1.00 44.66 23 LEU D C 1
ATOM 5851 O O . LEU D 4 24 ? 60.089 62.160 -23.027 1.00 43.40 23 LEU D O 1
ATOM 5856 N N . ASN D 4 25 ? 59.369 60.959 -24.782 1.00 39.15 24 ASN D N 1
ATOM 5857 C CA . ASN D 4 25 ? 58.758 60.011 -23.887 1.00 44.78 24 ASN D CA 1
ATOM 5858 C C . ASN D 4 25 ? 59.204 58.591 -24.075 1.00 41.92 24 ASN D C 1
ATOM 5859 O O . ASN D 4 25 ? 59.787 58.233 -25.086 1.00 41.10 24 ASN D O 1
ATOM 5864 N N . CYS D 4 26 ? 58.917 57.805 -23.052 1.00 41.78 25 CYS D N 1
ATOM 5865 C CA . CYS D 4 26 ? 59.292 56.420 -22.971 1.00 41.36 25 CYS D CA 1
ATOM 5866 C C . CYS D 4 26 ? 58.021 55.642 -22.600 1.00 42.05 25 CYS D C 1
ATOM 5867 O O . CYS D 4 26 ? 57.459 55.815 -21.518 1.00 44.14 25 CYS D O 1
ATOM 5870 N N . TYR D 4 27 ? 57.566 54.796 -23.513 1.00 37.83 26 TYR D N 1
ATOM 5871 C CA . TYR D 4 27 ? 56.298 54.106 -23.382 1.00 33.94 26 TYR D CA 1
ATOM 5872 C C . TYR D 4 27 ? 56.551 52.650 -23.023 1.00 34.24 26 TYR D C 1
ATOM 5873 O O . TYR D 4 27 ? 56.996 51.862 -23.853 1.00 35.01 26 TYR D O 1
ATOM 5882 N N . VAL D 4 28 ? 56.274 52.311 -21.769 1.00 36.85 27 VAL D N 1
ATOM 5883 C CA . VAL D 4 28 ? 56.532 50.982 -21.221 1.00 34.64 27 VAL D CA 1
ATOM 5884 C C . VAL D 4 28 ? 55.232 50.224 -21.037 1.00 33.92 27 VAL D C 1
ATOM 5885 O O . VAL D 4 28 ? 54.312 50.713 -20.390 1.00 33.85 27 VAL D O 1
ATOM 5889 N N . THR D 4 29 ? 55.151 49.021 -21.579 1.00 34.81 28 THR D N 1
ATOM 5890 C CA . THR D 4 29 ? 53.876 48.317 -21.586 1.00 35.61 28 THR D CA 1
ATOM 5891 C C . THR D 4 29 ? 54.035 46.848 -21.265 1.00 35.45 28 THR D C 1
ATOM 5892 O O . THR D 4 29 ? 55.132 46.330 -21.269 1.00 39.01 28 THR D O 1
ATOM 5896 N N . GLN D 4 30 ? 52.926 46.178 -20.995 1.00 38.16 29 GLN D N 1
ATOM 5897 C CA . GLN D 4 30 ? 52.887 44.723 -20.978 1.00 35.34 29 GLN D CA 1
ATOM 5898 C C . GLN D 4 30 ? 53.599 44.068 -19.809 1.00 41.06 29 GLN D C 1
ATOM 5899 O O . GLN D 4 30 ? 54.111 42.955 -19.952 1.00 44.77 29 GLN D O 1
ATOM 5905 N N . PHE D 4 31 ? 53.609 44.720 -18.649 1.00 35.84 30 PHE D N 1
ATOM 5906 C CA . PHE D 4 31 ? 54.300 44.142 -17.509 1.00 39.43 30 PHE D CA 1
ATOM 5907 C C . PHE D 4 31 ? 53.457 43.748 -16.311 1.00 45.89 30 PHE D C 1
ATOM 5908 O O . PHE D 4 31 ? 52.494 44.420 -15.966 1.00 48.45 30 PHE D O 1
ATOM 5916 N N . HIS D 4 32 ? 53.844 42.649 -15.674 1.00 49.56 31 HIS D N 1
ATOM 5917 C CA . HIS D 4 32 ? 53.385 42.342 -14.327 1.00 47.97 31 HIS D CA 1
ATOM 5918 C C . HIS D 4 32 ? 54.612 42.049 -13.462 1.00 50.99 31 HIS D C 1
ATOM 5919 O O . HIS D 4 32 ? 55.562 41.439 -13.941 1.00 55.74 31 HIS D O 1
ATOM 5926 N N . PRO D 4 33 ? 54.627 42.501 -12.196 1.00 52.05 32 PRO D N 1
ATOM 5927 C CA . PRO D 4 33 ? 53.666 43.276 -11.403 1.00 50.00 32 PRO D CA 1
ATOM 5928 C C . PRO D 4 33 ? 53.768 44.758 -11.730 1.00 46.84 32 PRO D C 1
ATOM 5929 O O . PRO D 4 33 ? 54.553 45.137 -12.582 1.00 47.27 32 PRO D O 1
ATOM 5933 N N . PRO D 4 34 ? 52.966 45.591 -11.068 1.00 46.50 33 PRO D N 1
ATOM 5934 C CA . PRO D 4 34 ? 52.925 47.007 -11.437 1.00 45.06 33 PRO D CA 1
ATOM 5935 C C . PRO D 4 34 ? 54.097 47.796 -10.919 1.00 52.83 33 PRO D C 1
ATOM 5936 O O . PRO D 4 34 ? 54.334 48.898 -11.418 1.00 50.03 33 PRO D O 1
ATOM 5940 N N . HIS D 4 35 ? 54.811 47.278 -9.925 1.00 58.78 34 HIS D N 1
ATOM 5941 C CA . HIS D 4 35 ? 55.959 48.037 -9.451 1.00 58.71 34 HIS D CA 1
ATOM 5942 C C . HIS D 4 35 ? 57.108 47.958 -10.444 1.00 50.99 34 HIS D C 1
ATOM 5943 O O . HIS D 4 35 ? 57.639 46.883 -10.750 1.00 44.37 34 HIS D O 1
ATOM 5950 N N . ILE D 4 36 ? 57.464 49.126 -10.952 1.00 51.58 35 ILE D N 1
ATOM 5951 C CA . ILE D 4 36 ? 58.535 49.257 -11.907 1.00 50.24 35 ILE D CA 1
ATOM 5952 C C . ILE D 4 36 ? 59.268 50.521 -11.523 1.00 52.70 35 ILE D C 1
ATOM 5953 O O . ILE D 4 36 ? 58.701 51.389 -10.855 1.00 61.14 35 ILE D O 1
ATOM 5958 N N . GLU D 4 37 ? 60.526 50.644 -11.913 1.00 48.67 36 GLU D N 1
ATOM 5959 C CA . GLU D 4 37 ? 61.139 51.962 -11.826 1.00 56.47 36 GLU D CA 1
ATOM 5960 C C . GLU D 4 37 ? 61.815 52.301 -13.131 1.00 49.02 36 GLU D C 1
ATOM 5961 O O . GLU D 4 37 ? 62.353 51.428 -13.807 1.00 46.68 36 GLU D O 1
ATOM 5967 N N . ILE D 4 38 ? 61.730 53.573 -13.496 1.00 46.32 37 ILE D N 1
ATOM 5968 C CA . ILE D 4 38 ? 62.077 53.996 -14.835 1.00 45.33 37 ILE D CA 1
ATOM 5969 C C . ILE D 4 38 ? 62.943 55.229 -14.770 1.00 53.43 37 ILE D C 1
ATOM 5970 O O . ILE D 4 38 ? 62.556 56.246 -14.190 1.00 58.78 37 ILE D O 1
ATOM 5975 N N . GLN D 4 39 ? 64.116 55.127 -15.377 1.00 49.77 38 GLN D N 1
ATOM 5976 C CA . GLN D 4 39 ? 65.079 56.198 -15.401 1.00 50.93 38 GLN D CA 1
ATOM 5977 C C . GLN D 4 39 ? 65.188 56.753 -16.813 1.00 58.76 38 GLN D C 1
ATOM 5978 O O . GLN D 4 39 ? 65.233 55.997 -17.789 1.00 56.34 38 GLN D O 1
ATOM 5984 N N . MET D 4 40 ? 65.220 58.078 -16.921 1.00 64.86 39 MET D N 1
ATOM 5985 C CA . MET D 4 40 ? 65.546 58.740 -18.183 1.00 58.98 39 MET D CA 1
ATOM 5986 C C . MET D 4 40 ? 66.989 59.194 -18.109 1.00 53.58 39 MET D C 1
ATOM 5987 O O . MET D 4 40 ? 67.419 59.673 -17.074 1.00 56.61 39 MET D O 1
ATOM 5992 N N . LEU D 4 41 ? 67.729 59.057 -19.203 1.00 52.80 40 LEU D N 1
ATOM 5993 C CA . LEU D 4 41 ? 69.156 59.377 -19.217 1.00 53.08 40 LEU D CA 1
ATOM 5994 C C . LEU D 4 41 ? 69.551 60.350 -20.326 1.00 55.44 40 LEU D C 1
ATOM 5995 O O . LEU D 4 41 ? 69.201 60.163 -21.490 1.00 60.28 40 LEU D O 1
ATOM 6000 N N . LYS D 4 42 ? 70.298 61.381 -19.968 1.00 52.38 41 LYS D N 1
ATOM 6001 C CA . LYS D 4 42 ? 70.853 62.287 -20.958 1.00 53.23 41 LYS D CA 1
ATOM 6002 C C . LYS D 4 42 ? 72.385 62.164 -20.943 1.00 61.48 41 LYS D C 1
ATOM 6003 O O . LYS D 4 42 ? 73.023 62.199 -19.881 1.00 55.04 41 LYS D O 1
ATOM 6009 N N . ASN D 4 43 ? 72.980 61.997 -22.118 1.00 58.80 42 ASN D N 1
ATOM 6010 C CA . ASN D 4 43 ? 74.419 61.869 -22.185 1.00 52.99 42 ASN D CA 1
ATOM 6011 C C . ASN D 4 43 ? 74.877 60.949 -21.075 1.00 61.19 42 ASN D C 1
ATOM 6012 O O . ASN D 4 43 ? 75.831 61.255 -20.361 1.00 59.01 42 ASN D O 1
ATOM 6017 N N . GLY D 4 44 ? 74.168 59.833 -20.915 1.00 67.13 43 GLY D N 1
ATOM 6018 C CA . GLY D 4 44 ? 74.530 58.822 -19.932 1.00 69.78 43 GLY D CA 1
ATOM 6019 C C . GLY D 4 44 ? 74.421 59.210 -18.459 1.00 64.87 43 GLY D C 1
ATOM 6020 O O . GLY D 4 44 ? 75.027 58.574 -17.592 1.00 55.68 43 GLY D O 1
ATOM 6021 N N . LYS D 4 45 ? 73.647 60.250 -18.170 1.00 63.73 44 LYS D N 1
ATOM 6022 C CA . LYS D 4 45 ? 73.431 60.661 -16.790 1.00 65.14 44 LYS D CA 1
ATOM 6023 C C . LYS D 4 45 ? 71.928 60.784 -16.502 1.00 62.73 44 LYS D C 1
ATOM 6024 O O . LYS D 4 45 ? 71.136 61.118 -17.385 1.00 59.76 44 LYS D O 1
ATOM 6030 N N . LYS D 4 46 ? 71.539 60.494 -15.267 1.00 67.64 45 LYS D N 1
ATOM 6031 C CA . LYS D 4 46 ? 70.130 60.534 -14.881 1.00 63.90 45 LYS D CA 1
ATOM 6032 C C . LYS D 4 46 ? 69.558 61.935 -15.009 1.00 60.44 45 LYS D C 1
ATOM 6033 O O . LYS D 4 46 ? 70.245 62.918 -14.742 1.00 65.54 45 LYS D O 1
ATOM 6039 N N . ILE D 4 47 ? 68.306 62.013 -15.445 1.00 57.44 46 ILE D N 1
ATOM 6040 C CA . ILE D 4 47 ? 67.573 63.268 -15.483 1.00 58.65 46 ILE D CA 1
ATOM 6041 C C . ILE D 4 47 ? 66.666 63.310 -14.264 1.00 68.56 46 ILE D C 1
ATOM 6042 O O . ILE D 4 47 ? 66.049 62.300 -13.908 1.00 69.13 46 ILE D O 1
ATOM 6047 N N . PRO D 4 48 ? 66.590 64.478 -13.608 1.00 78.81 47 PRO D N 1
ATOM 6048 C CA . PRO D 4 48 ? 65.860 64.597 -12.343 1.00 75.71 47 PRO D CA 1
ATOM 6049 C C . PRO D 4 48 ? 64.389 64.844 -12.588 1.00 74.88 47 PRO D C 1
ATOM 6050 O O . PRO D 4 48 ? 63.530 64.313 -11.887 1.00 82.57 47 PRO D O 1
ATOM 6054 N N . LYS D 4 49 ? 64.105 65.638 -13.608 1.00 71.58 48 LYS D N 1
ATOM 6055 C CA . LYS D 4 49 ? 62.789 66.258 -13.746 1.00 86.04 48 LYS D CA 1
ATOM 6056 C C . LYS D 4 49 ? 61.805 65.524 -14.666 1.00 82.61 48 LYS D C 1
ATOM 6057 O O . LYS D 4 49 ? 61.245 66.132 -15.586 1.00 78.55 48 LYS D O 1
ATOM 6063 N N . VAL D 4 50 ? 61.582 64.232 -14.407 1.00 77.07 49 VAL D N 1
ATOM 6064 C CA . VAL D 4 50 ? 60.805 63.404 -15.331 1.00 71.18 49 VAL D CA 1
ATOM 6065 C C . VAL D 4 50 ? 59.386 63.195 -14.837 1.00 66.49 49 VAL D C 1
ATOM 6066 O O . VAL D 4 50 ? 59.175 62.666 -13.748 1.00 66.20 49 VAL D O 1
ATOM 6070 N N . GLU D 4 51 ? 58.422 63.626 -15.651 1.00 70.44 50 GLU D N 1
ATOM 6071 C CA . GLU D 4 51 ? 56.992 63.432 -15.376 1.00 69.67 50 GLU D CA 1
ATOM 6072 C C . GLU D 4 51 ? 56.516 62.042 -15.808 1.00 66.66 50 GLU D C 1
ATOM 6073 O O . GLU D 4 51 ? 57.064 61.442 -16.736 1.00 69.44 50 GLU D O 1
ATOM 6079 N N . MET D 4 52 ? 55.487 61.537 -15.141 1.00 60.67 51 MET D N 1
ATOM 6080 C CA . MET D 4 52 ? 54.963 60.220 -15.457 1.00 57.57 51 MET D CA 1
ATOM 6081 C C . MET D 4 52 ? 53.452 60.279 -15.646 1.00 64.12 51 MET D C 1
ATOM 6082 O O . MET D 4 52 ? 52.722 60.732 -14.759 1.00 64.67 51 MET D O 1
ATOM 6087 N N . SER D 4 53 ? 52.974 59.830 -16.803 1.00 61.41 52 SER D N 1
ATOM 6088 C CA . SER D 4 53 ? 51.540 59.682 -16.974 1.00 61.44 52 SER D CA 1
ATOM 6089 C C . SER D 4 53 ? 51.174 58.692 -15.898 1.00 59.51 52 SER D C 1
ATOM 6090 O O . SER D 4 53 ? 52.023 57.938 -15.444 1.00 58.91 52 SER D O 1
ATOM 6093 N N . ASP D 4 54 ? 49.918 58.683 -15.483 1.00 65.03 53 ASP D N 1
ATOM 6094 C CA . ASP D 4 54 ? 49.504 57.785 -14.421 1.00 58.59 53 ASP D CA 1
ATOM 6095 C C . ASP D 4 54 ? 49.344 56.332 -14.929 1.00 58.93 53 ASP D C 1
ATOM 6096 O O . ASP D 4 54 ? 49.041 56.076 -16.120 1.00 54.58 53 ASP D O 1
ATOM 6101 N N . MET D 4 55 ? 49.556 55.388 -14.013 1.00 54.28 54 MET D N 1
ATOM 6102 C CA . MET D 4 55 ? 49.508 53.957 -14.328 1.00 52.33 54 MET D CA 1
ATOM 6103 C C . MET D 4 55 ? 48.113 53.463 -14.731 1.00 50.83 54 MET D C 1
ATOM 6104 O O . MET D 4 55 ? 47.104 54.020 -14.317 1.00 47.00 54 MET D O 1
ATOM 6109 N N . SER D 4 56 ? 48.070 52.388 -15.510 1.00 47.78 55 SER D N 1
ATOM 6110 C CA . SER D 4 56 ? 46.816 51.818 -15.972 1.00 44.13 55 SER D CA 1
ATOM 6111 C C . SER D 4 56 ? 47.014 50.342 -16.276 1.00 47.00 55 SER D C 1
ATOM 6112 O O . SER D 4 56 ? 48.135 49.835 -16.162 1.00 47.55 55 SER D O 1
ATOM 6115 N N . PHE D 4 57 ? 45.952 49.633 -16.649 1.00 42.48 56 PHE D N 1
ATOM 6116 C CA . PHE D 4 57 ? 46.166 48.301 -17.214 1.00 38.74 56 PHE D CA 1
ATOM 6117 C C . PHE D 4 57 ? 45.183 47.935 -18.292 1.00 43.32 56 PHE D C 1
ATOM 6118 O O . PHE D 4 57 ? 44.347 48.748 -18.683 1.00 46.08 56 PHE D O 1
ATOM 6126 N N . SER D 4 58 ? 45.313 46.714 -18.791 1.00 43.49 57 SER D N 1
ATOM 6127 C CA . SER D 4 58 ? 44.554 46.281 -19.957 1.00 47.14 57 SER D CA 1
ATOM 6128 C C . SER D 4 58 ? 43.855 44.988 -19.651 1.00 46.07 57 SER D C 1
ATOM 6129 O O . SER D 4 58 ? 44.087 44.423 -18.595 1.00 49.01 57 SER D O 1
ATOM 6132 N N . LYS D 4 59 ? 42.998 44.530 -20.565 1.00 44.41 58 LYS D N 1
ATOM 6133 C CA . LYS D 4 59 ? 42.286 43.267 -20.399 1.00 45.24 58 LYS D CA 1
ATOM 6134 C C . LYS D 4 59 ? 43.317 42.181 -20.116 1.00 52.24 58 LYS D C 1
ATOM 6135 O O . LYS D 4 59 ? 43.077 41.274 -19.330 1.00 55.85 58 LYS D O 1
ATOM 6141 N N . ASP D 4 60 ? 44.464 42.276 -20.778 1.00 53.92 59 ASP D N 1
ATOM 6142 C CA . ASP D 4 60 ? 45.655 41.519 -20.400 1.00 54.92 59 ASP D CA 1
ATOM 6143 C C . ASP D 4 60 ? 45.761 41.232 -18.905 1.00 54.63 59 ASP D C 1
ATOM 6144 O O . ASP D 4 60 ? 46.086 40.110 -18.490 1.00 53.79 59 ASP D O 1
ATOM 6149 N N . TRP D 4 61 ? 45.487 42.274 -18.120 1.00 50.28 60 TRP D N 1
ATOM 6150 C CA . TRP D 4 61 ? 45.839 42.375 -16.709 1.00 44.86 60 TRP D CA 1
ATOM 6151 C C . TRP D 4 61 ? 47.211 43.071 -16.600 1.00 48.93 60 TRP D C 1
ATOM 6152 O O . TRP D 4 61 ? 47.629 43.461 -15.512 1.00 50.30 60 TRP D O 1
ATOM 6163 N N . SER D 4 62 ? 47.891 43.237 -17.738 1.00 47.81 61 SER D N 1
ATOM 6164 C CA . SER D 4 62 ? 49.225 43.846 -17.802 1.00 41.77 61 SER D CA 1
ATOM 6165 C C . SER D 4 62 ? 49.173 45.370 -17.658 1.00 41.73 61 SER D C 1
ATOM 6166 O O . SER D 4 62 ? 48.184 45.995 -18.033 1.00 50.23 61 SER D O 1
ATOM 6169 N N . PHE D 4 63 ? 50.228 45.984 -17.138 1.00 34.29 62 PHE D N 1
ATOM 6170 C CA . PHE D 4 63 ? 50.176 47.426 -16.913 1.00 39.33 62 PHE D CA 1
ATOM 6171 C C . PHE D 4 63 ? 50.867 48.226 -17.983 1.00 39.88 62 PHE D C 1
ATOM 6172 O O . PHE D 4 63 ? 51.658 47.702 -18.750 1.00 44.09 62 PHE D O 1
ATOM 6180 N N . TYR D 4 64 ? 50.565 49.511 -18.026 1.00 36.28 63 TYR D N 1
ATOM 6181 C CA . TYR D 4 64 ? 51.331 50.405 -18.855 1.00 38.91 63 TYR D CA 1
ATOM 6182 C C . TYR D 4 64 ? 51.434 51.755 -18.191 1.00 43.51 63 TYR D C 1
ATOM 6183 O O . TYR D 4 64 ? 50.711 52.053 -17.239 1.00 45.84 63 TYR D O 1
ATOM 6192 N N . ILE D 4 65 ? 52.345 52.569 -18.707 1.00 40.99 64 ILE D N 1
ATOM 6193 C CA . ILE D 4 65 ? 52.749 53.784 -18.039 1.00 39.48 64 ILE D CA 1
ATOM 6194 C C . ILE D 4 65 ? 53.522 54.551 -19.099 1.00 37.94 64 ILE D C 1
ATOM 6195 O O . ILE D 4 65 ? 53.995 53.961 -20.065 1.00 36.16 64 ILE D O 1
ATOM 6200 N N . LEU D 4 66 ? 53.593 55.866 -18.971 1.00 37.70 65 LEU D N 1
ATOM 6201 C CA . LEU D 4 66 ? 54.227 56.651 -20.005 1.00 39.47 65 LEU D CA 1
ATOM 6202 C C . LEU D 4 66 ? 54.969 57.806 -19.390 1.00 47.30 65 LEU D C 1
ATOM 6203 O O . LEU D 4 66 ? 54.356 58.826 -19.078 1.00 48.18 65 LEU D O 1
ATOM 6208 N N . ALA D 4 67 ? 56.286 57.635 -19.228 1.00 46.79 66 ALA D N 1
ATOM 6209 C CA . ALA D 4 67 ? 57.160 58.641 -18.627 1.00 45.50 66 ALA D CA 1
ATOM 6210 C C . ALA D 4 67 ? 57.691 59.526 -19.718 1.00 45.44 66 ALA D C 1
ATOM 6211 O O . ALA D 4 67 ? 57.985 59.037 -20.799 1.00 47.23 66 ALA D O 1
ATOM 6213 N N . HIS D 4 68 ? 57.806 60.822 -19.439 1.00 46.54 67 HIS D N 1
ATOM 6214 C CA . HIS D 4 68 ? 58.263 61.790 -20.432 1.00 47.63 67 HIS D CA 1
ATOM 6215 C C . HIS D 4 68 ? 58.901 62.982 -19.756 1.00 52.71 67 HIS D C 1
ATOM 6216 O O . HIS D 4 68 ? 58.745 63.184 -18.560 1.00 55.15 67 HIS D O 1
ATOM 6223 N N . THR D 4 69 ? 59.597 63.787 -20.543 1.00 51.08 68 THR D N 1
ATOM 6224 C CA . THR D 4 69 ? 60.256 64.969 -20.033 1.00 56.09 68 THR D CA 1
ATOM 6225 C C . THR D 4 69 ? 60.545 65.881 -21.203 1.00 54.87 68 THR D C 1
ATOM 6226 O O . THR D 4 69 ? 60.594 65.438 -22.351 1.00 52.37 68 THR D O 1
ATOM 6230 N N . GLU D 4 70 ? 60.741 67.157 -20.907 1.00 56.25 69 GLU D N 1
ATOM 6231 C CA . GLU D 4 70 ? 61.081 68.134 -21.924 1.00 55.77 69 GLU D CA 1
ATOM 6232 C C . GLU D 4 70 ? 62.558 67.960 -22.250 1.00 57.19 69 GLU D C 1
ATOM 6233 O O . GLU D 4 70 ? 63.327 67.481 -21.417 1.00 61.29 69 GLU D O 1
ATOM 6239 N N . PHE D 4 71 ? 62.960 68.341 -23.455 1.00 51.74 70 PHE D N 1
ATOM 6240 C CA . PHE D 4 71 ? 64.372 68.322 -23.807 1.00 51.53 70 PHE D CA 1
ATOM 6241 C C . PHE D 4 71 ? 64.580 69.050 -25.119 1.00 53.51 70 PHE D C 1
ATOM 6242 O O . PHE D 4 71 ? 63.622 69.462 -25.750 1.00 55.04 70 PHE D O 1
ATOM 6250 N N . THR D 4 72 ? 65.829 69.214 -25.537 1.00 56.83 71 THR D N 1
ATOM 6251 C CA . THR D 4 72 ? 66.086 69.848 -26.823 1.00 54.73 71 THR D CA 1
ATOM 6252 C C . THR D 4 72 ? 67.242 69.197 -27.581 1.00 57.95 71 THR D C 1
ATOM 6253 O O . THR D 4 72 ? 68.419 69.373 -27.240 1.00 55.38 71 THR D O 1
ATOM 6257 N N . PRO D 4 73 ? 66.892 68.426 -28.616 1.00 53.93 72 PRO D N 1
ATOM 6258 C CA . PRO D 4 73 ? 67.811 67.712 -29.489 1.00 55.27 72 PRO D CA 1
ATOM 6259 C C . PRO D 4 73 ? 68.988 68.575 -29.863 1.00 64.87 72 PRO D C 1
ATOM 6260 O O . PRO D 4 73 ? 68.816 69.777 -30.073 1.00 68.98 72 PRO D O 1
ATOM 6264 N N . THR D 4 74 ? 70.166 67.961 -29.918 1.00 67.76 73 THR D N 1
ATOM 6265 C CA . THR D 4 74 ? 71.355 68.558 -30.513 1.00 66.08 73 THR D CA 1
ATOM 6266 C C . THR D 4 74 ? 72.001 67.432 -31.313 1.00 71.79 73 THR D C 1
ATOM 6267 O O . THR D 4 74 ? 71.644 66.260 -31.144 1.00 72.82 73 THR D O 1
ATOM 6271 N N . GLU D 4 75 ? 72.932 67.769 -32.194 1.00 69.21 74 GLU D N 1
ATOM 6272 C CA . GLU D 4 75 ? 73.556 66.756 -33.027 1.00 66.27 74 GLU D CA 1
ATOM 6273 C C . GLU D 4 75 ? 74.380 65.826 -32.156 1.00 64.12 74 GLU D C 1
ATOM 6274 O O . GLU D 4 75 ? 74.723 64.716 -32.554 1.00 64.20 74 GLU D O 1
ATOM 6280 N N . THR D 4 76 ? 74.676 66.288 -30.952 1.00 60.83 75 THR D N 1
ATOM 6281 C CA . THR D 4 76 ? 75.649 65.633 -30.097 1.00 63.93 75 THR D CA 1
ATOM 6282 C C . THR D 4 76 ? 75.026 64.716 -29.062 1.00 62.70 75 THR D C 1
ATOM 6283 O O . THR D 4 76 ? 75.456 63.580 -28.909 1.00 61.33 75 THR D O 1
ATOM 6287 N N . ASP D 4 77 ? 74.032 65.227 -28.336 1.00 61.53 76 ASP D N 1
ATOM 6288 C CA . ASP D 4 77 ? 73.577 64.598 -27.097 1.00 52.95 76 ASP D CA 1
ATOM 6289 C C . ASP D 4 77 ? 72.889 63.271 -27.336 1.00 53.05 76 ASP D C 1
ATOM 6290 O O . ASP D 4 77 ? 72.454 62.971 -28.454 1.00 57.57 76 ASP D O 1
ATOM 6295 N N . THR D 4 78 ? 72.797 62.476 -26.277 1.00 50.07 77 THR D N 1
ATOM 6296 C CA . THR D 4 78 ? 72.246 61.132 -26.374 1.00 52.76 77 THR D CA 1
ATOM 6297 C C . THR D 4 78 ? 71.257 60.863 -25.252 1.00 50.76 77 THR D C 1
ATOM 6298 O O . THR D 4 78 ? 71.506 61.206 -24.098 1.00 51.29 77 THR D O 1
ATOM 6302 N N . TYR D 4 79 ? 70.137 60.234 -25.593 1.00 51.95 78 TYR D N 1
ATOM 6303 C CA . TYR D 4 79 ? 69.101 59.941 -24.602 1.00 47.94 78 TYR D CA 1
ATOM 6304 C C . TYR D 4 79 ? 68.731 58.450 -24.540 1.00 44.46 78 TYR D C 1
ATOM 6305 O O . TYR D 4 79 ? 68.656 57.756 -25.551 1.00 42.23 78 TYR D O 1
ATOM 6314 N N . ALA D 4 80 ? 68.524 57.951 -23.334 1.00 45.00 79 ALA D N 1
ATOM 6315 C CA . ALA D 4 80 ? 68.164 56.558 -23.173 1.00 48.96 79 ALA D CA 1
ATOM 6316 C C . ALA D 4 80 ? 67.125 56.439 -22.084 1.00 48.14 79 ALA D C 1
ATOM 6317 O O . ALA D 4 80 ? 66.941 57.352 -21.288 1.00 49.47 79 ALA D O 1
ATOM 6319 N N . CYS D 4 81 ? 66.456 55.301 -22.048 1.00 42.35 80 CYS D N 1
ATOM 6320 C CA . CYS D 4 81 ? 65.494 55.032 -21.012 1.00 43.80 80 CYS D CA 1
ATOM 6321 C C . CYS D 4 81 ? 65.930 53.759 -20.307 1.00 48.70 80 CYS D C 1
ATOM 6322 O O . CYS D 4 81 ? 66.286 52.782 -20.962 1.00 49.45 80 CYS D O 1
ATOM 6325 N N . ARG D 4 82 ? 65.950 53.766 -18.979 1.00 45.74 81 ARG D N 1
ATOM 6326 C CA . ARG D 4 82 ? 66.398 52.583 -18.267 1.00 43.23 81 ARG D CA 1
ATOM 6327 C C . ARG D 4 82 ? 65.311 52.115 -17.346 1.00 46.81 81 ARG D C 1
ATOM 6328 O O . ARG D 4 82 ? 64.813 52.858 -16.514 1.00 48.83 81 ARG D O 1
ATOM 6336 N N . VAL D 4 83 ? 64.954 50.856 -17.503 1.00 49.97 82 VAL D N 1
ATOM 6337 C CA . VAL D 4 83 ? 63.766 50.317 -16.888 1.00 42.78 82 VAL D CA 1
ATOM 6338 C C . VAL D 4 83 ? 64.148 49.097 -16.090 1.00 45.82 82 VAL D C 1
ATOM 6339 O O . VAL D 4 83 ? 64.371 48.018 -16.653 1.00 42.56 82 VAL D O 1
ATOM 6343 N N . LYS D 4 84 ? 64.236 49.271 -14.778 1.00 48.81 83 LYS D N 1
ATOM 6344 C CA . LYS D 4 84 ? 64.425 48.139 -13.880 1.00 51.28 83 LYS D CA 1
ATOM 6345 C C . LYS D 4 84 ? 63.045 47.541 -13.532 1.00 53.76 83 LYS D C 1
ATOM 6346 O O . LYS D 4 84 ? 62.085 48.275 -13.248 1.00 51.53 83 LYS D O 1
ATOM 6352 N N . HIS D 4 85 ? 62.949 46.213 -13.586 1.00 50.27 84 HIS D N 1
ATOM 6353 C CA . HIS D 4 85 ? 61.713 45.509 -13.286 1.00 42.61 84 HIS D CA 1
ATOM 6354 C C . HIS D 4 85 ? 61.966 44.037 -12.990 1.00 52.22 84 HIS D C 1
ATOM 6355 O O . HIS D 4 85 ? 62.741 43.380 -13.688 1.00 59.64 84 HIS D O 1
ATOM 6362 N N . ASP D 4 86 ? 61.283 43.524 -11.971 1.00 50.66 85 ASP D N 1
ATOM 6363 C CA . ASP D 4 86 ? 61.450 42.154 -11.496 1.00 47.68 85 ASP D CA 1
ATOM 6364 C C . ASP D 4 86 ? 61.562 41.068 -12.562 1.00 48.52 85 ASP D C 1
ATOM 6365 O O . ASP D 4 86 ? 62.237 40.066 -12.356 1.00 48.38 85 ASP D O 1
ATOM 6370 N N . SER D 4 87 ? 60.893 41.249 -13.692 1.00 49.82 86 SER D N 1
ATOM 6371 C CA . SER D 4 87 ? 60.797 40.170 -14.672 1.00 52.42 86 SER D CA 1
ATOM 6372 C C . SER D 4 87 ? 62.086 39.975 -15.446 1.00 51.92 86 SER D C 1
ATOM 6373 O O . SER D 4 87 ? 62.185 39.067 -16.267 1.00 52.29 86 SER D O 1
ATOM 6376 N N . MET D 4 88 ? 63.061 40.840 -15.187 1.00 49.29 87 MET D N 1
ATOM 6377 C CA . MET D 4 88 ? 64.343 40.790 -15.872 1.00 51.94 87 MET D CA 1
ATOM 6378 C C . MET D 4 88 ? 65.479 40.681 -14.866 1.00 61.17 87 MET D C 1
ATOM 6379 O O . MET D 4 88 ? 65.531 41.442 -13.890 1.00 62.51 87 MET D O 1
ATOM 6384 N N . ALA D 4 89 ? 66.397 39.753 -15.117 1.00 57.83 88 ALA D N 1
ATOM 6385 C CA . ALA D 4 89 ? 67.578 39.599 -14.277 1.00 63.71 88 ALA D CA 1
ATOM 6386 C C . ALA D 4 89 ? 68.362 40.905 -14.174 1.00 64.97 88 ALA D C 1
ATOM 6387 O O . ALA D 4 89 ? 68.710 41.362 -13.075 1.00 63.14 88 ALA D O 1
ATOM 6389 N N . GLU D 4 90 ? 68.638 41.501 -15.328 1.00 64.12 89 GLU D N 1
ATOM 6390 C CA . GLU D 4 90 ? 69.375 42.760 -15.385 1.00 67.49 89 GLU D CA 1
ATOM 6391 C C . GLU D 4 90 ? 68.575 43.864 -16.100 1.00 64.83 89 GLU D C 1
ATOM 6392 O O . GLU D 4 90 ? 67.895 43.602 -17.102 1.00 59.52 89 GLU D O 1
ATOM 6398 N N . PRO D 4 91 ? 68.668 45.102 -15.585 1.00 59.70 90 PRO D N 1
ATOM 6399 C CA . PRO D 4 91 ? 67.952 46.306 -16.034 1.00 53.74 90 PRO D CA 1
ATOM 6400 C C . PRO D 4 91 ? 68.153 46.646 -17.510 1.00 51.21 90 PRO D C 1
ATOM 6401 O O . PRO D 4 91 ? 69.235 47.097 -17.872 1.00 57.42 90 PRO D O 1
ATOM 6405 N N . LYS D 4 92 ? 67.122 46.465 -18.336 1.00 51.03 91 LYS D N 1
ATOM 6406 C CA . LYS D 4 92 ? 67.175 46.853 -19.751 1.00 47.54 91 LYS D CA 1
ATOM 6407 C C . LYS D 4 92 ? 67.165 48.367 -19.972 1.00 49.53 91 LYS D C 1
ATOM 6408 O O . LYS D 4 92 ? 66.506 49.128 -19.244 1.00 45.22 91 LYS D O 1
ATOM 6414 N N . THR D 4 93 ? 67.906 48.793 -20.990 1.00 49.34 92 THR D N 1
ATOM 6415 C CA . THR D 4 93 ? 68.040 50.207 -21.300 1.00 51.99 92 THR D CA 1
ATOM 6416 C C . THR D 4 93 ? 67.959 50.407 -22.813 1.00 48.89 92 THR D C 1
ATOM 6417 O O . THR D 4 93 ? 68.518 49.622 -23.585 1.00 45.09 92 THR D O 1
ATOM 6421 N N . VAL D 4 94 ? 67.219 51.439 -23.219 1.00 45.83 93 VAL D N 1
ATOM 6422 C CA . VAL D 4 94 ? 66.890 51.661 -24.625 1.00 47.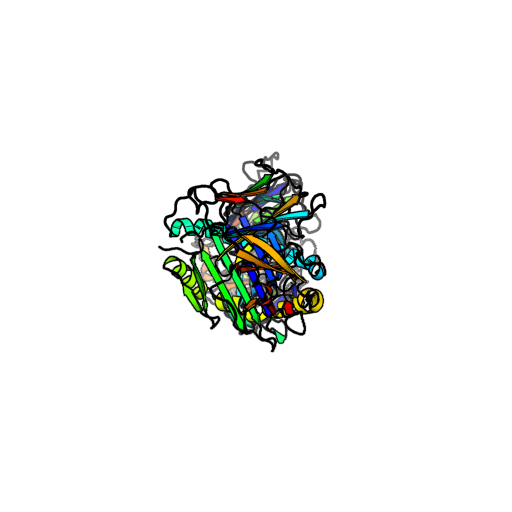37 93 VAL D CA 1
ATOM 6423 C C . VAL D 4 94 ? 67.333 53.022 -25.153 1.00 48.83 93 VAL D C 1
ATOM 6424 O O . VAL D 4 94 ? 66.966 54.078 -24.630 1.00 46.75 93 VAL D O 1
ATOM 6428 N N . TYR D 4 95 ? 68.114 52.980 -26.222 1.00 46.14 94 TYR D N 1
ATOM 6429 C CA . TYR D 4 95 ? 68.683 54.194 -26.747 1.00 50.52 94 TYR D CA 1
ATOM 6430 C C . TYR D 4 95 ? 67.737 54.874 -27.727 1.00 48.70 94 TYR D C 1
ATOM 6431 O O . TYR D 4 95 ? 67.063 54.214 -28.516 1.00 48.30 94 TYR D O 1
ATOM 6440 N N . TRP D 4 96 ? 67.652 56.197 -27.636 1.00 51.33 95 TRP D N 1
ATOM 6441 C CA . TRP D 4 96 ? 66.757 56.950 -28.507 1.00 46.64 95 TRP D CA 1
ATOM 6442 C C . TRP D 4 96 ? 67.366 57.065 -29.889 1.00 50.28 95 TRP D C 1
ATOM 6443 O O . TRP D 4 96 ? 68.516 57.469 -30.029 1.00 49.81 95 TRP D O 1
ATOM 6454 N N . ASP D 4 97 ? 66.595 56.675 -30.900 1.00 55.10 96 ASP D N 1
ATOM 6455 C CA . ASP D 4 97 ? 66.987 56.825 -32.293 1.00 49.67 96 ASP D CA 1
ATOM 6456 C C . ASP D 4 97 ? 66.003 57.786 -32.938 1.00 55.03 96 ASP D C 1
ATOM 6457 O O . ASP D 4 97 ? 64.797 57.545 -32.934 1.00 57.90 96 ASP D O 1
ATOM 6462 N N . ARG D 4 98 ? 66.525 58.880 -33.477 1.00 52.10 97 ARG D N 1
ATOM 6463 C CA . ARG D 4 98 ? 65.699 59.952 -33.992 1.00 53.05 97 ARG D CA 1
ATOM 6464 C C . ARG D 4 98 ? 65.067 59.534 -35.301 1.00 55.22 97 ARG D C 1
ATOM 6465 O O . ARG D 4 98 ? 64.236 60.245 -35.856 1.00 61.69 97 ARG D O 1
ATOM 6473 N N . ASP D 4 99 ? 65.479 58.385 -35.805 1.00 54.88 98 ASP D N 1
ATOM 6474 C CA . ASP D 4 99 ? 64.980 57.907 -37.079 1.00 59.23 98 ASP D CA 1
ATOM 6475 C C . ASP D 4 99 ? 63.848 56.923 -36.853 1.00 63.63 98 ASP D C 1
ATOM 6476 O O . ASP D 4 99 ? 63.244 56.428 -37.808 1.00 61.84 98 ASP D O 1
ATOM 6481 N N . MET D 4 100 ? 63.551 56.657 -35.583 1.00 61.73 99 MET D N 1
ATOM 6482 C CA . MET D 4 100 ? 62.446 55.767 -35.228 1.00 61.13 99 MET D CA 1
ATOM 6483 C C . MET D 4 100 ? 61.758 56.066 -33.875 1.00 64.67 99 MET D C 1
ATOM 6484 O O . MET D 4 100 ? 60.666 55.545 -33.575 1.00 55.84 99 MET D O 1
ATOM 6490 N N . TRP E 5 1 ? 29.576 55.963 -13.007 1.00 51.87 1 TRP E N 1
ATOM 6491 C CA . TRP E 5 1 ? 29.058 55.654 -11.670 1.00 50.74 1 TRP E CA 1
ATOM 6492 C C . TRP E 5 1 ? 29.679 54.368 -11.108 1.00 46.26 1 TRP E C 1
ATOM 6493 O O . TRP E 5 1 ? 29.337 53.263 -11.535 1.00 47.20 1 TRP E O 1
ATOM 6504 N N . ILE E 5 2 ? 30.589 54.520 -10.148 1.00 45.62 2 ILE E N 1
ATOM 6505 C CA . ILE E 5 2 ? 31.352 53.391 -9.618 1.00 45.59 2 ILE E CA 1
ATOM 6506 C C . ILE E 5 2 ? 30.468 52.514 -8.731 1.00 44.11 2 ILE E C 1
ATOM 6507 O O . ILE E 5 2 ? 29.608 53.008 -7.997 1.00 40.67 2 ILE E O 1
ATOM 6512 N N . TYR E 5 3 ? 30.662 51.208 -8.824 1.00 40.62 3 TYR E N 1
ATOM 6513 C CA . TYR E 5 3 ? 29.883 50.258 -8.034 1.00 39.68 3 TYR E CA 1
ATOM 6514 C C . TYR E 5 3 ? 30.544 50.061 -6.686 1.00 37.46 3 TYR E C 1
ATOM 6515 O O . TYR E 5 3 ? 31.723 50.338 -6.556 1.00 46.65 3 TYR E O 1
ATOM 6524 N N . VAL E 5 4 ? 29.826 49.598 -5.672 1.00 33.42 4 VAL E N 1
ATOM 6525 C CA . VAL E 5 4 ? 30.489 49.319 -4.392 1.00 36.24 4 VAL E CA 1
ATOM 6526 C C . VAL E 5 4 ? 30.769 47.836 -4.191 1.00 39.78 4 VAL E C 1
ATOM 6527 O O . VAL E 5 4 ? 29.867 47.013 -4.085 1.00 37.31 4 VAL E O 1
ATOM 6531 N N . TYR E 5 5 ? 32.043 47.489 -4.144 1.00 42.81 5 TYR E N 1
ATOM 6532 C CA . TYR E 5 5 ? 32.373 46.094 -4.247 1.00 40.02 5 TYR E CA 1
ATOM 6533 C C . TYR E 5 5 ? 32.021 45.422 -2.972 1.00 40.43 5 TYR E C 1
ATOM 6534 O O . TYR E 5 5 ? 32.133 46.013 -1.897 1.00 42.86 5 TYR E O 1
ATOM 6543 N N . ARG E 5 6 ? 31.537 44.200 -3.109 1.00 38.45 6 ARG E N 1
ATOM 6544 C CA . ARG E 5 6 ? 31.356 43.364 -1.958 1.00 42.33 6 ARG E CA 1
ATOM 6545 C C . ARG E 5 6 ? 32.687 42.688 -1.664 1.00 38.19 6 ARG E C 1
ATOM 6546 O O . ARG E 5 6 ? 33.405 42.295 -2.579 1.00 41.87 6 ARG E O 1
ATOM 6554 N N . PRO E 5 7 ? 33.037 42.599 -0.386 1.00 32.29 7 PRO E N 1
ATOM 6555 C CA . PRO E 5 7 ? 34.164 41.851 0.165 1.00 40.97 7 PRO E CA 1
ATOM 6556 C C . PRO E 5 7 ? 34.194 40.410 -0.322 1.00 42.66 7 PRO E C 1
ATOM 6557 O O . PRO E 5 7 ? 33.164 39.762 -0.264 1.00 44.33 7 PRO E O 1
ATOM 6561 N N . MET E 5 8 ? 35.357 39.919 -0.748 1.00 48.14 8 MET E N 1
ATOM 6562 C CA . MET E 5 8 ? 35.509 38.553 -1.264 1.00 53.59 8 MET E CA 1
ATOM 6563 C C . MET E 5 8 ? 35.458 37.481 -0.181 1.00 64.64 8 MET E C 1
ATOM 6564 O O . MET E 5 8 ? 34.995 36.354 -0.422 1.00 61.59 8 MET E O 1
ATOM 6569 N N . GLY E 5 9 ? 35.963 37.833 1.001 1.00 66.82 9 GLY E N 1
ATOM 6570 C CA . GLY E 5 9 ? 35.956 36.936 2.145 1.00 76.34 9 GLY E CA 1
ATOM 6571 C C . GLY E 5 9 ? 36.310 35.495 1.805 1.00 77.92 9 GLY E C 1
ATOM 6572 O O . GLY E 5 9 ? 35.723 34.548 2.330 1.00 78.48 9 GLY E O 1
ATOM 6573 N N . CYS E 5 10 ? 37.287 35.328 0.926 1.00 70.66 10 CYS E N 1
ATOM 6574 C CA . CYS E 5 10 ? 37.688 34.009 0.474 1.00 74.84 10 CYS E CA 1
ATOM 6575 C C . CYS E 5 10 ? 38.359 33.153 1.561 1.00 82.29 10 CYS E C 1
ATOM 6576 O O . CYS E 5 10 ? 38.548 33.588 2.704 1.00 82.83 10 CYS E O 1
ATOM 6579 N N . GLY E 5 11 ? 38.717 31.932 1.160 1.00 77.47 11 GLY E N 1
ATOM 6580 C CA . GLY E 5 11 ? 39.570 31.016 1.904 1.00 79.83 11 GLY E CA 1
ATOM 6581 C C . GLY E 5 11 ? 39.936 29.941 0.887 1.00 88.21 11 GLY E C 1
ATOM 6582 O O . GLY E 5 11 ? 39.279 29.883 -0.155 1.00 88.62 11 GLY E O 1
ATOM 6583 N N . GLY E 5 12 ? 40.958 29.113 1.138 1.00 83.98 12 GLY E N 1
ATOM 6584 C CA . GLY E 5 12 ? 41.245 28.007 0.227 1.00 79.06 12 GLY E CA 1
ATOM 6585 C C . GLY E 5 12 ? 42.684 27.606 -0.078 1.00 85.86 12 GLY E C 1
ATOM 6586 O O . GLY E 5 12 ? 43.557 27.707 0.785 1.00 92.02 12 GLY E O 1
ATOM 6587 N N . SER E 5 13 ? 42.924 27.151 -1.314 1.00 83.47 13 SER E N 1
ATOM 6588 C CA . SER E 5 13 ? 44.197 26.520 -1.716 1.00 87.73 13 SER E CA 1
ATOM 6589 C C . SER E 5 13 ? 45.434 27.416 -1.572 1.00 88.74 13 SER E C 1
ATOM 6590 O O . SER E 5 13 ? 46.571 26.979 -1.803 1.00 83.44 13 SER E O 1
#

Solvent-accessible surface area: 38456 Å² total; per-residue (Å²): 59,52,44,65,31,145,43,51,133,28,87,34,35,20,91,63,114,1,83,0,32,0,37,16,64,44,85,13,50,3,19,0,0,0,0,0,16,36,110,84,84,6,6,55,56,5,6,50,10,34,27,22,109,83,113,12,73,40,125,55,1,67,3,62,1,53,102,83,75,53,0,0,38,0,73,25,115,37,0,69,38,134,10,33,8,32,0,7,4,3,5,2,23,4,28,37,7,127,12,50,76,6,0,88,1,83,5,24,0,72,24,148,126,72,50,9,0,5,1,52,0,120,8,40,139,52,76,117,65,34,1,2,0,4,2,10,1,37,12,153,26,96,23,45,119,14,186,63,85,71,14,42,8,0,88,43,14,42,4,40,10,171,120,92,120,68,65,2,0,3,0,0,0,10,10,116,87,120,98,47,48,16,59,68,6,0,88,75,6,148,39,26,173,102,16,65,78,40,110,154,75,15,80,13,66,49,117,22,61,5,11,61,53,45,29,146,4,65,0,44,0,68,1,101,32,122,22,14,3,0,4,0,0,22,42,40,138,61,108,8,2,59,0,0,10,10,0,7,1,30,60,36,51,54,150,15,54,48,21,137,43,13,119,14,53,9,92,39,39,64,54,0,15,0,24,0,78,119,3,47,68,87,6,56,14,41,0,5,0,0,0,0,37,12,6,8,24,10,4,109,28,2,48,3,2,57,2,11,6,12,116,57,32,94,45,0,46,42,7,124,10,15,3,7,50,13,13,153,28,0,22,88,81,20,120,25,0,3,0,0,0,4,0,38,6,0,26,5,53,0,15,92,27,22,3,55,15,79,54,163,78,47,142,47,3,32,10,56,14,84,118,31,31,81,40,92,88,84,111,152,56,3,93,50,1,12,0,0,0,4,6,19,34,10,106,77,26,110,58,99,202,13,36,0,53,0,35,0,47,0,50,9,5,45,170,144,31,163,52,121,63,146,73,85,59,0,49,65,58,88,36,50,14,83,5,147,78,64,46,6,0,35,0,20,0,12,2,20,13,82,42,76,126,50,100,25,76,4,10,0,6,0,21,0,47,106,36,43,0,0,10,1,28,25,72,57,175,105,40,94,2,91,41,113,21,203,29,0,108,121,11,37,115,141,7,31,92,48,1,12,20,2,0,43,6,0,31,19,6,2,39,36,4,3,147,47,2,21,64,16,53,148,57,89,183,46,37,59,22,2,2,0,0,4,0,0,0,48,10,6,97,113,37,177,47,107,82,6,13,3,52,3,0,13,28,23,45,86,3,3,20,16,38,141,75,12,125,56,7,82,23,53,48,113,0,0,71,56,0,50,108,105,4,83,152,56,25,4,15,83,32,0,80,11,10,0,76,15,7,0,16,84,17,2,139,105,0,38,159,28,0,85,81,72,24,125,89,70,52,51,8,161,29,74,16,42,57,42,87,95,127,126,99,96,0,18,2,18,0,24,0,26,28,0,37,28,41,114,18,75,5,8,2,23,32,138,66,104,85,21,111,159,66,39,121,88,27,139,34,6,21,2,40,86,40,15,46,4,21,2,0,4,5,74,1,56,108,52,93,24,103,137,19,25,0,23,0,76,11,131,23,18,137,130,57,60,85,40,116,80,179,82,160,98,89,74,12,95,33,31,11,1,11,52,90,88,34,105,61,56,108,109,7,33,1,1,0,41,0,22,76,0,11,32,9,144,19,106,19,47,1,22,66,62,64,101,138,25,114,151,39,94,94,41,55,49,10,8,38,176,63,18,2,3,66,5,16,0,50,2,105,19,51,0,50,152,111,39,67,5,2,0,76,0,74,4,105,30,33,102,143,40,118,54,36,150,33,61,89,58,85,11,0,11,11,1,45,30,4,27,12,21,46,85